Protein AF-0000000076756656 (afdb_homodimer)

Structure (mmCIF, N/CA/C/O backbone):
data_AF-0000000076756656-model_v1
#
loop_
_entity.id
_entity.type
_entity.pdbx_description
1 polymer 'Glycosyltransferase 2-like domain-containing protein'
#
loop_
_atom_site.group_PDB
_atom_site.id
_atom_site.type_symbol
_atom_site.label_atom_id
_atom_site.label_alt_id
_atom_site.label_comp_id
_atom_site.label_asym_id
_atom_site.label_entity_id
_atom_site.label_seq_id
_atom_site.pdbx_PDB_ins_code
_atom_site.Cartn_x
_atom_site.Cartn_y
_atom_site.Cartn_z
_atom_site.occupancy
_atom_site.B_iso_or_equiv
_atom_site.auth_seq_id
_atom_site.auth_comp_id
_atom_site.auth_asym_id
_atom_site.auth_atom_id
_atom_site.pdbx_PDB_model_num
ATOM 1 N N . MET A 1 1 ? 43.531 -17.375 5.594 1 68.62 1 MET A N 1
ATOM 2 C CA . MET A 1 1 ? 43.719 -16.078 4.949 1 68.62 1 MET A CA 1
ATOM 3 C C . MET A 1 1 ? 43.5 -14.945 5.938 1 68.62 1 MET A C 1
ATOM 5 O O . MET A 1 1 ? 42.688 -15.07 6.859 1 68.62 1 MET A O 1
ATOM 9 N N . THR A 1 2 ? 44.312 -13.969 5.98 1 87.19 2 THR A N 1
ATOM 10 C CA . THR A 1 2 ? 44.188 -12.812 6.871 1 87.19 2 THR A CA 1
ATOM 11 C C . THR A 1 2 ? 42.875 -12.086 6.66 1 87.19 2 THR A C 1
ATOM 13 O O . THR A 1 2 ? 42.5 -11.781 5.527 1 87.19 2 THR A O 1
ATOM 16 N N . PRO A 1 3 ? 42.156 -11.922 7.707 1 93.94 3 PRO A N 1
ATOM 17 C CA . PRO A 1 3 ? 40.875 -11.219 7.582 1 93.94 3 PRO A CA 1
ATOM 18 C C . PRO A 1 3 ? 41.031 -9.781 7.082 1 93.94 3 PRO A C 1
ATOM 20 O O . PRO A 1 3 ? 42.062 -9.141 7.352 1 93.94 3 PRO A O 1
ATOM 23 N N . ILE A 1 4 ? 40.156 -9.32 6.262 1 96.75 4 ILE A N 1
ATOM 24 C CA . ILE A 1 4 ? 40.156 -7.945 5.781 1 96.75 4 ILE A CA 1
ATOM 25 C C . ILE A 1 4 ? 39.844 -7 6.938 1 96.75 4 ILE A C 1
ATOM 27 O O . ILE A 1 4 ? 38.844 -7.156 7.629 1 96.75 4 ILE A O 1
ATOM 31 N N . PRO A 1 5 ? 40.688 -6.051 7.148 1 96.12 5 PRO A N 1
ATOM 32 C CA . PRO A 1 5 ? 40.5 -5.172 8.312 1 96.12 5 PRO A CA 1
ATOM 33 C C . PRO A 1 5 ? 39.406 -4.145 8.117 1 96.12 5 PRO A C 1
ATOM 35 O O . PRO A 1 5 ? 39.625 -2.939 8.188 1 96.12 5 PRO A O 1
ATOM 38 N N . VAL A 1 6 ? 38.219 -4.586 7.895 1 97.62 6 VAL A N 1
ATOM 39 C CA . VAL A 1 6 ? 37 -3.797 7.703 1 97.62 6 VAL A CA 1
ATOM 40 C C . VAL A 1 6 ? 35.875 -4.379 8.547 1 97.62 6 VAL A C 1
ATOM 42 O O . VAL A 1 6 ? 35.719 -5.598 8.648 1 97.62 6 VAL A O 1
ATOM 45 N N . SER A 1 7 ? 35.219 -3.494 9.25 1 98.31 7 SER A N 1
ATOM 46 C CA . SER A 1 7 ? 34 -3.912 9.953 1 98.31 7 SER A CA 1
ATOM 47 C C . SER A 1 7 ? 32.781 -3.766 9.07 1 98.31 7 SER A C 1
ATOM 49 O O . SER A 1 7 ? 32.5 -2.689 8.531 1 98.31 7 SER A O 1
ATOM 51 N N . ILE A 1 8 ? 32 -4.852 8.969 1 98.62 8 ILE A N 1
ATOM 52 C CA . ILE A 1 8 ? 30.75 -4.805 8.242 1 98.62 8 ILE A CA 1
ATOM 53 C C . ILE A 1 8 ? 29.625 -4.379 9.188 1 98.62 8 ILE A C 1
ATOM 55 O O . ILE A 1 8 ? 29.516 -4.887 10.305 1 98.62 8 ILE A O 1
ATOM 59 N N . THR A 1 9 ? 28.891 -3.422 8.766 1 98.25 9 THR A N 1
ATOM 60 C CA . THR A 1 9 ? 27.703 -3.035 9.523 1 98.25 9 THR A CA 1
ATOM 61 C C . THR A 1 9 ? 26.438 -3.398 8.758 1 98.25 9 THR A C 1
ATOM 63 O O . THR A 1 9 ? 26.375 -3.219 7.539 1 98.25 9 THR A O 1
ATOM 66 N N . MET A 1 10 ? 25.438 -3.945 9.492 1 97.56 10 MET A N 1
ATOM 67 C CA . MET A 1 10 ? 24.219 -4.449 8.852 1 97.56 10 MET A CA 1
ATOM 68 C C . MET A 1 10 ? 23.016 -4.258 9.758 1 97.56 10 MET A C 1
ATOM 70 O O . MET A 1 10 ? 23.031 -4.652 10.93 1 97.56 10 MET A O 1
ATOM 74 N N . LEU A 1 11 ? 22.047 -3.631 9.227 1 96 11 LEU A N 1
ATOM 75 C CA . LEU A 1 11 ? 20.75 -3.568 9.898 1 96 11 LEU A CA 1
ATOM 76 C C . LEU A 1 11 ? 19.875 -4.742 9.492 1 96 11 LEU A C 1
ATOM 78 O O . LEU A 1 11 ? 19.75 -5.051 8.305 1 96 11 LEU A O 1
ATOM 82 N N . VAL A 1 12 ? 19.25 -5.43 10.539 1 95.75 12 VAL A N 1
ATOM 83 C CA . VAL A 1 12 ? 18.453 -6.594 10.172 1 95.75 12 VAL A CA 1
ATOM 84 C C . VAL A 1 12 ? 17.094 -6.535 10.875 1 95.75 12 VAL A C 1
ATOM 86 O O . VAL A 1 12 ? 17 -6.02 11.992 1 95.75 12 VAL A O 1
ATOM 89 N N . LYS A 1 13 ? 16.109 -6.914 10.172 1 93.12 13 LYS A N 1
ATOM 90 C CA . LYS A 1 13 ? 14.773 -7.188 10.688 1 93.12 13 LYS A CA 1
ATOM 91 C C . LYS A 1 13 ? 14.078 -8.266 9.867 1 93.12 13 LYS A C 1
ATOM 93 O O . LYS A 1 13 ? 13.734 -8.047 8.703 1 93.12 13 LYS A O 1
ATOM 98 N N . ASN A 1 14 ? 13.828 -9.461 10.414 1 92.19 14 ASN A N 1
ATOM 99 C CA . ASN A 1 14 ? 13.203 -10.594 9.75 1 92.19 14 ASN A CA 1
ATOM 100 C C . ASN A 1 14 ? 13.828 -10.867 8.383 1 92.19 14 ASN A C 1
ATOM 102 O O . ASN A 1 14 ? 13.125 -10.922 7.371 1 92.19 14 ASN A O 1
ATOM 106 N N . ALA A 1 15 ? 15.164 -11.031 8.414 1 93.38 15 ALA A N 1
ATOM 107 C CA . ALA A 1 15 ? 15.945 -11.164 7.188 1 93.38 15 ALA A CA 1
ATOM 108 C C . ALA A 1 15 ? 16.297 -12.625 6.91 1 93.38 15 ALA A C 1
ATOM 110 O O . ALA A 1 15 ? 17.281 -12.914 6.238 1 93.38 15 ALA A O 1
ATOM 111 N N . GLU A 1 16 ? 15.523 -13.562 7.355 1 93.81 16 GLU A N 1
ATOM 112 C CA . GLU A 1 16 ? 15.828 -14.992 7.305 1 93.81 16 GLU A CA 1
ATOM 113 C C . GLU A 1 16 ? 16.094 -15.445 5.875 1 93.81 16 GLU A C 1
ATOM 115 O O . GLU A 1 16 ? 16.953 -16.297 5.637 1 93.81 16 GLU A O 1
ATOM 120 N N . ARG A 1 17 ? 15.578 -14.906 4.941 1 91.06 17 ARG A N 1
ATOM 121 C CA . ARG A 1 17 ? 15.555 -15.398 3.568 1 91.06 17 ARG A CA 1
ATOM 122 C C . ARG A 1 17 ? 16.938 -15.305 2.936 1 91.06 17 ARG A C 1
ATOM 124 O O . ARG A 1 17 ? 17.391 -16.234 2.258 1 91.06 17 ARG A O 1
ATOM 131 N N . HIS A 1 18 ? 17.609 -14.156 3.125 1 94.12 18 HIS A N 1
ATOM 132 C CA . HIS A 1 18 ? 18.844 -13.93 2.395 1 94.12 18 HIS A CA 1
ATOM 133 C C . HIS A 1 18 ? 20.031 -13.836 3.344 1 94.12 18 HIS A C 1
ATOM 135 O O . HIS A 1 18 ? 21.188 -13.82 2.902 1 94.12 18 HIS A O 1
ATOM 141 N N . LEU A 1 19 ? 19.812 -13.828 4.594 1 96.25 19 LEU A N 1
ATOM 142 C CA . LEU A 1 19 ? 20.844 -13.5 5.566 1 96.25 19 LEU A CA 1
ATOM 143 C C . LEU A 1 19 ? 21.984 -14.516 5.512 1 96.25 19 LEU A C 1
ATOM 145 O O . LEU A 1 19 ? 23.156 -14.141 5.566 1 96.25 19 LEU A O 1
ATOM 149 N N . GLU A 1 20 ? 21.625 -15.789 5.402 1 96.44 20 GLU A N 1
ATOM 150 C CA . GLU A 1 20 ? 22.656 -16.828 5.379 1 96.44 20 GLU A CA 1
ATOM 151 C C . GLU A 1 20 ? 23.609 -16.625 4.203 1 96.44 20 GLU A C 1
ATOM 153 O O . GLU A 1 20 ? 24.828 -16.672 4.371 1 96.44 20 GLU A O 1
ATOM 158 N N . ALA A 1 21 ? 23.031 -16.422 3.041 1 96.31 21 ALA A N 1
ATOM 159 C CA . ALA A 1 21 ? 23.844 -16.188 1.85 1 96.31 21 ALA A CA 1
ATOM 160 C C . ALA A 1 21 ? 24.656 -14.906 1.973 1 96.31 21 ALA A C 1
ATOM 162 O O . ALA A 1 21 ? 25.812 -14.844 1.541 1 96.31 21 ALA A O 1
ATOM 163 N N . CYS A 1 22 ? 24.062 -13.883 2.535 1 97.44 22 CYS A N 1
ATOM 164 C CA . CYS A 1 22 ? 24.719 -12.594 2.738 1 97.44 22 CYS A CA 1
ATOM 165 C C . CYS A 1 22 ? 25.938 -12.742 3.648 1 97.44 22 CYS A C 1
ATOM 167 O O . CYS A 1 22 ? 27.047 -12.328 3.289 1 97.44 22 CYS A O 1
ATOM 169 N N . LEU A 1 23 ? 25.766 -13.398 4.789 1 97.69 23 LEU A N 1
ATOM 170 C CA . LEU A 1 23 ? 26.828 -13.547 5.773 1 97.69 23 LEU A CA 1
ATOM 171 C C . LEU A 1 23 ? 27.938 -14.469 5.25 1 97.69 23 LEU A C 1
ATOM 173 O O . LEU A 1 23 ? 29.125 -14.227 5.496 1 97.69 23 LEU A O 1
ATOM 177 N N . ALA A 1 24 ? 27.531 -15.5 4.527 1 97.25 24 ALA A N 1
ATOM 178 C CA . ALA A 1 24 ? 28.516 -16.406 3.947 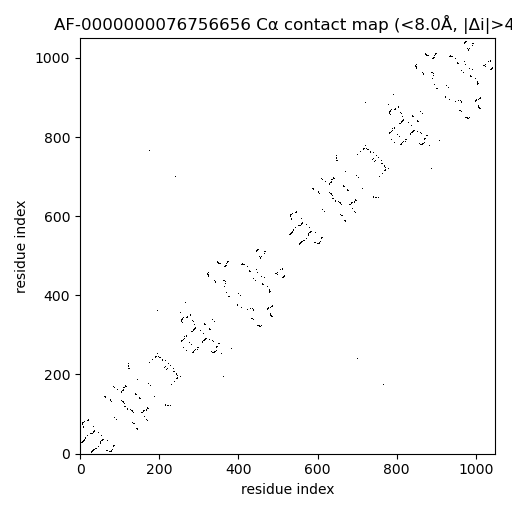1 97.25 24 ALA A CA 1
ATOM 179 C C . ALA A 1 24 ? 29.453 -15.672 2.994 1 97.25 24 ALA A C 1
ATOM 181 O O . ALA A 1 24 ? 30.641 -15.953 2.945 1 97.25 24 ALA A O 1
ATOM 182 N N . ALA A 1 25 ? 28.922 -14.742 2.301 1 97.38 25 ALA A N 1
ATOM 183 C CA . ALA A 1 25 ? 29.703 -13.977 1.326 1 97.38 25 ALA A CA 1
ATOM 184 C C . ALA A 1 25 ? 30.656 -13.008 2.021 1 97.38 25 ALA A C 1
ATOM 186 O O . ALA A 1 25 ? 31.562 -12.469 1.39 1 97.38 25 ALA A O 1
ATOM 187 N N . LEU A 1 26 ? 30.484 -12.766 3.312 1 97.62 26 LEU A N 1
ATOM 188 C CA . LEU A 1 26 ? 31.25 -11.773 4.059 1 97.62 26 LEU A CA 1
ATOM 189 C C . LEU A 1 26 ? 32.219 -12.453 5.023 1 97.62 26 LEU A C 1
ATOM 191 O O . LEU A 1 26 ? 32.75 -11.805 5.926 1 97.62 26 LEU A O 1
ATOM 195 N N . ALA A 1 27 ? 32.531 -13.688 4.832 1 95.62 27 ALA A N 1
ATOM 196 C CA . ALA A 1 27 ? 33.344 -14.5 5.734 1 95.62 27 ALA A CA 1
ATOM 197 C C . ALA A 1 27 ? 34.781 -13.984 5.793 1 95.62 27 ALA A C 1
ATOM 199 O O . ALA A 1 27 ? 35.469 -14.156 6.805 1 95.62 27 ALA A O 1
ATOM 200 N N . ALA A 1 28 ? 35.219 -13.305 4.801 1 96.56 28 ALA A N 1
ATOM 201 C CA . ALA A 1 28 ? 36.594 -12.867 4.695 1 96.56 28 ALA A CA 1
ATOM 202 C C . ALA A 1 28 ? 36.844 -11.641 5.559 1 96.56 28 ALA A C 1
ATOM 204 O O . ALA A 1 28 ? 38 -11.281 5.812 1 96.56 28 ALA A O 1
ATOM 205 N N . PHE A 1 29 ? 35.844 -11.008 6.027 1 97.94 29 PHE A N 1
ATOM 206 C CA . PHE A 1 29 ? 36 -9.758 6.77 1 97.94 29 PHE A CA 1
ATOM 207 C C . PHE A 1 29 ? 36.219 -10.039 8.258 1 97.94 29 PHE A C 1
ATOM 209 O O . PHE A 1 29 ? 35.75 -11.055 8.773 1 97.94 29 PHE A O 1
ATOM 216 N N . ASP A 1 30 ? 36.844 -9.078 8.914 1 96.62 30 ASP A N 1
ATOM 217 C CA . ASP A 1 30 ? 37.281 -9.242 10.297 1 96.62 30 ASP A CA 1
ATOM 218 C C . ASP A 1 30 ? 36.062 -9.391 11.234 1 96.62 30 ASP A C 1
ATOM 220 O O . ASP A 1 30 ? 36.094 -10.25 12.125 1 96.62 30 ASP A O 1
ATOM 224 N N . GLU A 1 31 ? 35.094 -8.547 10.984 1 97 31 GLU A N 1
ATOM 225 C CA . GLU A 1 31 ? 33.938 -8.594 11.859 1 97 31 GLU A CA 1
ATOM 226 C C . GLU A 1 31 ? 32.688 -8.086 11.148 1 97 31 GLU A C 1
ATOM 228 O O . GLU A 1 31 ? 32.781 -7.289 10.211 1 97 31 GLU A O 1
ATOM 233 N N . ILE A 1 32 ? 31.547 -8.617 11.609 1 98.31 32 ILE A N 1
ATOM 234 C CA . ILE A 1 32 ? 30.234 -8.188 11.133 1 98.31 32 ILE A CA 1
ATOM 235 C C . ILE A 1 32 ? 29.375 -7.762 12.32 1 98.31 32 ILE A C 1
ATOM 237 O O . ILE A 1 32 ? 29.109 -8.562 13.219 1 98.31 32 ILE A O 1
ATOM 241 N N . ILE A 1 33 ? 29.031 -6.5 12.305 1 98.38 33 ILE A N 1
ATOM 242 C CA . ILE A 1 33 ? 28.125 -5.98 13.328 1 98.38 33 ILE A CA 1
ATOM 243 C C . ILE A 1 33 ? 26.688 -6.039 12.82 1 98.38 33 ILE A C 1
ATOM 245 O O . ILE A 1 33 ? 26.312 -5.309 11.898 1 98.38 33 ILE A O 1
ATOM 249 N N . VAL A 1 34 ? 25.875 -6.852 13.438 1 98 34 VAL A N 1
ATOM 250 C CA . VAL A 1 34 ? 24.469 -6.977 13.109 1 98 34 VAL A CA 1
ATOM 251 C C . VAL A 1 34 ? 23.625 -6.219 14.133 1 98 34 VAL A C 1
ATOM 253 O O . VAL A 1 34 ? 23.625 -6.562 15.32 1 98 34 VAL A O 1
ATOM 256 N N . LEU A 1 35 ? 23.031 -5.199 13.695 1 97.62 35 LEU A N 1
ATOM 257 C CA . LEU A 1 35 ? 22.109 -4.438 14.539 1 97.62 35 LEU A CA 1
ATOM 258 C C . LEU A 1 35 ? 20.656 -4.816 14.242 1 97.62 35 LEU A C 1
ATOM 260 O O . LEU A 1 35 ? 20.109 -4.441 13.203 1 97.62 35 LEU A O 1
ATOM 264 N N . ASP A 1 36 ? 20.062 -5.512 15.188 1 97 36 ASP A N 1
ATOM 265 C CA . ASP A 1 36 ? 18.719 -6.055 15.008 1 97 36 ASP A CA 1
ATOM 266 C C . ASP A 1 36 ? 17.656 -5.105 15.562 1 97 36 ASP A C 1
ATOM 268 O O . ASP A 1 36 ? 17.844 -4.527 16.641 1 97 36 ASP A O 1
ATOM 272 N N . ASN A 1 37 ? 16.656 -4.949 14.742 1 93.38 37 ASN A N 1
ATOM 273 C CA . ASN A 1 37 ? 15.555 -4.078 15.125 1 93.38 37 ASN A CA 1
ATOM 274 C C . ASN A 1 37 ? 14.305 -4.887 15.484 1 93.38 37 ASN A C 1
ATOM 276 O O . ASN A 1 37 ? 13.203 -4.551 15.055 1 93.38 37 ASN A O 1
ATOM 280 N N . GLY A 1 38 ? 14.453 -6.023 16.125 1 91.44 38 GLY A N 1
ATOM 281 C CA . GLY A 1 38 ? 13.336 -6.801 16.641 1 91.44 38 GLY A CA 1
ATOM 282 C C . GLY A 1 38 ? 12.883 -7.891 15.688 1 91.44 38 GLY A C 1
ATOM 283 O O . GLY A 1 38 ? 11.695 -7.98 15.359 1 91.44 38 GLY A O 1
ATOM 284 N N . SER A 1 39 ? 13.75 -8.719 15.25 1 92.75 39 SER A N 1
ATOM 285 C CA . SER A 1 39 ? 13.406 -9.852 14.398 1 92.75 39 SER A CA 1
ATOM 286 C C . SER A 1 39 ? 12.641 -10.914 15.172 1 92.75 39 SER A C 1
ATOM 288 O O . SER A 1 39 ? 12.953 -11.18 16.344 1 92.75 39 SER A O 1
ATOM 290 N N . THR A 1 40 ? 11.578 -11.469 14.523 1 89.5 40 THR A N 1
ATOM 291 C CA . THR A 1 40 ? 10.766 -12.5 15.156 1 89.5 40 THR A CA 1
ATOM 292 C C . THR A 1 40 ? 10.938 -13.844 14.438 1 89.5 40 THR A C 1
ATOM 294 O O . THR A 1 40 ? 10.422 -14.867 14.891 1 89.5 40 THR A O 1
ATOM 297 N N . ASP A 1 41 ? 11.664 -13.852 13.438 1 92.38 41 ASP A N 1
ATOM 298 C CA . ASP A 1 41 ? 11.891 -15.07 12.672 1 92.38 41 ASP A CA 1
ATOM 299 C C . ASP A 1 41 ? 13.258 -15.68 12.992 1 92.38 41 ASP A C 1
ATOM 301 O O . ASP A 1 41 ? 13.773 -15.492 14.094 1 92.38 41 ASP A O 1
ATOM 305 N N . ARG A 1 42 ? 13.898 -16.484 12.102 1 94.56 42 ARG A N 1
ATOM 306 C CA . ARG A 1 42 ? 15.125 -17.203 12.375 1 94.56 42 ARG A CA 1
ATOM 307 C C . ARG A 1 42 ? 16.344 -16.344 12.109 1 94.56 42 ARG A C 1
ATOM 309 O O . ARG A 1 42 ? 17.484 -16.828 12.07 1 94.56 42 ARG A O 1
ATOM 316 N N . THR A 1 43 ? 16.141 -15.047 11.961 1 96.38 43 THR A N 1
ATOM 317 C CA . THR A 1 43 ? 17.203 -14.125 11.602 1 96.38 43 THR A CA 1
ATOM 318 C C . THR A 1 43 ? 18.344 -14.195 12.609 1 96.38 43 THR A C 1
ATOM 320 O O . THR A 1 43 ? 19.5 -14.391 12.227 1 96.38 43 THR A O 1
ATOM 323 N N . LEU A 1 44 ? 18.078 -14.211 13.867 1 96.56 44 LEU A N 1
ATOM 324 C CA . LEU A 1 44 ? 19.109 -14.188 14.898 1 96.56 44 LEU A CA 1
ATOM 325 C C . LEU A 1 44 ? 19.797 -15.539 15.008 1 96.56 44 LEU A C 1
ATOM 327 O O . LEU A 1 44 ? 21.016 -15.602 15.258 1 96.56 44 LEU A O 1
ATOM 331 N N . ASP A 1 45 ? 19.047 -16.594 14.781 1 96.94 45 ASP A N 1
ATOM 332 C CA . ASP A 1 45 ? 19.625 -17.922 14.773 1 96.94 45 ASP A CA 1
ATOM 333 C C . ASP A 1 45 ? 20.656 -18.062 13.656 1 96.94 45 ASP A C 1
ATOM 335 O O . ASP A 1 45 ? 21.734 -18.641 13.867 1 96.94 45 ASP A O 1
ATOM 339 N N . ILE A 1 46 ? 20.297 -17.562 12.57 1 97.19 46 ILE A N 1
ATOM 340 C CA . ILE A 1 46 ? 21.203 -17.625 11.422 1 97.19 46 ILE A CA 1
ATOM 341 C C . ILE A 1 46 ? 22.453 -16.781 11.703 1 97.19 46 ILE A C 1
ATOM 343 O O . ILE A 1 46 ? 23.578 -17.25 11.492 1 97.19 46 ILE A O 1
ATOM 347 N N . ALA A 1 47 ? 22.297 -15.602 12.211 1 97.25 47 ALA A N 1
ATOM 348 C CA . ALA A 1 47 ? 23.406 -14.68 12.461 1 97.25 47 ALA A CA 1
ATOM 349 C C . ALA A 1 47 ? 24.406 -15.281 13.445 1 97.25 47 ALA A C 1
ATOM 351 O O . ALA A 1 47 ? 25.609 -15.164 13.258 1 97.25 47 ALA A O 1
ATOM 352 N N . ARG A 1 48 ? 24.016 -15.945 14.453 1 95.75 48 ARG A N 1
ATOM 353 C CA . ARG A 1 48 ? 24.844 -16.453 15.539 1 95.75 48 ARG A CA 1
ATOM 354 C C . ARG A 1 48 ? 25.672 -17.641 15.086 1 95.75 48 ARG A C 1
ATOM 356 O O . ARG A 1 48 ? 26.641 -18.031 15.75 1 95.75 48 ARG A O 1
ATOM 363 N N . ARG A 1 49 ? 25.312 -18.203 13.992 1 96.19 49 ARG A N 1
ATOM 364 C CA . ARG A 1 49 ? 26.047 -19.359 13.484 1 96.19 49 ARG A CA 1
ATOM 365 C C . ARG A 1 49 ? 27.375 -18.938 12.883 1 96.19 49 ARG A C 1
ATOM 367 O O . ARG A 1 49 ? 28.25 -19.781 12.641 1 96.19 49 ARG A O 1
ATOM 374 N N . PHE A 1 50 ? 27.547 -17.719 12.633 1 96.94 50 PHE A N 1
ATOM 375 C CA . PHE A 1 50 ? 28.781 -17.219 12.023 1 96.94 50 PHE A CA 1
ATOM 376 C C . PHE A 1 50 ? 29.734 -16.672 13.078 1 96.94 50 PHE A C 1
ATOM 378 O O . PHE A 1 50 ? 29.359 -15.797 13.859 1 96.94 50 PHE A O 1
ATOM 385 N N . PRO A 1 51 ? 30.938 -17.047 13.086 1 94.81 51 PRO A N 1
ATOM 386 C CA . PRO A 1 51 ? 31.859 -16.719 14.164 1 94.81 51 PRO A CA 1
ATOM 387 C C . PRO A 1 51 ? 32.281 -15.25 14.148 1 94.81 51 PRO A C 1
ATOM 389 O O . PRO A 1 51 ? 32.688 -14.711 15.18 1 94.81 51 PRO A O 1
ATOM 392 N N . ASN A 1 52 ? 32.25 -14.586 13.102 1 96.12 52 ASN A N 1
ATOM 393 C CA . ASN A 1 52 ? 32.719 -13.203 13.039 1 96.12 52 ASN A CA 1
ATOM 394 C C . ASN A 1 52 ? 31.562 -12.219 13.18 1 96.12 52 ASN A C 1
ATOM 396 O O . ASN A 1 52 ? 31.688 -11.047 12.828 1 96.12 52 ASN A O 1
ATOM 400 N N . VAL A 1 53 ? 30.422 -12.711 13.633 1 97.69 53 VAL A N 1
ATOM 401 C CA . VAL A 1 53 ? 29.234 -11.867 13.75 1 97.69 53 VAL A CA 1
ATOM 402 C C . VAL A 1 53 ? 29.016 -11.492 15.219 1 97.69 53 VAL A C 1
ATOM 404 O O . VAL A 1 53 ? 29.109 -12.352 16.094 1 97.69 53 VAL A O 1
ATOM 407 N N . A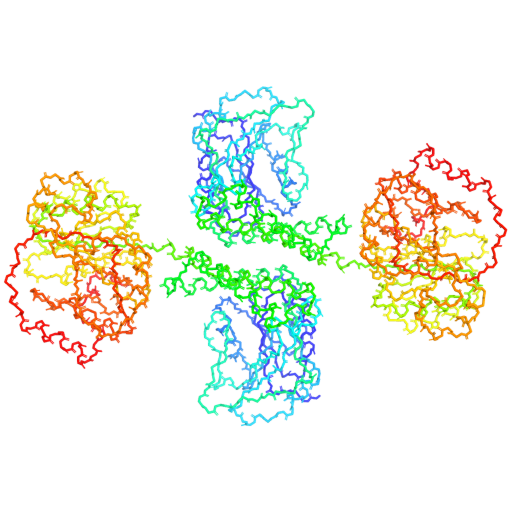LA A 1 54 ? 28.828 -10.25 15.461 1 97.5 54 ALA A N 1
ATOM 408 C CA . ALA A 1 54 ? 28.375 -9.734 16.75 1 97.5 54 ALA A CA 1
ATOM 409 C C . ALA A 1 54 ? 26.969 -9.164 16.641 1 97.5 54 ALA A C 1
ATOM 411 O O . ALA A 1 54 ? 26.719 -8.234 15.859 1 97.5 54 ALA A O 1
ATOM 412 N N . VAL A 1 55 ? 26.047 -9.68 17.484 1 97.44 55 VAL A N 1
ATOM 413 C CA . VAL A 1 55 ? 24.641 -9.281 17.391 1 97.44 55 VAL A CA 1
ATOM 414 C C . VAL A 1 55 ? 24.328 -8.266 18.484 1 97.44 55 VAL A C 1
ATOM 416 O O . VAL A 1 55 ? 24.656 -8.484 19.656 1 97.44 55 VAL A O 1
ATOM 419 N N . HIS A 1 56 ? 23.781 -7.152 18.047 1 97.38 56 HIS A N 1
ATOM 420 C CA . HIS A 1 56 ? 23.297 -6.117 18.953 1 97.38 56 HIS A CA 1
ATOM 421 C C . HIS A 1 56 ? 21.828 -5.805 18.672 1 97.38 56 HIS A C 1
ATOM 423 O O . HIS A 1 56 ? 21.297 -6.141 17.609 1 97.38 56 HIS A O 1
ATOM 429 N N . HIS A 1 57 ? 21.141 -5.215 19.719 1 96.31 57 HIS A N 1
ATOM 430 C CA . HIS A 1 57 ? 19.734 -4.867 19.562 1 96.31 57 HIS A CA 1
ATOM 431 C C . HIS A 1 57 ? 19.5 -3.389 19.844 1 96.31 57 HIS A C 1
ATOM 433 O O . HIS A 1 57 ? 20.141 -2.812 20.734 1 96.31 57 HIS A O 1
ATOM 439 N N . HIS A 1 58 ? 18.656 -2.771 19 1 95 58 HIS A N 1
ATOM 440 C CA . HIS A 1 58 ? 18.203 -1.406 19.234 1 95 58 HIS A CA 1
ATOM 441 C C . HIS A 1 58 ? 16.844 -1.156 18.594 1 95 58 HIS A C 1
ATOM 443 O O . HIS A 1 58 ? 16.562 -1.664 17.5 1 95 58 HIS A O 1
ATOM 449 N N . ASP A 1 59 ? 16.016 -0.348 19.172 1 91.94 59 ASP A N 1
ATOM 450 C CA . ASP A 1 59 ? 14.75 0.052 18.562 1 91.94 59 ASP A CA 1
ATOM 451 C C . ASP A 1 59 ? 14.984 0.982 17.375 1 91.94 59 ASP A C 1
ATOM 453 O O . ASP A 1 59 ? 16.031 1.616 17.281 1 91.94 59 ASP A O 1
ATOM 457 N N . PHE A 1 60 ? 14.008 1.072 16.609 1 88.31 60 PHE A N 1
ATOM 458 C CA . PHE A 1 60 ? 14.172 1.839 15.375 1 88.31 60 PHE A CA 1
ATOM 459 C C . PHE A 1 60 ? 14.141 3.336 15.664 1 88.31 60 PHE A C 1
ATOM 461 O O . PHE A 1 60 ? 13.172 3.844 16.234 1 88.31 60 PHE A O 1
ATOM 468 N N . ILE A 1 61 ? 15.125 4.027 15.305 1 87.12 61 ILE A N 1
ATOM 469 C CA . ILE A 1 61 ? 15.188 5.469 15.516 1 87.12 61 ILE A CA 1
ATOM 470 C C . ILE A 1 61 ? 15.484 6.172 14.195 1 87.12 61 ILE A C 1
ATOM 472 O O . ILE A 1 61 ? 15.891 7.336 14.18 1 87.12 61 ILE A O 1
ATOM 476 N N . GLY A 1 62 ? 15.391 5.406 13.117 1 85.06 62 GLY A N 1
ATOM 477 C CA . GLY A 1 62 ? 15.703 5.922 11.797 1 85.06 62 GLY A CA 1
ATOM 478 C C . GLY A 1 62 ? 16.891 5.23 11.148 1 85.06 62 GLY A C 1
ATOM 479 O O . GLY A 1 62 ? 17.781 4.758 11.844 1 85.06 62 GLY A O 1
ATOM 480 N N . PHE A 1 63 ? 16.984 5.234 9.859 1 88.25 63 PHE A N 1
ATOM 481 C CA . PHE A 1 63 ? 18.047 4.512 9.164 1 88.25 63 PHE A CA 1
ATOM 482 C C . PHE A 1 63 ? 19.391 5.199 9.359 1 88.25 63 PHE A C 1
ATOM 484 O O . PHE A 1 63 ? 20.391 4.539 9.641 1 88.25 63 PHE A O 1
ATOM 491 N N . GLY A 1 64 ? 19.375 6.441 9.242 1 90.56 64 GLY A N 1
ATOM 492 C CA . GLY A 1 64 ? 20.609 7.176 9.438 1 90.56 64 GLY A CA 1
ATOM 493 C C . GLY A 1 64 ? 21.219 6.98 10.812 1 90.56 64 GLY A C 1
ATOM 494 O O . GLY A 1 64 ? 22.312 6.426 10.945 1 90.56 64 GLY A O 1
ATOM 495 N N . PRO A 1 65 ? 20.469 7.301 11.82 1 92.25 65 PRO A N 1
ATOM 496 C CA . PRO A 1 65 ? 20.969 7.137 13.188 1 92.25 65 PRO A CA 1
ATOM 497 C C . PRO A 1 65 ? 21.344 5.691 13.508 1 92.25 65 PRO A C 1
ATOM 499 O O . PRO A 1 65 ? 22.328 5.445 14.203 1 92.25 65 PRO A O 1
ATOM 502 N N . MET A 1 66 ? 20.656 4.789 13.008 1 94.19 66 MET A N 1
ATOM 503 C CA . MET A 1 66 ? 20.938 3.383 13.281 1 94.19 66 MET A CA 1
ATOM 504 C C . MET A 1 66 ? 22.234 2.949 12.625 1 94.19 66 MET A C 1
ATOM 506 O O . MET A 1 66 ? 23.016 2.184 13.203 1 94.19 66 MET A O 1
ATOM 510 N N . LYS A 1 67 ? 22.453 3.41 11.406 1 95.88 67 LYS A N 1
ATOM 511 C CA . LYS A 1 67 ? 23.703 3.074 10.719 1 95.88 67 LYS A CA 1
ATOM 512 C C . LYS A 1 67 ? 24.906 3.678 11.438 1 95.88 67 LYS A C 1
ATOM 514 O O . LYS A 1 67 ? 25.969 3.053 11.516 1 95.88 67 LYS A O 1
ATOM 519 N N . ASN A 1 68 ? 24.703 4.844 12 1 95.94 68 ASN A N 1
ATOM 520 C CA . ASN A 1 68 ? 25.766 5.465 12.781 1 95.94 68 ASN A CA 1
ATOM 521 C C . ASN A 1 68 ? 26.016 4.715 14.094 1 95.94 68 ASN A C 1
ATOM 523 O O . ASN A 1 68 ? 27.156 4.582 14.531 1 95.94 68 ASN A O 1
ATOM 527 N N . LEU A 1 69 ? 24.922 4.281 14.633 1 96.31 69 LEU A N 1
ATOM 528 C CA . LEU A 1 69 ? 25.062 3.479 15.844 1 96.31 69 LEU A CA 1
ATOM 529 C C . LEU A 1 69 ? 25.859 2.207 15.578 1 96.31 69 LEU A C 1
ATOM 531 O O . LEU A 1 69 ? 26.75 1.851 16.344 1 96.31 69 LEU A O 1
ATOM 535 N N . ALA A 1 70 ? 25.547 1.561 14.523 1 97.12 70 ALA A N 1
ATOM 536 C CA . ALA A 1 70 ? 26.266 0.348 14.148 1 97.12 70 ALA A CA 1
ATOM 537 C C . ALA A 1 70 ? 27.75 0.645 13.898 1 97.12 70 ALA A C 1
ATOM 539 O O . ALA A 1 70 ? 28.625 -0.116 14.328 1 97.12 70 ALA A O 1
ATOM 540 N N . ALA A 1 71 ? 28.031 1.701 13.234 1 97.06 71 ALA A N 1
ATOM 541 C CA . ALA A 1 71 ? 29.406 2.107 12.961 1 97.06 71 ALA A CA 1
ATOM 542 C C . ALA A 1 71 ? 30.172 2.393 14.258 1 97.06 71 ALA A C 1
ATOM 544 O O . ALA A 1 71 ? 31.375 2.145 14.352 1 97.06 71 ALA A O 1
ATOM 545 N N . GLY A 1 72 ? 29.469 2.898 15.203 1 96.62 72 GLY A N 1
ATOM 546 C CA . GLY A 1 72 ? 30.062 3.195 16.5 1 96.62 72 GLY A CA 1
ATOM 547 C C . GLY A 1 72 ? 30.5 1.953 17.25 1 96.62 72 GLY A C 1
ATOM 548 O O . GLY A 1 72 ? 31.375 2.018 18.109 1 96.62 72 GLY A O 1
ATOM 549 N N . LEU A 1 73 ? 29.906 0.844 16.953 1 97.25 73 LEU A N 1
ATOM 550 C CA . LEU A 1 73 ? 30.203 -0.414 17.625 1 97.25 73 LEU A CA 1
ATOM 551 C C . LEU A 1 73 ? 31.375 -1.13 16.953 1 97.25 73 LEU A C 1
ATOM 553 O O . LEU A 1 73 ? 31.844 -2.148 17.453 1 97.25 73 LEU A O 1
ATOM 557 N N . ALA A 1 74 ? 31.906 -0.593 15.867 1 97.5 74 ALA A N 1
ATOM 558 C CA . ALA A 1 74 ? 32.938 -1.247 15.062 1 97.5 74 ALA A CA 1
ATOM 559 C C . ALA A 1 74 ? 34.281 -1.172 15.75 1 97.5 74 ALA A C 1
ATOM 561 O O . ALA A 1 74 ? 34.594 -0.194 16.438 1 97.5 74 ALA A O 1
ATOM 562 N N . ARG A 1 75 ? 35.031 -2.219 15.516 1 96.44 75 ARG A N 1
ATOM 563 C CA . ARG A 1 75 ? 36.406 -2.252 16.047 1 96.44 75 ARG A CA 1
ATOM 564 C C . ARG A 1 75 ? 37.375 -1.658 15.047 1 96.44 75 ARG A C 1
ATOM 566 O O . ARG A 1 75 ? 38.406 -1.1 15.445 1 96.44 75 ARG A O 1
ATOM 573 N N . ASN A 1 76 ? 37.094 -1.777 13.789 1 97.06 76 ASN A N 1
ATOM 574 C CA . ASN A 1 76 ? 37.969 -1.253 12.742 1 97.06 76 ASN A CA 1
ATOM 575 C C . ASN A 1 76 ? 37.594 0.173 12.359 1 97.06 76 ASN A C 1
ATOM 577 O O . ASN A 1 76 ? 36.438 0.586 12.555 1 97.06 76 ASN A O 1
ATOM 581 N N . ASP A 1 77 ? 38.5 0.857 11.828 1 96.81 77 ASP A N 1
ATOM 582 C CA . ASP A 1 77 ? 38.281 2.23 11.398 1 96.81 77 ASP A CA 1
ATOM 583 C C . ASP A 1 77 ? 37.5 2.26 10.078 1 96.81 77 ASP A C 1
ATOM 585 O O . ASP A 1 77 ? 36.75 3.188 9.82 1 96.81 77 ASP A O 1
ATOM 589 N N . TRP A 1 78 ? 37.781 1.283 9.242 1 97.62 78 TRP A N 1
ATOM 590 C CA . TRP A 1 78 ? 37.062 1.178 7.984 1 97.62 78 TRP A CA 1
ATOM 591 C C . TRP A 1 78 ? 35.781 0.365 8.164 1 97.62 78 TRP A C 1
ATOM 593 O O . TRP A 1 78 ? 35.781 -0.701 8.781 1 97.62 78 TRP A O 1
ATOM 603 N N . VAL A 1 79 ? 34.719 0.992 7.617 1 98.12 79 VAL A N 1
ATOM 604 C CA . VAL A 1 79 ? 33.406 0.369 7.75 1 98.12 79 VAL A CA 1
ATOM 605 C C . VAL A 1 79 ? 32.781 0.185 6.371 1 98.12 79 VAL A C 1
ATOM 607 O O . VAL A 1 79 ? 32.875 1.061 5.508 1 98.12 79 VAL A O 1
ATOM 610 N N . LEU A 1 80 ? 32.25 -0.965 6.137 1 98.19 80 LEU A N 1
ATOM 611 C CA . LEU A 1 80 ? 31.422 -1.242 4.961 1 98.19 80 LEU A CA 1
ATOM 612 C C . LEU A 1 80 ? 29.984 -1.565 5.355 1 98.19 80 LEU A C 1
ATOM 614 O O . LEU A 1 80 ? 29.734 -2.551 6.055 1 98.19 80 LEU A O 1
ATOM 618 N N . ASN A 1 81 ? 29.078 -0.72 4.906 1 97.88 81 ASN A N 1
ATOM 619 C CA . ASN A 1 81 ? 27.656 -0.952 5.199 1 97.88 81 ASN A CA 1
ATOM 620 C C . ASN A 1 81 ? 27.016 -1.853 4.152 1 97.88 81 ASN A C 1
ATOM 622 O O . ASN A 1 81 ? 27.047 -1.553 2.959 1 97.88 81 ASN A O 1
ATOM 626 N N . ILE A 1 82 ? 26.469 -2.996 4.602 1 97.19 82 ILE A N 1
ATOM 627 C CA . ILE A 1 82 ? 25.812 -3.951 3.725 1 97.19 82 ILE A CA 1
ATOM 628 C C . ILE A 1 82 ? 24.406 -4.246 4.25 1 97.19 82 ILE A C 1
ATOM 630 O O . ILE A 1 82 ? 24.219 -4.465 5.449 1 97.19 82 ILE A O 1
ATOM 634 N N . ASP A 1 83 ? 23.422 -4.238 3.363 1 95.31 83 ASP A N 1
ATOM 635 C CA . ASP A 1 83 ? 22.078 -4.625 3.756 1 95.31 83 ASP A CA 1
ATOM 636 C C . ASP A 1 83 ? 21.922 -6.145 3.793 1 95.31 83 ASP A C 1
ATOM 638 O O . ASP A 1 83 ? 22.672 -6.863 3.119 1 95.31 83 ASP A O 1
ATOM 642 N N . SER A 1 84 ? 20.984 -6.605 4.562 1 95.56 84 SER A N 1
ATOM 643 C CA . SER A 1 84 ? 20.828 -8.031 4.812 1 95.56 84 SER A CA 1
ATOM 644 C C . SER A 1 84 ? 20.344 -8.758 3.562 1 95.56 84 SER A C 1
ATOM 646 O O . SER A 1 84 ? 20.359 -9.992 3.51 1 95.56 84 SER A O 1
ATOM 648 N N . ASP A 1 85 ? 19.922 -7.965 2.545 1 95.5 85 ASP A N 1
ATOM 649 C CA . ASP A 1 85 ? 19.453 -8.57 1.299 1 95.5 85 ASP A CA 1
ATOM 650 C C . ASP A 1 85 ? 20.438 -8.305 0.161 1 95.5 85 ASP A C 1
ATOM 652 O O . ASP A 1 85 ? 20.047 -8.273 -1.009 1 95.5 85 ASP A O 1
ATOM 656 N N . GLU A 1 86 ? 21.672 -8.086 0.532 1 97.12 86 GLU A N 1
ATOM 657 C CA . GLU A 1 86 ? 22.75 -7.863 -0.436 1 97.12 86 GLU A CA 1
ATOM 658 C C . GLU A 1 86 ? 23.812 -8.945 -0.338 1 97.12 86 GLU A C 1
ATOM 660 O O . GLU A 1 86 ? 24.172 -9.375 0.762 1 97.12 86 GLU A O 1
ATOM 665 N N . ILE A 1 87 ? 24.281 -9.43 -1.434 1 97.5 87 ILE A N 1
ATOM 666 C CA . ILE A 1 87 ? 25.312 -10.453 -1.476 1 97.5 87 ILE A CA 1
ATOM 667 C C . ILE A 1 87 ? 26.531 -9.938 -2.23 1 97.5 87 ILE A C 1
ATOM 669 O O . ILE A 1 87 ? 26.438 -9.57 -3.404 1 97.5 87 ILE A O 1
ATOM 673 N N . LEU A 1 88 ? 27.625 -9.938 -1.575 1 97.5 88 LEU A N 1
ATOM 674 C CA . LEU A 1 88 ? 28.891 -9.477 -2.152 1 97.5 88 LEU A CA 1
ATOM 675 C C . LEU A 1 88 ? 29.578 -10.609 -2.902 1 97.5 88 LEU A C 1
ATOM 677 O O . LEU A 1 88 ? 29.969 -11.617 -2.303 1 97.5 88 LEU A O 1
ATOM 681 N N . PRO A 1 89 ? 29.766 -10.453 -4.238 1 96.81 89 PRO A N 1
ATOM 682 C CA . PRO A 1 89 ? 30.422 -11.523 -4.977 1 96.81 89 PRO A CA 1
ATOM 683 C C . PRO A 1 89 ? 31.891 -11.672 -4.594 1 96.81 89 PRO A C 1
ATOM 685 O O . PRO A 1 89 ? 32.531 -10.703 -4.188 1 96.81 89 PRO A O 1
ATOM 688 N N . PRO A 1 90 ? 32.406 -12.883 -4.773 1 96.25 90 PRO A N 1
ATOM 689 C CA . PRO A 1 90 ? 33.812 -13.148 -4.387 1 96.25 90 PRO A CA 1
ATOM 690 C C . PRO A 1 90 ? 34.812 -12.242 -5.105 1 96.25 90 PRO A C 1
ATOM 692 O O . PRO A 1 90 ? 35.812 -11.828 -4.516 1 96.25 90 PRO A O 1
ATOM 695 N N . GLU A 1 91 ? 34.5 -11.914 -6.316 1 96.12 91 GLU A N 1
ATOM 696 C CA . GLU A 1 91 ? 35.406 -11.055 -7.086 1 96.12 91 GLU A CA 1
ATOM 697 C C . GLU A 1 91 ? 35.5 -9.656 -6.477 1 96.12 91 GLU A C 1
ATOM 699 O O . GLU A 1 91 ? 36.562 -9.047 -6.465 1 96.12 91 GLU A O 1
ATOM 704 N N . GLN A 1 92 ? 34.406 -9.203 -5.973 1 96.56 92 GLN A N 1
ATOM 705 C CA . GLN A 1 92 ? 34.406 -7.879 -5.359 1 96.56 92 GLN A CA 1
ATOM 706 C C . GLN A 1 92 ? 35.062 -7.898 -3.99 1 96.56 92 GLN A C 1
ATOM 708 O O . GLN A 1 92 ? 35.656 -6.902 -3.576 1 96.56 92 GLN A O 1
ATOM 713 N N . VAL A 1 93 ? 34.969 -8.977 -3.232 1 96.75 93 VAL A N 1
ATOM 714 C CA . VAL A 1 93 ? 35.656 -9.148 -1.959 1 96.75 93 VAL A CA 1
ATOM 715 C C . VAL A 1 93 ? 37.156 -9.016 -2.17 1 96.75 93 VAL A C 1
ATOM 717 O O . VAL A 1 93 ? 37.844 -8.328 -1.401 1 96.75 93 VAL A O 1
ATOM 720 N N . GLU A 1 94 ? 37.625 -9.602 -3.229 1 95.81 94 GLU A N 1
ATOM 721 C CA . GLU A 1 94 ? 39.062 -9.539 -3.531 1 95.81 94 GLU A CA 1
ATOM 722 C C . GLU A 1 94 ? 39.469 -8.125 -3.916 1 95.81 94 GLU A C 1
ATOM 724 O O . GLU A 1 94 ? 40.562 -7.688 -3.58 1 95.81 94 GLU A O 1
ATOM 729 N N . ALA A 1 95 ? 38.594 -7.469 -4.641 1 96.25 95 ALA A N 1
ATOM 730 C CA . ALA A 1 95 ? 38.875 -6.082 -4.996 1 96.25 95 ALA A CA 1
ATOM 731 C C . ALA A 1 95 ? 39.031 -5.211 -3.75 1 96.25 95 ALA A C 1
ATOM 733 O O . ALA A 1 95 ? 39.906 -4.34 -3.686 1 96.25 95 ALA A O 1
ATOM 734 N N . ILE A 1 96 ? 38.219 -5.449 -2.766 1 96.56 96 ILE A N 1
ATOM 735 C CA . ILE A 1 96 ? 38.219 -4.691 -1.52 1 96.56 96 ILE A CA 1
ATOM 736 C C . ILE A 1 96 ? 39.5 -5.039 -0.724 1 96.56 96 ILE A C 1
ATOM 738 O O . ILE A 1 96 ? 40.125 -4.156 -0.149 1 96.56 96 ILE A O 1
ATOM 742 N N . ARG A 1 97 ? 39.844 -6.285 -0.731 1 95.44 97 ARG A N 1
ATOM 743 C CA . ARG A 1 97 ? 41.031 -6.754 -0.026 1 95.44 97 ARG A CA 1
ATOM 744 C C . ARG A 1 97 ? 42.281 -6.023 -0.509 1 95.44 97 ARG A C 1
ATOM 746 O O . ARG A 1 97 ? 43.188 -5.762 0.274 1 95.44 97 ARG A O 1
ATOM 753 N N . ALA A 1 98 ? 42.25 -5.617 -1.754 1 94.75 98 ALA A N 1
ATOM 754 C CA . ALA A 1 98 ? 43.438 -5.051 -2.398 1 94.75 98 ALA A CA 1
ATOM 755 C C . ALA A 1 98 ? 43.5 -3.539 -2.186 1 94.75 98 ALA A C 1
ATOM 757 O O . ALA A 1 98 ? 44.469 -2.891 -2.605 1 94.75 98 ALA A O 1
ATOM 758 N N . LEU A 1 99 ? 42.625 -2.98 -1.513 1 94.88 99 LEU A N 1
ATOM 759 C CA . LEU A 1 99 ? 42.562 -1.531 -1.346 1 94.88 99 LEU A CA 1
ATOM 760 C C . LEU A 1 99 ? 43.656 -1.053 -0.402 1 94.88 99 LEU A C 1
ATOM 762 O O . LEU A 1 99 ? 44.188 -1.841 0.374 1 94.88 99 LEU A O 1
ATOM 766 N N . ASP A 1 100 ? 43.938 0.253 -0.53 1 90.69 100 ASP A N 1
ATOM 767 C CA . ASP A 1 100 ? 44.875 0.916 0.37 1 90.69 100 ASP A CA 1
ATOM 768 C C . ASP A 1 100 ? 44.156 1.489 1.589 1 90.69 100 ASP A C 1
ATOM 770 O O . ASP A 1 100 ? 43.375 2.436 1.468 1 90.69 100 ASP A O 1
ATOM 774 N N . TRP A 1 101 ? 44.5 1.067 2.76 1 92 101 TRP A N 1
ATOM 775 C CA . TRP A 1 101 ? 43.812 1.433 3.98 1 92 101 TRP A CA 1
ATOM 776 C C . TRP A 1 101 ? 44.469 2.627 4.656 1 92 101 TRP A C 1
ATOM 778 O O . TRP A 1 101 ? 44 3.105 5.691 1 92 101 TRP A O 1
ATOM 788 N N . GLY A 1 102 ? 45.438 3.16 4.059 1 90.31 102 GLY A N 1
ATOM 789 C CA . GLY A 1 102 ? 46.156 4.285 4.641 1 90.31 102 GLY A CA 1
ATOM 790 C C . GLY A 1 102 ? 45.531 5.625 4.312 1 90.31 102 GLY A C 1
ATOM 791 O O . GLY A 1 102 ? 45.812 6.621 4.988 1 90.31 102 GLY A O 1
ATOM 792 N N . ASP A 1 103 ? 44.656 5.719 3.391 1 90.25 103 ASP A N 1
ATOM 793 C CA . ASP A 1 103 ? 44.062 6.977 2.967 1 90.25 103 ASP A CA 1
ATOM 794 C C . ASP A 1 103 ? 42.656 7.121 3.531 1 90.25 103 ASP A C 1
ATOM 796 O O . ASP A 1 103 ? 41.656 6.738 2.881 1 90.25 103 ASP A O 1
ATOM 800 N N . SER A 1 104 ? 42.531 7.844 4.574 1 89.75 104 SER A N 1
ATOM 801 C CA . SER A 1 104 ? 41.281 7.973 5.285 1 89.75 104 SER A CA 1
ATOM 802 C C . SER A 1 104 ? 40.344 8.953 4.578 1 89.75 104 SER A C 1
ATOM 804 O O . SER A 1 104 ? 39.156 9.07 4.938 1 89.75 104 SER A O 1
ATOM 806 N N . GLY A 1 105 ? 40.781 9.586 3.576 1 90.19 105 GLY A N 1
ATOM 807 C CA . GLY A 1 105 ? 39.969 10.562 2.865 1 90.19 105 GLY A CA 1
ATOM 808 C C . GLY A 1 105 ? 39.156 9.961 1.72 1 90.19 105 GLY A C 1
ATOM 809 O O . GLY A 1 105 ? 38.375 10.648 1.082 1 90.19 105 GLY A O 1
ATOM 810 N N . LYS A 1 106 ? 39.344 8.758 1.495 1 94.62 106 LYS A N 1
ATOM 811 C CA . LYS A 1 106 ? 38.656 8.102 0.38 1 94.62 106 LYS A CA 1
ATOM 812 C C . LYS A 1 106 ? 37.312 7.488 0.826 1 94.62 106 LYS A C 1
ATOM 814 O O . LYS A 1 106 ? 37.219 6.988 1.947 1 94.62 106 LYS A O 1
ATOM 819 N N . ILE A 1 107 ? 36.344 7.633 0.015 1 96.56 107 ILE A N 1
ATOM 820 C CA . ILE A 1 107 ? 35.062 6.949 0.131 1 96.56 107 ILE A CA 1
ATOM 821 C C . ILE A 1 107 ? 34.844 6.047 -1.083 1 96.56 107 ILE A C 1
ATOM 823 O O . ILE A 1 107 ? 34.969 6.492 -2.225 1 96.56 107 ILE A O 1
ATOM 827 N N . TYR A 1 108 ? 34.562 4.812 -0.875 1 97.12 108 TYR A N 1
ATOM 828 C CA . TYR A 1 108 ? 34.438 3.877 -1.987 1 97.12 108 TYR A CA 1
ATOM 829 C C . TYR A 1 108 ? 33 3.592 -2.307 1 97.12 108 TYR A C 1
ATOM 831 O O . TYR A 1 108 ? 32.188 3.357 -1.402 1 97.12 108 TYR A O 1
ATOM 839 N N . ALA A 1 109 ? 32.688 3.646 -3.596 1 97.38 109 ALA A N 1
ATOM 840 C CA . ALA A 1 109 ? 31.344 3.355 -4.098 1 97.38 109 ALA A CA 1
ATOM 841 C C . ALA A 1 109 ? 31.312 1.994 -4.785 1 97.38 109 ALA A C 1
ATOM 843 O O . ALA A 1 109 ? 32.188 1.658 -5.57 1 97.38 109 ALA A O 1
ATOM 844 N N . LEU A 1 110 ? 30.297 1.215 -4.426 1 97.19 110 LEU A N 1
ATOM 845 C CA . LEU A 1 110 ? 30.109 -0.102 -5.023 1 97.19 110 LEU A CA 1
ATOM 846 C C . LEU A 1 110 ? 28.984 -0.069 -6.062 1 97.19 110 LEU A C 1
ATOM 848 O O . LEU A 1 110 ? 27.953 0.573 -5.852 1 97.19 110 LEU A O 1
ATOM 852 N N . PRO A 1 111 ? 29.234 -0.777 -7.188 1 96.81 111 PRO A N 1
ATOM 853 C CA . PRO A 1 111 ? 28.094 -0.979 -8.094 1 96.81 111 PRO A CA 1
ATOM 854 C C . PRO A 1 111 ? 27.078 -1.975 -7.559 1 96.81 111 PRO A C 1
ATOM 856 O O . PRO A 1 111 ? 27.453 -2.99 -6.965 1 96.81 111 PRO A O 1
ATOM 859 N N . ARG A 1 112 ? 25.844 -1.681 -7.668 1 96.81 112 ARG A N 1
ATOM 860 C CA . ARG A 1 112 ? 24.781 -2.531 -7.145 1 96.81 112 ARG A CA 1
ATOM 861 C C . ARG A 1 112 ? 23.812 -2.93 -8.25 1 96.81 112 ARG A C 1
ATOM 863 O O . ARG A 1 112 ? 23.453 -2.111 -9.102 1 96.81 112 ARG A O 1
ATOM 870 N N . LEU A 1 113 ? 23.5 -4.191 -8.328 1 96.25 113 LEU A N 1
ATOM 871 C CA . LEU A 1 113 ? 22.5 -4.723 -9.242 1 96.25 113 LEU A CA 1
ATOM 872 C C . LEU A 1 113 ? 21.234 -5.121 -8.492 1 96.25 113 LEU A C 1
ATOM 874 O O . LEU A 1 113 ? 21.25 -6.078 -7.715 1 96.25 113 LEU A O 1
ATOM 878 N N . ASN A 1 114 ? 20.203 -4.398 -8.789 1 96.06 114 ASN A N 1
ATOM 879 C CA . ASN A 1 114 ? 18.938 -4.625 -8.094 1 96.06 114 ASN A CA 1
ATOM 880 C C . ASN A 1 114 ? 18.094 -5.699 -8.789 1 96.06 114 ASN A C 1
ATOM 882 O O . ASN A 1 114 ? 18.062 -5.766 -10.016 1 96.06 114 ASN A O 1
ATOM 886 N N . HIS A 1 115 ? 17.5 -6.555 -7.953 1 95.75 115 HIS A N 1
ATOM 887 C CA . HIS A 1 115 ? 16.703 -7.656 -8.469 1 95.75 115 HIS A CA 1
ATOM 888 C C . HIS A 1 115 ? 15.242 -7.52 -8.039 1 95.75 115 HIS A C 1
ATOM 890 O O . HIS A 1 115 ? 14.961 -7.09 -6.914 1 95.75 115 HIS A O 1
ATOM 896 N N . TYR A 1 116 ? 14.328 -7.824 -8.922 1 95.38 116 TYR A N 1
ATOM 897 C CA . TYR A 1 116 ? 12.898 -7.977 -8.648 1 95.38 116 TYR A CA 1
ATOM 898 C C . TYR A 1 116 ? 12.445 -9.414 -8.883 1 95.38 116 TYR A C 1
ATOM 900 O O . TYR A 1 116 ? 12.516 -9.914 -10.008 1 95.38 116 TYR A O 1
ATOM 908 N N . ARG A 1 117 ? 12.008 -10.062 -7.824 1 93.06 117 ARG A N 1
ATOM 909 C CA . ARG A 1 117 ? 11.625 -11.469 -7.879 1 93.06 117 ARG A CA 1
ATOM 910 C C . ARG A 1 117 ? 12.742 -12.32 -8.461 1 93.06 117 ARG A C 1
ATOM 912 O O . ARG A 1 117 ? 12.508 -13.156 -9.336 1 93.06 117 ARG A O 1
ATOM 919 N N . GLY A 1 118 ? 13.961 -11.93 -8.078 1 90.56 118 GLY A N 1
ATOM 920 C CA . GLY A 1 118 ? 15.117 -12.719 -8.461 1 90.56 118 GLY A CA 1
ATOM 921 C C . GLY A 1 118 ? 15.68 -12.336 -9.82 1 90.56 118 GLY A C 1
ATOM 922 O O . GLY A 1 118 ? 16.75 -12.812 -10.203 1 90.56 118 GLY A O 1
ATOM 923 N N . ARG A 1 119 ? 15.055 -11.492 -10.562 1 91.94 119 ARG A N 1
ATOM 924 C CA . ARG A 1 119 ? 15.516 -11.094 -11.883 1 91.94 119 ARG A CA 1
ATOM 925 C C . ARG A 1 119 ? 16.172 -9.711 -11.844 1 91.94 119 ARG A C 1
ATOM 927 O O . ARG A 1 119 ? 15.664 -8.797 -11.188 1 91.94 119 ARG A O 1
ATOM 934 N N . PRO A 1 120 ? 17.312 -9.586 -12.492 1 93.75 120 PRO A N 1
ATOM 935 C CA . PRO A 1 120 ? 17.969 -8.281 -12.516 1 93.75 120 PRO A CA 1
ATOM 936 C C . PRO A 1 120 ? 17.156 -7.23 -13.281 1 93.75 120 PRO A C 1
ATOM 938 O O . PRO A 1 120 ? 16.594 -7.531 -14.336 1 93.75 120 PRO A O 1
ATOM 941 N N . ILE A 1 121 ? 17.062 -6.117 -12.797 1 94.81 121 ILE A N 1
ATOM 942 C CA . ILE A 1 121 ? 16.344 -5.012 -13.422 1 94.81 121 ILE A CA 1
ATOM 943 C C . ILE A 1 121 ? 17.328 -3.912 -13.812 1 94.81 121 ILE A C 1
ATOM 945 O O . ILE A 1 121 ? 18.016 -3.354 -12.953 1 94.81 121 ILE A O 1
ATOM 949 N N . LYS A 1 122 ? 17.406 -3.566 -15.008 1 92.62 122 LYS A N 1
ATOM 950 C CA . LYS A 1 122 ? 18.344 -2.559 -15.484 1 92.62 122 LYS A CA 1
ATOM 951 C C . LYS A 1 122 ? 17.609 -1.326 -16.016 1 92.62 122 LYS A C 1
ATOM 953 O O . LYS A 1 122 ? 18.109 -0.641 -16.906 1 92.62 122 LYS A O 1
ATOM 958 N N . SER A 1 123 ? 16.375 -1.137 -15.547 1 93.31 123 SER A N 1
ATOM 959 C CA . SER A 1 123 ? 15.547 -0.001 -15.922 1 93.31 123 SER A CA 1
ATOM 960 C C . SER A 1 123 ? 14.852 0.599 -14.695 1 93.31 123 SER A C 1
ATOM 962 O O . SER A 1 123 ? 15.258 0.354 -13.562 1 93.31 123 SER A O 1
ATOM 964 N N . CYS A 1 124 ? 13.977 1.596 -14.922 1 92.75 124 CYS A N 1
ATOM 965 C CA . CYS A 1 124 ? 13.164 2.213 -13.883 1 92.75 124 CYS A CA 1
ATOM 966 C C . CYS A 1 124 ? 14.047 2.918 -12.852 1 92.75 124 CYS A C 1
ATOM 968 O O . CYS A 1 124 ? 13.688 2.994 -11.68 1 92.75 124 CYS A O 1
ATOM 970 N N . GLY A 1 125 ? 15.305 3.24 -13.195 1 90.25 125 GLY A N 1
ATOM 971 C CA . GLY A 1 125 ? 16.188 3.951 -12.289 1 90.25 125 GLY A CA 1
ATOM 972 C C . GLY A 1 125 ? 16.969 3.031 -11.359 1 90.25 125 GLY A C 1
ATOM 973 O O . GLY A 1 125 ? 17.672 3.494 -10.461 1 90.25 125 GLY A O 1
ATOM 974 N N . TRP A 1 126 ? 16.812 1.724 -11.625 1 92.56 126 TRP A N 1
ATOM 975 C CA . TRP A 1 126 ? 17.453 0.762 -10.742 1 92.56 126 TRP A CA 1
ATOM 976 C C . TRP A 1 126 ? 18.891 0.488 -11.195 1 92.56 126 TRP A C 1
ATOM 978 O O . TRP A 1 126 ? 19.656 -0.157 -10.484 1 92.56 126 TRP A O 1
ATOM 988 N N . TYR A 1 127 ? 19.266 0.934 -12.453 1 90 127 TYR A N 1
ATOM 989 C CA . TYR A 1 127 ? 20.594 0.709 -13.016 1 90 127 TYR A CA 1
ATOM 990 C C . TYR A 1 127 ? 21.016 1.881 -13.891 1 90 127 TYR A C 1
ATOM 992 O O . TYR A 1 127 ? 20.203 2.459 -14.609 1 90 127 TYR A O 1
ATOM 1000 N N . PRO A 1 128 ? 22.203 2.406 -13.82 1 91.62 128 PRO A N 1
ATOM 1001 C CA . PRO A 1 128 ? 23.234 1.961 -12.875 1 91.62 128 PRO A CA 1
ATOM 1002 C C . PRO A 1 128 ? 23.016 2.51 -11.469 1 91.62 128 PRO A C 1
ATOM 1004 O O . PRO A 1 128 ? 22.359 3.541 -11.297 1 91.62 128 PRO A O 1
ATOM 1007 N N . ASP A 1 129 ? 23.391 1.758 -10.57 1 93.88 129 ASP A N 1
ATOM 1008 C CA . ASP A 1 129 ? 23.234 2.143 -9.164 1 93.88 129 ASP A CA 1
ATOM 1009 C C . ASP A 1 129 ? 24.562 2.031 -8.422 1 93.88 129 ASP A C 1
ATOM 1011 O O . ASP A 1 129 ? 25.109 0.937 -8.281 1 93.88 129 ASP A O 1
ATOM 1015 N N . TRP A 1 130 ? 25.078 3.184 -8.047 1 95.69 130 TRP A N 1
ATOM 1016 C CA . TRP A 1 130 ? 26.297 3.238 -7.238 1 95.69 130 TRP A CA 1
ATOM 1017 C C . TRP A 1 130 ? 25.984 3.672 -5.812 1 95.69 130 TRP A C 1
ATOM 1019 O O . TRP A 1 130 ? 25.328 4.691 -5.594 1 95.69 130 TRP A O 1
ATOM 1029 N N . VAL A 1 131 ? 26.484 2.904 -4.867 1 95.62 131 VAL A N 1
ATOM 1030 C CA . VAL A 1 131 ? 26.203 3.234 -3.475 1 95.62 131 VAL A CA 1
ATOM 1031 C C . VAL A 1 131 ? 27.5 3.461 -2.715 1 95.62 131 VAL A C 1
ATOM 1033 O O . VAL A 1 131 ? 28.406 2.617 -2.748 1 95.62 131 VAL A O 1
ATOM 1036 N N . LYS A 1 132 ? 27.625 4.562 -2.076 1 96.25 132 LYS A N 1
ATOM 1037 C CA . LYS A 1 132 ? 28.781 4.852 -1.221 1 96.25 132 LYS A CA 1
ATOM 1038 C C . LYS A 1 132 ? 28.641 4.172 0.138 1 96.25 132 LYS A C 1
ATOM 1040 O O . LYS A 1 132 ? 27.906 4.652 1.005 1 96.25 132 LYS A O 1
ATOM 1045 N N . ARG A 1 133 ? 29.406 3.066 0.324 1 96.12 133 ARG A N 1
ATOM 1046 C CA . ARG A 1 133 ? 29.141 2.24 1.494 1 96.12 133 ARG A CA 1
ATOM 1047 C C . ARG A 1 133 ? 30.422 1.94 2.27 1 96.12 133 ARG A C 1
ATOM 1049 O O . ARG A 1 133 ? 30.359 1.481 3.412 1 96.12 133 ARG A O 1
ATOM 1056 N N . LEU A 1 134 ? 31.562 2.16 1.682 1 97.62 134 LEU A N 1
ATOM 1057 C CA . LEU A 1 134 ? 32.844 1.919 2.352 1 97.62 134 LEU A CA 1
ATOM 1058 C C . LEU A 1 134 ? 33.531 3.234 2.693 1 97.62 134 LEU A C 1
ATOM 1060 O O . LEU A 1 134 ? 33.875 4.016 1.799 1 97.62 134 LEU A O 1
ATOM 1064 N N . TYR A 1 135 ? 33.75 3.453 3.992 1 97 135 TYR A N 1
ATOM 1065 C CA . TYR A 1 135 ? 34.25 4.75 4.438 1 97 135 TYR A CA 1
ATOM 1066 C C . TYR A 1 135 ? 35 4.629 5.762 1 97 135 TYR A C 1
ATOM 1068 O O . TYR A 1 135 ? 34.938 3.582 6.414 1 97 135 TYR A O 1
ATOM 1076 N N . HIS A 1 136 ? 35.719 5.688 6.07 1 96.44 136 HIS A N 1
ATOM 1077 C CA . HIS A 1 136 ? 36.406 5.793 7.355 1 96.44 136 HIS A CA 1
ATOM 1078 C C . HIS A 1 136 ? 35.5 6.418 8.414 1 96.44 136 HIS A C 1
ATOM 1080 O O . HIS A 1 136 ? 35.094 7.578 8.289 1 96.44 136 HIS A O 1
ATOM 1086 N N . ARG A 1 137 ? 35.156 5.703 9.492 1 95.31 137 ARG A N 1
ATOM 1087 C CA . ARG A 1 137 ? 34.094 6.059 10.414 1 95.31 137 ARG A CA 1
ATOM 1088 C C . ARG A 1 137 ? 34.469 7.266 11.258 1 95.31 137 ARG A C 1
ATOM 1090 O O . ARG A 1 137 ? 33.625 7.852 11.938 1 95.31 137 ARG A O 1
ATOM 1097 N N . GLN A 1 138 ? 35.688 7.676 11.297 1 92.75 138 GLN A N 1
ATOM 1098 C CA . GLN A 1 138 ? 36.094 8.82 12.094 1 92.75 138 GLN A CA 1
ATOM 1099 C C . GLN A 1 138 ? 35.875 10.133 11.336 1 92.75 138 GLN A C 1
ATOM 1101 O O . GLN A 1 138 ? 35.781 11.195 11.945 1 92.75 138 GLN A O 1
ATOM 1106 N N . THR A 1 139 ? 35.75 10.062 10.039 1 92.38 139 THR A N 1
ATOM 1107 C CA . THR A 1 139 ? 35.656 11.289 9.25 1 92.38 139 THR A CA 1
ATOM 1108 C C . THR A 1 139 ? 34.312 11.359 8.523 1 92.38 139 THR A C 1
ATOM 1110 O O . THR A 1 139 ? 33.875 12.438 8.133 1 92.38 139 THR A O 1
ATOM 1113 N N . VAL A 1 140 ? 33.75 10.25 8.281 1 95.06 140 VAL A N 1
ATOM 1114 C CA . VAL A 1 140 ? 32.531 10.195 7.48 1 95.06 140 VAL A CA 1
ATOM 1115 C C . VAL A 1 140 ? 31.422 9.547 8.289 1 95.06 140 VAL A C 1
ATOM 1117 O O . VAL A 1 140 ? 31.672 8.609 9.062 1 95.06 140 VAL A O 1
ATOM 1120 N N . ARG A 1 141 ? 30.219 10.109 8.203 1 94 141 ARG A N 1
ATOM 1121 C CA . ARG A 1 141 ? 29.047 9.523 8.836 1 94 141 ARG A CA 1
ATOM 1122 C C . ARG A 1 141 ? 27.812 9.695 7.969 1 94 141 ARG A C 1
ATOM 1124 O O . ARG A 1 141 ? 27.812 10.469 7.012 1 94 141 ARG A O 1
ATOM 1131 N N . PHE A 1 142 ? 26.734 8.984 8.328 1 94.62 142 PHE A N 1
ATOM 1132 C CA . PHE A 1 142 ? 25.453 9.156 7.656 1 94.62 142 PHE A CA 1
ATOM 1133 C C . PHE A 1 142 ? 24.719 10.375 8.211 1 94.62 142 PHE A C 1
ATOM 1135 O O . PHE A 1 142 ? 24.906 10.75 9.367 1 94.62 142 PHE A O 1
ATOM 1142 N N . ASN A 1 143 ? 23.875 10.93 7.395 1 91.94 143 ASN A N 1
ATOM 1143 C CA . ASN A 1 143 ? 22.969 11.961 7.906 1 91.94 143 ASN A CA 1
ATOM 1144 C C . ASN A 1 143 ? 21.828 11.359 8.727 1 91.94 143 ASN A C 1
ATOM 1146 O O . ASN A 1 143 ? 21.688 10.141 8.781 1 91.94 143 ASN A O 1
ATOM 1150 N N . ASP A 1 144 ? 21.094 12.219 9.328 1 86.38 144 ASP A N 1
ATOM 1151 C CA . ASP A 1 144 ? 20.078 11.75 10.281 1 86.38 144 ASP A CA 1
ATOM 1152 C C . ASP A 1 144 ? 18.719 11.609 9.609 1 86.38 144 ASP A C 1
ATOM 1154 O O . ASP A 1 144 ? 17.688 11.547 10.281 1 86.38 144 ASP A O 1
ATOM 1158 N N . ASN A 1 145 ? 18.75 11.57 8.359 1 81.38 145 ASN A N 1
ATOM 1159 C CA . ASN A 1 145 ? 17.484 11.406 7.66 1 81.38 145 ASN A CA 1
ATOM 1160 C C . ASN A 1 145 ? 16.828 10.062 7.996 1 81.38 145 ASN A C 1
ATOM 1162 O O . ASN A 1 145 ? 17.516 9.055 8.133 1 81.38 145 ASN A O 1
ATOM 1166 N N . GLN A 1 146 ? 15.539 10.172 8.141 1 78.25 146 GLN A N 1
ATOM 1167 C CA . GLN A 1 146 ? 14.812 8.953 8.461 1 78.25 146 GLN A CA 1
ATOM 1168 C C . GLN A 1 146 ? 14.797 7.992 7.273 1 78.25 146 GLN A C 1
ATOM 1170 O O . GLN A 1 146 ? 14.789 6.773 7.449 1 78.25 146 GLN A O 1
ATOM 1175 N N . VAL A 1 147 ? 14.664 8.633 6.074 1 75.81 147 VAL A N 1
ATOM 1176 C CA . VAL A 1 147 ? 14.711 7.844 4.848 1 75.81 147 VAL A CA 1
ATOM 1177 C C . VAL A 1 147 ? 15.656 8.5 3.846 1 75.81 147 VAL A C 1
ATOM 1179 O O . VAL A 1 147 ? 15.938 9.695 3.936 1 75.81 147 VAL A O 1
ATOM 1182 N N . HIS A 1 148 ? 16.156 7.723 2.953 1 79.25 148 HIS A N 1
ATOM 1183 C CA . HIS A 1 148 ? 17.094 8.188 1.934 1 79.25 148 HIS A CA 1
ATOM 1184 C C . HIS A 1 148 ? 18.359 8.766 2.562 1 79.25 148 HIS A C 1
ATOM 1186 O O . HIS A 1 148 ? 18.766 9.883 2.232 1 79.25 148 HIS A O 1
ATOM 1192 N N . GLU A 1 149 ? 18.812 8.016 3.523 1 84.44 149 GLU A N 1
ATOM 1193 C CA . GLU A 1 149 ? 20.047 8.422 4.191 1 84.44 149 GLU A CA 1
ATOM 1194 C C . GLU A 1 149 ? 21.234 8.328 3.244 1 84.44 149 GLU A C 1
ATOM 1196 O O . GLU A 1 149 ? 21.25 7.488 2.338 1 84.44 149 GLU A O 1
ATOM 1201 N N . SER A 1 150 ? 22.172 9.266 3.404 1 91.44 150 SER A N 1
ATOM 1202 C CA . SER A 1 150 ? 23.391 9.297 2.615 1 91.44 150 SER A CA 1
ATOM 1203 C C . SER A 1 150 ? 24.594 9.727 3.463 1 91.44 150 SER A C 1
ATOM 1205 O O . SER A 1 150 ? 24.422 10.273 4.555 1 91.44 150 SER A O 1
ATOM 1207 N N . LEU A 1 151 ? 25.734 9.445 3.002 1 94.06 151 LEU A N 1
ATOM 1208 C CA . LEU A 1 151 ? 26.969 9.836 3.691 1 94.06 151 LEU A CA 1
ATOM 1209 C C . LEU A 1 151 ? 27.203 11.336 3.562 1 94.06 151 LEU A C 1
ATOM 1211 O O . LEU A 1 151 ? 26.984 11.914 2.498 1 94.06 151 LEU A O 1
ATOM 1215 N N . ILE A 1 152 ? 27.562 11.891 4.633 1 93.94 152 ILE A N 1
ATOM 1216 C CA . ILE A 1 152 ? 28.031 13.273 4.609 1 93.94 152 ILE A CA 1
ATOM 1217 C C . ILE A 1 152 ? 29.5 13.32 4.203 1 93.94 152 ILE A C 1
ATOM 1219 O O . ILE A 1 152 ? 30.375 12.898 4.965 1 93.94 152 ILE A O 1
ATOM 1223 N N . GLU A 1 153 ? 29.75 13.812 3.105 1 91.88 153 GLU A N 1
ATOM 1224 C CA . GLU A 1 153 ? 31.109 13.859 2.564 1 91.88 153 GLU A CA 1
ATOM 1225 C C . GLU A 1 153 ? 31.859 15.102 3.049 1 91.88 153 GLU A C 1
ATOM 1227 O O . GLU A 1 153 ? 31.484 16.234 2.711 1 91.88 153 GLU A O 1
ATOM 1232 N N . PRO A 1 154 ? 32.844 14.867 3.863 1 90.44 154 PRO A N 1
ATOM 1233 C CA . PRO A 1 154 ? 33.594 16.016 4.316 1 90.44 154 PRO A CA 1
ATOM 1234 C C . PRO A 1 154 ? 34.312 16.75 3.168 1 90.44 154 PRO A C 1
ATOM 1236 O O . PRO A 1 154 ? 34.531 16.156 2.102 1 90.44 154 PRO A O 1
ATOM 1239 N N . THR A 1 155 ? 34.688 17.969 3.514 1 88.12 155 THR A N 1
ATOM 1240 C CA . THR A 1 155 ? 35.438 18.75 2.529 1 88.12 155 THR A CA 1
ATOM 1241 C C . THR A 1 155 ? 36.781 18.109 2.244 1 88.12 155 THR A C 1
ATOM 1243 O O . THR A 1 155 ? 37.5 17.734 3.17 1 88.12 155 THR A O 1
ATOM 1246 N N . GLY A 1 156 ? 37.156 17.781 1.047 1 87.69 156 GLY A N 1
ATOM 1247 C CA . GLY A 1 156 ? 38.438 17.219 0.659 1 87.69 156 GLY A CA 1
ATOM 1248 C C . GLY A 1 156 ? 38.375 15.719 0.404 1 87.69 156 GLY A C 1
ATOM 1249 O O . GLY A 1 156 ? 39.375 15.117 -0.031 1 87.69 156 GLY A O 1
ATOM 1250 N N . SER A 1 157 ? 37.25 15.133 0.722 1 90.19 157 SER A N 1
ATOM 1251 C CA . SER A 1 157 ? 37.125 13.703 0.478 1 90.19 157 SER A CA 1
ATOM 1252 C C . SER A 1 157 ? 37 13.406 -1.012 1 90.19 157 SER A C 1
ATOM 1254 O O . SER A 1 157 ? 36.625 14.289 -1.795 1 90.19 157 SER A O 1
ATOM 1256 N N . SER A 1 158 ? 37.5 12.164 -1.45 1 93.75 158 SER A N 1
ATOM 1257 C CA . SER A 1 158 ? 37.344 11.711 -2.83 1 93.75 158 SER A CA 1
ATOM 1258 C C . SER A 1 158 ? 36.562 10.406 -2.906 1 93.75 158 SER A C 1
ATOM 1260 O O . SER A 1 158 ? 36.781 9.5 -2.102 1 93.75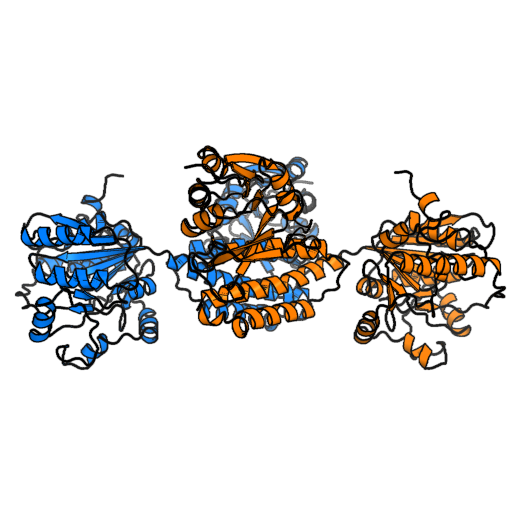 158 SER A O 1
ATOM 1262 N N . VAL A 1 159 ? 35.719 10.336 -3.873 1 95.38 159 VAL A N 1
ATOM 1263 C CA . VAL A 1 159 ? 34.906 9.117 -4.07 1 95.38 159 VAL A CA 1
ATOM 1264 C C . VAL A 1 159 ? 35.562 8.25 -5.141 1 95.38 159 VAL A C 1
ATOM 1266 O O . VAL A 1 159 ? 35.844 8.719 -6.246 1 95.38 159 VAL A O 1
ATOM 1269 N N . VAL A 1 160 ? 35.812 6.973 -4.805 1 95.88 160 VAL A N 1
ATOM 1270 C CA . VAL A 1 160 ? 36.438 6.02 -5.73 1 95.88 160 VAL A CA 1
ATOM 1271 C C . VAL A 1 160 ? 35.438 4.906 -6.051 1 95.88 160 VAL A C 1
ATOM 1273 O O . VAL A 1 160 ? 34.844 4.328 -5.148 1 95.88 160 VAL A O 1
ATOM 1276 N N . ARG A 1 161 ? 35.312 4.605 -7.312 1 96.38 161 ARG A N 1
ATOM 1277 C CA . ARG A 1 161 ? 34.406 3.547 -7.75 1 96.38 161 ARG A CA 1
ATOM 1278 C C . ARG A 1 161 ? 35.125 2.209 -7.852 1 96.38 161 ARG A C 1
ATOM 1280 O O . ARG A 1 161 ? 36.219 2.129 -8.43 1 96.38 161 ARG A O 1
ATOM 1287 N N . LEU A 1 162 ? 34.5 1.226 -7.258 1 96 162 LEU A N 1
ATOM 1288 C CA . LEU A 1 162 ? 35.031 -0.129 -7.383 1 96 162 LEU A CA 1
ATOM 1289 C C . LEU A 1 162 ? 34.656 -0.734 -8.734 1 96 162 LEU A C 1
ATOM 1291 O O . LEU A 1 162 ? 33.844 -0.175 -9.469 1 96 162 LEU A O 1
ATOM 1295 N N . PRO A 1 163 ? 35.219 -1.877 -9.086 1 93.25 163 PRO A N 1
ATOM 1296 C CA . PRO A 1 163 ? 35 -2.457 -10.414 1 93.25 163 PRO A CA 1
ATOM 1297 C C . PRO A 1 163 ? 33.531 -2.768 -10.68 1 93.25 163 PRO A C 1
ATOM 1299 O O . PRO A 1 163 ? 32.844 -3.396 -9.852 1 93.25 163 PRO A O 1
ATOM 1302 N N . GLU A 1 164 ? 33.062 -2.426 -11.875 1 92.81 164 GLU A N 1
ATOM 1303 C CA . GLU A 1 164 ? 31.672 -2.51 -12.242 1 92.81 164 GLU A CA 1
ATOM 1304 C C . GLU A 1 164 ? 31.281 -3.93 -12.656 1 92.81 164 GLU A C 1
ATOM 1306 O O . GLU A 1 164 ? 30.109 -4.305 -12.594 1 92.81 164 GLU A O 1
ATOM 1311 N N . LYS A 1 165 ? 32.156 -4.773 -13 1 92.56 165 LYS A N 1
ATOM 1312 C CA . LYS A 1 165 ? 31.922 -6.078 -13.617 1 92.56 165 LYS A CA 1
ATOM 1313 C C . LYS A 1 165 ? 31.234 -7.027 -12.648 1 92.56 165 LYS A C 1
ATOM 1315 O O . LYS A 1 165 ? 30.484 -7.918 -13.07 1 92.56 165 LYS A O 1
ATOM 1320 N N . HIS A 1 166 ? 31.5 -6.852 -11.336 1 93.38 166 HIS A N 1
ATOM 1321 C CA . HIS A 1 166 ? 30.922 -7.746 -10.336 1 93.38 166 HIS A CA 1
ATOM 1322 C C . HIS A 1 166 ? 30.156 -6.965 -9.266 1 93.38 166 HIS A C 1
ATOM 1324 O O . HIS A 1 166 ? 30.625 -6.832 -8.133 1 93.38 166 HIS A O 1
ATOM 1330 N N . PRO A 1 167 ? 29 -6.637 -9.648 1 95.81 167 PRO A N 1
ATOM 1331 C CA . PRO A 1 167 ? 28.234 -5.758 -8.758 1 95.81 167 PRO A CA 1
ATOM 1332 C C . PRO A 1 167 ? 27.672 -6.488 -7.535 1 95.81 167 PRO A C 1
ATOM 1334 O O . PRO A 1 167 ? 27.562 -7.715 -7.543 1 95.81 167 PRO A O 1
ATOM 1337 N N . LEU A 1 168 ? 27.469 -5.652 -6.473 1 96.12 168 LEU A N 1
ATOM 1338 C CA . LEU A 1 168 ? 26.703 -6.082 -5.305 1 96.12 168 LEU A CA 1
ATOM 1339 C C . LEU A 1 168 ? 25.297 -6.516 -5.699 1 96.12 168 LEU A C 1
ATOM 1341 O O . LEU A 1 168 ? 24.547 -5.738 -6.305 1 96.12 168 LEU A O 1
ATOM 1345 N N . MET A 1 169 ? 24.922 -7.828 -5.426 1 96.38 169 MET A N 1
ATOM 1346 C CA . MET A 1 169 ? 23.609 -8.328 -5.777 1 96.38 169 MET A CA 1
ATOM 1347 C C . MET A 1 169 ? 22.578 -7.945 -4.719 1 96.38 169 MET A C 1
ATOM 1349 O O . MET A 1 169 ? 22.641 -8.414 -3.58 1 96.38 169 MET A O 1
ATOM 1353 N N . HIS A 1 170 ? 21.688 -7.086 -5.102 1 96.75 170 HIS A N 1
ATOM 1354 C CA . HIS A 1 170 ? 20.688 -6.598 -4.164 1 96.75 170 HIS A CA 1
ATOM 1355 C C . HIS A 1 170 ? 19.312 -7.18 -4.48 1 96.75 170 HIS A C 1
ATOM 1357 O O . HIS A 1 170 ? 18.719 -6.863 -5.52 1 96.75 170 HIS A O 1
ATOM 1363 N N . TYR A 1 171 ? 18.844 -8.023 -3.623 1 94.69 171 TYR A N 1
ATOM 1364 C CA . TYR A 1 171 ? 17.516 -8.609 -3.785 1 94.69 171 TYR A CA 1
ATOM 1365 C C . TYR A 1 171 ? 16.453 -7.75 -3.113 1 94.69 171 TYR A C 1
ATOM 1367 O O . TYR A 1 171 ? 15.93 -8.109 -2.055 1 94.69 171 TYR A O 1
ATOM 1375 N N . SER A 1 172 ? 16.047 -6.797 -3.863 1 89.69 172 SER A N 1
ATOM 1376 C CA . SER A 1 172 ? 15.312 -5.641 -3.367 1 89.69 172 SER A CA 1
ATOM 1377 C C . SER A 1 172 ? 13.883 -6.012 -3.004 1 89.69 172 SER A C 1
ATOM 1379 O O . SER A 1 172 ? 13.391 -5.652 -1.933 1 89.69 172 SER A O 1
ATOM 1381 N N . PHE A 1 173 ? 13.211 -6.715 -3.996 1 93.69 173 PHE A N 1
ATOM 1382 C CA . PHE A 1 173 ? 11.797 -7 -3.768 1 93.69 173 PHE A CA 1
ATOM 1383 C C . PHE A 1 173 ? 11.438 -8.398 -4.25 1 93.69 173 PHE A C 1
ATOM 1385 O O . PHE A 1 173 ? 11.805 -8.789 -5.363 1 93.69 173 PHE A O 1
ATOM 1392 N N . ASP A 1 174 ? 10.727 -9.07 -3.441 1 92.44 174 ASP A N 1
ATOM 1393 C CA . ASP A 1 174 ? 10.305 -10.422 -3.779 1 92.44 174 ASP A CA 1
ATOM 1394 C C . ASP A 1 174 ? 8.969 -10.422 -4.516 1 92.44 174 ASP A C 1
ATOM 1396 O O . ASP A 1 174 ? 8.469 -11.477 -4.918 1 92.44 174 ASP A O 1
ATOM 1400 N N . GLY A 1 175 ? 8.43 -9.258 -4.699 1 95.25 175 GLY A N 1
ATOM 1401 C CA . GLY A 1 175 ? 7.16 -9.133 -5.398 1 95.25 175 GLY A CA 1
ATOM 1402 C C . GLY A 1 175 ? 6.449 -7.824 -5.113 1 95.25 175 GLY A C 1
ATOM 1403 O O . GLY A 1 175 ? 7.004 -6.938 -4.465 1 95.25 175 GLY A O 1
ATOM 1404 N N . ALA A 1 176 ? 5.254 -7.762 -5.586 1 97.19 176 ALA A N 1
ATOM 1405 C CA . ALA A 1 176 ? 4.449 -6.547 -5.477 1 97.19 176 ALA A CA 1
ATOM 1406 C C . ALA A 1 176 ? 4.133 -6.23 -4.016 1 97.19 176 ALA A C 1
ATOM 1408 O O . ALA A 1 176 ? 4.086 -5.062 -3.625 1 97.19 176 ALA A O 1
ATOM 1409 N N . ALA A 1 177 ? 3.893 -7.285 -3.217 1 96.31 177 ALA A N 1
ATOM 1410 C CA . ALA A 1 177 ? 3.598 -7.09 -1.801 1 96.31 177 ALA A CA 1
ATOM 1411 C C . ALA A 1 177 ? 4.719 -6.316 -1.11 1 96.31 177 ALA A C 1
ATOM 1413 O O . ALA A 1 177 ? 4.457 -5.43 -0.293 1 96.31 177 ALA A O 1
ATOM 1414 N N . ALA A 1 178 ? 5.938 -6.688 -1.454 1 94.25 178 ALA A N 1
ATOM 1415 C CA . ALA A 1 178 ? 7.09 -6.016 -0.865 1 94.25 178 ALA A CA 1
ATOM 1416 C C . ALA A 1 178 ? 7.18 -4.566 -1.335 1 94.25 178 ALA A C 1
ATOM 1418 O O . ALA A 1 178 ? 7.562 -3.68 -0.567 1 94.25 178 ALA A O 1
ATOM 1419 N N . LEU A 1 179 ? 6.871 -4.32 -2.588 1 95.75 179 LEU A N 1
ATOM 1420 C CA . LEU A 1 179 ? 6.848 -2.961 -3.121 1 95.75 179 LEU A CA 1
ATOM 1421 C C . LEU A 1 179 ? 5.848 -2.096 -2.365 1 95.75 179 LEU A C 1
ATOM 1423 O O . LEU A 1 179 ? 6.156 -0.961 -1.995 1 95.75 179 LEU A O 1
ATOM 1427 N N . ILE A 1 180 ? 4.703 -2.6 -2.115 1 96.81 180 ILE A N 1
ATOM 1428 C CA . ILE A 1 180 ? 3.633 -1.881 -1.432 1 96.81 180 ILE A CA 1
ATOM 1429 C C . ILE A 1 180 ? 4.051 -1.582 0.006 1 96.81 180 ILE A C 1
ATOM 1431 O O . ILE A 1 180 ? 3.824 -0.479 0.509 1 96.81 180 ILE A O 1
ATOM 1435 N N . SER A 1 181 ? 4.633 -2.574 0.645 1 94 181 SER A N 1
ATOM 1436 C CA . SER A 1 181 ? 5.078 -2.393 2.023 1 94 181 SER A CA 1
ATOM 1437 C C . SER A 1 181 ? 6.098 -1.266 2.133 1 94 181 SER A C 1
ATOM 1439 O O . SER A 1 181 ? 6.023 -0.437 3.041 1 94 181 SER A O 1
ATOM 1441 N N . LYS A 1 182 ? 7.055 -1.307 1.269 1 91 182 LYS A N 1
ATOM 1442 C CA . LYS A 1 182 ? 8.055 -0.244 1.258 1 91 182 LYS A CA 1
ATOM 1443 C C . LYS A 1 182 ? 7.414 1.113 0.986 1 91 182 LYS A C 1
ATOM 1445 O O . LYS A 1 182 ? 7.738 2.104 1.646 1 91 182 LYS A O 1
ATOM 1450 N N . MET A 1 183 ? 6.582 1.138 0.034 1 94.69 183 MET A N 1
ATOM 1451 C CA . MET A 1 183 ? 5.863 2.363 -0.307 1 94.69 183 MET A CA 1
ATOM 1452 C C . MET A 1 183 ? 5.121 2.912 0.906 1 94.69 183 MET A C 1
ATOM 1454 O O . MET A 1 183 ? 5.191 4.109 1.194 1 94.69 183 MET A O 1
ATOM 1458 N N . GLN A 1 184 ? 4.387 2.031 1.596 1 95.19 184 GLN A N 1
ATOM 1459 C CA . GLN A 1 184 ? 3.625 2.422 2.777 1 95.19 184 GLN A CA 1
ATOM 1460 C C . GLN A 1 184 ? 4.527 3.062 3.826 1 95.19 184 GLN A C 1
ATOM 1462 O O . GLN A 1 184 ? 4.23 4.145 4.332 1 95.19 184 GLN A O 1
ATOM 1467 N N . HIS A 1 185 ? 5.621 2.416 4.043 1 89.5 185 HIS A N 1
ATOM 1468 C CA . HIS A 1 185 ? 6.539 2.871 5.082 1 89.5 185 HIS A CA 1
ATOM 1469 C C . HIS A 1 185 ? 7.172 4.207 4.707 1 89.5 185 HIS A C 1
ATOM 1471 O O . HIS A 1 185 ? 7.176 5.145 5.512 1 89.5 185 HIS A O 1
ATOM 1477 N N . TYR A 1 186 ? 7.641 4.289 3.518 1 87.62 186 TYR A N 1
ATOM 1478 C CA . TYR A 1 186 ? 8.367 5.473 3.08 1 87.62 186 TYR A CA 1
ATOM 1479 C C . TYR A 1 186 ? 7.438 6.672 2.951 1 87.62 186 TYR A C 1
ATOM 1481 O O . TYR A 1 186 ? 7.828 7.805 3.244 1 87.62 186 TYR A O 1
ATOM 1489 N N . THR A 1 187 ? 6.27 6.457 2.488 1 95.5 187 THR A N 1
ATOM 1490 C CA . THR A 1 187 ? 5.34 7.57 2.326 1 95.5 187 THR A CA 1
ATOM 1491 C C . THR A 1 187 ? 4.875 8.086 3.684 1 95.5 187 THR A C 1
ATOM 1493 O O . THR A 1 187 ? 4.648 9.289 3.852 1 95.5 187 THR A O 1
ATOM 1496 N N . ASP A 1 188 ? 4.785 7.164 4.688 1 94.25 188 ASP A N 1
ATOM 1497 C CA . ASP A 1 188 ? 4.461 7.602 6.043 1 94.25 188 ASP A CA 1
ATOM 1498 C C . ASP A 1 188 ? 5.566 8.484 6.613 1 94.25 188 ASP A C 1
ATOM 1500 O O . ASP A 1 188 ? 5.293 9.531 7.199 1 94.25 188 ASP A O 1
ATOM 1504 N N . LEU A 1 189 ? 6.793 8.047 6.418 1 87.75 189 LEU A N 1
ATOM 1505 C CA . LEU A 1 189 ? 7.938 8.789 6.93 1 87.75 189 LEU A CA 1
ATOM 1506 C C . LEU A 1 189 ? 8.047 10.156 6.258 1 87.75 189 LEU A C 1
ATOM 1508 O O . LEU A 1 189 ? 8.336 11.156 6.918 1 87.75 189 LEU A O 1
ATOM 1512 N N . PHE A 1 190 ? 7.758 10.211 4.996 1 91.38 190 PHE A N 1
ATOM 1513 C CA . PHE A 1 190 ? 7.805 11.469 4.258 1 91.38 190 PHE A CA 1
ATOM 1514 C C . PHE A 1 190 ? 6.762 12.445 4.785 1 91.38 190 PHE A C 1
ATOM 1516 O O . PHE A 1 190 ? 7.066 13.617 5.02 1 91.38 190 PHE A O 1
ATOM 1523 N N . ALA A 1 191 ? 5.59 11.961 4.945 1 94.56 191 ALA A N 1
ATOM 1524 C CA . ALA A 1 191 ? 4.504 12.812 5.422 1 94.56 191 ALA A CA 1
ATOM 1525 C C . ALA A 1 191 ? 4.805 13.359 6.816 1 94.56 191 ALA A C 1
ATOM 1527 O O . ALA A 1 191 ? 4.574 14.539 7.094 1 94.56 191 ALA A O 1
ATOM 1528 N N . ALA A 1 192 ? 5.344 12.461 7.629 1 91.69 192 ALA A N 1
ATOM 1529 C CA . ALA A 1 192 ? 5.676 12.883 8.992 1 91.69 192 ALA A CA 1
ATOM 1530 C C . ALA A 1 192 ? 6.777 13.938 8.984 1 91.69 192 ALA A C 1
ATOM 1532 O O . ALA A 1 192 ? 6.703 14.922 9.727 1 91.69 192 ALA A O 1
ATOM 1533 N N . GLN A 1 193 ? 7.707 13.766 8.188 1 88.19 193 GLN A N 1
ATOM 1534 C CA . GLN A 1 193 ? 8.852 14.664 8.125 1 88.19 193 GLN A CA 1
ATOM 1535 C C . GLN A 1 193 ? 8.461 16 7.52 1 88.19 193 GLN A C 1
ATOM 1537 O O . GLN A 1 193 ? 8.969 17.047 7.938 1 88.19 193 GLN A O 1
ATOM 1542 N N . GLN A 1 194 ? 7.555 16 6.578 1 94.06 194 GLN A N 1
ATOM 1543 C CA . GLN A 1 194 ? 7.262 17.203 5.809 1 94.06 194 GLN A CA 1
ATOM 1544 C C . GLN A 1 194 ? 5.996 17.891 6.324 1 94.06 194 GLN A C 1
ATOM 1546 O O . GLN A 1 194 ? 5.594 18.938 5.805 1 94.06 194 GLN A O 1
ATOM 1551 N N . GLN A 1 195 ? 5.375 17.344 7.332 1 96.19 195 GLN A N 1
ATOM 1552 C CA . GLN A 1 195 ? 4.133 17.891 7.859 1 96.19 195 GLN A CA 1
ATOM 1553 C C . GLN A 1 195 ? 4.309 19.359 8.242 1 96.19 195 GLN A C 1
ATOM 1555 O O . GLN A 1 195 ? 5.246 19.719 8.961 1 96.19 195 GLN A O 1
ATOM 1560 N N . PHE A 1 196 ? 3.48 20.266 7.715 1 96.81 196 PHE A N 1
ATOM 1561 C CA . PHE A 1 196 ? 3.406 21.703 7.941 1 96.81 196 PHE A CA 1
ATOM 1562 C C . PHE A 1 196 ? 4.625 22.406 7.355 1 96.81 196 PHE A C 1
ATOM 1564 O O . PHE A 1 196 ? 4.793 23.609 7.535 1 96.81 196 PHE A O 1
ATOM 1571 N N . LYS A 1 197 ? 5.574 21.719 6.707 1 94.81 197 LYS A N 1
ATOM 1572 C CA . LYS A 1 197 ? 6.75 22.312 6.074 1 94.81 197 LYS A CA 1
ATOM 1573 C C . LYS A 1 197 ? 6.543 22.469 4.574 1 94.81 197 LYS A C 1
ATOM 1575 O O . LYS A 1 197 ? 7.141 23.359 3.949 1 94.81 197 LYS A O 1
ATOM 1580 N N . ARG A 1 198 ? 5.734 21.609 4.07 1 93.38 198 ARG A N 1
ATOM 1581 C CA . ARG A 1 198 ? 5.406 21.641 2.65 1 93.38 198 ARG A CA 1
ATOM 1582 C C . ARG A 1 198 ? 3.9 21.531 2.436 1 93.38 198 ARG A C 1
ATOM 1584 O O . ARG A 1 198 ? 3.227 20.766 3.129 1 93.38 198 ARG A O 1
ATOM 1591 N N . ARG A 1 199 ? 3.459 22.312 1.505 1 91.44 199 ARG A N 1
ATOM 1592 C CA . ARG A 1 199 ? 2.043 22.234 1.161 1 91.44 199 ARG A CA 1
ATOM 1593 C C . ARG A 1 199 ? 1.786 21.109 0.151 1 91.44 199 ARG A C 1
ATOM 1595 O O . ARG A 1 199 ? 2.678 20.75 -0.617 1 91.44 199 ARG A O 1
ATOM 1602 N N . ALA A 1 200 ? 0.612 20.516 0.249 1 93.94 200 ALA A N 1
ATOM 1603 C CA . ALA A 1 200 ? 0.23 19.438 -0.658 1 93.94 200 ALA A CA 1
ATOM 1604 C C . ALA A 1 200 ? -1.267 19.469 -0.953 1 93.94 200 ALA A C 1
ATOM 1606 O O . ALA A 1 200 ? -2.059 19.922 -0.127 1 93.94 200 ALA A O 1
ATOM 1607 N N . SER A 1 201 ? -1.655 19.109 -2.146 1 93.06 201 SER A N 1
ATOM 1608 C CA . SER A 1 201 ? -3.039 18.938 -2.584 1 93.06 201 SER A CA 1
ATOM 1609 C C . SER A 1 201 ? -3.229 17.641 -3.352 1 93.06 201 SER A C 1
ATOM 1611 O O . SER A 1 201 ? -2.252 17 -3.75 1 93.06 201 SER A O 1
ATOM 1613 N N . VAL A 1 202 ? -4.434 17.219 -3.506 1 95 202 VAL A N 1
ATOM 1614 C CA . VAL A 1 202 ? -4.727 15.984 -4.234 1 95 202 VAL A CA 1
ATOM 1615 C C . VAL A 1 202 ? -4.281 16.125 -5.691 1 95 202 VAL A C 1
ATOM 1617 O O . VAL A 1 202 ? -3.699 15.203 -6.262 1 95 202 VAL A O 1
ATOM 1620 N N . LEU A 1 203 ? -4.469 17.312 -6.234 1 93.94 203 LEU A N 1
ATOM 1621 C CA . LEU A 1 203 ? -4.09 17.547 -7.621 1 93.94 203 LEU A CA 1
ATOM 1622 C C . LEU A 1 203 ? -2.576 17.453 -7.797 1 93.94 203 LEU A C 1
ATOM 1624 O O . LEU A 1 203 ? -2.096 16.859 -8.766 1 93.94 203 LEU A O 1
ATOM 1628 N N . SER A 1 204 ? -1.901 18.078 -6.883 1 94.69 204 SER A N 1
ATOM 1629 C CA . SER A 1 204 ? -0.447 17.984 -6.953 1 94.69 204 SER A CA 1
ATOM 1630 C C . SER A 1 204 ? 0.023 16.547 -6.785 1 94.69 204 SER A C 1
ATOM 1632 O O . SER A 1 204 ? 1.001 16.141 -7.41 1 94.69 204 SER A O 1
ATOM 1634 N N . ALA A 1 205 ? -0.629 15.781 -5.887 1 97.5 205 ALA A N 1
ATOM 1635 C CA . ALA A 1 205 ? -0.296 14.367 -5.695 1 97.5 205 ALA A CA 1
ATOM 1636 C C . ALA A 1 205 ? -0.45 13.586 -6.996 1 97.5 205 ALA A C 1
ATOM 1638 O O . ALA A 1 205 ? 0.425 12.797 -7.359 1 97.5 205 ALA A O 1
ATOM 1639 N N . VAL A 1 206 ? -1.53 13.852 -7.719 1 97.12 206 VAL A N 1
ATOM 1640 C CA . VAL A 1 206 ? -1.793 13.195 -8.992 1 97.12 206 VAL A CA 1
ATOM 1641 C C . VAL A 1 206 ? -0.694 13.555 -9.992 1 97.12 206 VAL A C 1
ATOM 1643 O O . VAL A 1 206 ? -0.193 12.68 -10.711 1 97.12 206 VAL A O 1
ATOM 1646 N N . GLY A 1 207 ? -0.354 14.805 -10.008 1 97.56 207 GLY A N 1
ATOM 1647 C CA . GLY A 1 207 ? 0.714 15.242 -10.891 1 97.56 207 GLY A CA 1
ATOM 1648 C C . GLY A 1 207 ? 2.041 14.57 -10.609 1 97.56 207 GLY A C 1
ATOM 1649 O O . GLY A 1 207 ? 2.734 14.125 -11.531 1 97.56 207 GLY A O 1
ATOM 1650 N N . HIS A 1 208 ? 2.381 14.461 -9.336 1 97.69 208 HIS A N 1
ATOM 1651 C CA . HIS A 1 208 ? 3.627 13.805 -8.945 1 97.69 208 HIS A CA 1
ATOM 1652 C C . HIS A 1 208 ? 3.617 12.328 -9.336 1 97.69 208 HIS A C 1
ATOM 1654 O O . HIS A 1 208 ? 4.633 11.797 -9.789 1 97.69 208 HIS A O 1
ATOM 1660 N N . GLY A 1 209 ? 2.502 11.68 -9.117 1 97.69 209 GLY A N 1
ATOM 1661 C CA . GLY A 1 209 ? 2.379 10.281 -9.523 1 97.69 209 GLY A CA 1
ATOM 1662 C C . GLY A 1 209 ? 2.545 10.086 -11.023 1 97.69 209 GLY A C 1
ATOM 1663 O O . GLY A 1 209 ? 3.303 9.211 -11.453 1 97.69 209 GLY A O 1
ATOM 1664 N N . 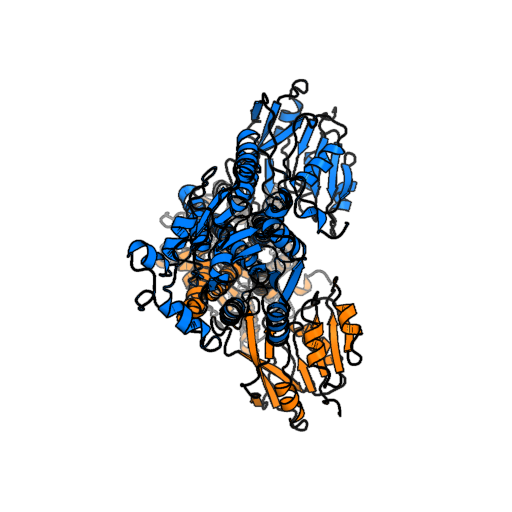ALA A 1 210 ? 1.884 10.898 -11.828 1 97.62 210 ALA A N 1
ATOM 1665 C CA . ALA A 1 210 ? 1.957 10.805 -13.281 1 97.62 210 ALA A CA 1
ATOM 1666 C C . ALA A 1 210 ? 3.375 11.07 -13.781 1 97.62 210 ALA A C 1
ATOM 1668 O O . ALA A 1 210 ? 3.873 10.367 -14.664 1 97.62 210 ALA A O 1
ATOM 1669 N N . ALA A 1 211 ? 3.977 12.031 -13.234 1 97.94 211 ALA A N 1
ATOM 1670 C CA . ALA A 1 211 ? 5.344 12.367 -13.609 1 97.94 211 ALA A CA 1
ATOM 1671 C C . ALA A 1 211 ? 6.305 11.234 -13.266 1 97.94 211 ALA A C 1
ATOM 1673 O O . ALA A 1 211 ? 7.207 10.914 -14.047 1 97.94 211 ALA A O 1
ATOM 1674 N N . ALA A 1 212 ? 6.098 10.68 -12.133 1 97.62 212 ALA A N 1
ATOM 1675 C CA . ALA A 1 212 ? 6.949 9.57 -11.711 1 97.62 212 ALA A CA 1
ATOM 1676 C C . ALA A 1 212 ? 6.789 8.375 -12.641 1 97.62 212 ALA A C 1
ATOM 1678 O O . ALA A 1 212 ? 7.766 7.703 -12.977 1 97.62 212 ALA A O 1
ATOM 1679 N N . PHE A 1 213 ? 5.562 8.078 -13.062 1 97.5 213 PHE A N 1
ATOM 1680 C CA . PHE A 1 213 ? 5.344 6.973 -13.984 1 97.5 213 PHE A CA 1
ATOM 1681 C C . PHE A 1 213 ? 6.047 7.23 -15.312 1 97.5 213 PHE A C 1
ATOM 1683 O O . PHE A 1 213 ? 6.738 6.352 -15.836 1 97.5 213 PHE A O 1
ATOM 1690 N N . PHE A 1 214 ? 5.789 8.391 -15.789 1 97.44 214 PHE A N 1
ATOM 1691 C CA . PHE A 1 214 ? 6.395 8.75 -17.062 1 97.44 214 PHE A CA 1
ATOM 1692 C C . PHE A 1 214 ? 7.914 8.664 -16.984 1 97.44 214 PHE A C 1
ATOM 1694 O O . PHE A 1 214 ? 8.555 8.109 -17.891 1 97.44 214 PHE A O 1
ATOM 1701 N N . LYS A 1 215 ? 8.484 9.148 -15.961 1 97.38 215 LYS A N 1
ATOM 1702 C CA . LYS A 1 215 ? 9.93 9.133 -15.758 1 97.38 215 LYS A CA 1
ATOM 1703 C C . LYS A 1 215 ? 10.469 7.707 -15.711 1 97.38 215 LYS A C 1
ATOM 1705 O O . LYS A 1 215 ? 11.406 7.363 -16.438 1 97.38 215 LYS A O 1
ATOM 1710 N N . ASN A 1 216 ? 9.859 6.816 -14.961 1 96 216 ASN A N 1
ATOM 1711 C CA . ASN A 1 216 ? 10.375 5.469 -14.734 1 96 216 ASN A CA 1
ATOM 1712 C C . ASN A 1 216 ? 10.062 4.543 -15.898 1 96 216 ASN A C 1
ATOM 1714 O O . ASN A 1 216 ? 10.898 3.727 -16.297 1 96 216 ASN A O 1
ATOM 1718 N N . TYR A 1 217 ? 8.891 4.656 -16.453 1 96.25 217 TYR A N 1
ATOM 1719 C CA . TYR A 1 217 ? 8.461 3.705 -17.484 1 96.25 217 TYR A CA 1
ATOM 1720 C C . TYR A 1 217 ? 8.984 4.102 -18.859 1 96.25 217 TYR A C 1
ATOM 1722 O O . TYR A 1 217 ? 9.352 3.244 -19.656 1 96.25 217 TYR A O 1
ATOM 1730 N N . ILE A 1 218 ? 9.031 5.402 -19.125 1 96 218 ILE A N 1
ATOM 1731 C CA . ILE A 1 218 ? 9.398 5.852 -20.469 1 96 218 ILE A CA 1
ATOM 1732 C C . ILE A 1 218 ? 10.844 6.348 -20.469 1 96 218 ILE A C 1
ATOM 1734 O O . ILE A 1 218 ? 11.695 5.785 -21.156 1 96 218 ILE A O 1
ATOM 1738 N N . LEU A 1 219 ? 11.195 7.305 -19.625 1 95.62 219 LEU A N 1
ATOM 1739 C CA . LEU A 1 219 ? 12.508 7.934 -19.672 1 95.62 219 LEU A CA 1
ATOM 1740 C C . LEU A 1 219 ? 13.586 6.973 -19.172 1 95.62 219 LEU A C 1
ATOM 1742 O O . LEU A 1 219 ? 14.664 6.887 -19.75 1 95.62 219 LEU A O 1
ATOM 1746 N N . LYS A 1 220 ? 13.211 6.234 -18.141 1 95.81 220 LYS A N 1
ATOM 1747 C CA . LYS A 1 220 ? 14.18 5.297 -17.578 1 95.81 220 LYS A CA 1
ATOM 1748 C C . LYS A 1 220 ? 13.969 3.891 -18.125 1 95.81 220 LYS A C 1
ATOM 1750 O O . LYS A 1 220 ? 14.414 2.908 -17.531 1 95.81 220 LYS A O 1
ATOM 1755 N N . ARG A 1 221 ? 13.18 3.748 -19.125 1 95.06 221 ARG A N 1
ATOM 1756 C CA . ARG A 1 221 ? 13.07 2.594 -20 1 95.06 221 ARG A CA 1
ATOM 1757 C C . ARG A 1 221 ? 12.516 1.385 -19.266 1 95.06 221 ARG A C 1
ATOM 1759 O O . ARG A 1 221 ? 12.977 0.26 -19.453 1 95.06 221 ARG A O 1
ATOM 1766 N N . GLY A 1 222 ? 11.586 1.64 -18.375 1 94.12 222 GLY A N 1
ATOM 1767 C CA . GLY A 1 222 ? 10.93 0.537 -17.703 1 94.12 222 GLY A CA 1
ATOM 1768 C C . GLY A 1 222 ? 10.164 -0.376 -18.625 1 94.12 222 GLY A C 1
ATOM 1769 O O . GLY A 1 222 ? 9.969 -1.556 -18.328 1 94.12 222 GLY A O 1
ATOM 1770 N N . MET A 1 223 ? 9.805 0.131 -19.797 1 93.5 223 MET A N 1
ATOM 1771 C CA . MET A 1 223 ? 9.008 -0.618 -20.766 1 93.5 223 MET A CA 1
ATOM 1772 C C . MET A 1 223 ? 9.789 -1.809 -21.312 1 93.5 223 MET A C 1
ATOM 1774 O O . MET A 1 223 ? 9.195 -2.764 -21.828 1 93.5 223 MET A O 1
ATOM 1778 N N . PHE A 1 224 ? 11.086 -1.895 -21.125 1 92.25 224 PHE A N 1
ATOM 1779 C CA . PHE A 1 224 ? 11.906 -2.953 -21.703 1 92.25 224 PHE A CA 1
ATOM 1780 C C . PHE A 1 224 ? 12.07 -4.109 -20.719 1 92.25 224 PHE A C 1
ATOM 1782 O O . PHE A 1 224 ? 12.633 -5.145 -21.062 1 92.25 224 PHE A O 1
ATOM 1789 N N . ASP A 1 225 ? 11.562 -3.906 -19.547 1 92.38 225 ASP A N 1
ATOM 1790 C CA . ASP A 1 225 ? 11.602 -5.004 -18.578 1 92.38 225 ASP A CA 1
ATOM 1791 C C . ASP A 1 225 ? 10.242 -5.695 -18.484 1 92.38 225 ASP A C 1
ATOM 1793 O O . ASP A 1 225 ? 9.875 -6.199 -17.422 1 92.38 225 ASP A O 1
ATOM 1797 N N . GLY A 1 226 ? 9.445 -5.609 -19.516 1 90.69 226 GLY A N 1
ATOM 1798 C CA . GLY A 1 226 ? 8.188 -6.34 -19.609 1 90.69 226 GLY A CA 1
ATOM 1799 C C . GLY A 1 226 ? 7.207 -5.984 -18.516 1 90.69 226 GLY A C 1
ATOM 1800 O O . GLY A 1 226 ? 7.043 -4.812 -18.172 1 90.69 226 GLY A O 1
ATOM 1801 N N . GLY A 1 227 ? 6.566 -7.004 -17.984 1 93 227 GLY A N 1
ATOM 1802 C CA . GLY A 1 227 ? 5.566 -6.816 -16.938 1 93 227 GLY A CA 1
ATOM 1803 C C . GLY A 1 227 ? 6.156 -6.312 -15.633 1 93 227 GLY A C 1
ATOM 1804 O O . GLY A 1 227 ? 5.52 -5.535 -14.914 1 93 227 GLY A O 1
ATOM 1805 N N . ASP A 1 228 ? 7.371 -6.742 -15.414 1 94.62 228 ASP A N 1
ATOM 1806 C CA . ASP A 1 228 ? 8.023 -6.297 -14.18 1 94.62 228 ASP A CA 1
ATOM 1807 C C . ASP A 1 228 ? 8.305 -4.797 -14.219 1 94.62 228 ASP A C 1
ATOM 1809 O O . ASP A 1 228 ? 8.156 -4.105 -13.211 1 94.62 228 ASP A O 1
ATOM 1813 N N . GLY A 1 229 ? 8.734 -4.352 -15.438 1 95.5 229 GLY A N 1
ATOM 1814 C CA . GLY A 1 229 ? 8.977 -2.924 -15.586 1 95.5 229 GLY A CA 1
ATOM 1815 C C . GLY A 1 229 ? 7.742 -2.082 -15.32 1 95.5 229 GLY A C 1
ATOM 1816 O O . GLY A 1 229 ? 7.828 -1.025 -14.695 1 95.5 229 GLY A O 1
ATOM 1817 N N . TRP A 1 230 ? 6.617 -2.564 -15.789 1 96.81 230 TRP A N 1
ATOM 1818 C CA . TRP A 1 230 ? 5.363 -1.858 -15.547 1 96.81 230 TRP A CA 1
ATOM 1819 C C . TRP A 1 230 ? 5.027 -1.844 -14.055 1 96.81 230 TRP A C 1
ATOM 1821 O O . TRP A 1 230 ? 4.656 -0.804 -13.508 1 96.81 230 TRP A O 1
ATOM 1831 N N . THR A 1 231 ? 5.141 -3.006 -13.438 1 97.12 231 THR A N 1
ATOM 1832 C CA . THR A 1 231 ? 4.797 -3.148 -12.031 1 97.12 231 THR A CA 1
ATOM 1833 C C . THR A 1 231 ? 5.648 -2.221 -11.164 1 97.12 231 THR A C 1
ATOM 1835 O O . THR A 1 231 ? 5.129 -1.541 -10.281 1 97.12 231 THR A O 1
ATOM 1838 N N . ILE A 1 232 ? 6.91 -2.17 -11.492 1 96.75 232 ILE A N 1
ATOM 1839 C CA . ILE A 1 232 ? 7.836 -1.333 -10.734 1 96.75 232 ILE A CA 1
ATOM 1840 C C . ILE A 1 232 ? 7.508 0.14 -10.977 1 96.75 232 ILE A C 1
ATOM 1842 O O . ILE A 1 232 ? 7.441 0.927 -10.023 1 96.75 232 ILE A O 1
ATOM 1846 N N . ALA A 1 233 ? 7.289 0.506 -12.258 1 97.19 233 ALA A N 1
ATOM 1847 C CA . ALA A 1 233 ? 6.965 1.891 -12.594 1 97.19 233 ALA A CA 1
ATOM 1848 C C . ALA A 1 233 ? 5.672 2.332 -11.914 1 97.19 233 ALA A C 1
ATOM 1850 O O . ALA A 1 233 ? 5.578 3.459 -11.422 1 97.19 233 ALA A O 1
ATOM 1851 N N . PHE A 1 234 ? 4.715 1.488 -11.898 1 97.62 234 PHE A N 1
ATOM 1852 C CA . PHE A 1 234 ? 3.447 1.803 -11.242 1 97.62 234 PHE A CA 1
ATOM 1853 C C . PHE A 1 234 ? 3.639 1.966 -9.742 1 97.62 234 PHE A C 1
ATOM 1855 O O . PHE A 1 234 ? 3.025 2.84 -9.125 1 97.62 234 PHE A O 1
ATOM 1862 N N . ALA A 1 235 ? 4.41 1.111 -9.172 1 97.19 235 ALA A N 1
ATOM 1863 C CA . ALA A 1 235 ? 4.691 1.213 -7.738 1 97.19 235 ALA A CA 1
ATOM 1864 C C . ALA A 1 235 ? 5.363 2.543 -7.406 1 97.19 235 ALA A C 1
ATOM 1866 O O . ALA A 1 235 ? 5.023 3.184 -6.41 1 97.19 235 ALA A O 1
ATOM 1867 N N . ASN A 1 236 ? 6.305 2.928 -8.234 1 96.75 236 ASN A N 1
ATOM 1868 C CA . ASN A 1 236 ? 6.957 4.219 -8.047 1 96.75 236 ASN A CA 1
ATOM 1869 C C . ASN A 1 236 ? 5.969 5.371 -8.164 1 96.75 236 ASN A C 1
ATOM 1871 O O . ASN A 1 236 ? 6.027 6.332 -7.395 1 96.75 236 ASN A O 1
ATOM 1875 N N . ALA A 1 237 ? 5.152 5.305 -9.133 1 97.81 237 ALA A N 1
ATOM 1876 C CA . ALA A 1 237 ? 4.129 6.324 -9.344 1 97.81 237 ALA A CA 1
ATOM 1877 C C . ALA A 1 237 ? 3.186 6.41 -8.141 1 97.81 237 ALA A C 1
ATOM 1879 O O . ALA A 1 237 ? 2.869 7.508 -7.676 1 97.81 237 ALA A O 1
ATOM 1880 N N . SER A 1 238 ? 2.742 5.25 -7.664 1 97.75 238 SER A N 1
ATOM 1881 C CA . SER A 1 238 ? 1.867 5.203 -6.496 1 97.75 238 SER A CA 1
ATOM 1882 C C . SER A 1 238 ? 2.555 5.781 -5.266 1 97.75 238 SER A C 1
ATOM 1884 O O . SER A 1 238 ? 1.922 6.473 -4.461 1 97.75 238 SER A O 1
ATOM 1886 N N . GLY A 1 239 ? 3.834 5.457 -5.148 1 97.38 239 GLY A N 1
ATOM 1887 C CA . GLY A 1 239 ? 4.594 6.023 -4.043 1 97.38 239 GLY A CA 1
ATOM 1888 C C . GLY A 1 239 ? 4.652 7.539 -4.07 1 97.38 239 GLY A C 1
ATOM 1889 O O . GLY A 1 239 ? 4.441 8.188 -3.045 1 97.38 239 GLY A O 1
ATOM 1890 N N . ALA A 1 240 ? 4.93 8.055 -5.223 1 97.56 240 ALA A N 1
ATOM 1891 C CA . ALA A 1 240 ? 4.961 9.508 -5.375 1 97.56 240 ALA A CA 1
ATOM 1892 C C . ALA A 1 240 ? 3.588 10.117 -5.102 1 97.56 240 ALA A C 1
ATOM 1894 O O . ALA A 1 240 ? 3.484 11.164 -4.461 1 97.56 240 ALA A O 1
ATOM 1895 N N . TYR A 1 241 ? 2.605 9.5 -5.566 1 98.06 241 TYR A N 1
ATOM 1896 C CA . TYR A 1 241 ? 1.229 9.938 -5.363 1 98.06 241 TYR A CA 1
ATOM 1897 C C . TYR A 1 241 ? 0.87 9.93 -3.881 1 98.06 241 TYR A C 1
ATOM 1899 O O . TYR A 1 241 ? 0.426 10.945 -3.338 1 98.06 241 TYR A O 1
ATOM 1907 N N . TYR A 1 242 ? 1.084 8.828 -3.148 1 98.12 242 TYR A N 1
ATOM 1908 C CA . TYR A 1 242 ? 0.646 8.672 -1.766 1 98.12 242 TYR A CA 1
ATOM 1909 C C . TYR A 1 242 ? 1.5 9.516 -0.825 1 98.12 242 TYR A C 1
ATOM 1911 O O . TYR A 1 242 ? 1.046 9.906 0.253 1 98.12 242 TYR A O 1
ATOM 1919 N N . LYS A 1 243 ? 2.756 9.797 -1.224 1 96.56 243 LYS A N 1
ATOM 1920 C CA . LYS A 1 243 ? 3.568 10.734 -0.454 1 96.56 243 LYS A CA 1
ATOM 1921 C C . LYS A 1 243 ? 2.82 12.039 -0.212 1 96.56 243 LYS A C 1
ATOM 1923 O O . LYS A 1 243 ? 2.707 12.5 0.927 1 96.56 243 LYS A O 1
ATOM 1928 N N . TYR A 1 244 ? 2.264 12.508 -1.238 1 97.44 244 TYR A N 1
ATOM 1929 C CA . TYR A 1 244 ? 1.656 13.828 -1.166 1 97.44 244 TYR A CA 1
ATOM 1930 C C . TYR A 1 244 ? 0.208 13.742 -0.7 1 97.44 244 TYR A C 1
ATOM 1932 O O . TYR A 1 244 ? -0.315 14.68 -0.096 1 97.44 244 TYR A O 1
ATOM 1940 N N . ILE A 1 245 ? -0.458 12.617 -0.919 1 98.19 245 ILE A N 1
ATOM 1941 C CA . ILE A 1 245 ? -1.789 12.422 -0.355 1 98.19 245 ILE A CA 1
ATOM 1942 C C . ILE A 1 245 ? -1.702 12.375 1.169 1 98.19 245 ILE A C 1
ATOM 1944 O O . ILE A 1 245 ? -2.461 13.062 1.86 1 98.19 245 ILE A O 1
ATOM 1948 N N . LYS A 1 246 ? -0.785 11.57 1.636 1 97.81 246 LYS A N 1
ATOM 1949 C CA . LYS A 1 246 ? -0.617 11.445 3.08 1 97.81 246 LYS A CA 1
ATOM 1950 C C . LYS A 1 246 ? -0.176 12.773 3.695 1 97.81 246 LYS A C 1
ATOM 1952 O O . LYS A 1 246 ? -0.59 13.117 4.805 1 97.81 246 LYS A O 1
ATOM 1957 N N . LEU A 1 247 ? 0.685 13.461 2.967 1 97.12 247 LEU A N 1
ATOM 1958 C CA . LEU A 1 247 ? 1.082 14.781 3.441 1 97.12 247 LEU A CA 1
ATOM 1959 C C . LEU A 1 247 ? -0.118 15.719 3.498 1 97.12 247 LEU A C 1
ATOM 1961 O O . LEU A 1 247 ? -0.288 16.453 4.473 1 97.12 247 LEU A O 1
ATOM 1965 N N . HIS A 1 248 ? -0.911 15.742 2.447 1 96.75 248 HIS A N 1
ATOM 1966 C CA . HIS A 1 248 ? -2.129 16.547 2.408 1 96.75 248 HIS A CA 1
ATOM 1967 C C . HIS A 1 248 ? -3.025 16.25 3.604 1 96.75 248 HIS A C 1
ATOM 1969 O O . HIS A 1 248 ? -3.537 17.156 4.25 1 96.75 248 HIS A O 1
ATOM 1975 N N . GLU A 1 249 ? -3.174 15.016 3.91 1 96.12 249 GLU A N 1
ATOM 1976 C CA . GLU A 1 249 ? -3.99 14.602 5.047 1 96.12 249 GLU A CA 1
ATOM 1977 C C . GLU A 1 249 ? -3.354 15.031 6.367 1 96.12 249 GLU A C 1
ATOM 1979 O O . GLU A 1 249 ? -4.043 15.5 7.273 1 96.12 249 GLU A O 1
ATOM 1984 N N . ALA A 1 250 ? -2.086 14.828 6.48 1 96.25 250 ALA A N 1
ATOM 1985 C CA . ALA A 1 250 ? -1.366 15.195 7.695 1 96.25 250 ALA A CA 1
ATOM 1986 C C . ALA A 1 250 ? -1.48 16.703 7.961 1 96.25 250 ALA A C 1
ATOM 1988 O O . ALA A 1 250 ? -1.66 17.125 9.109 1 96.25 250 ALA A O 1
ATOM 1989 N N . ASN A 1 251 ? -1.419 17.438 6.938 1 96.31 251 ASN A N 1
ATOM 1990 C CA . ASN A 1 251 ? -1.469 18.891 7.066 1 96.31 251 ASN A CA 1
ATOM 1991 C C . ASN A 1 251 ? -2.844 19.375 7.523 1 96.31 251 ASN A C 1
ATOM 1993 O O . ASN A 1 251 ? -2.975 20.469 8.086 1 96.31 251 ASN A O 1
ATOM 1997 N N . GLN A 1 252 ? -3.818 18.672 7.297 1 93.88 252 GLN A N 1
ATOM 1998 C CA . GLN A 1 252 ? -5.18 19.047 7.66 1 93.88 252 GLN A CA 1
ATOM 1999 C C . GLN A 1 252 ? -5.414 18.891 9.156 1 93.88 252 GLN A C 1
ATOM 2001 O O . GLN A 1 252 ? -6.426 19.359 9.688 1 93.88 252 GLN A O 1
ATOM 2006 N N . ARG A 1 253 ? -4.48 18.375 9.883 1 93.56 253 ARG A N 1
ATOM 2007 C CA . ARG A 1 253 ? -4.602 18.203 11.328 1 93.56 253 ARG A CA 1
ATOM 2008 C C . ARG A 1 253 ? -4.09 19.422 12.07 1 93.56 253 ARG A C 1
ATOM 2010 O O . ARG A 1 253 ? -4.012 19.422 13.305 1 93.56 253 ARG A O 1
ATOM 2017 N N . LEU A 1 254 ? -3.779 20.406 11.375 1 96.81 254 LEU A N 1
ATOM 2018 C CA . LEU A 1 254 ? -3.25 21.641 11.945 1 96.81 254 LEU A CA 1
ATOM 2019 C C . LEU A 1 254 ? -4.262 22.281 12.891 1 96.81 254 LEU A C 1
ATOM 2021 O O . LEU A 1 254 ? -5.434 22.438 12.539 1 96.81 254 LEU A O 1
ATOM 2025 N N . THR A 1 255 ? -3.824 22.562 14.078 1 97.5 255 THR A N 1
ATOM 2026 C CA . THR A 1 255 ? -4.664 23.25 15.047 1 97.5 255 THR A CA 1
ATOM 2027 C C . THR A 1 255 ? -4.316 24.734 15.102 1 97.5 255 THR A C 1
ATOM 2029 O O . THR A 1 255 ? -3.16 25.125 14.906 1 97.5 255 THR A O 1
ATOM 2032 N N . VAL A 1 256 ? -5.348 25.562 15.359 1 98.25 256 VAL A N 1
ATOM 2033 C CA . VAL A 1 256 ? -5.152 27.016 15.312 1 98.25 256 VAL A CA 1
ATOM 2034 C C . VAL A 1 256 ? -5.633 27.641 16.625 1 98.25 256 VAL A C 1
ATOM 2036 O O . VAL A 1 256 ? -6.695 27.297 17.141 1 98.25 256 VAL A O 1
ATOM 2039 N N . SER A 1 257 ? -4.848 28.5 17.219 1 98.69 257 SER A N 1
ATOM 2040 C CA . SER A 1 257 ? -5.258 29.438 18.266 1 98.69 257 SER A CA 1
ATOM 2041 C C . SER A 1 257 ? -5.477 30.828 17.703 1 98.69 257 SER A C 1
ATOM 2043 O O . SER A 1 257 ? -4.578 31.406 17.062 1 98.69 257 SER A O 1
ATOM 2045 N N . LEU A 1 258 ? -6.652 31.344 17.906 1 98.69 258 LEU A N 1
ATOM 2046 C CA . LEU A 1 258 ? -6.945 32.719 17.5 1 98.69 258 LEU A CA 1
ATOM 2047 C C . LEU A 1 258 ? -6.785 33.656 18.688 1 98.69 258 LEU A C 1
ATOM 2049 O O . LEU A 1 258 ? -7.445 33.5 19.703 1 98.69 258 LEU A O 1
ATOM 2053 N N . ILE A 1 259 ? -5.895 34.656 18.562 1 98.69 259 ILE A N 1
ATOM 2054 C CA . ILE A 1 259 ? -5.672 35.656 19.594 1 98.69 259 ILE A CA 1
ATOM 2055 C C . ILE A 1 259 ? -6.289 36.969 19.156 1 98.69 259 ILE A C 1
ATOM 2057 O O . ILE A 1 259 ? -5.984 37.5 18.062 1 98.69 259 ILE A O 1
ATOM 2061 N N . ILE A 1 260 ? -7.137 37.531 19.969 1 98.56 260 ILE A N 1
ATOM 2062 C CA . ILE A 1 260 ? -7.809 38.781 19.703 1 98.56 260 ILE A CA 1
ATOM 2063 C C . ILE A 1 260 ? -7.352 39.844 20.719 1 98.56 260 ILE A C 1
ATOM 2065 O O . ILE A 1 260 ? -7.629 39.719 21.906 1 98.56 260 ILE A O 1
ATOM 2069 N N . THR A 1 261 ? -6.707 40.875 20.234 1 97.25 261 THR A N 1
ATOM 2070 C CA . THR A 1 261 ? -6.273 41.906 21.141 1 97.25 261 THR A CA 1
ATOM 2071 C C . THR A 1 261 ? -7.406 42.906 21.406 1 97.25 261 THR A C 1
ATOM 2073 O O . THR A 1 261 ? -8.234 43.156 20.531 1 97.25 261 THR A O 1
ATOM 2076 N N . THR A 1 262 ? -7.461 43.406 22.625 1 96.69 262 THR A N 1
ATOM 2077 C CA . THR A 1 262 ? -8.523 44.344 22.906 1 96.69 262 THR A CA 1
ATOM 2078 C C . THR A 1 262 ? -8.109 45.281 24.031 1 96.69 262 THR A C 1
ATOM 2080 O O . THR A 1 262 ? -7.191 45 24.797 1 96.69 262 THR A O 1
ATOM 2083 N N . TYR A 1 263 ? -8.641 46.5 24.031 1 95.69 263 TYR A N 1
ATOM 2084 C CA . TYR A 1 263 ? -8.492 47.5 25.094 1 95.69 263 TYR A CA 1
ATOM 2085 C C . TYR A 1 263 ? -9.703 48.406 25.141 1 95.69 263 TYR A C 1
ATOM 2087 O O . TYR A 1 263 ? -9.797 49.375 24.344 1 95.69 263 TYR A O 1
ATOM 2095 N N . ASN A 1 264 ? -10.609 48.219 25.984 1 94.94 264 ASN A N 1
ATOM 2096 C CA . ASN A 1 264 ? -11.766 49.031 26.344 1 94.94 264 ASN A CA 1
ATOM 2097 C C . ASN A 1 264 ? -12.656 49.312 25.141 1 94.94 264 ASN A C 1
ATOM 2099 O O . ASN A 1 264 ? -13.07 50.469 24.922 1 94.94 264 ASN A O 1
ATOM 2103 N N . ARG A 1 265 ? -12.961 48.344 24.422 1 93.81 265 ARG A N 1
ATOM 2104 C CA . ARG A 1 265 ? -13.906 48.375 23.312 1 93.81 265 ARG A CA 1
ATOM 2105 C C . ARG A 1 265 ? -14.781 47.125 23.297 1 93.81 265 ARG A C 1
ATOM 2107 O O . ARG A 1 265 ? -14.695 46.312 22.375 1 93.81 265 ARG A O 1
ATOM 2114 N N . PRO A 1 266 ? -15.617 47.031 24.312 1 95.31 266 PRO A N 1
ATOM 2115 C CA . PRO A 1 266 ? -16.484 45.844 24.391 1 95.31 266 PRO A CA 1
ATOM 2116 C C . PRO A 1 266 ? -17.422 45.75 23.188 1 95.31 266 PRO A C 1
ATOM 2118 O O . PRO A 1 266 ? -17.766 44.625 22.781 1 95.31 266 PRO A O 1
ATOM 2121 N N . ASP A 1 267 ? -17.812 46.844 22.562 1 93.62 267 ASP A N 1
ATOM 2122 C CA . ASP A 1 267 ? -18.703 46.844 21.406 1 93.62 267 ASP A CA 1
ATOM 2123 C C . ASP A 1 267 ? -18.031 46.188 20.203 1 93.62 267 ASP A C 1
ATOM 2125 O O . ASP A 1 267 ? -18.625 45.312 19.562 1 93.62 267 ASP A O 1
ATOM 2129 N N . ALA A 1 268 ? -16.828 46.594 19.984 1 94.38 268 ALA A N 1
ATOM 2130 C CA . ALA A 1 268 ? -16.078 46 18.875 1 94.38 268 ALA A CA 1
ATOM 2131 C C . ALA A 1 268 ? -15.781 44.531 19.109 1 94.38 268 ALA A C 1
ATOM 2133 O O . ALA A 1 268 ? -15.906 43.719 18.203 1 94.38 268 ALA A O 1
ATOM 2134 N N . LEU A 1 269 ? -15.406 44.25 20.312 1 96.06 269 LEU A N 1
ATOM 2135 C CA . LEU A 1 269 ? -15.086 42.875 20.672 1 96.06 269 LEU A CA 1
ATOM 2136 C C . LEU A 1 269 ? -16.281 41.938 20.422 1 96.06 269 LEU A C 1
ATOM 2138 O O . LEU A 1 269 ? -16.125 40.844 19.922 1 96.06 269 LEU A O 1
ATOM 2142 N N . GLU A 1 270 ? -17.406 42.406 20.828 1 94.88 270 GLU A N 1
ATOM 2143 C CA . GLU A 1 270 ? -18.625 41.625 20.625 1 94.88 270 GLU A CA 1
ATOM 2144 C C . GLU A 1 270 ? -18.844 41.312 19.141 1 94.88 270 GLU A C 1
ATOM 2146 O O . GLU A 1 270 ? -19.172 40.188 18.781 1 94.88 270 GLU A O 1
ATOM 2151 N N . ALA A 1 271 ? -18.719 42.312 18.328 1 94 271 ALA A N 1
ATOM 2152 C CA . ALA A 1 271 ? -18.875 42.125 16.891 1 94 271 ALA A CA 1
ATOM 2153 C C . ALA A 1 271 ? -17.859 41.094 16.344 1 94 271 ALA A C 1
ATOM 2155 O O . ALA A 1 271 ? -18.203 40.281 15.508 1 94 271 ALA A O 1
ATOM 2156 N N . VAL A 1 272 ? -16.703 41.188 16.828 1 96 272 VAL A N 1
ATOM 2157 C CA . VAL A 1 272 ? -15.633 40.281 16.375 1 96 272 VAL A CA 1
ATOM 2158 C C . VAL A 1 272 ? -15.938 38.844 16.828 1 96 272 VAL A C 1
ATOM 2160 O O . VAL A 1 272 ? -15.797 37.906 16.047 1 96 272 VAL A O 1
ATOM 2163 N N . LEU A 1 273 ? -16.344 38.688 18.047 1 96.06 273 LEU A N 1
ATOM 2164 C CA . LEU A 1 273 ? -16.656 37.344 18.562 1 96.06 273 LEU A CA 1
ATOM 2165 C C . LEU A 1 273 ? -17.797 36.719 17.766 1 96.06 273 LEU A C 1
ATOM 2167 O O . LEU A 1 273 ? -17.781 35.5 17.516 1 96.06 273 LEU A O 1
ATOM 2171 N N . HIS A 1 274 ? -18.734 37.469 17.328 1 94 274 HIS A N 1
ATOM 2172 C CA . HIS A 1 274 ? -19.812 36.969 16.469 1 94 274 HIS A CA 1
ATOM 2173 C C . HIS A 1 274 ? -19.266 36.469 15.141 1 94 274 HIS A C 1
ATOM 2175 O O . HIS A 1 274 ? -19.719 35.438 14.617 1 94 274 HIS A O 1
ATOM 2181 N N . SER A 1 275 ? -18.391 37.281 14.648 1 94.62 275 SER A N 1
ATOM 2182 C CA . SER A 1 275 ? -17.797 36.875 13.375 1 94.62 275 SER A CA 1
ATOM 2183 C C . SER A 1 275 ? -16.984 35.594 13.523 1 94.62 275 SER A C 1
ATOM 2185 O O . SER A 1 275 ? -16.891 34.812 12.57 1 94.62 275 SER A O 1
ATOM 2187 N N . VAL A 1 276 ? -16.391 35.312 14.688 1 96.38 276 VAL A N 1
ATOM 2188 C CA . VAL A 1 276 ? -15.68 34.062 14.953 1 96.38 276 VAL A CA 1
ATOM 2189 C C . VAL A 1 276 ? -16.656 32.906 14.977 1 96.38 276 VAL A C 1
ATOM 2191 O O . VAL A 1 276 ? -16.375 31.844 14.406 1 96.38 276 VAL A O 1
ATOM 2194 N N . LEU A 1 277 ? -17.766 33.062 15.562 1 94.12 277 LEU A N 1
ATOM 2195 C CA . LEU A 1 277 ? -18.797 32 15.656 1 94.12 277 LEU A CA 1
ATOM 2196 C C . LEU A 1 277 ? -19.312 31.625 14.273 1 94.12 277 LEU A C 1
ATOM 2198 O O . LEU A 1 277 ? -19.781 30.5 14.078 1 94.12 277 LEU A O 1
ATOM 2202 N N . ALA A 1 278 ? -19.141 32.5 13.344 1 93.5 278 ALA A N 1
ATOM 2203 C CA . ALA A 1 278 ? -19.656 32.281 11.992 1 93.5 278 ALA A CA 1
ATOM 2204 C C . ALA A 1 278 ? -18.609 31.625 11.102 1 93.5 278 ALA A C 1
ATOM 2206 O O . ALA A 1 278 ? -18.875 31.359 9.922 1 93.5 278 ALA A O 1
ATOM 2207 N N . GLN A 1 279 ? -17.516 31.344 11.648 1 95.69 279 GLN A N 1
ATOM 2208 C CA . GLN A 1 279 ? -16.453 30.734 10.844 1 95.69 279 GLN A CA 1
ATOM 2209 C C . GLN A 1 279 ? -16.844 29.344 10.375 1 95.69 279 GLN A C 1
ATOM 2211 O O . GLN A 1 279 ? -17.438 28.562 11.133 1 95.69 279 GLN A O 1
ATOM 2216 N N . ARG A 1 280 ? -16.578 29.047 9.172 1 94.19 280 ARG A N 1
ATOM 2217 C CA . ARG A 1 280 ? -16.812 27.703 8.641 1 94.19 280 ARG A CA 1
ATOM 2218 C C . ARG A 1 280 ? -15.961 26.672 9.352 1 94.19 280 ARG A C 1
ATOM 2220 O O . ARG A 1 280 ? -16.422 25.547 9.625 1 94.19 280 ARG A O 1
ATOM 2227 N N . VAL A 1 281 ? -14.75 27.016 9.531 1 94.56 281 VAL A N 1
ATOM 2228 C CA . VAL A 1 281 ? -13.828 26.234 10.336 1 94.56 281 VAL A CA 1
ATOM 2229 C C . VAL A 1 281 ? -13.477 27 11.609 1 94.56 281 VAL A C 1
ATOM 2231 O O . VAL A 1 281 ? -12.945 28.109 11.547 1 94.56 281 VAL A O 1
ATOM 2234 N N . LEU A 1 282 ? -13.773 26.359 12.672 1 96.38 282 LEU A N 1
ATOM 2235 C CA . LEU A 1 282 ? -13.5 27.016 13.938 1 96.38 282 LEU A CA 1
ATOM 2236 C C . LEU A 1 282 ? -12.062 26.797 14.375 1 96.38 282 LEU A C 1
ATOM 2238 O O . LEU A 1 282 ? -11.477 25.75 14.086 1 96.38 282 LEU A O 1
ATOM 2242 N N . PRO A 1 283 ? -11.461 27.797 14.984 1 97.5 283 PRO A N 1
ATOM 2243 C CA . PRO A 1 283 ? -10.188 27.516 15.656 1 97.5 283 PRO A CA 1
ATOM 2244 C C . PRO A 1 283 ? -10.344 26.578 16.844 1 97.5 283 PRO A C 1
ATOM 2246 O O . PRO A 1 283 ? -11.461 26.312 17.281 1 97.5 283 PRO A O 1
ATOM 2249 N N . GLN A 1 284 ? -9.266 26.062 17.281 1 96.94 284 GLN A N 1
ATOM 2250 C CA . GLN A 1 284 ? -9.32 25.141 18.422 1 96.94 284 GLN A CA 1
ATOM 2251 C C . GLN A 1 284 ? -9.539 25.891 19.734 1 96.94 284 GLN A C 1
ATOM 2253 O O . GLN A 1 284 ? -10.078 25.328 20.688 1 96.94 284 GLN A O 1
ATOM 2258 N N . GLU A 1 285 ? -9.102 27.125 19.719 1 97.94 285 GLU A N 1
ATOM 2259 C CA . GLU A 1 285 ? -9.297 28 20.875 1 97.94 285 GLU A CA 1
ATOM 2260 C C . GLU A 1 285 ? -9.195 29.469 20.484 1 97.94 285 GLU A C 1
ATOM 2262 O O . GLU A 1 285 ? -8.57 29.797 19.469 1 97.94 285 GLU A O 1
ATOM 2267 N N . VAL A 1 286 ? -9.859 30.281 21.312 1 98.44 286 VAL A N 1
ATOM 2268 C CA . VAL A 1 286 ? -9.812 31.734 21.156 1 98.44 286 VAL A CA 1
ATOM 2269 C C . VAL A 1 286 ? -9.312 32.375 22.438 1 98.44 286 VAL A C 1
ATOM 2271 O O . VAL A 1 286 ? -9.789 32.031 23.531 1 98.44 286 VAL A O 1
ATOM 2274 N N . ILE A 1 287 ? -8.352 33.219 22.297 1 98.56 287 ILE A N 1
ATOM 2275 C CA . ILE A 1 287 ? -7.781 33.906 23.469 1 98.56 287 ILE A CA 1
ATOM 2276 C C . ILE A 1 287 ? -7.91 35.406 23.281 1 98.56 287 ILE A C 1
ATOM 2278 O O . ILE A 1 287 ? -7.344 35.969 22.344 1 98.56 287 ILE A O 1
ATOM 2282 N N . VAL A 1 288 ? -8.578 36.031 24.188 1 98.5 288 VAL A N 1
ATOM 2283 C CA . VAL A 1 288 ? -8.695 37.5 24.172 1 98.5 288 VAL A CA 1
ATOM 2284 C C . VAL A 1 288 ? -7.535 38.094 24.969 1 98.5 288 VAL A C 1
ATOM 2286 O O . VAL A 1 288 ? -7.496 38 26.203 1 98.5 288 VAL A O 1
ATOM 2289 N N . ALA A 1 289 ? -6.629 38.656 24.266 1 98.25 289 ALA A N 1
ATOM 2290 C CA . ALA A 1 289 ? -5.523 39.375 24.891 1 98.25 289 ALA A CA 1
ATOM 2291 C C . ALA A 1 289 ? -5.938 40.781 25.281 1 98.25 289 ALA A C 1
ATOM 2293 O O . ALA A 1 289 ? -5.961 41.688 24.438 1 98.25 289 ALA A O 1
ATOM 2294 N N . ASP A 1 290 ? -6.098 41.031 26.516 1 97.88 290 ASP A N 1
ATOM 2295 C CA . ASP A 1 290 ? -6.68 42.25 27.031 1 97.88 290 ASP A CA 1
ATOM 2296 C C . ASP A 1 290 ? -5.629 43.094 27.75 1 97.88 290 ASP A C 1
ATOM 2298 O O . ASP A 1 290 ? -5.086 42.688 28.781 1 97.88 290 ASP A O 1
ATOM 2302 N N . ASP A 1 291 ? -5.391 44.281 27.219 1 95.69 291 ASP A N 1
ATOM 2303 C CA . ASP A 1 291 ? -4.348 45.188 27.719 1 95.69 291 ASP A CA 1
ATOM 2304 C C . ASP A 1 291 ? -4.879 46.062 28.844 1 95.69 291 ASP A C 1
ATOM 2306 O O . ASP A 1 291 ? -4.621 47.281 28.875 1 95.69 291 ASP A O 1
ATOM 2310 N N . GLY A 1 292 ? -5.707 45.531 29.672 1 96.25 292 GLY A N 1
ATOM 2311 C CA . GLY A 1 292 ? -6.129 46.219 30.875 1 96.25 292 GLY A CA 1
ATOM 2312 C C . GLY A 1 292 ? -7.469 46.906 30.734 1 96.25 292 GLY A C 1
ATOM 2313 O O . GLY A 1 292 ? -7.652 48.031 31.219 1 96.25 292 GLY A O 1
ATOM 2314 N N . SER A 1 293 ? -8.398 46.344 30.047 1 95.81 293 SER A N 1
ATOM 2315 C CA . SER A 1 293 ? -9.734 46.906 29.891 1 95.81 293 SER A CA 1
ATOM 2316 C C . SER A 1 293 ? -10.508 46.875 31.203 1 95.81 293 SER A C 1
ATOM 2318 O O . SER A 1 293 ? -10.148 46.156 32.125 1 95.81 293 SER A O 1
ATOM 2320 N N . ARG A 1 294 ? -11.547 47.656 31.188 1 95.75 294 ARG A N 1
ATOM 2321 C CA . ARG A 1 294 ? -12.43 47.75 32.344 1 95.75 294 ARG A CA 1
ATOM 2322 C C . ARG A 1 294 ? -13.359 46.531 32.406 1 95.75 294 ARG A C 1
ATOM 2324 O O . ARG A 1 294 ? -13.281 45.656 31.547 1 95.75 294 ARG A O 1
ATOM 2331 N N . ASP A 1 295 ? -14.242 46.5 33.406 1 96.06 295 ASP A N 1
ATOM 2332 C CA . ASP A 1 295 ? -15.078 45.375 33.688 1 96.06 295 ASP A CA 1
ATOM 2333 C C . ASP A 1 295 ? -16.109 45.125 32.594 1 96.06 295 ASP A C 1
ATOM 2335 O O . ASP A 1 295 ? -16.594 44 32.406 1 96.06 295 ASP A O 1
ATOM 2339 N N . ASP A 1 296 ? -16.438 46.062 31.891 1 95.75 296 ASP A N 1
ATOM 2340 C CA . ASP A 1 296 ? -17.422 45.906 30.844 1 95.75 296 ASP A CA 1
ATOM 2341 C C . ASP A 1 296 ? -16.906 44.969 29.75 1 95.75 296 ASP A C 1
ATOM 2343 O O . ASP A 1 296 ? -17.656 44.156 29.203 1 95.75 296 ASP A O 1
ATOM 2347 N N . THR A 1 297 ? -15.68 45.062 29.484 1 95.88 297 THR A N 1
ATOM 2348 C CA . THR A 1 297 ? -15.078 44.156 28.516 1 95.88 297 THR A CA 1
ATOM 2349 C C . THR A 1 297 ? -15.039 42.75 29.047 1 95.88 297 THR A C 1
ATOM 2351 O O . THR A 1 297 ? -15.328 41.781 28.312 1 95.88 297 THR A O 1
ATOM 2354 N N . ARG A 1 298 ? -14.68 42.594 30.266 1 95.75 298 ARG A N 1
ATOM 2355 C CA . ARG A 1 298 ? -14.68 41.281 30.906 1 95.75 298 ARG A CA 1
ATOM 2356 C C . ARG A 1 298 ? -16.062 40.625 30.859 1 95.75 298 ARG A C 1
ATOM 2358 O O . ARG A 1 298 ? -16.188 39.438 30.641 1 95.75 298 ARG A O 1
ATOM 2365 N N . ALA A 1 299 ? -17.031 41.438 31.062 1 95.94 299 ALA A N 1
ATOM 2366 C CA . ALA A 1 299 ? -18.406 40.938 31.047 1 95.94 299 ALA A CA 1
ATOM 2367 C C . ALA A 1 299 ? -18.781 40.375 29.688 1 95.94 299 ALA A C 1
ATOM 2369 O O . ALA A 1 299 ? -19.5 39.375 29.594 1 95.94 299 ALA A O 1
ATOM 2370 N N . VAL A 1 300 ? -18.359 41.031 28.672 1 94.69 300 VAL A N 1
ATOM 2371 C CA . VAL A 1 300 ? -18.609 40.531 27.328 1 94.69 300 VAL A CA 1
ATOM 2372 C C . VAL A 1 300 ? -17.969 39.156 27.141 1 94.69 300 VAL A C 1
ATOM 2374 O O . VAL A 1 300 ? -18.594 38.25 26.625 1 94.69 300 VAL A O 1
ATOM 2377 N N . VAL A 1 301 ? -16.734 38.938 27.531 1 96.31 301 VAL A N 1
ATOM 2378 C CA . VAL A 1 301 ? -16 37.688 27.391 1 96.31 301 VAL A CA 1
ATOM 2379 C C . VAL A 1 301 ? -16.719 36.594 28.141 1 96.31 301 VAL A C 1
ATOM 2381 O O . VAL A 1 301 ? -16.891 35.469 27.625 1 96.31 301 VAL A O 1
ATOM 2384 N N . GLU A 1 302 ? -17.141 36.875 29.328 1 95.44 302 GLU A N 1
ATOM 2385 C CA . GLU A 1 302 ? -17.812 35.875 30.156 1 95.44 302 GLU A CA 1
ATOM 2386 C C . GLU A 1 302 ? -19.141 35.469 29.547 1 95.44 302 GLU A C 1
ATOM 2388 O O . GLU A 1 302 ? -19.5 34.281 29.578 1 95.44 302 GLU A O 1
ATOM 2393 N N . ARG A 1 303 ? -19.859 36.375 29.047 1 94.06 303 ARG A N 1
ATOM 2394 C CA . ARG A 1 303 ? -21.141 36.094 28.422 1 94.06 303 ARG A CA 1
ATOM 2395 C C . ARG A 1 303 ? -20.953 35.156 27.219 1 94.06 303 ARG A C 1
ATOM 2397 O O . ARG A 1 303 ? -21.719 34.219 27.047 1 94.06 303 ARG A O 1
ATOM 2404 N N . TYR A 1 304 ? -19.984 35.406 26.516 1 94.06 304 TYR A N 1
ATOM 2405 C CA . TYR A 1 304 ? -19.797 34.625 25.297 1 94.06 304 TYR A CA 1
ATOM 2406 C C . TYR A 1 304 ? -19.078 33.312 25.578 1 94.06 304 TYR A C 1
ATOM 2408 O O . TYR A 1 304 ? -19.156 32.375 24.781 1 94.06 304 TYR A O 1
ATOM 2416 N N . ARG A 1 305 ? -18.375 33.188 26.594 1 93.69 305 ARG A N 1
ATOM 2417 C CA . ARG A 1 305 ? -17.703 31.938 26.984 1 93.69 305 ARG A CA 1
ATOM 2418 C C . ARG A 1 305 ? -18.703 30.797 27.047 1 93.69 305 ARG A C 1
ATOM 2420 O O . ARG A 1 305 ? -18.391 29.672 26.656 1 93.69 305 ARG A O 1
ATOM 2427 N N . ALA A 1 306 ? -19.875 31.016 27.438 1 89 306 ALA A N 1
ATOM 2428 C CA . ALA A 1 306 ? -20.922 30.016 27.594 1 89 306 ALA A CA 1
ATOM 2429 C C . ALA A 1 306 ? -21.484 29.594 26.234 1 89 306 ALA A C 1
ATOM 2431 O O . ALA A 1 306 ? -21.953 28.469 26.078 1 89 306 ALA A O 1
ATOM 2432 N N . GLN A 1 307 ? -21.344 30.438 25.312 1 87.88 307 GLN A N 1
ATOM 2433 C CA . GLN A 1 307 ? -21.984 30.203 24.016 1 87.88 307 GLN A CA 1
ATOM 2434 C C . GLN A 1 307 ? -20.984 29.625 23.016 1 87.88 307 GLN A C 1
ATOM 2436 O O . GLN A 1 307 ? -21.375 29.031 22.016 1 87.88 307 GLN A O 1
ATOM 2441 N N . PHE A 1 308 ? -19.797 29.766 23.281 1 91.69 308 PHE A N 1
ATOM 2442 C CA . PHE A 1 308 ? -18.766 29.375 22.344 1 91.69 308 PHE A CA 1
ATOM 2443 C C . PHE A 1 308 ? -18.594 27.859 22.312 1 91.69 308 PHE A C 1
ATOM 2445 O O . PHE A 1 308 ? -18.531 27.219 23.359 1 91.69 308 PHE A O 1
ATOM 2452 N N . PRO A 1 309 ? -18.578 27.266 21.172 1 93.75 309 PRO A N 1
ATOM 2453 C CA . PRO A 1 309 ? -18.359 25.828 21.047 1 93.75 309 PRO A CA 1
ATOM 2454 C C . PRO A 1 309 ? -16.922 25.406 21.312 1 93.75 309 PRO A C 1
ATOM 2456 O O . PRO A 1 309 ? -16.625 24.219 21.422 1 93.75 309 PRO A O 1
ATOM 2459 N N . VAL A 1 310 ? -15.984 26.344 21.359 1 95.5 310 VAL A N 1
ATOM 2460 C CA . VAL A 1 310 ? -14.578 26.125 21.672 1 95.5 310 VAL A CA 1
ATOM 2461 C C . VAL A 1 310 ? -14.18 26.969 22.875 1 95.5 310 VAL A C 1
ATOM 2463 O O . VAL A 1 310 ? -14.875 27.938 23.219 1 95.5 310 VAL A O 1
ATOM 2466 N N . PRO A 1 311 ? -13.078 26.594 23.484 1 96.62 311 PRO A N 1
ATOM 2467 C CA . PRO A 1 311 ? -12.664 27.375 24.656 1 96.62 311 PRO A CA 1
ATOM 2468 C C . PRO A 1 311 ? -12.406 28.844 24.312 1 96.62 311 PRO A C 1
ATOM 2470 O O . PRO A 1 311 ? -11.734 29.141 23.328 1 96.62 311 PRO A O 1
ATOM 2473 N N . LEU A 1 312 ? -13.008 29.719 25.078 1 97.62 312 LEU A N 1
ATOM 2474 C CA . LEU A 1 312 ? -12.758 31.156 25.047 1 97.62 312 LEU A CA 1
ATOM 2475 C C . LEU A 1 312 ? -12.031 31.625 26.297 1 97.62 312 LEU A C 1
ATOM 2477 O O . LEU A 1 312 ? -12.617 31.656 27.391 1 97.62 312 LEU A O 1
ATOM 2481 N N . LEU A 1 313 ? -10.797 32 26.109 1 97.31 313 LEU A N 1
ATOM 2482 C CA . LEU A 1 313 ? -9.953 32.375 27.234 1 97.31 313 LEU A CA 1
ATOM 2483 C C . LEU A 1 313 ? -9.773 33.906 27.281 1 97.31 313 LEU A C 1
ATOM 2485 O O . LEU A 1 313 ? -9.891 34.562 26.266 1 97.31 313 LEU A O 1
ATOM 2489 N N . HIS A 1 314 ? -9.578 34.406 28.516 1 97.69 314 HIS A N 1
ATOM 2490 C CA . HIS A 1 314 ? -9.352 35.812 28.75 1 97.69 314 HIS A CA 1
ATOM 2491 C C . HIS A 1 314 ? -7.984 36.062 29.391 1 97.69 314 HIS A C 1
ATOM 2493 O O . HIS A 1 314 ? -7.797 35.781 30.578 1 97.69 314 HIS A O 1
ATOM 2499 N N . ALA A 1 315 ? -7.039 36.531 28.625 1 97.38 315 ALA A N 1
ATOM 2500 C CA . ALA A 1 315 ? -5.715 36.906 29.125 1 97.38 315 ALA A CA 1
ATOM 2501 C C . ALA A 1 315 ? -5.645 38.375 29.453 1 97.38 315 ALA A C 1
ATOM 2503 O O . ALA A 1 315 ? -5.242 39.188 28.625 1 97.38 315 ALA A O 1
ATOM 2504 N N . TRP A 1 316 ? -5.891 38.688 30.641 1 97 316 TRP A N 1
ATOM 2505 C CA . TRP A 1 316 ? -5.988 40.062 31.094 1 97 316 TRP A CA 1
ATOM 2506 C C . TRP A 1 316 ? -4.711 40.5 31.812 1 97 316 TRP A C 1
ATOM 2508 O O . TRP A 1 316 ? -4.023 39.656 32.406 1 97 316 TRP A O 1
ATOM 2518 N N . GLN A 1 317 ? -4.332 41.75 31.672 1 95.62 317 GLN A N 1
ATOM 2519 C CA . GLN A 1 317 ? -3.268 42.344 32.469 1 95.62 317 GLN A CA 1
ATOM 2520 C C . GLN A 1 317 ? -3.689 43.719 33 1 95.62 317 GLN A C 1
ATOM 2522 O O . GLN A 1 317 ? -4.613 44.344 32.5 1 95.62 317 GLN A O 1
ATOM 2527 N N . PRO A 1 318 ? -2.965 44.219 34.062 1 94.88 318 PRO A N 1
ATOM 2528 C CA . PRO A 1 318 ? -3.328 45.5 34.625 1 94.88 318 PRO A CA 1
ATOM 2529 C C . PRO A 1 318 ? -3.068 46.656 33.656 1 94.88 318 PRO A C 1
ATOM 2531 O O . PRO A 1 318 ? -2.121 46.594 32.875 1 94.88 318 PRO A O 1
ATOM 2534 N N . ASP A 1 319 ? -3.875 47.688 33.75 1 94.38 319 ASP A N 1
ATOM 2535 C CA . ASP A 1 319 ? -3.756 48.844 32.875 1 94.38 319 ASP A CA 1
ATOM 2536 C C . ASP A 1 319 ? -2.594 49.75 33.312 1 94.38 319 ASP A C 1
ATOM 2538 O O . ASP A 1 319 ? -2.789 50.719 34.062 1 94.38 319 ASP A O 1
ATOM 2542 N N . ASP A 1 320 ? -1.46 49.406 32.906 1 91.12 320 ASP A N 1
ATOM 2543 C CA . ASP A 1 320 ? -0.268 50.219 33.219 1 91.12 320 ASP A CA 1
ATOM 2544 C C . ASP A 1 320 ? 0.298 50.844 31.953 1 91.12 320 ASP A C 1
ATOM 2546 O O . ASP A 1 320 ? 1.502 50.781 31.703 1 91.12 320 ASP A O 1
ATOM 2550 N N . GLY A 1 321 ? -0.675 51.312 31.094 1 86.5 321 GLY A N 1
ATOM 2551 C CA . GLY A 1 321 ? -0.253 51.906 29.844 1 86.5 321 GLY A CA 1
ATOM 2552 C C . GLY A 1 321 ? -0.4 51 28.641 1 86.5 321 GLY A C 1
ATOM 2553 O O . GLY A 1 321 ? -0.889 49.875 28.781 1 86.5 321 GLY A O 1
ATOM 2554 N N . PHE A 1 322 ? -0.008 51.562 27.547 1 88.31 322 PHE A N 1
ATOM 2555 C CA . PHE A 1 322 ? -0.112 50.812 26.312 1 88.31 322 PHE A CA 1
ATOM 2556 C C . PHE A 1 322 ? 0.989 49.781 26.219 1 88.31 322 PHE A C 1
ATOM 2558 O O . PHE A 1 322 ? 2.115 50.062 25.828 1 88.31 322 PHE A O 1
ATOM 2565 N N . ARG A 1 323 ? 0.662 48.5 26.531 1 92.56 323 ARG A N 1
ATOM 2566 C CA . ARG A 1 323 ? 1.615 47.406 26.562 1 92.56 323 ARG A CA 1
ATOM 2567 C C . ARG A 1 323 ? 1.123 46.25 25.719 1 92.56 323 ARG A C 1
ATOM 2569 O O . ARG A 1 323 ? 1 45.125 26.203 1 92.56 323 ARG A O 1
ATOM 2576 N N . LEU A 1 324 ? 0.98 46.5 24.484 1 92.75 324 LEU A N 1
ATOM 2577 C CA . LEU A 1 324 ? 0.411 45.531 23.547 1 92.75 324 LEU A CA 1
ATOM 2578 C C . LEU A 1 324 ? 1.292 44.281 23.438 1 92.75 324 LEU A C 1
ATOM 2580 O O . LEU A 1 324 ? 0.789 43.156 23.406 1 92.75 324 LEU A O 1
ATOM 2584 N N . ALA A 1 325 ? 2.6 44.469 23.359 1 95 325 ALA A N 1
ATOM 2585 C CA . ALA A 1 325 ? 3.537 43.375 23.219 1 95 325 ALA A CA 1
ATOM 2586 C C . ALA A 1 325 ? 3.414 42.375 24.391 1 95 325 ALA A C 1
ATOM 2588 O O . ALA A 1 325 ? 3.355 41.156 24.188 1 95 325 ALA A O 1
ATOM 2589 N N . GLU A 1 326 ? 3.363 42.938 25.547 1 95.62 326 GLU A N 1
ATOM 2590 C CA . GLU A 1 326 ? 3.234 42.094 26.734 1 95.62 326 GLU A CA 1
ATOM 2591 C C . GLU A 1 326 ? 1.893 41.375 26.75 1 95.62 326 GLU A C 1
ATOM 2593 O O . GLU A 1 326 ? 1.82 40.188 27.141 1 95.62 326 GLU A O 1
ATOM 2598 N N . SER A 1 327 ? 0.895 42.094 26.391 1 96.44 327 SER A N 1
ATOM 2599 C CA . SER A 1 327 ? -0.432 41.469 26.328 1 96.44 327 SER A CA 1
ATOM 2600 C C . SER A 1 327 ? -0.452 40.312 25.359 1 96.44 327 SER A C 1
ATOM 2602 O O . SER A 1 327 ? -1.007 39.25 25.656 1 96.44 327 SER A O 1
ATOM 2604 N N . ARG A 1 328 ? 0.132 40.438 24.203 1 97.56 328 ARG A N 1
ATOM 2605 C CA . ARG A 1 328 ? 0.216 39.375 23.203 1 97.56 328 ARG A CA 1
ATOM 2606 C C . ARG A 1 328 ? 1.017 38.188 23.75 1 97.56 328 ARG A C 1
ATOM 2608 O O . ARG A 1 328 ? 0.664 37.062 23.5 1 97.56 328 ARG A O 1
ATOM 2615 N N . ASN A 1 329 ? 2.074 38.5 24.469 1 97.94 329 ASN A N 1
ATOM 2616 C CA . ASN A 1 329 ? 2.902 37.438 25.047 1 97.94 329 ASN A CA 1
ATOM 2617 C C . ASN A 1 329 ? 2.125 36.625 26.062 1 97.94 329 ASN A C 1
ATOM 2619 O O . ASN A 1 329 ? 2.287 35.406 26.125 1 97.94 329 ASN A O 1
ATOM 2623 N N . ARG A 1 330 ? 1.325 37.25 26.844 1 97.19 330 ARG A N 1
ATOM 2624 C CA . ARG A 1 330 ? 0.507 36.531 27.812 1 97.19 330 ARG A CA 1
ATOM 2625 C C . ARG A 1 330 ? -0.452 35.594 27.109 1 97.19 330 ARG A C 1
ATOM 2627 O O . ARG A 1 330 ? -0.666 34.469 27.578 1 97.19 330 ARG A O 1
ATOM 2634 N N . ALA A 1 331 ? -1.043 36.062 26.094 1 97.88 331 ALA A N 1
ATOM 2635 C CA . ALA A 1 331 ? -1.944 35.25 25.312 1 97.88 331 ALA A CA 1
ATOM 2636 C C . ALA A 1 331 ? -1.183 34.094 24.625 1 97.88 331 ALA A C 1
ATOM 2638 O O . ALA A 1 331 ? -1.642 32.969 24.594 1 97.88 331 ALA A O 1
ATOM 2639 N N . LEU A 1 332 ? -0.055 34.438 24.016 1 97.69 332 LEU A N 1
ATOM 2640 C CA . LEU A 1 332 ? 0.791 33.469 23.344 1 97.69 332 LEU A CA 1
ATOM 2641 C C . LEU A 1 332 ? 1.19 32.344 24.297 1 97.69 332 LEU A C 1
ATOM 2643 O O . LEU A 1 332 ? 1.257 31.188 23.891 1 97.69 332 LEU A O 1
ATOM 2647 N N . ALA A 1 333 ? 1.472 32.656 25.484 1 97.5 333 ALA A N 1
ATOM 2648 C CA . ALA A 1 333 ? 1.892 31.688 26.5 1 97.5 333 ALA A CA 1
ATOM 2649 C C . ALA A 1 333 ? 0.761 30.719 26.828 1 97.5 333 ALA A C 1
ATOM 2651 O O . ALA A 1 333 ? 1.01 29.578 27.234 1 97.5 333 ALA A O 1
ATOM 2652 N N . GLN A 1 334 ? -0.441 31.156 26.656 1 97.12 334 GLN A N 1
ATOM 2653 C CA . GLN A 1 334 ? -1.601 30.344 26.984 1 97.12 334 GLN A CA 1
ATOM 2654 C C . GLN A 1 334 ? -2.029 29.5 25.781 1 97.12 334 GLN A C 1
ATOM 2656 O O . GLN A 1 334 ? -2.799 28.547 25.922 1 97.12 334 GLN A O 1
ATOM 2661 N N . ALA A 1 335 ? -1.543 29.844 24.625 1 97.56 335 ALA A N 1
ATOM 2662 C CA . ALA A 1 335 ? -1.974 29.188 23.406 1 97.56 335 ALA A CA 1
ATOM 2663 C C . ALA A 1 335 ? -1.479 27.734 23.359 1 97.56 335 ALA A C 1
ATOM 2665 O O . ALA A 1 335 ? -0.315 27.469 23.656 1 97.56 335 ALA A O 1
ATOM 2666 N N . GLY A 1 336 ? -2.338 26.828 22.984 1 96.56 336 GLY A N 1
ATOM 2667 C CA . GLY A 1 336 ? -1.986 25.422 22.969 1 96.56 336 GLY A CA 1
ATOM 2668 C C . GLY A 1 336 ? -1.949 24.828 21.562 1 96.56 336 GLY A C 1
ATOM 2669 O O . GLY A 1 336 ? -1.626 23.656 21.391 1 96.56 336 GLY A O 1
ATOM 2670 N N . SER A 1 337 ? -2.229 25.609 20.562 1 97.81 337 SER A N 1
ATOM 2671 C CA . SER A 1 337 ? -2.346 25.078 19.203 1 97.81 337 SER A CA 1
ATOM 2672 C C . SER A 1 337 ? -1.037 25.25 18.438 1 97.81 337 SER A C 1
ATOM 2674 O O . SER A 1 337 ? -0.13 25.953 18.891 1 97.81 337 SER A O 1
ATOM 2676 N N . ASP A 1 338 ? -0.94 24.578 17.312 1 98 338 ASP A N 1
ATOM 2677 C CA . ASP A 1 338 ? 0.258 24.594 16.484 1 98 338 ASP A CA 1
ATOM 2678 C C . ASP A 1 338 ? 0.483 25.969 15.852 1 98 338 ASP A C 1
ATOM 2680 O O . ASP A 1 338 ? 1.622 26.422 15.758 1 98 338 ASP A O 1
ATOM 2684 N N . TYR A 1 339 ? -0.559 26.516 15.375 1 98.56 339 TYR A N 1
ATOM 2685 C CA . TYR A 1 339 ? -0.542 27.734 14.555 1 98.56 339 TYR A CA 1
ATOM 2686 C C . TYR A 1 339 ? -1.281 28.859 15.25 1 98.56 339 TYR A C 1
ATOM 2688 O O . TYR A 1 339 ? -2.334 28.656 15.852 1 98.56 339 TYR A O 1
ATOM 2696 N N . ILE A 1 340 ? -0.685 30.078 15.195 1 98.75 340 ILE A N 1
ATOM 2697 C CA . ILE A 1 340 ? -1.219 31.25 15.898 1 98.75 340 ILE A CA 1
ATOM 2698 C C . ILE A 1 340 ? -1.673 32.312 14.891 1 98.75 340 ILE A C 1
ATOM 2700 O O . ILE A 1 340 ? -0.918 32.656 13.984 1 98.75 340 ILE A O 1
ATOM 2704 N N . VAL A 1 341 ? -2.863 32.688 15.047 1 98.69 341 VAL A N 1
ATOM 2705 C CA . VAL A 1 341 ? -3.387 33.812 14.289 1 98.69 341 VAL A CA 1
ATOM 2706 C C . VAL A 1 341 ? -3.732 34.938 15.242 1 98.69 341 VAL A C 1
ATOM 2708 O O . VAL A 1 341 ? -4.473 34.75 16.203 1 98.69 341 VAL A O 1
ATOM 2711 N N . ILE A 1 342 ? -3.189 36.125 15 1 98.44 342 ILE A N 1
ATOM 2712 C CA . ILE A 1 342 ? -3.434 37.281 15.852 1 98.44 342 ILE A CA 1
ATOM 2713 C C . ILE A 1 342 ? -4.207 38.344 15.062 1 98.44 342 ILE A C 1
ATOM 2715 O O . ILE A 1 342 ? -3.84 38.688 13.938 1 98.44 342 ILE A O 1
ATOM 2719 N N . ILE A 1 343 ? -5.242 38.812 15.672 1 98.19 343 ILE A N 1
ATOM 2720 C CA . ILE A 1 343 ? -6.004 39.906 15.07 1 98.19 343 ILE A CA 1
ATOM 2721 C C . ILE A 1 343 ? -6.27 40.969 16.109 1 98.19 343 ILE A C 1
ATOM 2723 O O . ILE A 1 343 ? -6.191 40.719 17.312 1 98.19 343 ILE A O 1
ATOM 2727 N N . ASP A 1 344 ? -6.574 42.125 15.578 1 95.62 344 ASP A N 1
ATOM 2728 C CA . ASP A 1 344 ? -7.016 43.219 16.469 1 95.62 344 ASP A CA 1
ATOM 2729 C C . ASP A 1 344 ? -8.477 43.031 16.875 1 95.62 344 ASP A C 1
ATOM 2731 O O . ASP A 1 344 ? -9.242 42.375 16.172 1 95.62 344 ASP A O 1
ATOM 2735 N N . GLY A 1 345 ? -8.812 43.594 17.953 1 95.06 345 GLY A N 1
ATOM 2736 C CA . GLY A 1 345 ? -10.141 43.438 18.516 1 95.06 345 GLY A CA 1
ATOM 2737 C C . GLY A 1 345 ? -11.203 44.219 17.75 1 95.06 345 GLY A C 1
ATOM 2738 O O . GLY A 1 345 ? -12.375 44.219 18.141 1 95.06 345 GLY A O 1
ATOM 2739 N N . ASP A 1 346 ? -10.844 44.844 16.703 1 94.69 346 ASP A N 1
ATOM 2740 C CA . ASP A 1 346 ? -11.805 45.531 15.875 1 94.69 346 ASP A CA 1
ATOM 2741 C C . ASP A 1 346 ? -11.781 45.031 14.438 1 94.69 346 ASP A C 1
ATOM 2743 O O . ASP A 1 346 ? -12.102 45.75 13.5 1 94.69 346 ASP A O 1
ATOM 2747 N N . MET A 1 347 ? -11.375 43.812 14.305 1 95.38 347 MET A N 1
ATOM 2748 C CA . MET A 1 347 ? -11.328 43.156 13.008 1 95.38 347 MET A CA 1
ATOM 2749 C C . MET A 1 347 ? -12.469 42.156 12.867 1 95.38 347 MET A C 1
ATOM 2751 O O . MET A 1 347 ? -12.414 41.062 13.422 1 95.38 347 MET A O 1
ATOM 2755 N N . VAL A 1 348 ? -13.422 42.438 12.039 1 94.75 348 VAL A N 1
ATOM 2756 C CA . VAL A 1 348 ? -14.508 41.5 11.773 1 94.75 348 VAL A CA 1
ATOM 2757 C C . VAL A 1 348 ? -14.102 40.531 10.672 1 94.75 348 VAL A C 1
ATOM 2759 O O . VAL A 1 348 ? -13.703 40.938 9.586 1 94.75 348 VAL A O 1
ATOM 2762 N N . LEU A 1 349 ? -14.336 39.312 10.906 1 96 349 LEU A N 1
ATOM 2763 C CA . LEU A 1 349 ? -13.711 38.281 10.078 1 96 349 LEU A CA 1
ATOM 2764 C C . LEU A 1 349 ? -14.688 37.75 9.031 1 96 349 LEU A C 1
ATOM 2766 O O . LEU A 1 349 ? -15.867 37.531 9.328 1 96 349 LEU A O 1
ATOM 2770 N N . HIS A 1 350 ? -14.203 37.531 7.844 1 94.56 350 HIS A N 1
ATOM 2771 C CA . HIS A 1 350 ? -14.93 36.75 6.848 1 94.56 350 HIS A CA 1
ATOM 2772 C C . HIS A 1 350 ? -15.094 35.281 7.301 1 94.56 350 HIS A C 1
ATOM 2774 O O . HIS A 1 350 ? -14.219 34.75 7.973 1 94.56 350 HIS A O 1
ATOM 2780 N N . PRO A 1 351 ? -16.141 34.562 6.895 1 95.44 351 PRO A N 1
ATOM 2781 C CA . PRO A 1 351 ? -16.406 33.219 7.367 1 95.44 351 PRO A CA 1
ATOM 2782 C C . PRO A 1 351 ? -15.305 32.219 6.992 1 95.44 351 PRO A C 1
ATOM 2784 O O . PRO A 1 351 ? -15.18 31.172 7.613 1 95.44 351 PRO A O 1
ATOM 2787 N N . GLU A 1 352 ? -14.484 32.5 6.027 1 95.81 352 GLU A N 1
ATOM 2788 C CA . GLU A 1 352 ? -13.438 31.594 5.574 1 95.81 352 GLU A CA 1
ATOM 2789 C C . GLU A 1 352 ? -12.078 32 6.137 1 95.81 352 GLU A C 1
ATOM 2791 O O . GLU A 1 352 ? -11.047 31.469 5.727 1 95.81 352 GLU A O 1
ATOM 2796 N N . PHE A 1 353 ? -12.086 32.938 7.066 1 96.62 353 PHE A N 1
ATOM 2797 C CA . PHE A 1 353 ? -10.867 33.531 7.555 1 96.62 353 PHE A CA 1
ATOM 2798 C C . PHE A 1 353 ? -9.922 32.5 8.148 1 96.62 353 PHE A C 1
ATOM 2800 O O . PHE A 1 353 ? -8.773 32.375 7.719 1 96.62 353 PHE A O 1
ATOM 2807 N N . ILE A 1 354 ? -10.398 31.703 9.039 1 97.62 354 ILE A N 1
ATOM 2808 C CA . ILE A 1 354 ? -9.57 30.703 9.711 1 97.62 354 ILE A CA 1
ATOM 2809 C C . ILE A 1 354 ? -9.141 29.625 8.719 1 97.62 354 ILE A C 1
ATOM 2811 O O . ILE A 1 354 ? -7.984 29.219 8.703 1 97.62 354 ILE A O 1
ATOM 2815 N N . ALA A 1 355 ? -10.047 29.156 7.871 1 95.75 355 ALA A N 1
ATOM 2816 C CA . ALA A 1 355 ? -9.734 28.156 6.852 1 95.75 355 ALA A CA 1
ATOM 2817 C C . ALA A 1 355 ? -8.609 28.625 5.938 1 95.75 355 ALA A C 1
ATOM 2819 O O . ALA A 1 355 ? -7.719 27.859 5.59 1 95.75 355 ALA A O 1
ATOM 2820 N N . ASP A 1 356 ? -8.688 29.875 5.566 1 96.12 356 ASP A N 1
ATOM 2821 C CA . ASP A 1 356 ? -7.68 30.453 4.676 1 96.12 356 ASP A CA 1
ATOM 2822 C C . ASP A 1 356 ? -6.312 30.484 5.348 1 96.12 356 ASP A C 1
ATOM 2824 O O . ASP A 1 356 ? -5.297 30.188 4.719 1 96.12 356 ASP A O 1
ATOM 2828 N N . HIS A 1 357 ? -6.285 30.891 6.594 1 97.06 357 HIS A N 1
ATOM 2829 C CA . HIS A 1 357 ? -5.02 30.906 7.316 1 97.06 357 HIS A CA 1
ATOM 2830 C C . HIS A 1 357 ? -4.449 29.484 7.457 1 97.06 357 HIS A C 1
ATOM 2832 O O . HIS A 1 357 ? -3.238 29.297 7.352 1 97.06 357 HIS A O 1
ATOM 2838 N N . LYS A 1 358 ? -5.289 28.547 7.707 1 95.94 358 LYS A N 1
ATOM 2839 C CA . LYS A 1 358 ? -4.836 27.172 7.805 1 95.94 358 LYS A CA 1
ATOM 2840 C C . LYS A 1 358 ? -4.176 26.719 6.508 1 95.94 358 LYS A C 1
ATOM 2842 O O . LYS A 1 358 ? -3.158 26.016 6.535 1 95.94 358 LYS A O 1
ATOM 2847 N N . ARG A 1 359 ? -4.762 27.109 5.43 1 93.44 359 ARG A N 1
ATOM 2848 C CA . ARG A 1 359 ? -4.23 26.734 4.125 1 93.44 359 ARG A CA 1
ATOM 2849 C C . ARG A 1 359 ? -2.885 27.391 3.869 1 93.44 359 ARG A C 1
ATOM 2851 O O . ARG A 1 359 ? -2.033 26.844 3.174 1 93.44 359 ARG A O 1
ATOM 2858 N N . ALA A 1 360 ? -2.711 28.531 4.434 1 95.31 360 ALA A N 1
ATOM 2859 C CA . ALA A 1 360 ? -1.51 29.328 4.176 1 95.31 360 ALA A CA 1
ATOM 2860 C C . ALA A 1 360 ? -0.38 28.938 5.121 1 95.31 360 ALA A C 1
ATOM 2862 O O . ALA A 1 360 ? 0.781 29.281 4.891 1 95.31 360 ALA A O 1
ATOM 2863 N N . ALA A 1 361 ? -0.646 28.203 6.09 1 96.94 361 ALA A N 1
ATOM 2864 C CA . ALA A 1 361 ? 0.278 27.922 7.184 1 96.94 361 ALA A CA 1
ATOM 2865 C C . ALA A 1 361 ? 1.484 27.125 6.695 1 96.94 361 ALA A C 1
ATOM 2867 O O . ALA A 1 361 ? 1.341 26.203 5.891 1 96.94 361 ALA A O 1
ATOM 2868 N N . LYS A 1 362 ? 2.607 27.484 7.121 1 97 362 LYS A N 1
ATOM 2869 C CA . LYS A 1 362 ? 3.877 26.828 6.836 1 97 362 LYS A CA 1
ATOM 2870 C C . LYS A 1 362 ? 4.914 27.125 7.91 1 97 362 LYS A C 1
ATOM 2872 O O . LYS A 1 362 ? 5.074 28.281 8.32 1 97 362 LYS A O 1
ATOM 2877 N N . LYS A 1 363 ? 5.555 26.125 8.414 1 97.44 363 LYS A N 1
ATOM 2878 C CA . LYS A 1 363 ? 6.602 26.344 9.406 1 97.44 363 LYS A CA 1
ATOM 2879 C C . LYS A 1 363 ? 7.699 27.25 8.859 1 97.44 363 LYS A C 1
ATOM 2881 O O . LYS A 1 363 ? 8.086 27.125 7.691 1 97.44 363 LYS A O 1
ATOM 2886 N N . GLY A 1 364 ? 8.141 28.156 9.734 1 97.12 364 GLY A N 1
ATOM 2887 C CA . GLY A 1 364 ? 9.195 29.078 9.344 1 97.12 364 GLY A CA 1
ATOM 2888 C C . GLY A 1 364 ? 8.703 30.234 8.5 1 97.12 364 GLY A C 1
ATOM 2889 O O . GLY A 1 364 ? 9.5 30.984 7.934 1 97.12 364 GLY A O 1
ATOM 2890 N N . LEU A 1 365 ? 7.457 30.344 8.391 1 97.31 365 LEU A N 1
ATOM 2891 C CA . LEU A 1 365 ? 6.879 31.391 7.559 1 97.31 365 LEU A CA 1
ATOM 2892 C C . LEU A 1 365 ? 5.992 32.312 8.391 1 97.31 365 LEU A C 1
ATOM 2894 O O . LEU A 1 365 ? 5.09 31.844 9.086 1 97.31 365 LEU A O 1
ATOM 2898 N N . PHE A 1 366 ? 6.238 33.594 8.375 1 97.56 366 PHE A N 1
ATOM 2899 C CA . PHE A 1 366 ? 5.359 34.625 8.898 1 97.56 366 PHE A CA 1
ATOM 2900 C C . PHE A 1 366 ? 4.355 35.062 7.844 1 97.56 366 PHE A C 1
ATOM 2902 O O . PHE A 1 366 ? 4.742 35.531 6.77 1 97.56 366 PHE A O 1
ATOM 2909 N N . VAL A 1 367 ? 3.104 34.969 8.156 1 97.5 367 VAL A N 1
ATOM 2910 C CA . VAL A 1 367 ? 2.072 35.312 7.18 1 97.5 367 VAL A CA 1
ATOM 2911 C C . VAL A 1 367 ? 1.398 36.625 7.562 1 97.5 367 VAL A C 1
ATOM 2913 O O . VAL A 1 367 ? 0.854 36.75 8.664 1 97.5 367 VAL A O 1
ATOM 2916 N N . GLN A 1 368 ? 1.46 37.562 6.703 1 96.38 368 GLN A N 1
ATOM 2917 C CA . GLN A 1 368 ? 0.822 38.844 6.902 1 96.38 368 GLN A CA 1
ATOM 2918 C C . GLN A 1 368 ? -0.5 38.938 6.141 1 96.38 368 GLN A C 1
ATOM 2920 O O . GLN A 1 368 ? -0.518 38.906 4.91 1 96.38 368 GLN A O 1
ATOM 2925 N N . GLY A 1 369 ? -1.524 39 6.855 1 94.06 369 GLY A N 1
ATOM 2926 C CA . GLY A 1 369 ? -2.826 39.188 6.23 1 94.06 369 GLY A CA 1
ATOM 2927 C C . GLY A 1 369 ? -3.137 40.625 5.879 1 94.06 369 GLY A C 1
ATOM 2928 O O . GLY A 1 369 ? -2.34 41.531 6.16 1 94.06 369 GLY A O 1
ATOM 2929 N N . SER A 1 370 ? -4.309 40.781 5.246 1 89 370 SER A N 1
ATOM 2930 C CA . SER A 1 370 ? -4.746 42.125 4.84 1 89 370 SER A CA 1
ATOM 2931 C C . SER A 1 370 ? -5.918 42.594 5.688 1 89 370 SER A C 1
ATOM 2933 O O . SER A 1 370 ? -6.422 41.844 6.535 1 89 370 SER A O 1
ATOM 2935 N N . ARG A 1 371 ? -6.195 43.875 5.527 1 89.31 371 ARG A N 1
ATOM 2936 C CA . ARG A 1 371 ? -7.348 44.469 6.195 1 89.31 371 ARG A CA 1
ATOM 2937 C C . ARG A 1 371 ? -8.148 45.344 5.234 1 89.31 371 ARG A C 1
ATOM 2939 O O . ARG A 1 371 ? -7.57 46 4.371 1 89.31 371 ARG A O 1
ATOM 2946 N N . VAL A 1 372 ? -9.383 45.25 5.406 1 88.94 372 VAL A N 1
ATOM 2947 C CA . VAL A 1 372 ? -10.297 46.125 4.688 1 88.94 372 VAL A CA 1
ATOM 2948 C C . VAL A 1 372 ? -10.883 47.156 5.652 1 88.94 372 VAL A C 1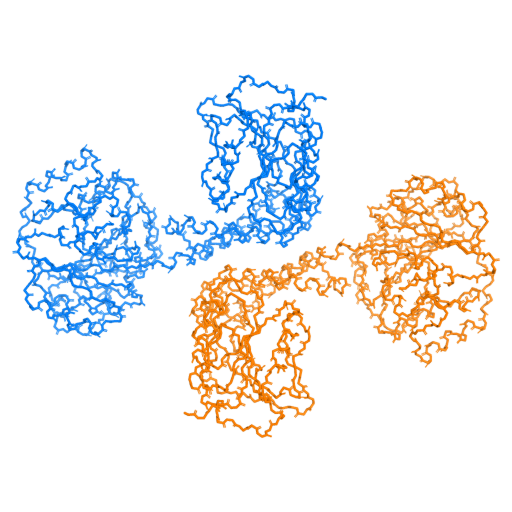
ATOM 2950 O O . VAL A 1 372 ? -11.594 46.781 6.594 1 88.94 372 VAL A O 1
ATOM 2953 N N . ILE A 1 373 ? -10.672 48.406 5.355 1 88.69 373 ILE A N 1
ATOM 2954 C CA . ILE A 1 373 ? -11.117 49.438 6.266 1 88.69 373 ILE A CA 1
ATOM 2955 C C . ILE A 1 373 ? -12.57 49.781 5.973 1 88.69 373 ILE A C 1
ATOM 2957 O O . ILE A 1 373 ? -12.953 50 4.816 1 88.69 373 ILE A O 1
ATOM 2961 N N . LEU A 1 374 ? -13.266 49.938 7.023 1 89.31 374 LEU A N 1
ATOM 2962 C CA . LEU A 1 374 ? -14.68 50.281 6.895 1 89.31 374 LEU A CA 1
ATOM 2963 C C . LEU A 1 374 ? -14.898 51.781 7.16 1 89.31 374 LEU A C 1
ATOM 2965 O O . LEU A 1 374 ? -14.125 52.406 7.883 1 89.31 374 LEU A O 1
ATOM 2969 N N . THR A 1 375 ? -15.938 52.281 6.613 1 87.12 375 THR A N 1
ATOM 2970 C CA . THR A 1 375 ? -16.328 53.656 6.871 1 87.12 375 THR A CA 1
ATOM 2971 C C . THR A 1 375 ? -17 53.781 8.234 1 87.12 375 THR A C 1
ATOM 2973 O O . THR A 1 375 ? -17.438 52.781 8.812 1 87.12 375 THR A O 1
ATOM 2976 N N . PRO A 1 376 ? -17.016 54.969 8.695 1 89.44 376 PRO A N 1
ATOM 2977 C CA . PRO A 1 376 ? -17.688 55.188 9.969 1 89.44 376 PRO A CA 1
ATOM 2978 C C . PRO A 1 376 ? -19.156 54.75 9.93 1 89.44 376 PRO A C 1
ATOM 2980 O O . PRO A 1 376 ? -19.672 54.188 10.898 1 89.44 376 PRO A O 1
ATOM 2983 N N . GLU A 1 377 ? -19.812 55 8.875 1 87.06 377 GLU A N 1
ATOM 2984 C CA . GLU A 1 377 ? -21.219 54.656 8.742 1 87.06 377 GLU A CA 1
ATOM 2985 C C . GLU A 1 377 ? -21.422 53.156 8.797 1 87.06 377 GLU A C 1
ATOM 2987 O O . GLU A 1 377 ? -22.312 52.688 9.492 1 87.06 377 GLU A O 1
ATOM 2992 N N . LYS A 1 378 ? -20.672 52.531 8.07 1 88.12 378 LYS A N 1
ATOM 2993 C CA . LYS A 1 378 ? -20.797 51.062 8.039 1 88.12 378 LYS A CA 1
ATOM 2994 C C . LYS A 1 378 ? -20.422 50.469 9.391 1 88.12 378 LYS A C 1
ATOM 2996 O O . LYS A 1 378 ? -21.016 49.469 9.812 1 88.12 378 LYS A O 1
ATOM 3001 N N . THR A 1 379 ? -19.406 50.969 9.992 1 90.38 379 THR A N 1
ATOM 3002 C CA . THR A 1 379 ? -19 50.531 11.32 1 90.38 379 THR A CA 1
ATOM 3003 C C . THR A 1 379 ? -20.172 50.625 12.305 1 90.38 379 THR A C 1
ATOM 3005 O O . THR A 1 379 ? -20.453 49.688 13.055 1 90.38 379 THR A O 1
ATOM 3008 N N . ASN A 1 380 ? -20.797 51.75 12.258 1 89.5 380 ASN A N 1
ATOM 3009 C CA . ASN A 1 380 ? -21.922 52 13.148 1 89.5 380 ASN A CA 1
ATOM 3010 C C . ASN A 1 380 ? -23.062 51 12.875 1 89.5 380 ASN A C 1
ATOM 3012 O O . ASN A 1 380 ? -23.734 50.562 13.797 1 89.5 380 ASN A O 1
ATOM 3016 N N . GLU A 1 381 ? -23.219 50.812 11.711 1 87.25 381 GLU A N 1
ATOM 3017 C CA . GLU A 1 381 ? -24.25 49.844 11.32 1 87.25 381 GLU A CA 1
ATOM 3018 C C . GLU A 1 381 ? -23.953 48.438 11.898 1 87.25 381 GLU A C 1
ATOM 3020 O O . GLU A 1 381 ? -24.859 47.781 12.406 1 87.25 381 GLU A O 1
ATOM 3025 N N . LEU A 1 382 ? -22.766 48 11.82 1 87.19 382 LEU A N 1
ATOM 3026 C CA . LEU A 1 382 ? -22.359 46.688 12.297 1 87.19 382 LEU A CA 1
ATOM 3027 C C . LEU A 1 382 ? -22.422 46.625 13.82 1 87.19 382 LEU A C 1
ATOM 3029 O O . LEU A 1 382 ? -22.766 45.562 14.383 1 87.19 382 LEU A O 1
ATOM 3033 N N . LEU A 1 383 ? -22.094 47.688 14.484 1 89.88 383 LEU A N 1
ATOM 3034 C CA . LEU A 1 383 ? -22.031 47.719 15.945 1 89.88 383 LEU A CA 1
ATOM 3035 C C . LEU A 1 383 ? -23.422 47.812 16.547 1 89.88 383 LEU A C 1
ATOM 3037 O O . LEU A 1 383 ? -23.641 47.438 17.703 1 89.88 383 LEU A O 1
ATOM 3041 N N . ALA A 1 384 ? -24.328 48.375 15.766 1 87.19 384 ALA A N 1
ATOM 3042 C CA . ALA A 1 384 ? -25.703 48.531 16.25 1 87.19 384 ALA A CA 1
ATOM 3043 C C . ALA A 1 384 ? -26.391 47.156 16.391 1 87.19 384 ALA A C 1
ATOM 3045 O O . ALA A 1 384 ? -27.234 47 17.266 1 87.19 384 ALA A O 1
ATOM 3046 N N . ASN A 1 385 ? -26.047 46.281 15.539 1 83.31 385 ASN A N 1
ATOM 3047 C CA . ASN A 1 385 ? -26.609 44.906 15.594 1 83.31 385 ASN A CA 1
ATOM 3048 C C . ASN A 1 385 ? -25.531 43.844 15.469 1 83.31 385 ASN A C 1
ATOM 3050 O O . ASN A 1 385 ? -25.469 43.156 14.461 1 83.31 385 ASN A O 1
ATOM 3054 N N . PRO A 1 386 ? -24.969 43.594 16.5 1 74.44 386 PRO A N 1
ATOM 3055 C CA . PRO A 1 386 ? -23.828 42.688 16.406 1 74.44 386 PRO A CA 1
ATOM 3056 C C . PRO A 1 386 ? -24.25 41.25 16.141 1 74.44 386 PRO A C 1
ATOM 3058 O O . PRO A 1 386 ? -23.5 40.469 15.539 1 74.44 386 PRO A O 1
ATOM 3061 N N . SER A 1 387 ? -25.438 40.906 16.547 1 75.62 387 SER A N 1
ATOM 3062 C CA . SER A 1 387 ? -25.906 39.531 16.391 1 75.62 387 SER A CA 1
ATOM 3063 C C . SER A 1 387 ? -26.266 39.219 14.945 1 75.62 387 SER A C 1
ATOM 3065 O O . SER A 1 387 ? -26.359 38.062 14.562 1 75.62 387 SER A O 1
ATOM 3067 N N . SER A 1 388 ? -26.453 40.281 14.25 1 75.19 388 SER A N 1
ATOM 3068 C CA . SER A 1 388 ? -26.812 40.094 12.852 1 75.19 388 SER A CA 1
ATOM 3069 C C . SER A 1 388 ? -25.578 40.062 11.961 1 75.19 388 SER A C 1
ATOM 3071 O O . SER A 1 388 ? -25.391 40.938 11.133 1 75.19 388 SER A O 1
ATOM 3073 N N . TYR A 1 389 ? -24.766 39.156 12.273 1 77.75 389 TYR A N 1
ATOM 3074 C CA . TYR A 1 389 ? -23.562 39 11.469 1 77.75 389 TYR A CA 1
ATOM 3075 C C . TYR A 1 389 ? -23.906 38.594 10.039 1 77.75 389 TYR A C 1
ATOM 3077 O O . TYR A 1 389 ? -24.734 37.719 9.812 1 77.75 389 TYR A O 1
ATOM 3085 N N . ARG A 1 390 ? -23.438 39.375 9.078 1 77.06 390 ARG A N 1
ATOM 3086 C CA . ARG A 1 390 ? -23.594 39 7.676 1 77.06 390 ARG A CA 1
ATOM 3087 C C . ARG A 1 390 ? -22.281 39.25 6.918 1 77.06 390 ARG A C 1
ATOM 3089 O O . ARG A 1 390 ? -21.469 40.094 7.293 1 77.06 390 ARG A O 1
ATOM 3096 N N . VAL A 1 391 ? -22.094 38.406 5.91 1 76.38 391 VAL A N 1
ATOM 3097 C CA . VAL A 1 391 ? -20.906 38.531 5.07 1 76.38 391 VAL A CA 1
ATOM 3098 C C . VAL A 1 391 ? -21.016 39.781 4.191 1 76.38 391 VAL A C 1
ATOM 3100 O O . VAL A 1 391 ? -22.047 40.031 3.578 1 76.38 391 VAL A O 1
ATOM 3103 N N . LEU A 1 392 ? -19.922 40.5 4.273 1 76.94 392 LEU A N 1
ATOM 3104 C CA . LEU A 1 392 ? -19.922 41.719 3.457 1 76.94 392 LEU A CA 1
ATOM 3105 C C . LEU A 1 392 ? -19.422 41.406 2.043 1 76.94 392 LEU A C 1
ATOM 3107 O O . LEU A 1 392 ? -18.469 40.656 1.858 1 76.94 392 LEU A O 1
ATOM 3111 N N . LYS A 1 393 ? -20.266 41.906 1.132 1 75.25 393 LYS A N 1
ATOM 3112 C CA . LYS A 1 393 ? -19.859 41.75 -0.264 1 75.25 393 LYS A CA 1
ATOM 3113 C C . LYS A 1 393 ? -18.891 42.875 -0.677 1 75.25 393 LYS A C 1
ATOM 3115 O O . LYS A 1 393 ? -18.969 44 -0.155 1 75.25 393 LYS A O 1
ATOM 3120 N N . TRP A 1 394 ? -18.078 42.625 -1.619 1 74.12 394 TRP A N 1
ATOM 3121 C CA . TRP A 1 394 ? -17.031 43.531 -2.014 1 74.12 394 TRP A CA 1
ATOM 3122 C C . TRP A 1 394 ? -17.609 44.812 -2.643 1 74.12 394 TRP A C 1
ATOM 3124 O O . TRP A 1 394 ? -16.984 45.875 -2.637 1 74.12 394 TRP A O 1
ATOM 3134 N N . TYR A 1 395 ? -18.812 44.719 -3.111 1 71.62 395 TYR A N 1
ATOM 3135 C CA . TYR A 1 395 ? -19.391 45.875 -3.812 1 71.62 395 TYR A CA 1
ATOM 3136 C C . TYR A 1 395 ? -20.312 46.656 -2.896 1 71.62 395 TYR A C 1
ATOM 3138 O O . TYR A 1 395 ? -20.891 47.688 -3.311 1 71.62 395 TYR A O 1
ATOM 3146 N N . GLU A 1 396 ? -20.359 46.219 -1.729 1 74.44 396 GLU A N 1
ATOM 3147 C CA . GLU A 1 396 ? -21.297 46.875 -0.829 1 74.44 396 GLU A CA 1
ATOM 3148 C C . GLU A 1 396 ? -20.812 48.281 -0.468 1 74.44 396 GLU A C 1
ATOM 3150 O O . GLU A 1 396 ? -19.609 48.531 -0.461 1 74.44 396 GLU A O 1
ATOM 3155 N N . LYS A 1 397 ? -21.766 49.156 -0.281 1 72.25 397 LYS A N 1
ATOM 3156 C CA . LYS A 1 397 ? -21.453 50.5 0.157 1 72.25 397 LYS A CA 1
ATOM 3157 C C . LYS A 1 397 ? -20.859 50.5 1.562 1 72.25 397 LYS A C 1
ATOM 3159 O O . LYS A 1 397 ? -21.188 49.656 2.383 1 72.25 397 LYS A O 1
ATOM 3164 N N . GLY A 1 398 ? -19.875 51.312 1.792 1 72 398 GLY A N 1
ATOM 3165 C CA . GLY A 1 398 ? -19.328 51.5 3.131 1 72 398 GLY A CA 1
ATOM 3166 C C . GLY A 1 398 ? -17.938 50.875 3.283 1 72 398 GLY A C 1
ATOM 3167 O O . GLY A 1 398 ? -17.391 50.875 4.387 1 72 398 GLY A O 1
ATOM 3168 N N . LEU A 1 399 ? -17.594 50.25 2.23 1 71.25 399 LEU A N 1
ATOM 3169 C CA . LEU A 1 399 ? -16.203 49.781 2.225 1 71.25 399 LEU A CA 1
ATOM 3170 C C . LEU A 1 399 ? -15.273 50.844 1.675 1 71.25 399 LEU A C 1
ATOM 3172 O O . LEU A 1 399 ? -15.719 51.812 1.045 1 71.25 399 LEU A O 1
ATOM 3176 N N . GLU A 1 400 ? -13.93 50.719 2.035 1 67.38 400 GLU A N 1
ATOM 3177 C CA . GLU A 1 400 ? -12.914 51.656 1.538 1 67.38 400 GLU A CA 1
ATOM 3178 C C . GLU A 1 400 ? -13.117 51.938 0.053 1 67.38 400 GLU A C 1
ATOM 3180 O O . GLU A 1 400 ? -13.438 51.031 -0.724 1 67.38 400 GLU A O 1
ATOM 3185 N N . LYS A 1 401 ? -13.094 53.375 -0.394 1 66.06 401 LYS A N 1
ATOM 3186 C CA . LYS A 1 401 ? -13.469 53.844 -1.723 1 66.06 401 LYS A CA 1
ATOM 3187 C C . LYS A 1 401 ? -12.375 53.562 -2.742 1 66.06 401 LYS A C 1
ATOM 3189 O O . LYS A 1 401 ? -12.641 53.438 -3.939 1 66.06 401 LYS A O 1
ATOM 3194 N N . ARG A 1 402 ? -11.25 53.406 -2.402 1 67.06 402 ARG A N 1
ATOM 3195 C CA . ARG A 1 402 ? -10.203 53.156 -3.387 1 67.06 402 ARG A CA 1
ATOM 3196 C C . ARG A 1 402 ? -10.289 51.75 -3.93 1 67.06 402 ARG A C 1
ATOM 3198 O O . ARG A 1 402 ? -10.266 50.781 -3.164 1 67.06 402 ARG A O 1
ATOM 3205 N N . PHE A 1 403 ? -10.359 51.844 -5.023 1 63.31 403 PHE A N 1
ATOM 3206 C CA . PHE A 1 403 ? -10.617 50.594 -5.766 1 63.31 403 PHE A CA 1
ATOM 3207 C C . PHE A 1 403 ? -9.586 49.531 -5.41 1 63.31 403 PHE A C 1
ATOM 3209 O O . PHE A 1 403 ? -9.938 48.375 -5.234 1 63.31 403 PHE A O 1
ATOM 3216 N N . GLU A 1 404 ? -8.43 49.812 -5.34 1 66.06 404 GLU A N 1
ATOM 3217 C CA . GLU A 1 404 ? -7.359 48.875 -5.062 1 66.06 404 GLU A CA 1
ATOM 3218 C C . GLU A 1 404 ? -7.527 48.219 -3.686 1 66.06 404 GLU A C 1
ATOM 3220 O O . GLU A 1 404 ? -7.285 47.031 -3.516 1 66.06 404 GLU A O 1
ATOM 3225 N N . LYS A 1 405 ? -7.934 49 -2.82 1 71 405 LYS A N 1
ATOM 3226 C CA . LYS A 1 405 ? -8.117 48.5 -1.462 1 71 405 LYS A CA 1
ATOM 3227 C C . LYS A 1 405 ? -9.414 47.719 -1.342 1 71 405 LYS A C 1
ATOM 3229 O O . LYS A 1 405 ? -9.5 46.75 -0.564 1 71 405 LYS A O 1
ATOM 3234 N N . ARG A 1 406 ? -10.336 48.062 -2.188 1 74.38 406 ARG A N 1
ATOM 3235 C CA . ARG A 1 406 ? -11.609 47.375 -2.201 1 74.38 406 ARG A CA 1
ATOM 3236 C C . ARG A 1 406 ? -11.445 45.938 -2.725 1 74.38 406 ARG A C 1
ATOM 3238 O O . ARG A 1 406 ? -12.133 45.031 -2.275 1 74.38 406 ARG A O 1
ATOM 3245 N N . PHE A 1 407 ? -10.539 45.875 -3.598 1 78.62 407 PHE A N 1
ATOM 3246 C CA . PHE A 1 407 ? -10.32 44.562 -4.211 1 78.62 407 PHE A CA 1
ATOM 3247 C C . PHE A 1 407 ? -9.75 43.562 -3.197 1 78.62 407 PHE A C 1
ATOM 3249 O O . PHE A 1 407 ? -9.867 42.375 -3.365 1 78.62 407 PHE A O 1
ATOM 3256 N N . SER A 1 408 ? -9.211 44.062 -2.141 1 78.25 408 SER A N 1
ATOM 3257 C CA . SER A 1 408 ? -8.68 43.219 -1.089 1 78.25 408 SER A CA 1
ATOM 3258 C C . SER A 1 408 ? -9.805 42.5 -0.343 1 78.25 408 SER A C 1
ATOM 3260 O O . SER A 1 408 ? -9.555 41.531 0.372 1 78.25 408 SER A O 1
ATOM 3262 N N . ALA A 1 409 ? -11 42.938 -0.643 1 81.94 409 ALA A N 1
ATOM 3263 C CA . ALA A 1 409 ? -12.156 42.312 0.002 1 81.94 409 ALA A CA 1
ATOM 3264 C C . ALA A 1 409 ? -12.648 41.094 -0.783 1 81.94 409 ALA A C 1
ATOM 3266 O O . ALA A 1 409 ? -13.477 40.344 -0.293 1 81.94 409 ALA A O 1
ATOM 3267 N N . CYS A 1 410 ? -12.031 40.938 -1.93 1 86.25 410 CYS A N 1
ATOM 3268 C CA . CYS A 1 410 ? -12.398 39.781 -2.748 1 86.25 410 CYS A CA 1
ATOM 3269 C C . CYS A 1 410 ? -11.609 38.562 -2.342 1 86.25 410 CYS A C 1
ATOM 3271 O O . CYS A 1 410 ? -10.398 38.625 -2.104 1 86.25 410 CYS A O 1
ATOM 3273 N N . ARG A 1 411 ? -12.344 37.469 -2.223 1 89 411 ARG A N 1
ATOM 3274 C CA . ARG A 1 411 ? -11.688 36.188 -1.939 1 89 411 ARG A CA 1
ATOM 3275 C C . ARG A 1 411 ? -11.422 35.406 -3.225 1 89 411 ARG A C 1
ATOM 3277 O O . ARG A 1 411 ? -12.359 34.906 -3.846 1 89 411 ARG A O 1
ATOM 3284 N N . LEU A 1 412 ? -10.219 35.344 -3.59 1 91.38 412 LEU A N 1
ATOM 3285 C CA . LEU A 1 412 ? -9.766 34.594 -4.758 1 91.38 412 LEU A CA 1
ATOM 3286 C C . LEU A 1 412 ? -8.68 33.594 -4.379 1 91.38 412 LEU A C 1
ATOM 3288 O O . LEU A 1 412 ? -7.488 33.875 -4.539 1 91.38 412 LEU A O 1
ATOM 3292 N N . PRO A 1 413 ? -9.141 32.406 -4.055 1 86.31 413 PRO A N 1
ATOM 3293 C CA . PRO A 1 413 ? -8.211 31.422 -3.486 1 86.31 413 PRO A CA 1
ATOM 3294 C C . PRO A 1 413 ? -7.059 31.078 -4.43 1 86.31 413 PRO A C 1
ATOM 3296 O O . PRO A 1 413 ? -5.918 30.922 -3.99 1 86.31 413 PRO A O 1
ATOM 3299 N N . TRP A 1 414 ? -7.312 30.969 -5.684 1 87.56 414 TRP A N 1
ATOM 3300 C CA . TRP A 1 414 ? -6.258 30.594 -6.621 1 87.56 414 TRP A CA 1
ATOM 3301 C C . TRP A 1 414 ? -5.203 31.688 -6.719 1 87.56 414 TRP A C 1
ATOM 3303 O O . TRP A 1 414 ? -4.004 31.391 -6.785 1 87.56 414 TRP A O 1
ATOM 3313 N N . LEU A 1 415 ? -5.594 32.875 -6.77 1 89.56 415 LEU A N 1
ATOM 3314 C CA . LEU A 1 415 ? -4.668 34 -6.828 1 89.56 415 LEU A CA 1
ATOM 3315 C C . LEU A 1 415 ? -3.908 34.156 -5.516 1 89.56 415 LEU A C 1
ATOM 3317 O O . LEU A 1 415 ? -2.715 34.469 -5.516 1 89.56 415 LEU A O 1
ATOM 3321 N N . SER A 1 416 ? -4.621 33.969 -4.449 1 91.69 416 SER A N 1
ATOM 3322 C CA . SER A 1 416 ? -4.004 34.062 -3.129 1 91.69 416 SER A CA 1
ATOM 3323 C C . SER A 1 416 ? -2.859 33.062 -2.992 1 91.69 416 SER A C 1
ATOM 3325 O O . SER A 1 416 ? -1.802 33.375 -2.447 1 91.69 416 SER A O 1
ATOM 3327 N N . GLN A 1 417 ? -3.064 31.891 -3.545 1 89.44 417 GLN A N 1
ATOM 3328 C CA . GLN A 1 417 ? -2.051 30.844 -3.457 1 89.44 417 GLN A CA 1
ATOM 3329 C C . GLN A 1 417 ? -0.802 31.219 -4.25 1 89.44 417 GLN A C 1
ATOM 3331 O O . GLN A 1 417 ? 0.319 30.922 -3.828 1 89.44 417 GLN A O 1
ATOM 3336 N N . ARG A 1 418 ? -0.976 31.766 -5.336 1 90.88 418 ARG A N 1
ATOM 3337 C CA . ARG A 1 418 ? 0.152 32.219 -6.148 1 90.88 418 ARG A CA 1
ATOM 3338 C C . ARG A 1 418 ? 0.963 33.281 -5.426 1 90.88 418 ARG A C 1
ATOM 3340 O O . ARG A 1 418 ? 2.195 33.25 -5.453 1 90.88 418 ARG A O 1
ATOM 3347 N N . ILE A 1 419 ? 0.29 34.156 -4.805 1 91.12 419 ILE A N 1
ATOM 3348 C CA . ILE A 1 419 ? 0.948 35.25 -4.086 1 91.12 419 ILE A CA 1
ATOM 3349 C C . ILE A 1 419 ? 1.681 34.688 -2.867 1 91.12 419 ILE A C 1
ATOM 3351 O O . ILE A 1 419 ? 2.785 35.125 -2.543 1 91.12 419 ILE A O 1
ATOM 3355 N N . LEU A 1 420 ? 1.064 33.75 -2.311 1 91.12 420 LEU A N 1
ATOM 3356 C CA . LEU A 1 420 ? 1.607 33.125 -1.106 1 91.12 420 LEU A CA 1
ATOM 3357 C C . LEU A 1 420 ? 2.932 32.438 -1.401 1 91.12 420 LEU A C 1
ATOM 3359 O O . LEU A 1 420 ? 3.758 32.25 -0.503 1 91.12 420 LEU A O 1
ATOM 3363 N N . ARG A 1 421 ? 3.186 32.094 -2.613 1 90.56 421 ARG A N 1
ATOM 3364 C CA . ARG A 1 421 ? 4.398 31.375 -3.002 1 90.56 421 ARG A CA 1
ATOM 3365 C C . ARG A 1 421 ? 5.613 32.281 -2.969 1 90.56 421 ARG A C 1
ATOM 3367 O O . ARG A 1 421 ? 6.75 31.828 -2.867 1 90.56 421 ARG A O 1
ATOM 3374 N N . ARG A 1 422 ? 5.305 33.469 -3.02 1 93.69 422 ARG A N 1
ATOM 3375 C CA . ARG A 1 422 ? 6.398 34.438 -2.951 1 93.69 422 ARG A CA 1
ATOM 3376 C C . ARG A 1 422 ? 6.828 34.688 -1.507 1 93.69 422 ARG A C 1
ATOM 3378 O O . ARG A 1 422 ? 6.289 35.562 -0.833 1 93.69 422 ARG A O 1
ATOM 3385 N N . GLU A 1 423 ? 7.793 34 -1.098 1 94.88 423 GLU A N 1
ATOM 3386 C CA . GLU A 1 423 ? 8.359 34.125 0.24 1 94.88 423 GLU A CA 1
ATOM 3387 C C . GLU A 1 423 ? 9.602 35.031 0.226 1 94.88 423 GLU A C 1
ATOM 3389 O O . GLU A 1 423 ? 10.484 34.844 -0.618 1 94.88 423 GLU A O 1
ATOM 3394 N N . THR A 1 424 ? 9.594 36.031 1.049 1 94.44 424 THR A N 1
ATOM 3395 C CA . THR A 1 424 ? 10.688 37 1.062 1 94.44 424 THR A CA 1
ATOM 3396 C C . THR A 1 424 ? 11.344 37.062 2.439 1 94.44 424 THR A C 1
ATOM 3398 O O . THR A 1 424 ? 10.773 36.562 3.422 1 94.44 424 THR A O 1
ATOM 3401 N N . ARG A 1 425 ? 12.539 37.625 2.363 1 92.56 425 ARG A N 1
ATOM 3402 C CA . ARG A 1 425 ? 13.289 37.906 3.584 1 92.56 425 ARG A CA 1
ATOM 3403 C C . ARG A 1 425 ? 13.641 39.406 3.682 1 92.56 425 ARG A C 1
ATOM 3405 O O . ARG A 1 425 ? 13.852 40.062 2.662 1 92.56 425 ARG A O 1
ATOM 3412 N N . ASP A 1 426 ? 13.578 39.938 4.852 1 88.94 426 ASP A N 1
ATOM 3413 C CA . ASP A 1 426 ? 14 41.312 5.156 1 88.94 426 ASP A CA 1
ATOM 3414 C C . ASP A 1 426 ? 13.078 42.312 4.488 1 88.94 426 ASP A C 1
ATOM 3416 O O . ASP A 1 426 ? 13.547 43.344 3.996 1 88.94 426 ASP A O 1
ATOM 3420 N N . ASP A 1 427 ? 11.945 41.938 4.293 1 90.25 427 ASP A N 1
ATOM 3421 C CA . ASP A 1 427 ? 10.914 42.844 3.803 1 90.25 427 ASP A CA 1
ATOM 3422 C C . ASP A 1 427 ? 10.016 43.312 4.941 1 90.25 427 ASP A C 1
ATOM 3424 O O . ASP A 1 427 ? 9.141 42.562 5.391 1 90.25 427 ASP A O 1
ATOM 3428 N N . PHE A 1 428 ? 10.141 44.5 5.297 1 89 428 PHE A N 1
ATOM 3429 C CA . PHE A 1 428 ? 9.438 45 6.465 1 89 428 PHE A CA 1
ATOM 3430 C C . PHE A 1 428 ? 8.242 45.875 6.047 1 89 428 PHE A C 1
ATOM 3432 O O . PHE A 1 428 ? 7.52 46.406 6.895 1 89 428 PHE A O 1
ATOM 3439 N N . HIS A 1 429 ? 8.039 45.969 4.816 1 87.25 429 HIS A N 1
ATOM 3440 C CA . HIS A 1 429 ? 6.957 46.812 4.32 1 87.25 429 HIS A CA 1
ATOM 3441 C C . HIS A 1 429 ? 5.594 46.219 4.645 1 87.25 429 HIS A C 1
ATOM 3443 O O . HIS A 1 429 ? 5.344 45.031 4.359 1 87.25 429 HIS A O 1
ATOM 3449 N N . GLY A 1 430 ? 4.828 47 5.238 1 86.62 430 GLY A N 1
ATOM 3450 C CA . GLY A 1 430 ? 3.432 46.625 5.402 1 86.62 430 GLY A CA 1
ATOM 3451 C C . GLY A 1 430 ? 3.203 45.656 6.547 1 86.62 430 GLY A C 1
ATOM 3452 O O . GLY A 1 430 ? 2.201 44.938 6.566 1 86.62 430 GLY A O 1
ATOM 3453 N N . ILE A 1 431 ? 4.047 45.5 7.438 1 90.56 431 ILE A N 1
ATOM 3454 C CA . ILE A 1 431 ? 3.865 44.656 8.594 1 90.56 431 ILE A CA 1
ATOM 3455 C C . ILE A 1 431 ? 2.877 45.281 9.57 1 90.56 431 ILE A C 1
ATOM 3457 O O . ILE A 1 431 ? 3.068 46.438 10 1 90.56 431 ILE A O 1
ATOM 3461 N N . ARG A 1 432 ? 1.791 44.562 9.781 1 88.44 432 ARG A N 1
ATOM 3462 C CA . ARG A 1 432 ? 0.747 45 10.688 1 88.44 432 ARG A CA 1
ATOM 3463 C C . ARG A 1 432 ? 0.305 43.875 11.625 1 88.44 432 ARG A C 1
ATOM 3465 O O . ARG A 1 432 ? 0.202 42.719 11.203 1 88.44 432 ARG A O 1
ATOM 3472 N N . GLY A 1 433 ? 0.012 44.281 12.773 1 89.88 433 GLY A N 1
ATOM 3473 C CA . GLY A 1 433 ? -0.363 43.281 13.758 1 89.88 433 GLY A CA 1
ATOM 3474 C C . GLY A 1 433 ? -1.843 42.969 13.742 1 89.88 433 GLY A C 1
ATOM 3475 O O . GLY A 1 433 ? -2.291 42.062 14.453 1 89.88 433 GLY A O 1
ATOM 3476 N N . CYS A 1 434 ? -2.613 43.594 12.891 1 91.69 434 CYS A N 1
ATOM 3477 C CA . CYS A 1 434 ? -4.062 43.406 12.906 1 91.69 434 CYS A CA 1
ATOM 3478 C C . CYS A 1 434 ? -4.449 42.062 12.297 1 91.69 434 CYS A C 1
ATOM 3480 O O . CYS A 1 434 ? -5.57 41.594 12.5 1 91.69 434 CYS A O 1
ATOM 3482 N N . ASN A 1 435 ? -3.615 41.531 11.492 1 96 435 ASN A N 1
ATOM 3483 C CA . ASN A 1 435 ? -3.814 40.25 10.836 1 96 435 ASN A CA 1
ATOM 3484 C C . ASN A 1 435 ? -2.484 39.562 10.523 1 96 435 ASN A C 1
ATOM 3486 O O . ASN A 1 435 ? -1.922 39.75 9.445 1 96 435 ASN A O 1
ATOM 3490 N N . MET A 1 436 ? -2.025 38.812 11.422 1 96.94 436 MET A N 1
ATOM 3491 C CA . MET A 1 436 ? -0.759 38.125 11.219 1 96.94 436 MET A CA 1
ATOM 3492 C C . MET A 1 436 ? -0.834 36.688 11.75 1 96.94 436 MET A C 1
ATOM 3494 O O . MET A 1 436 ? -1.696 36.375 12.57 1 96.94 436 MET A O 1
ATOM 3498 N N . ALA A 1 437 ? 0.035 35.875 11.25 1 98.38 437 ALA A N 1
ATOM 3499 C CA . ALA A 1 437 ? -0.005 34.469 11.672 1 98.38 437 ALA A CA 1
ATOM 3500 C C . ALA A 1 437 ? 1.368 33.812 11.539 1 98.38 437 ALA A C 1
ATOM 3502 O O . ALA A 1 437 ? 2.174 34.219 10.695 1 98.38 437 ALA A O 1
ATOM 3503 N N . PHE A 1 438 ? 1.652 32.906 12.406 1 98.31 438 PHE A N 1
ATOM 3504 C CA . PHE A 1 438 ? 2.898 32.125 12.445 1 98.31 438 PHE A CA 1
ATOM 3505 C C . PHE A 1 438 ? 2.738 30.891 13.297 1 98.31 438 PHE A C 1
ATOM 3507 O O . PHE A 1 438 ? 1.743 30.734 14.008 1 98.31 438 PHE A O 1
ATOM 3514 N N . PHE A 1 439 ? 3.637 30 13.141 1 98.56 439 PHE A N 1
ATOM 3515 C CA . PHE A 1 439 ? 3.617 28.828 13.992 1 98.56 439 PHE A CA 1
ATOM 3516 C C . PHE A 1 439 ? 4.039 29.172 15.414 1 98.56 439 PHE A C 1
ATOM 3518 O O . PHE A 1 439 ? 4.957 29.969 15.617 1 98.56 439 PHE A O 1
ATOM 3525 N N . HIS A 1 440 ? 3.379 28.562 16.359 1 98.38 440 HIS A N 1
ATOM 3526 C CA . HIS A 1 440 ? 3.654 28.781 17.766 1 98.38 440 HIS A CA 1
ATOM 3527 C C . HIS A 1 440 ? 5.121 28.516 18.094 1 98.38 440 HIS A C 1
ATOM 3529 O O . HIS A 1 440 ? 5.766 29.328 18.766 1 98.38 440 HIS A O 1
ATOM 3535 N N . GLU A 1 441 ? 5.68 27.469 17.609 1 97.12 441 GLU A N 1
ATOM 3536 C CA . GLU A 1 441 ? 7.07 27.078 17.844 1 97.12 441 GLU A CA 1
ATOM 3537 C C . GLU A 1 441 ? 8.031 28.141 17.312 1 97.12 441 GLU A C 1
ATOM 3539 O O . GLU A 1 441 ? 9.086 28.375 17.906 1 97.12 441 GLU A O 1
ATOM 3544 N N . ASP A 1 442 ? 7.719 28.688 16.203 1 97.69 442 ASP A N 1
ATOM 3545 C CA . ASP A 1 442 ? 8.57 29.719 15.609 1 97.69 442 ASP A CA 1
ATOM 3546 C C . ASP A 1 442 ? 8.609 30.969 16.484 1 97.69 442 ASP A C 1
ATOM 3548 O O . ASP A 1 442 ? 9.648 31.609 16.609 1 97.69 442 ASP A O 1
ATOM 3552 N N . ALA A 1 443 ? 7.48 31.344 17.016 1 97.81 443 ALA A N 1
ATOM 3553 C CA . ALA A 1 443 ? 7.414 32.469 17.938 1 97.81 443 ALA A CA 1
ATOM 3554 C C . ALA A 1 443 ? 8.211 32.219 19.203 1 97.81 443 ALA A C 1
ATOM 3556 O O . ALA A 1 443 ? 8.898 33.094 19.719 1 97.81 443 ALA A O 1
ATOM 3557 N N . LEU A 1 444 ? 8.086 31.031 19.656 1 97.12 444 LEU A N 1
ATOM 3558 C CA . LEU A 1 444 ? 8.805 30.672 20.875 1 97.12 444 LEU A CA 1
ATOM 3559 C C . LEU A 1 444 ? 10.312 30.688 20.656 1 97.12 444 LEU A C 1
ATOM 3561 O O . LEU A 1 444 ? 11.07 31.031 21.562 1 97.12 444 LEU A O 1
ATOM 3565 N N . LYS A 1 445 ? 10.766 30.328 19.516 1 96.5 445 LYS A N 1
ATOM 3566 C CA . LYS A 1 445 ? 12.18 30.297 19.172 1 96.5 445 LYS A CA 1
ATOM 3567 C C . LYS A 1 445 ? 12.805 31.688 19.312 1 96.5 445 LYS A C 1
ATOM 3569 O O . LYS A 1 445 ? 14 31.812 19.609 1 96.5 445 LYS A O 1
ATOM 3574 N N . ILE A 1 446 ? 12.031 32.719 19.109 1 97.38 446 ILE A N 1
ATOM 3575 C CA . ILE A 1 446 ? 12.555 34.094 19.219 1 97.38 446 ILE A CA 1
ATOM 3576 C C . ILE A 1 446 ? 12.047 34.75 20.5 1 97.38 446 ILE A C 1
ATOM 3578 O O . ILE A 1 446 ? 12.172 35.938 20.672 1 97.38 446 ILE A O 1
ATOM 3582 N N . ASN A 1 447 ? 11.359 34.031 21.297 1 97.94 447 ASN A N 1
ATOM 3583 C CA . ASN A 1 447 ? 10.859 34.406 22.609 1 97.94 447 ASN A CA 1
ATOM 3584 C C . ASN A 1 447 ? 9.719 35.406 22.516 1 97.94 447 ASN A C 1
ATOM 3586 O O . ASN A 1 447 ? 9.641 36.344 23.312 1 97.94 447 ASN A O 1
ATOM 3590 N N . GLY A 1 448 ? 8.922 35.25 21.562 1 97.88 448 GLY A N 1
ATOM 3591 C CA . GLY A 1 448 ? 7.707 36.031 21.422 1 97.88 448 GLY A CA 1
ATOM 3592 C C . GLY A 1 448 ? 7.969 37.5 21.078 1 97.88 448 GLY A C 1
ATOM 3593 O O . GLY A 1 448 ? 8.867 37.812 20.297 1 97.88 448 GLY A O 1
ATOM 3594 N N . PHE A 1 449 ? 7.035 38.375 21.531 1 97.44 449 PHE A N 1
ATOM 3595 C CA . PHE A 1 449 ? 7.156 39.812 21.312 1 97.44 449 PHE A CA 1
ATOM 3596 C C . PHE A 1 449 ? 8.039 40.438 22.391 1 97.44 449 PHE A C 1
ATOM 3598 O O . PHE A 1 449 ? 8.133 39.938 23.5 1 97.44 449 PHE A O 1
ATOM 3605 N N . ASN A 1 450 ? 8.703 41.5 22.016 1 96.81 450 ASN A N 1
ATOM 3606 C CA . ASN A 1 450 ? 9.547 42.25 22.969 1 96.81 450 ASN A CA 1
ATOM 3607 C C . ASN A 1 450 ? 8.719 43.156 23.859 1 96.81 450 ASN A C 1
ATOM 3609 O O . ASN A 1 450 ? 8.258 44.219 23.422 1 96.81 450 ASN A O 1
ATOM 3613 N N . SER A 1 451 ? 8.633 42.844 25.078 1 94.94 451 SER A N 1
ATOM 3614 C CA . SER A 1 451 ? 7.77 43.531 26.031 1 94.94 451 SER A CA 1
ATOM 3615 C C . SER A 1 451 ? 8.367 44.875 26.422 1 94.94 451 SER A C 1
ATOM 3617 O O . SER A 1 451 ? 7.727 45.656 27.141 1 94.94 451 SER A O 1
ATOM 3619 N N . ASP A 1 452 ? 9.547 45.156 25.984 1 93.19 452 ASP A N 1
ATOM 3620 C CA . ASP A 1 452 ? 10.141 46.469 26.25 1 93.19 452 ASP A CA 1
ATOM 3621 C C . ASP A 1 452 ? 9.461 47.531 25.406 1 93.19 452 ASP A C 1
ATOM 3623 O O . ASP A 1 452 ? 9.617 48.75 25.672 1 93.19 452 ASP A O 1
ATOM 3627 N N . PHE A 1 453 ? 8.828 47.094 24.422 1 91.31 453 PHE A N 1
ATOM 3628 C CA . PHE A 1 453 ? 8.062 48.031 23.625 1 91.31 453 PHE A CA 1
ATOM 3629 C C . PHE A 1 453 ? 6.844 48.531 24.391 1 91.31 453 PHE A C 1
ATOM 3631 O O . PHE A 1 453 ? 5.949 47.75 24.719 1 91.31 453 PHE A O 1
ATOM 3638 N N . VAL A 1 454 ? 6.824 49.75 24.672 1 88.06 454 VAL A N 1
ATOM 3639 C CA . VAL A 1 454 ? 5.707 50.406 25.328 1 88.06 454 VAL A CA 1
ATOM 3640 C C . VAL A 1 454 ? 5.246 51.594 24.484 1 88.06 454 VAL A C 1
ATOM 3642 O O . VAL A 1 454 ? 6.07 52.312 23.922 1 88.06 454 VAL A O 1
ATOM 3645 N N . GLY A 1 455 ? 3.941 51.719 24.359 1 82.62 455 GLY A N 1
ATOM 3646 C CA . GLY A 1 455 ? 3.404 52.719 23.469 1 82.62 455 GLY A CA 1
ATOM 3647 C C . GLY A 1 455 ? 3.104 52.188 22.078 1 82.62 455 GLY A C 1
ATOM 3648 O O . GLY A 1 455 ? 3.271 51 21.812 1 82.62 455 GLY A O 1
ATOM 3649 N N . TRP A 1 456 ? 2.721 53.125 21.266 1 77.31 456 TRP A N 1
ATOM 3650 C CA . TRP A 1 456 ? 2.213 52.688 19.969 1 77.31 456 TRP A CA 1
ATOM 3651 C C . TRP A 1 456 ? 3.348 52.531 18.969 1 77.31 456 TRP A C 1
ATOM 3653 O O . TRP A 1 456 ? 4.219 53.406 18.859 1 77.31 456 TRP A O 1
ATOM 3663 N N . GLY A 1 457 ? 3.453 51.312 18.422 1 79 457 GLY A N 1
ATOM 3664 C CA . GLY A 1 457 ? 4.137 51.25 17.141 1 79 457 GLY A CA 1
ATOM 3665 C C . GLY A 1 457 ? 5.41 50.406 17.203 1 79 457 GLY A C 1
ATOM 3666 O O . GLY A 1 457 ? 6.035 50.312 18.266 1 79 457 GLY A O 1
ATOM 3667 N N . ARG A 1 458 ? 5.758 49.656 16.172 1 86.12 458 ARG A N 1
ATOM 3668 C CA . ARG A 1 458 ? 7.031 49.062 15.773 1 86.12 458 ARG A CA 1
ATOM 3669 C C . ARG A 1 458 ? 7.219 47.688 16.422 1 86.12 458 ARG A C 1
ATOM 3671 O O . ARG A 1 458 ? 8.172 46.969 16.094 1 86.12 458 ARG A O 1
ATOM 3678 N N . GLU A 1 459 ? 6.449 47.281 17.375 1 90.56 459 GLU A N 1
ATOM 3679 C CA . GLU A 1 459 ? 6.625 46 18.031 1 90.56 459 GLU A CA 1
ATOM 3680 C C . GLU A 1 459 ? 6.473 44.844 17.031 1 90.56 459 GLU A C 1
ATOM 3682 O O . GLU A 1 459 ? 7.195 43.844 17.094 1 90.56 459 GLU A O 1
ATOM 3687 N N . ASP A 1 460 ? 5.566 45.031 16.094 1 93.56 460 ASP A N 1
ATOM 3688 C CA . ASP A 1 460 ? 5.344 44 15.078 1 93.56 460 ASP A CA 1
ATOM 3689 C C . ASP A 1 460 ? 6.555 43.875 14.156 1 93.56 460 ASP A C 1
ATOM 3691 O O . ASP A 1 460 ? 7 42.75 13.875 1 93.56 460 ASP A O 1
ATOM 3695 N N . SER A 1 461 ? 7.016 45.031 13.719 1 94.06 461 SER A N 1
ATOM 3696 C CA . SER A 1 461 ? 8.172 45.031 12.828 1 94.06 461 SER A CA 1
ATOM 3697 C C . SER A 1 461 ? 9.391 44.438 13.508 1 94.06 461 SER A C 1
ATOM 3699 O O . SER A 1 461 ? 10.18 43.719 12.875 1 94.06 461 SER A O 1
ATOM 3701 N N . GLU A 1 462 ? 9.555 44.781 14.758 1 95.5 462 GLU A N 1
ATOM 3702 C CA . GLU A 1 462 ? 10.68 44.219 15.5 1 95.5 462 GLU A CA 1
ATOM 3703 C C . GLU A 1 462 ? 10.555 42.719 15.648 1 95.5 462 GLU A C 1
ATOM 3705 O O . GLU A 1 462 ? 11.539 41.969 15.531 1 95.5 462 GLU A O 1
ATOM 3710 N N . PHE A 1 463 ? 9.438 42.219 15.93 1 96.81 463 PHE A N 1
ATOM 3711 C CA . PHE A 1 463 ? 9.172 40.781 15.977 1 96.81 463 PHE A CA 1
ATOM 3712 C C . PHE A 1 463 ? 9.578 40.094 14.68 1 96.81 463 PHE A C 1
ATOM 3714 O O . PHE A 1 463 ? 10.258 39.094 14.695 1 96.81 463 PHE A O 1
ATOM 3721 N N . VAL A 1 464 ? 9.172 40.656 13.586 1 96.88 464 VAL A N 1
ATOM 3722 C CA . VAL A 1 464 ? 9.438 40.062 12.273 1 96.88 464 VAL A CA 1
ATOM 3723 C C . VAL A 1 464 ? 10.938 40.156 11.961 1 96.88 464 VAL A C 1
ATOM 3725 O O . VAL A 1 464 ? 11.492 39.25 11.328 1 96.88 464 VAL A O 1
ATOM 3728 N N . ALA A 1 465 ? 11.555 41.219 12.406 1 96.38 465 ALA A N 1
ATOM 3729 C CA . ALA A 1 465 ? 13 41.344 12.242 1 96.38 465 ALA A CA 1
ATOM 3730 C C . ALA A 1 465 ? 13.719 40.156 12.906 1 96.38 465 ALA A C 1
ATOM 3732 O O . ALA A 1 465 ? 14.602 39.531 12.312 1 96.38 465 ALA A O 1
ATOM 3733 N N . ARG A 1 466 ? 13.328 39.906 14.094 1 97.38 466 ARG A N 1
ATOM 3734 C CA . ARG A 1 466 ? 13.938 38.781 14.789 1 97.38 466 ARG A CA 1
ATOM 3735 C C . ARG A 1 466 ? 13.57 37.438 14.125 1 97.38 466 ARG A C 1
ATOM 3737 O O . ARG A 1 466 ? 14.375 36.531 14.086 1 97.38 466 ARG A O 1
ATOM 3744 N N . PHE A 1 467 ? 12.43 37.375 13.617 1 97.19 467 PHE A N 1
ATOM 3745 C CA . PHE A 1 467 ? 11.977 36.219 12.875 1 97.19 467 PHE A CA 1
ATOM 3746 C C . PHE A 1 467 ? 12.875 35.938 11.672 1 97.19 467 PHE A C 1
ATOM 3748 O O . PHE A 1 467 ? 13.281 34.812 11.422 1 97.19 467 PHE A O 1
ATOM 3755 N N . PHE A 1 468 ? 13.172 36.969 10.922 1 96.75 468 PHE A N 1
ATOM 3756 C CA . PHE A 1 468 ? 14.086 36.875 9.797 1 96.75 468 PHE A CA 1
ATOM 3757 C C . PHE A 1 468 ? 15.469 36.406 10.25 1 96.75 468 PHE A C 1
ATOM 3759 O O . PHE A 1 468 ? 16.078 35.531 9.633 1 96.75 468 PHE A O 1
ATOM 3766 N N . ASN A 1 469 ? 15.922 37.062 11.305 1 96.69 469 ASN A N 1
ATOM 3767 C CA . ASN A 1 469 ? 17.25 36.75 11.828 1 96.69 469 ASN A CA 1
ATOM 3768 C C . ASN A 1 469 ? 17.359 35.281 12.25 1 96.69 469 ASN A C 1
ATOM 3770 O O . ASN A 1 469 ? 18.438 34.688 12.203 1 96.69 469 ASN A O 1
ATOM 3774 N N . GLY A 1 470 ? 16.266 34.75 12.594 1 95.44 470 GLY A N 1
ATOM 3775 C CA . GLY A 1 470 ? 16.219 33.344 12.977 1 95.44 470 GLY A CA 1
ATOM 3776 C C . GLY A 1 470 ? 16.062 32.406 11.797 1 95.44 470 GLY A C 1
ATOM 3777 O O . GLY A 1 470 ? 15.898 31.188 11.977 1 95.44 470 GLY A O 1
ATOM 3778 N N . GLY A 1 471 ? 16 32.875 10.633 1 94.62 471 GLY A N 1
ATOM 3779 C CA . GLY A 1 471 ? 15.961 32.062 9.438 1 94.62 471 GLY A CA 1
ATOM 3780 C C . GLY A 1 471 ? 14.578 31.969 8.82 1 94.62 471 GLY A C 1
ATOM 3781 O O . GLY A 1 471 ? 14.375 31.25 7.844 1 94.62 471 GLY A O 1
ATOM 3782 N N . GLY A 1 472 ? 13.68 32.656 9.391 1 96.69 472 GLY A N 1
ATOM 3783 C CA . GLY A 1 472 ? 12.32 32.625 8.875 1 96.69 472 GLY A CA 1
ATOM 3784 C C . GLY A 1 472 ? 12.117 33.531 7.676 1 96.69 472 GLY A C 1
ATOM 3785 O O . GLY A 1 472 ? 12.992 34.344 7.336 1 96.69 472 GLY A O 1
ATOM 3786 N N . LYS A 1 473 ? 10.961 33.312 6.992 1 97.62 473 LYS A N 1
ATOM 3787 C CA . LYS A 1 473 ? 10.555 34.125 5.855 1 97.62 473 LYS A CA 1
ATOM 3788 C C . LYS A 1 473 ? 9.148 34.688 6.055 1 97.62 473 LYS A C 1
ATOM 3790 O O . LYS A 1 473 ? 8.492 34.406 7.055 1 97.62 473 LYS A O 1
ATOM 3795 N N . ARG A 1 474 ? 8.789 35.594 5.238 1 96.94 474 ARG A N 1
ATOM 3796 C CA . ARG A 1 474 ? 7.441 36.156 5.305 1 96.94 474 ARG A CA 1
ATOM 3797 C C . ARG A 1 474 ? 6.719 36 3.969 1 96.94 474 ARG A C 1
ATOM 3799 O O . ARG A 1 474 ? 7.359 35.938 2.916 1 96.94 474 ARG A O 1
ATOM 3806 N N . ALA A 1 475 ? 5.453 35.844 4.008 1 96.44 475 ALA A N 1
ATOM 3807 C CA . ALA A 1 475 ? 4.582 35.844 2.836 1 96.44 475 ALA A CA 1
ATOM 3808 C C . ALA A 1 475 ? 3.324 36.688 3.107 1 96.44 475 ALA A C 1
ATOM 3810 O O . ALA A 1 475 ? 2.906 36.812 4.258 1 96.44 475 ALA A O 1
ATOM 3811 N N . ASN A 1 476 ? 2.795 37.25 2.072 1 95.25 476 ASN A N 1
ATOM 3812 C CA . ASN A 1 476 ? 1.561 38 2.178 1 95.25 476 ASN A CA 1
ATOM 3813 C C . ASN A 1 476 ? 0.341 37.188 1.809 1 95.25 476 ASN A C 1
ATOM 3815 O O . ASN A 1 476 ? 0.38 36.406 0.846 1 95.25 476 ASN A O 1
ATOM 3819 N N . LEU A 1 477 ? -0.601 37.219 2.592 1 95 477 LEU A N 1
ATOM 3820 C CA . LEU A 1 477 ? -1.874 36.562 2.322 1 95 477 LEU A CA 1
ATOM 3821 C C . LEU A 1 477 ? -2.914 37.562 1.836 1 95 477 LEU A C 1
ATOM 3823 O O . LEU A 1 477 ? -3.592 38.219 2.643 1 95 477 LEU A O 1
ATOM 3827 N N . LYS A 1 478 ? -3.02 37.656 0.575 1 92.56 478 LYS A N 1
ATOM 3828 C CA . LYS A 1 478 ? -3.971 38.562 -0.06 1 92.56 478 LYS A CA 1
ATOM 3829 C C . LYS A 1 478 ? -5.117 37.781 -0.708 1 92.56 478 LYS A C 1
ATOM 3831 O O . LYS A 1 478 ? -4.941 36.625 -1.132 1 92.56 478 LYS A O 1
ATOM 3836 N N . PHE A 1 479 ? -6.285 38.406 -0.759 1 92.94 479 PHE A N 1
ATOM 3837 C CA . PHE A 1 479 ? -7.48 37.844 -1.371 1 92.94 479 PHE A CA 1
ATOM 3838 C C . PHE A 1 479 ? -7.926 36.562 -0.627 1 92.94 479 PHE A C 1
ATOM 3840 O O . PHE A 1 479 ? -8.516 35.656 -1.222 1 92.94 479 PHE A O 1
ATOM 3847 N N . ALA A 1 480 ? -7.484 36.469 0.469 1 94.31 480 ALA A N 1
ATOM 3848 C CA . ALA A 1 480 ? -7.84 35.406 1.428 1 94.31 480 ALA A CA 1
ATOM 3849 C C . ALA A 1 480 ? -7.695 35.906 2.861 1 94.31 480 ALA A C 1
ATOM 3851 O O . ALA A 1 480 ? -7.039 36.938 3.109 1 94.31 480 ALA A O 1
ATOM 3852 N N . ALA A 1 481 ? -8.375 35.188 3.75 1 95.12 481 ALA A N 1
ATOM 3853 C CA . ALA A 1 481 ? -8.375 35.625 5.148 1 95.12 481 ALA A CA 1
ATOM 3854 C C . ALA A 1 481 ? -8.781 37.062 5.285 1 95.12 481 ALA A C 1
ATOM 3856 O O . ALA A 1 481 ? -8.078 37.875 5.93 1 95.12 481 ALA A O 1
ATOM 3857 N N . VAL A 1 482 ? -9.859 37.344 4.648 1 92.81 482 VAL A N 1
ATOM 3858 C CA . VAL A 1 482 ? -10.359 38.719 4.602 1 92.81 482 VAL A CA 1
ATOM 3859 C C . VAL A 1 482 ? -10.93 39.094 5.965 1 92.81 482 VAL A C 1
ATOM 3861 O O . VAL A 1 482 ? -11.641 38.312 6.598 1 92.81 482 VAL A O 1
ATOM 3864 N N . ALA A 1 483 ? -10.617 40.219 6.348 1 93.88 483 ALA A N 1
ATOM 3865 C CA . ALA A 1 483 ? -11.125 40.781 7.594 1 93.88 483 ALA A CA 1
ATOM 3866 C C . ALA A 1 483 ? -11.383 42.281 7.457 1 93.88 483 ALA A C 1
ATOM 3868 O O . ALA A 1 483 ? -10.695 42.969 6.695 1 93.88 483 ALA A O 1
ATOM 3869 N N . TYR A 1 484 ? -12.328 42.75 8.172 1 92.25 484 TYR A N 1
ATOM 3870 C CA . TYR A 1 484 ? -12.781 44.125 8.078 1 92.25 484 TYR A CA 1
ATOM 3871 C C . TYR A 1 484 ? -12.445 44.906 9.344 1 92.25 484 TYR A C 1
ATOM 3873 O O . TYR A 1 484 ? -12.836 44.5 10.445 1 92.25 484 TYR A O 1
ATOM 3881 N N . HIS A 1 485 ? -11.773 45.938 9.148 1 92.69 485 HIS A N 1
ATOM 3882 C CA . HIS A 1 485 ? -11.359 46.781 10.266 1 92.69 485 HIS A CA 1
ATOM 3883 C C . HIS A 1 485 ? -12.398 47.844 10.57 1 92.69 485 HIS A C 1
ATOM 3885 O O . HIS A 1 485 ? -12.656 48.719 9.742 1 92.69 485 HIS A O 1
ATOM 3891 N N . LEU A 1 486 ? -12.93 47.812 11.688 1 91.88 486 LEU A N 1
ATOM 3892 C CA . LEU A 1 486 ? -13.883 48.812 12.125 1 91.88 486 LEU A CA 1
ATOM 3893 C C . LEU A 1 486 ? -13.227 50.188 12.211 1 91.88 486 LEU A C 1
ATOM 3895 O O . LEU A 1 486 ? -12.07 50.281 12.625 1 91.88 486 LEU A O 1
ATOM 3899 N N . TYR A 1 487 ? -13.977 51.156 11.883 1 88.25 487 TYR A N 1
ATOM 3900 C CA . TYR A 1 487 ? -13.43 52.5 11.859 1 88.25 487 TYR A CA 1
ATOM 3901 C C . TYR A 1 487 ? -13.219 53.031 13.273 1 88.25 487 TYR A C 1
ATOM 3903 O O . TYR A 1 487 ? -14.047 52.781 14.156 1 88.25 487 TYR A O 1
ATOM 3911 N N . HIS A 1 488 ? -12.07 53.562 13.5 1 83.94 488 HIS A N 1
ATOM 3912 C CA . HIS A 1 488 ? -11.812 54.344 14.711 1 83.94 488 HIS A CA 1
ATOM 3913 C C . HIS A 1 488 ? -10.82 55.5 14.43 1 83.94 488 HIS A C 1
ATOM 3915 O O . HIS A 1 488 ? -10.023 55.406 13.492 1 83.94 488 HIS A O 1
ATOM 3921 N N . PRO A 1 489 ? -10.977 56.531 15.195 1 76.69 489 PRO A N 1
ATOM 3922 C CA . PRO A 1 489 ? -10.047 57.656 15.008 1 76.69 489 PRO A CA 1
ATOM 3923 C C . PRO A 1 489 ? -8.602 57.281 15.344 1 76.69 489 PRO A C 1
ATOM 3925 O O . PRO A 1 489 ? -8.359 56.469 16.266 1 76.69 489 PRO A O 1
ATOM 3928 N N . GLU A 1 490 ? -7.746 57.594 14.438 1 65.5 490 GLU A N 1
ATOM 3929 C CA . GLU A 1 490 ? -6.34 57.25 14.625 1 65.5 490 GLU A CA 1
ATOM 3930 C C . GLU A 1 490 ? -5.715 58.062 15.75 1 65.5 490 GLU A C 1
ATOM 3932 O O . GLU A 1 490 ? -5.945 59.281 15.844 1 65.5 490 GLU A O 1
ATOM 3937 N N . ALA A 1 491 ? -5.324 57.406 16.844 1 57.62 491 ALA A N 1
ATOM 3938 C CA . ALA A 1 491 ? -4.633 58.094 17.922 1 57.62 491 ALA A CA 1
ATOM 3939 C C . ALA A 1 491 ? -3.311 58.688 17.453 1 57.62 491 ALA A C 1
ATOM 3941 O O . ALA A 1 491 ? -2.709 58.188 16.5 1 57.62 491 ALA A O 1
ATOM 3942 N N . GLU A 1 492 ? -2.943 59.781 17.922 1 54.81 492 GLU A N 1
ATOM 3943 C CA . GLU A 1 492 ? -1.71 60.5 17.625 1 54.81 492 GLU A CA 1
ATOM 3944 C C . GLU A 1 492 ? -0.493 59.594 17.75 1 54.81 492 GLU A C 1
ATOM 3946 O O . GLU A 1 492 ? -0.382 58.812 18.719 1 54.81 492 GLU A O 1
ATOM 3951 N N . ARG A 1 493 ? 0.102 59.062 16.609 1 55.38 493 ARG A N 1
ATOM 3952 C CA . ARG A 1 493 ? 1.305 58.25 16.422 1 55.38 493 ARG A CA 1
ATOM 3953 C C . ARG A 1 493 ? 2.52 58.938 17.047 1 55.38 493 ARG A C 1
ATOM 3955 O O . ARG A 1 493 ? 3.162 59.781 16.422 1 55.38 493 ARG A O 1
ATOM 3962 N N . ALA A 1 494 ? 2.422 59.25 18.188 1 50.97 494 ALA A N 1
ATOM 3963 C CA . ALA A 1 494 ? 3.73 59.781 18.562 1 50.97 494 ALA A CA 1
ATOM 3964 C C . ALA A 1 494 ? 4.785 58.688 18.578 1 50.97 494 ALA A C 1
ATOM 3966 O O . ALA A 1 494 ? 4.652 57.719 19.312 1 50.97 494 ALA A O 1
ATOM 3967 N N . ALA A 1 495 ? 5.262 58.406 17.453 1 55.47 495 ALA A N 1
ATOM 3968 C CA . ALA A 1 495 ? 6.398 57.5 17.312 1 55.47 495 ALA A CA 1
ATOM 3969 C C . ALA A 1 495 ? 7.395 57.688 18.453 1 55.47 495 ALA A C 1
ATOM 3971 O O . ALA A 1 495 ? 7.875 58.812 18.703 1 55.47 495 ALA A O 1
ATOM 3972 N N . LEU A 1 496 ? 7.262 56.719 19.375 1 70.81 496 LEU A N 1
ATOM 3973 C CA . LEU A 1 496 ? 8.188 56.875 20.5 1 70.81 496 LEU A CA 1
ATOM 3974 C C . LEU A 1 496 ? 9.617 56.562 20.062 1 70.81 496 LEU A C 1
ATOM 3976 O O . LEU A 1 496 ? 9.883 55.5 19.516 1 70.81 496 LEU A O 1
ATOM 3980 N N . PRO A 1 497 ? 10.516 57.625 19.812 1 78.88 497 PRO A N 1
ATOM 3981 C CA . PRO A 1 497 ? 11.938 57.469 19.484 1 78.88 497 PRO A CA 1
ATOM 3982 C C . PRO A 1 497 ? 12.555 56.188 20.094 1 78.88 497 PRO A C 1
ATOM 3984 O O . PRO A 1 497 ? 13.406 55.562 19.484 1 78.88 497 PRO A O 1
ATOM 3987 N N . GLU A 1 498 ? 12.07 55.812 21.109 1 86.12 498 GLU A N 1
ATOM 3988 C CA . GLU A 1 498 ? 12.641 54.656 21.781 1 86.12 498 GLU A CA 1
ATOM 3989 C C . GLU A 1 498 ? 12.297 53.375 21.047 1 86.12 498 GLU A C 1
ATOM 3991 O O . GLU A 1 498 ? 13.133 52.469 20.938 1 86.12 498 GLU A O 1
ATOM 3996 N N . ASN A 1 499 ? 11.188 53.219 20.547 1 89.56 499 ASN A N 1
ATOM 3997 C CA . ASN A 1 499 ? 10.766 52.031 19.812 1 89.56 499 ASN A CA 1
ATOM 3998 C C . ASN A 1 499 ? 11.523 51.875 18.5 1 89.56 499 ASN A C 1
ATOM 4000 O O . ASN A 1 499 ? 11.852 50.75 18.094 1 89.56 499 ASN A O 1
ATOM 4004 N N . ASP A 1 500 ? 11.789 52.938 17.906 1 90.19 500 ASP A N 1
ATOM 4005 C CA . ASP A 1 500 ? 12.594 52.938 16.688 1 90.19 500 ASP A CA 1
ATOM 4006 C C . ASP A 1 500 ? 14 52.406 16.969 1 90.19 500 ASP A C 1
ATOM 4008 O O . ASP A 1 500 ? 14.586 51.688 16.141 1 90.19 500 ASP A O 1
ATOM 4012 N N . ARG A 1 501 ? 14.445 52.844 18.078 1 91.12 501 ARG A N 1
ATOM 4013 C CA . ARG A 1 501 ? 15.773 52.406 18.469 1 91.12 501 ARG A CA 1
ATOM 4014 C C . ARG A 1 501 ? 15.797 50.875 18.703 1 91.12 501 ARG A C 1
ATOM 4016 O O . ARG A 1 501 ? 16.75 50.219 18.312 1 91.12 501 ARG A O 1
ATOM 4023 N N . LEU A 1 502 ? 14.844 50.406 19.312 1 91.69 502 LEU A N 1
ATOM 4024 C CA . LEU A 1 502 ? 14.758 48.969 19.578 1 91.69 502 LEU A CA 1
ATOM 4025 C C . LEU A 1 502 ? 14.68 48.188 18.281 1 91.69 502 LEU A C 1
ATOM 4027 O O . LEU A 1 502 ? 15.328 47.125 18.156 1 91.69 502 LEU A O 1
ATOM 4031 N N . LEU A 1 503 ? 13.961 48.656 17.375 1 92.75 503 LEU A N 1
ATOM 4032 C CA . LEU A 1 503 ? 13.867 48 16.062 1 92.75 503 LEU A CA 1
ATOM 4033 C C . LEU A 1 503 ? 15.203 48.062 15.344 1 92.75 503 LEU A C 1
ATOM 4035 O O . LEU A 1 503 ? 15.641 47.062 14.781 1 92.75 503 LEU A O 1
ATOM 4039 N N . ALA A 1 504 ? 15.805 49.188 15.336 1 93.44 504 ALA A N 1
ATOM 4040 C CA . ALA A 1 504 ? 17.094 49.344 14.68 1 93.44 504 ALA A CA 1
ATOM 4041 C C . ALA A 1 504 ? 18.141 48.406 15.281 1 93.44 504 ALA A C 1
ATOM 4043 O O . ALA A 1 504 ? 18.969 47.844 14.562 1 93.44 504 ALA A O 1
ATOM 4044 N N . ALA A 1 505 ? 18.094 48.281 16.5 1 93.94 505 ALA A N 1
ATOM 4045 C CA . ALA A 1 505 ? 19.031 47.406 17.188 1 93.94 505 ALA A CA 1
ATOM 4046 C C . ALA A 1 505 ? 18.828 45.938 16.75 1 93.94 505 ALA A C 1
ATOM 4048 O O . ALA A 1 505 ? 19.812 45.219 16.516 1 93.94 505 ALA A O 1
ATOM 4049 N N . ALA A 1 506 ? 17.609 45.562 16.672 1 93.81 506 ALA A N 1
ATOM 4050 C CA . ALA A 1 506 ? 17.328 44.219 16.25 1 93.81 506 ALA A CA 1
ATOM 4051 C C . ALA A 1 506 ? 17.812 43.969 14.828 1 93.81 506 ALA A C 1
ATOM 4053 O O . ALA A 1 506 ? 18.297 42.875 14.516 1 93.81 506 ALA A O 1
ATOM 4054 N N . GLN A 1 507 ? 17.672 44.906 13.961 1 93.56 507 GLN A N 1
ATOM 4055 C CA . GLN A 1 507 ? 18.062 44.781 12.562 1 93.56 507 GLN A CA 1
ATOM 4056 C C . GLN A 1 507 ? 19.578 44.812 12.398 1 93.56 507 GLN A C 1
ATOM 4058 O O . GLN A 1 507 ? 20.156 44 11.664 1 93.56 507 GLN A O 1
ATOM 4063 N N . GLU A 1 508 ? 20.188 45.719 13.117 1 94.19 508 GLU A N 1
ATOM 4064 C CA . GLU A 1 508 ? 21.625 45.969 12.961 1 94.19 508 GLU A CA 1
ATOM 4065 C C . GLU A 1 508 ? 22.438 44.844 13.641 1 94.19 508 GLU A C 1
ATOM 4067 O O . GLU A 1 508 ? 23.453 44.406 13.109 1 94.19 508 GLU A O 1
ATOM 4072 N N . GLN A 1 509 ? 21.969 44.5 14.766 1 95.81 509 GLN A N 1
ATOM 4073 C CA . GLN A 1 509 ? 22.719 43.5 15.523 1 95.81 509 GLN A CA 1
ATOM 4074 C C . GLN A 1 509 ? 22.25 42.094 15.188 1 95.81 509 GLN A C 1
ATOM 4076 O O . GLN A 1 509 ? 22.766 41.094 15.734 1 95.81 509 GLN A O 1
ATOM 4081 N N . LYS A 1 510 ? 21.25 41.969 14.375 1 95.44 510 LYS A N 1
ATOM 4082 C CA . LYS A 1 510 ? 20.719 40.688 13.93 1 95.44 510 LYS A CA 1
ATOM 4083 C C . LYS A 1 510 ? 20.281 39.844 15.117 1 95.44 510 LYS A C 1
ATOM 4085 O O . LYS A 1 510 ? 20.656 38.656 15.211 1 95.44 510 LYS A O 1
ATOM 4090 N N . LEU A 1 511 ? 19.562 40.469 15.992 1 95.94 511 LEU A N 1
ATOM 4091 C CA . LEU A 1 511 ? 19.094 39.781 17.188 1 95.94 511 LEU A CA 1
ATOM 4092 C C . LEU A 1 511 ? 18.031 38.75 16.828 1 95.94 511 LEU A C 1
ATOM 4094 O O . LEU A 1 511 ? 17.172 39 15.977 1 95.94 511 LEU A O 1
ATOM 4098 N N . VAL A 1 512 ? 18.094 37.625 17.438 1 96.94 512 VAL A N 1
ATOM 4099 C CA . VAL A 1 512 ? 17.109 36.594 17.219 1 96.94 512 VAL A CA 1
ATOM 4100 C C . VAL A 1 512 ? 16.219 36.469 18.453 1 96.94 512 VAL A C 1
ATOM 4102 O O . VAL A 1 512 ? 15 36.344 18.344 1 96.94 512 VAL A O 1
ATOM 4105 N N . TRP A 1 513 ? 16.766 36.594 19.609 1 97.19 513 TRP A N 1
ATOM 4106 C CA . TRP A 1 513 ? 16.109 36.375 20.891 1 97.19 513 TRP A CA 1
ATOM 4107 C C . TRP A 1 513 ? 15.922 37.719 21.625 1 97.19 513 TRP A C 1
ATOM 4109 O O . TRP A 1 513 ? 16.812 38.562 21.625 1 97.19 513 TRP A O 1
ATOM 4119 N N . CYS A 1 514 ? 14.797 37.969 22.203 1 95.5 514 CYS A N 1
ATOM 4120 C CA . CYS A 1 514 ? 14.602 39.094 23.094 1 95.5 514 CYS A CA 1
ATOM 4121 C C . CYS A 1 514 ? 14.523 38.656 24.547 1 95.5 514 CYS A C 1
ATOM 4123 O O . CYS A 1 514 ? 13.867 37.656 24.859 1 95.5 514 CYS A O 1
ATOM 4125 N N . GLU A 1 515 ? 15.102 39.312 25.375 1 94.56 515 GLU A N 1
ATOM 4126 C CA . GLU A 1 515 ? 15.234 38.938 26.781 1 94.56 515 GLU A CA 1
ATOM 4127 C C . GLU A 1 515 ? 13.891 39.031 27.5 1 94.56 515 GLU A C 1
ATOM 4129 O O . GLU A 1 515 ? 13.562 38.188 28.328 1 94.56 515 GLU A O 1
ATOM 4134 N N . ASN A 1 516 ? 13.156 40.156 27.172 1 96.31 516 ASN A N 1
ATOM 4135 C CA . ASN A 1 516 ? 11.859 40.375 27.797 1 96.31 516 ASN A CA 1
ATOM 4136 C C . ASN A 1 516 ? 10.719 39.906 26.906 1 96.31 516 ASN A C 1
ATOM 4138 O O . ASN A 1 516 ? 9.922 40.719 26.422 1 96.31 516 ASN A O 1
ATOM 4142 N N . GLY A 1 517 ? 10.648 38.594 26.844 1 96.75 517 GLY A N 1
ATOM 4143 C CA . GLY A 1 517 ? 9.695 38.062 25.906 1 96.75 517 GLY A CA 1
ATOM 4144 C C . GLY A 1 517 ? 8.664 37.156 26.562 1 96.75 517 GLY A C 1
ATOM 4145 O O . GLY A 1 517 ? 8.203 37.438 27.672 1 96.75 517 GLY A O 1
ATOM 4146 N N . VAL A 1 518 ? 8.172 36.156 25.828 1 97.25 518 VAL A N 1
ATOM 4147 C CA . VAL A 1 518 ? 7.047 35.312 26.219 1 97.25 518 VAL A CA 1
ATOM 4148 C C . VAL A 1 518 ? 7.488 34.312 27.297 1 97.25 518 VAL A C 1
ATOM 4150 O O . VAL A 1 518 ? 6.668 33.812 28.078 1 97.25 518 VAL A O 1
ATOM 4153 N N . ASP A 1 519 ? 8.781 33.969 27.453 1 96 519 ASP A N 1
ATOM 4154 C CA . ASP A 1 519 ? 9.312 33 28.391 1 96 519 ASP A CA 1
ATOM 4155 C C . ASP A 1 519 ? 8.891 33.312 29.828 1 96 519 ASP A C 1
ATOM 4157 O O . ASP A 1 519 ? 8.734 32.406 30.641 1 96 519 ASP A O 1
ATOM 4161 N N . ARG A 1 520 ? 8.688 34.562 30.156 1 93.94 520 ARG A N 1
ATOM 4162 C CA . ARG A 1 520 ? 8.32 35.031 31.484 1 93.94 520 ARG A CA 1
ATOM 4163 C C . ARG A 1 520 ? 6.914 34.562 31.859 1 93.94 520 ARG A C 1
ATOM 4165 O O . ARG A 1 520 ? 6.566 34.469 33.031 1 93.94 520 ARG A O 1
ATOM 4172 N N . PHE A 1 521 ? 6.176 34.25 30.875 1 95.38 521 PHE A N 1
ATOM 4173 C CA . PHE A 1 521 ? 4.781 33.906 31.125 1 95.38 521 PHE A CA 1
ATOM 4174 C C . PHE A 1 521 ? 4.551 32.406 30.922 1 95.38 521 PHE A C 1
ATOM 4176 O O . PHE A 1 521 ? 3.445 31.922 31.141 1 95.38 521 PHE A O 1
ATOM 4183 N N . LEU A 1 522 ? 5.496 31.672 30.406 1 93.12 522 LEU A N 1
ATOM 4184 C CA . LEU A 1 522 ? 5.379 30.219 30.203 1 93.12 522 LEU A CA 1
ATOM 4185 C C . LEU A 1 522 ? 5.477 29.484 31.531 1 93.12 522 LEU A C 1
ATOM 4187 O O . LEU A 1 522 ? 6.188 29.906 32.438 1 93.12 522 LEU A O 1
ATOM 4191 N N . PRO A 1 523 ? 4.641 28.453 31.594 1 82.69 523 PRO A N 1
ATOM 4192 C CA . PRO A 1 523 ? 4.781 27.656 32.812 1 82.69 523 PRO A CA 1
ATOM 4193 C C . PRO A 1 523 ? 6.176 27.047 32.969 1 82.69 523 PRO A C 1
ATOM 4195 O O . PRO A 1 523 ? 6.832 26.75 31.969 1 82.69 523 PRO A O 1
ATOM 4198 N N . ALA A 1 524 ? 6.797 27.234 34.156 1 66.88 524 ALA A N 1
ATOM 4199 C CA . ALA A 1 524 ? 8.102 26.641 34.438 1 66.88 524 ALA A CA 1
ATOM 4200 C C . ALA A 1 524 ? 8.141 25.172 34.062 1 66.88 524 ALA A C 1
ATOM 4202 O O . ALA A 1 524 ? 7.156 24.453 34.219 1 66.88 524 ALA A O 1
ATOM 4203 N N . GLU A 1 525 ? 9.031 24.688 33 1 54.91 525 GLU A N 1
ATOM 4204 C CA . GLU A 1 525 ? 9.203 23.281 32.688 1 54.91 525 GLU A CA 1
ATOM 4205 C C . GLU A 1 525 ? 9.555 22.469 33.938 1 54.91 525 GLU A C 1
ATOM 4207 O O . GLU A 1 525 ? 10.258 22.969 34.812 1 54.91 525 GLU A O 1
ATOM 4212 N N . MET B 1 1 ? -33.188 -0.98 33 1 68.81 1 MET B N 1
ATOM 4213 C CA . MET B 1 1 ? -33.875 -1.422 31.781 1 68.81 1 MET B CA 1
ATOM 4214 C C . MET B 1 1 ? -33.5 -2.859 31.438 1 68.81 1 MET B C 1
ATOM 4216 O O . MET B 1 1 ? -32.375 -3.295 31.719 1 68.81 1 MET B O 1
ATOM 4220 N N . THR B 1 2 ? -34.375 -3.695 31.078 1 87.5 2 THR B N 1
ATOM 4221 C CA . THR B 1 2 ? -34.125 -5.09 30.719 1 87.5 2 THR B CA 1
ATOM 4222 C C . THR B 1 2 ? -33.188 -5.191 29.531 1 87.5 2 THR B C 1
ATOM 4224 O O . THR B 1 2 ? -33.375 -4.512 28.516 1 87.5 2 THR B O 1
ATOM 4227 N N . PRO B 1 3 ? -32.156 -5.934 29.719 1 93.94 3 PRO B N 1
ATOM 4228 C CA . PRO B 1 3 ? -31.203 -6.082 28.625 1 93.94 3 PRO B CA 1
ATOM 4229 C C . PRO B 1 3 ? -31.812 -6.711 27.375 1 93.94 3 PRO B C 1
ATOM 4231 O O . PRO B 1 3 ? -32.75 -7.52 27.484 1 93.94 3 PRO B O 1
ATOM 4234 N N . ILE B 1 4 ? -31.453 -6.277 26.219 1 96.75 4 ILE B N 1
ATOM 4235 C CA . ILE B 1 4 ? -31.891 -6.852 24.953 1 96.75 4 ILE B CA 1
ATOM 4236 C C . ILE B 1 4 ? -31.328 -8.266 24.812 1 96.75 4 ILE B C 1
ATOM 4238 O O . ILE B 1 4 ? -30.125 -8.477 24.906 1 96.75 4 ILE B O 1
ATOM 4242 N N . PRO B 1 5 ? -32.188 -9.203 24.594 1 96.12 5 PRO B N 1
ATOM 4243 C CA . PRO B 1 5 ? -31.734 -10.594 24.547 1 96.12 5 PRO B CA 1
ATOM 4244 C C . PRO B 1 5 ? -31 -10.945 23.25 1 96.12 5 PRO B C 1
ATOM 4246 O O . PRO B 1 5 ? -31.438 -11.852 22.531 1 96.12 5 PRO B O 1
ATOM 4249 N N . VAL B 1 6 ? -29.969 -10.281 22.969 1 97.56 6 VAL B N 1
ATOM 4250 C CA . VAL B 1 6 ? -29.109 -10.453 21.797 1 97.56 6 VAL B CA 1
ATOM 4251 C C . VAL B 1 6 ? -27.641 -10.469 22.234 1 97.56 6 VAL B C 1
ATOM 4253 O O . VAL B 1 6 ? -27.234 -9.695 23.109 1 97.56 6 VAL B O 1
ATOM 4256 N N . SER B 1 7 ? -26.938 -11.445 21.719 1 98.31 7 SER B N 1
ATOM 4257 C CA . SER B 1 7 ? -25.484 -11.461 21.938 1 98.31 7 SER B CA 1
ATOM 4258 C C . SER B 1 7 ? -24.766 -10.695 20.828 1 98.31 7 SER B C 1
ATOM 4260 O O . SER B 1 7 ? -24.953 -10.992 19.641 1 98.31 7 SER B O 1
ATOM 4262 N N . ILE B 1 8 ? -23.922 -9.758 21.234 1 98.62 8 ILE B N 1
ATOM 4263 C CA . ILE B 1 8 ? -23.094 -9.039 20.281 1 98.62 8 ILE B CA 1
ATOM 4264 C C . ILE B 1 8 ? -21.797 -9.805 20.047 1 98.62 8 ILE B C 1
ATOM 4266 O O . ILE B 1 8 ? -21.156 -10.258 21 1 98.62 8 ILE B O 1
ATOM 4270 N N . THR B 1 9 ? -21.484 -10.016 18.828 1 98.25 9 THR B N 1
ATOM 4271 C CA . THR B 1 9 ? -20.203 -10.609 18.5 1 98.25 9 THR B CA 1
ATOM 4272 C C . THR B 1 9 ? -19.297 -9.586 17.812 1 98.25 9 THR B C 1
ATOM 4274 O O . THR B 1 9 ? -19.75 -8.82 16.953 1 98.25 9 THR B O 1
ATOM 4277 N N . MET B 1 10 ? -18 -9.57 18.203 1 97.5 10 MET B N 1
ATOM 4278 C CA . MET B 1 10 ? -17.078 -8.562 17.719 1 97.5 10 MET B CA 1
ATOM 4279 C C . MET B 1 10 ? -15.664 -9.125 17.594 1 97.5 10 MET B C 1
ATOM 4281 O O . MET B 1 10 ? -15.148 -9.711 18.547 1 97.5 10 MET B O 1
ATOM 4285 N N . LEU B 1 11 ? -15.125 -8.977 16.453 1 95.94 11 LEU B N 1
ATOM 4286 C CA . LEU B 1 11 ? -13.711 -9.281 16.266 1 95.94 11 LEU B CA 1
ATOM 4287 C C . LEU B 1 11 ? -12.859 -8.039 16.516 1 95.94 11 LEU B C 1
ATOM 4289 O O . LEU B 1 11 ? -13.164 -6.957 16.016 1 95.94 11 LEU B O 1
ATOM 4293 N N . VAL B 1 12 ? -11.758 -8.227 17.359 1 95.69 12 VAL B N 1
ATOM 4294 C CA . VAL B 1 12 ? -10.961 -7.035 17.656 1 95.69 12 VAL B CA 1
ATOM 4295 C C . VAL B 1 12 ? -9.477 -7.344 17.469 1 95.69 12 VAL B C 1
ATOM 4297 O O . VAL B 1 12 ? -9.039 -8.477 17.688 1 95.69 12 VAL B O 1
ATOM 4300 N N . LYS B 1 13 ? -8.805 -6.414 16.922 1 93 13 LYS B N 1
ATOM 4301 C CA . LYS B 1 13 ? -7.352 -6.367 16.875 1 93 13 LYS B CA 1
ATOM 4302 C C . LYS B 1 13 ? -6.848 -4.926 16.891 1 93 13 LYS B C 1
ATOM 4304 O O . LYS B 1 13 ? -7.051 -4.176 15.93 1 93 13 LYS B O 1
ATOM 4309 N N . ASN B 1 14 ? -6.188 -4.457 17.953 1 91.94 14 ASN B N 1
ATOM 4310 C CA . ASN B 1 14 ? -5.672 -3.104 18.125 1 91.94 14 ASN B CA 1
ATOM 4311 C C . ASN B 1 14 ? -6.73 -2.055 17.812 1 91.94 14 ASN B C 1
ATOM 4313 O O . ASN B 1 14 ? -6.5 -1.162 16.984 1 91.94 14 ASN B O 1
ATOM 4317 N N . ALA B 1 15 ? -7.879 -2.205 18.484 1 93.06 15 ALA B N 1
ATOM 4318 C CA . ALA B 1 15 ? -9.047 -1.376 18.203 1 93.06 15 ALA B CA 1
ATOM 4319 C C . ALA B 1 15 ? -9.195 -0.264 19.234 1 93.06 15 ALA B C 1
ATOM 4321 O O . ALA B 1 15 ? -10.297 0.23 19.469 1 93.06 15 ALA B O 1
ATOM 4322 N N . GLU B 1 16 ? -8.125 0.177 19.844 1 93.69 16 GLU B N 1
ATOM 4323 C CA . GLU B 1 16 ? -8.148 1.116 20.969 1 93.69 16 GLU B CA 1
ATOM 4324 C C . GLU B 1 16 ? -8.875 2.404 20.594 1 93.69 16 GLU B C 1
ATOM 4326 O O . GLU B 1 16 ? -9.57 2.996 21.422 1 93.69 16 GLU B O 1
ATOM 4331 N N . ARG B 1 17 ? -8.898 2.803 19.453 1 90.69 17 ARG B N 1
ATOM 4332 C CA . ARG B 1 17 ? -9.336 4.125 19.031 1 90.69 17 ARG B CA 1
ATOM 4333 C C . ARG B 1 17 ? -10.852 4.277 19.172 1 90.69 17 ARG B C 1
ATOM 4335 O O . ARG B 1 17 ? -11.336 5.312 19.625 1 90.69 17 ARG B O 1
ATOM 4342 N N . HIS B 1 18 ? -11.586 3.254 18.719 1 93.94 18 HIS B N 1
ATOM 4343 C CA . HIS B 1 18 ? -13.031 3.406 18.656 1 93.94 18 HIS B CA 1
ATOM 4344 C C . HIS B 1 18 ? -13.734 2.445 19.609 1 93.94 18 HIS B C 1
ATOM 4346 O O . HIS B 1 18 ? -14.953 2.541 19.812 1 93.94 18 HIS B O 1
ATOM 4352 N N . LEU B 1 19 ? -13.031 1.585 20.219 1 96.12 19 LEU B N 1
ATOM 4353 C CA . LEU B 1 19 ? -13.625 0.479 20.969 1 96.12 19 LEU B CA 1
ATOM 4354 C C . LEU B 1 19 ? -14.477 0.994 22.125 1 96.12 19 LEU B C 1
ATOM 4356 O O . LEU B 1 19 ? -15.578 0.492 22.359 1 96.12 19 LEU B O 1
ATOM 4360 N N . GLU B 1 20 ? -13.953 2 22.828 1 96.38 20 GLU B N 1
ATOM 4361 C CA . GLU B 1 20 ? -14.688 2.525 23.969 1 96.38 20 GLU B CA 1
ATOM 4362 C C . GLU B 1 20 ? -16.047 3.068 23.547 1 96.38 20 GLU B C 1
ATOM 4364 O O . GLU B 1 20 ? -17.062 2.76 24.188 1 96.38 20 GLU B O 1
ATOM 4369 N N . ALA B 1 21 ? -16.047 3.865 22.516 1 96.19 21 ALA B N 1
ATOM 4370 C CA . ALA B 1 21 ? -17.297 4.426 22 1 96.19 21 ALA B CA 1
ATOM 4371 C C . ALA B 1 21 ? -18.219 3.324 21.484 1 96.19 21 ALA B C 1
ATOM 4373 O O . ALA B 1 21 ? -19.438 3.385 21.656 1 96.19 21 ALA B O 1
ATOM 4374 N N . CYS B 1 22 ? -17.672 2.342 20.828 1 97.31 22 CYS B N 1
ATOM 4375 C CA . CYS B 1 22 ? -18.422 1.214 20.281 1 97.31 22 CYS B CA 1
ATOM 4376 C C . CYS B 1 22 ? -19.109 0.436 21.391 1 97.31 22 CYS B C 1
ATOM 4378 O O . CYS B 1 22 ? -20.328 0.224 21.344 1 97.31 22 CYS B O 1
ATOM 4380 N N . LEU B 1 23 ? -18.375 0.083 22.453 1 97.62 23 LEU B N 1
ATOM 4381 C CA . LEU B 1 23 ? -18.906 -0.716 23.547 1 97.62 23 LEU B CA 1
ATOM 4382 C C . LEU B 1 23 ? -19.922 0.077 24.359 1 97.62 23 LEU B C 1
ATOM 4384 O O . LEU B 1 23 ? -20.922 -0.475 24.797 1 97.62 23 LEU B O 1
ATOM 4388 N N . ALA B 1 24 ? -19.656 1.363 24.516 1 97.19 24 ALA B N 1
ATOM 4389 C CA . ALA B 1 24 ? -20.594 2.215 25.25 1 97.19 24 ALA B CA 1
ATOM 4390 C C . ALA B 1 24 ? -21.953 2.238 24.547 1 97.19 24 ALA B C 1
ATOM 4392 O O . ALA B 1 24 ? -22.984 2.246 25.219 1 97.19 24 ALA B O 1
ATOM 4393 N N . ALA B 1 25 ? -21.938 2.211 23.281 1 97.31 25 ALA B N 1
ATOM 4394 C CA . ALA B 1 25 ? -23.172 2.26 22.484 1 97.31 25 ALA B CA 1
ATOM 4395 C C . ALA B 1 25 ? -23.938 0.942 22.578 1 97.31 25 ALA B C 1
ATOM 4397 O O . ALA B 1 25 ? -25.109 0.869 22.203 1 97.31 25 ALA B O 1
ATOM 4398 N N . LEU B 1 26 ? -23.312 -0.119 23.078 1 97.56 26 LEU B N 1
ATOM 4399 C CA . LEU B 1 26 ? -23.891 -1.457 23.094 1 97.56 26 LEU B CA 1
ATOM 4400 C C . LEU B 1 26 ? -24.234 -1.87 24.531 1 97.56 26 LEU B C 1
ATOM 4402 O O . LEU B 1 26 ? -24.469 -3.049 24.797 1 97.56 26 LEU B O 1
ATOM 4406 N N . ALA B 1 27 ? -24.328 -0.952 25.422 1 95.56 27 ALA B N 1
ATOM 4407 C CA . ALA B 1 27 ? -24.547 -1.2 26.844 1 95.56 27 ALA B CA 1
ATOM 4408 C C . ALA B 1 27 ? -25.906 -1.848 27.094 1 95.56 27 ALA B C 1
ATOM 4410 O O . ALA B 1 27 ? -26.078 -2.584 28.062 1 95.56 27 ALA B O 1
ATOM 4411 N N . ALA B 1 28 ? -26.828 -1.675 26.234 1 96.5 28 ALA B N 1
ATOM 4412 C CA . ALA B 1 28 ? -28.203 -2.139 26.422 1 96.5 28 ALA B CA 1
ATOM 4413 C C . ALA B 1 28 ? -28.328 -3.635 26.141 1 96.5 28 ALA B C 1
ATOM 4415 O O . ALA B 1 28 ? -29.328 -4.266 26.5 1 96.5 28 ALA B O 1
ATOM 4416 N N . PHE B 1 29 ? -27.359 -4.211 25.531 1 97.88 29 PHE B N 1
ATOM 4417 C CA . PHE B 1 29 ? -27.438 -5.609 25.125 1 97.88 29 PHE B CA 1
ATOM 4418 C C . PHE B 1 29 ? -26.969 -6.527 26.25 1 97.88 29 PHE B C 1
ATOM 4420 O O . PHE B 1 29 ? -26.156 -6.133 27.094 1 97.88 29 PHE B O 1
ATOM 4427 N N . ASP B 1 30 ? -27.453 -7.75 26.203 1 96.62 30 ASP B N 1
ATOM 4428 C CA . ASP B 1 30 ? -27.266 -8.711 27.281 1 96.62 30 ASP B CA 1
ATOM 4429 C C . ASP B 1 30 ? -25.781 -9.078 27.438 1 96.62 30 ASP B C 1
ATOM 4431 O O . ASP B 1 30 ? -25.266 -9.141 28.547 1 96.62 30 ASP B O 1
ATOM 4435 N N . GLU B 1 31 ? -25.188 -9.289 26.281 1 97 31 GLU B N 1
ATOM 4436 C CA . GLU B 1 31 ? -23.781 -9.672 26.344 1 97 31 GLU B CA 1
ATOM 4437 C C . GLU B 1 31 ? -23.047 -9.281 25.062 1 97 31 GLU B C 1
ATOM 4439 O O . GLU B 1 31 ? -23.656 -9.156 24 1 97 31 GLU B O 1
ATOM 4444 N N . ILE B 1 32 ? -21.734 -9.047 25.234 1 98.25 32 ILE B N 1
ATOM 4445 C CA . ILE B 1 32 ? -20.828 -8.766 24.125 1 98.25 32 ILE B CA 1
ATOM 4446 C C . ILE B 1 32 ? -19.656 -9.75 24.141 1 98.25 32 ILE B C 1
ATOM 4448 O O . ILE B 1 32 ? -18.906 -9.812 25.109 1 98.25 32 ILE B O 1
ATOM 4452 N N . ILE B 1 33 ? -19.609 -10.516 23.094 1 98.31 33 ILE B N 1
ATOM 4453 C CA . ILE B 1 33 ? -18.484 -11.445 22.938 1 98.31 33 ILE B CA 1
ATOM 4454 C C . ILE B 1 33 ? -17.391 -10.781 22.109 1 98.31 33 ILE B C 1
ATOM 4456 O O . ILE B 1 33 ? -17.562 -10.531 20.922 1 98.31 33 ILE B O 1
ATOM 4460 N N . VAL B 1 34 ? -16.266 -10.547 22.703 1 98 34 VAL B N 1
ATOM 4461 C CA . VAL B 1 34 ? -15.102 -9.969 22.031 1 98 34 VAL B CA 1
ATOM 4462 C C . VAL B 1 34 ? -14.078 -11.062 21.734 1 98 34 VAL B C 1
ATOM 4464 O O . VAL B 1 34 ? -13.539 -11.688 22.656 1 98 34 VAL B O 1
ATOM 4467 N N . LEU B 1 35 ? -13.906 -11.328 20.516 1 97.62 35 LEU B N 1
ATOM 4468 C CA . LEU B 1 35 ? -12.891 -12.281 20.078 1 97.62 35 LEU B CA 1
ATOM 4469 C C . LEU B 1 35 ? -11.641 -11.555 19.594 1 97.62 35 LEU B C 1
ATOM 4471 O O . LEU B 1 35 ? -11.641 -10.961 18.516 1 97.62 35 LEU B O 1
ATOM 4475 N N . ASP B 1 36 ? -10.594 -11.672 20.391 1 96.88 36 ASP B N 1
ATOM 4476 C CA . ASP B 1 36 ? -9.359 -10.938 20.125 1 96.88 36 ASP B CA 1
ATOM 4477 C C . ASP B 1 36 ? -8.375 -11.781 19.328 1 96.88 36 ASP B C 1
ATOM 4479 O O . ASP B 1 36 ? -8.219 -12.977 19.594 1 96.88 36 ASP B O 1
ATOM 4483 N N . ASN B 1 37 ? -7.848 -11.117 18.344 1 93.19 37 ASN B N 1
ATOM 4484 C CA . ASN B 1 37 ? -6.871 -11.773 17.484 1 93.19 37 ASN B CA 1
ATOM 4485 C C . ASN B 1 37 ? -5.457 -11.266 17.75 1 93.19 37 ASN B C 1
ATOM 4487 O O . ASN B 1 37 ? -4.695 -11.008 16.812 1 93.19 37 ASN B O 1
ATOM 4491 N N . GLY B 1 38 ? -5.105 -10.984 19 1 91.25 38 GLY B N 1
ATOM 4492 C CA . GLY B 1 38 ? -3.75 -10.633 19.375 1 91.25 38 GLY B CA 1
ATOM 4493 C C . GLY B 1 38 ? -3.514 -9.141 19.438 1 91.25 38 GLY B C 1
ATOM 4494 O O . GLY B 1 38 ? -2.566 -8.633 18.828 1 91.25 38 GLY B O 1
ATOM 4495 N N . SER B 1 39 ? -4.312 -8.422 20.141 1 92.62 39 SER B N 1
ATOM 4496 C CA . SER B 1 39 ? -4.133 -6.984 20.328 1 92.62 39 SER B CA 1
ATOM 4497 C C . SER B 1 39 ? -2.932 -6.691 21.219 1 92.62 39 SER B C 1
ATOM 4499 O O . SER B 1 39 ? -2.688 -7.406 22.203 1 92.62 39 SER B O 1
ATOM 4501 N N . THR B 1 40 ? -2.133 -5.664 20.812 1 89.25 40 THR B N 1
ATOM 4502 C CA . THR B 1 40 ? -0.95 -5.285 21.578 1 89.25 40 THR B CA 1
ATOM 4503 C C . THR B 1 40 ? -1.134 -3.904 22.203 1 89.25 40 THR B C 1
ATOM 4505 O O . THR B 1 40 ? -0.286 -3.449 22.969 1 89.25 40 THR B O 1
ATOM 4508 N N . ASP B 1 41 ? -2.191 -3.307 21.938 1 92.19 41 ASP B N 1
ATOM 4509 C CA . ASP B 1 41 ? -2.471 -1.978 22.469 1 92.19 41 ASP B CA 1
ATOM 4510 C C . ASP B 1 41 ? -3.447 -2.049 23.641 1 92.19 41 ASP B C 1
ATOM 4512 O O . ASP B 1 41 ? -3.514 -3.062 24.328 1 92.19 41 ASP B O 1
ATOM 4516 N N . ARG B 1 42 ? -4.219 -0.984 23.969 1 94.44 42 ARG B N 1
ATOM 4517 C CA . ARG B 1 42 ? -5.078 -0.91 25.141 1 94.44 42 ARG B CA 1
ATOM 4518 C C . ARG B 1 42 ? -6.445 -1.521 24.859 1 94.44 42 ARG B C 1
ATOM 4520 O O . ARG B 1 42 ? -7.379 -1.354 25.656 1 94.44 42 ARG B O 1
ATOM 4527 N N . THR B 1 43 ? -6.551 -2.25 23.766 1 96.31 43 THR B N 1
ATOM 4528 C CA . THR B 1 43 ? -7.828 -2.803 23.328 1 96.31 43 THR B CA 1
ATOM 4529 C C . THR B 1 43 ? -8.438 -3.68 24.422 1 96.31 43 THR B C 1
ATOM 4531 O O . THR B 1 43 ? -9.586 -3.482 24.812 1 96.31 43 THR B O 1
ATOM 4534 N N . LEU B 1 44 ? -7.688 -4.531 25.047 1 96.5 44 LEU B N 1
ATOM 4535 C CA . LEU B 1 44 ? -8.203 -5.477 26.031 1 96.5 44 LEU B CA 1
ATOM 4536 C C . LEU B 1 44 ? -8.523 -4.773 27.344 1 96.5 44 LEU B C 1
ATOM 4538 O O . LEU B 1 44 ? -9.492 -5.125 28.016 1 96.5 44 LEU B O 1
ATOM 4542 N N . ASP B 1 45 ? -7.73 -3.764 27.672 1 96.88 45 ASP B N 1
ATOM 4543 C CA . ASP B 1 45 ? -8.008 -2.969 28.859 1 96.88 45 ASP B CA 1
ATOM 4544 C C . ASP B 1 45 ? -9.352 -2.258 28.75 1 96.88 45 ASP B C 1
ATOM 4546 O O . ASP B 1 45 ? -10.125 -2.223 29.703 1 96.88 45 ASP B O 1
ATOM 4550 N N . ILE B 1 46 ? -9.562 -1.751 27.609 1 97.19 46 ILE B N 1
ATOM 4551 C CA . ILE B 1 46 ? -10.812 -1.042 27.375 1 97.19 46 ILE B CA 1
ATOM 4552 C C . ILE B 1 46 ? -11.984 -2.021 27.438 1 97.19 46 ILE B C 1
ATOM 4554 O O . ILE B 1 46 ? -12.984 -1.755 28.109 1 97.19 46 ILE B O 1
ATOM 4558 N N . ALA B 1 47 ? -11.867 -3.16 26.812 1 97.12 47 ALA B N 1
ATOM 4559 C CA . ALA B 1 47 ? -12.93 -4.156 26.75 1 97.12 47 ALA B CA 1
ATOM 4560 C C . ALA B 1 47 ? -13.32 -4.637 28.141 1 97.12 47 ALA B C 1
ATOM 4562 O O . ALA B 1 47 ? -14.508 -4.793 28.453 1 97.12 47 ALA B O 1
ATOM 4563 N N . ARG B 1 48 ? -12.438 -4.848 29.031 1 95.69 48 ARG B N 1
ATOM 4564 C CA . ARG B 1 48 ? -12.656 -5.441 30.344 1 95.69 48 ARG B CA 1
ATOM 4565 C C . ARG B 1 48 ? -13.352 -4.457 31.281 1 95.69 48 ARG B C 1
ATOM 4567 O O . ARG B 1 48 ? -13.867 -4.848 32.344 1 95.69 48 ARG B O 1
ATOM 4574 N N . ARG B 1 49 ? -13.352 -3.238 30.922 1 96.12 49 ARG B N 1
ATOM 4575 C CA . ARG B 1 49 ? -13.992 -2.223 31.75 1 96.12 49 ARG B CA 1
ATOM 4576 C C . ARG B 1 49 ? -15.508 -2.311 31.656 1 96.12 49 ARG B C 1
ATOM 4578 O O . ARG B 1 49 ? -16.219 -1.733 32.469 1 96.12 49 ARG B O 1
ATOM 4585 N N . PHE B 1 50 ? -15.992 -2.984 30.703 1 96.88 50 PHE B N 1
ATOM 4586 C CA . PHE B 1 50 ? -17.422 -3.092 30.5 1 96.88 50 PHE B CA 1
ATOM 4587 C C . PHE B 1 50 ? -17.969 -4.391 31.094 1 96.88 50 PHE B C 1
ATOM 4589 O O . PHE B 1 50 ? -17.484 -5.477 30.766 1 96.88 50 PHE B O 1
ATOM 4596 N N . PRO B 1 51 ? -18.969 -4.355 31.875 1 94.75 51 PRO B N 1
ATOM 4597 C CA . PRO B 1 51 ? -19.438 -5.52 32.625 1 94.75 51 PRO B CA 1
ATOM 4598 C C . PRO B 1 51 ? -20.109 -6.57 31.734 1 94.75 51 PRO B C 1
ATOM 4600 O O . PRO B 1 51 ? -20.141 -7.75 32.094 1 94.75 51 PRO B O 1
ATOM 4603 N N . ASN B 1 52 ? -20.625 -6.258 30.641 1 96.06 52 ASN B N 1
ATOM 4604 C CA . ASN B 1 52 ? -21.328 -7.219 29.812 1 96.06 52 ASN B CA 1
ATOM 4605 C C . ASN B 1 52 ? -20.422 -7.773 28.703 1 96.06 52 ASN B C 1
ATOM 4607 O O . ASN B 1 52 ? -20.906 -8.32 27.719 1 96.06 52 ASN B O 1
ATOM 4611 N N . VAL B 1 53 ? -19.141 -7.562 28.844 1 97.69 53 VAL B N 1
ATOM 4612 C CA . VAL B 1 53 ? -18.188 -8 27.828 1 97.69 53 VAL B CA 1
ATOM 4613 C C . VAL B 1 53 ? -17.469 -9.266 28.297 1 97.69 53 VAL B C 1
ATOM 4615 O O . VAL B 1 53 ? -17.031 -9.344 29.453 1 97.69 53 VAL B O 1
ATOM 4618 N N . ALA B 1 54 ? -17.453 -10.25 27.484 1 97.44 54 ALA B N 1
ATOM 4619 C CA . ALA B 1 54 ? -16.625 -11.438 27.656 1 97.44 54 ALA B CA 1
ATOM 4620 C C . ALA B 1 54 ? -15.508 -11.492 26.609 1 97.44 54 ALA B C 1
ATOM 4622 O O . ALA B 1 54 ? -15.781 -11.516 25.406 1 97.44 54 ALA B O 1
ATOM 4623 N N . VAL B 1 55 ? -14.258 -11.586 27.094 1 97.44 55 VAL B N 1
ATOM 4624 C CA . VAL B 1 55 ? -13.117 -11.539 26.188 1 97.44 55 VAL B CA 1
ATOM 4625 C C . VAL B 1 55 ? -12.586 -12.953 25.953 1 97.44 55 VAL B C 1
ATOM 4627 O O . VAL B 1 55 ? -12.367 -13.703 26.906 1 97.44 55 VAL B O 1
ATOM 4630 N N . HIS B 1 56 ? -12.484 -13.289 24.688 1 97.31 56 HIS B N 1
ATOM 4631 C CA . HIS B 1 56 ? -11.875 -14.547 24.25 1 97.31 56 HIS B CA 1
ATOM 4632 C C . HIS B 1 56 ? -10.734 -14.297 23.281 1 97.31 56 HIS B C 1
ATOM 4634 O O . HIS B 1 56 ? -10.617 -13.203 22.719 1 97.31 56 HIS B O 1
ATOM 4640 N N . HIS B 1 57 ? -9.828 -15.32 23.172 1 96.25 57 HIS B N 1
ATOM 4641 C CA . HIS B 1 57 ? -8.695 -15.195 22.25 1 96.25 57 HIS B CA 1
ATOM 4642 C C . HIS B 1 57 ? -8.648 -16.344 21.266 1 96.25 57 HIS B C 1
ATOM 4644 O O . HIS B 1 57 ? -8.969 -17.484 21.609 1 96.25 57 HIS B O 1
ATOM 4650 N N . HIS B 1 58 ? -8.336 -16 20 1 94.81 58 HIS B N 1
ATOM 4651 C CA . HIS B 1 58 ? -8.094 -17 18.969 1 94.81 58 HIS B CA 1
ATOM 4652 C C . HIS B 1 58 ? -7.191 -16.453 17.875 1 94.81 58 HIS B C 1
ATOM 4654 O O . HIS B 1 58 ? -7.289 -15.281 17.516 1 94.81 58 HIS B O 1
ATOM 4660 N N . ASP B 1 59 ? -6.363 -17.281 17.297 1 91.81 59 ASP B N 1
ATOM 4661 C CA . ASP B 1 59 ? -5.551 -16.891 16.141 1 91.81 59 ASP B CA 1
ATOM 4662 C C . ASP B 1 59 ? -6.414 -16.703 14.898 1 91.81 59 ASP B C 1
ATOM 4664 O O . ASP B 1 59 ? -7.52 -17.234 14.812 1 91.81 59 ASP B O 1
ATOM 4668 N N . PHE B 1 60 ? -5.863 -16.031 14 1 87.81 60 PHE B N 1
ATOM 4669 C CA . PHE B 1 60 ? -6.645 -15.68 12.82 1 87.81 60 PHE B CA 1
ATOM 4670 C C . PHE B 1 60 ? -6.793 -16.891 11.891 1 87.81 60 PHE B C 1
ATOM 4672 O O . PHE B 1 60 ? -5.797 -17.469 11.461 1 87.81 60 PHE B O 1
ATOM 4679 N N . ILE B 1 61 ? -7.953 -17.266 11.602 1 86.75 61 ILE B N 1
ATOM 4680 C CA . ILE B 1 61 ? -8.203 -18.391 10.719 1 86.75 61 ILE B CA 1
ATOM 4681 C C . ILE B 1 61 ? -9.133 -17.969 9.578 1 86.75 61 ILE B C 1
ATOM 4683 O O . ILE B 1 61 ? -9.727 -18.812 8.906 1 86.75 61 ILE B O 1
ATOM 4687 N N . GLY B 1 62 ? -9.328 -16.672 9.469 1 84.31 62 GLY B N 1
ATOM 4688 C CA . GLY B 1 62 ? -10.234 -16.109 8.484 1 84.31 62 GLY B CA 1
ATOM 4689 C C . GLY B 1 62 ? -11.422 -15.391 9.094 1 84.31 62 GLY B C 1
ATOM 4690 O O . GLY B 1 62 ? -11.867 -15.734 10.195 1 84.31 62 GLY B O 1
ATOM 4691 N N . PHE B 1 63 ? -12.031 -14.477 8.414 1 87.62 63 PHE B N 1
ATOM 4692 C CA . PHE B 1 63 ? -13.117 -13.68 8.969 1 87.62 63 PHE B CA 1
ATOM 4693 C C . PHE B 1 63 ? -14.375 -14.523 9.133 1 87.62 63 PHE B C 1
ATOM 4695 O O . PHE B 1 63 ? -15.039 -14.469 10.172 1 87.62 63 PHE B O 1
ATOM 4702 N N . GLY B 1 64 ? -14.656 -15.266 8.172 1 90.25 64 GLY B N 1
ATOM 4703 C CA . GLY B 1 64 ? -15.828 -16.125 8.258 1 90.25 64 GLY B CA 1
ATOM 4704 C C . GLY B 1 64 ? -15.781 -17.094 9.422 1 90.25 64 GLY B C 1
ATOM 4705 O O . GLY B 1 64 ? -16.609 -17.016 10.336 1 90.25 64 GLY B O 1
ATOM 4706 N N . PRO B 1 65 ? -14.766 -17.891 9.453 1 92.06 65 PRO B N 1
ATOM 4707 C CA . PRO B 1 65 ? -14.641 -18.844 10.547 1 92.06 65 PRO B CA 1
ATOM 4708 C C . PRO B 1 65 ? -14.57 -18.188 11.914 1 92.06 65 PRO B C 1
ATOM 4710 O O . PRO B 1 65 ? -15.117 -18.703 12.891 1 92.06 65 PRO B O 1
ATOM 4713 N N . MET B 1 66 ? -13.977 -17.109 12 1 94 66 MET B N 1
ATOM 4714 C CA . MET B 1 66 ? -13.852 -16.406 13.273 1 94 66 MET B CA 1
ATOM 4715 C C . MET B 1 66 ? -15.203 -15.867 13.742 1 94 66 MET B C 1
ATOM 4717 O O . MET B 1 66 ? -15.516 -15.914 14.938 1 94 66 MET B O 1
ATOM 4721 N N . LYS B 1 67 ? -15.984 -15.352 12.82 1 95.75 67 LYS B N 1
ATOM 4722 C CA . LYS B 1 67 ? -17.312 -14.859 13.18 1 95.75 67 LYS B CA 1
ATOM 4723 C C . LYS B 1 67 ? -18.219 -15.992 13.641 1 95.75 67 LYS B C 1
ATOM 4725 O O . LYS B 1 67 ? -19.016 -15.82 14.57 1 95.75 67 LYS B O 1
ATOM 4730 N N . ASN B 1 68 ? -18.031 -17.141 13.047 1 95.88 68 ASN B N 1
ATOM 4731 C CA . ASN B 1 68 ? -18.781 -18.297 13.477 1 95.88 68 ASN B CA 1
ATOM 4732 C C . ASN B 1 68 ? -18.328 -18.781 14.852 1 95.88 68 ASN B C 1
ATOM 4734 O O . ASN B 1 68 ? -19.156 -19.219 15.664 1 95.88 68 ASN B O 1
ATOM 4738 N N . LEU B 1 69 ? -17.062 -18.703 15.031 1 96.25 69 LEU B N 1
ATOM 4739 C CA . LEU B 1 69 ? -16.531 -19.062 16.344 1 96.25 69 LEU B CA 1
ATOM 4740 C C . LEU B 1 69 ? -17.109 -18.156 17.422 1 96.25 69 LEU B C 1
ATOM 4742 O O . LEU B 1 69 ? -17.531 -18.625 18.484 1 96.25 69 LEU B O 1
ATOM 4746 N N . ALA B 1 70 ? -17.141 -16.906 17.172 1 97.06 70 ALA B N 1
ATOM 4747 C CA . ALA B 1 70 ? -17.703 -15.953 18.125 1 97.06 70 ALA B CA 1
ATOM 4748 C C . ALA B 1 70 ? -19.188 -16.234 18.375 1 97.06 70 ALA B C 1
ATOM 4750 O O . ALA B 1 70 ? -19.656 -16.188 19.516 1 97.06 70 ALA B O 1
ATOM 4751 N N . ALA B 1 71 ? -19.906 -16.516 17.359 1 97 71 ALA B N 1
ATOM 4752 C CA . ALA B 1 71 ? -21.328 -16.844 17.469 1 97 71 ALA B CA 1
ATOM 4753 C C . ALA B 1 71 ? -21.547 -18.094 18.297 1 97 71 ALA B C 1
ATOM 4755 O O . ALA B 1 71 ? -22.531 -18.219 19.031 1 97 71 ALA B O 1
ATOM 4756 N N . GLY B 1 72 ? -20.641 -18.984 18.188 1 96.56 72 GLY B N 1
ATOM 4757 C CA . GLY B 1 72 ? -20.703 -20.219 18.953 1 96.56 72 GLY B CA 1
ATOM 4758 C C . GLY B 1 72 ? -20.547 -20 20.453 1 96.56 72 GLY B C 1
ATOM 4759 O O . GLY B 1 72 ? -21.016 -20.828 21.25 1 96.56 72 GLY B O 1
ATOM 4760 N N . LEU B 1 73 ? -19.922 -18.938 20.828 1 97.19 73 LEU B N 1
ATOM 4761 C CA . LEU B 1 73 ? -19.688 -18.641 22.234 1 97.19 73 LEU B CA 1
ATOM 4762 C C . LEU B 1 73 ? -20.859 -17.875 22.844 1 97.19 73 LEU B C 1
ATOM 4764 O O . LEU B 1 73 ? -20.891 -17.641 24.047 1 97.19 73 LEU B O 1
ATOM 4768 N N . ALA B 1 74 ? -21.859 -17.562 22.047 1 97.44 74 ALA B N 1
ATOM 4769 C CA . ALA B 1 74 ? -22.984 -16.719 22.484 1 97.44 74 ALA B CA 1
ATOM 4770 C C . ALA B 1 74 ? -23.953 -17.516 23.375 1 97.44 74 ALA B C 1
ATOM 4772 O O . ALA B 1 74 ? -24.125 -18.719 23.188 1 97.44 74 ALA B O 1
ATOM 4773 N N . ARG B 1 75 ? -24.516 -16.766 24.297 1 96.44 75 ARG B N 1
ATOM 4774 C CA . ARG B 1 75 ? -25.516 -17.375 25.172 1 96.44 75 ARG B CA 1
ATOM 4775 C C . ARG B 1 75 ? -26.922 -17.234 24.594 1 96.44 75 ARG B C 1
ATOM 4777 O O . ARG B 1 75 ? -27.781 -18.062 24.828 1 96.44 75 ARG B O 1
ATOM 4784 N N . ASN B 1 76 ? -27.125 -16.203 23.844 1 97 76 ASN B N 1
ATOM 4785 C CA . ASN B 1 76 ? -28.422 -15.945 23.219 1 97 76 ASN B CA 1
ATOM 4786 C C . ASN B 1 76 ? -28.516 -16.562 21.828 1 97 76 ASN B C 1
ATOM 4788 O O . ASN B 1 76 ? -27.484 -16.766 21.172 1 97 76 ASN B O 1
ATOM 4792 N N . ASP B 1 77 ? -29.688 -16.797 21.422 1 96.75 77 ASP B N 1
ATOM 4793 C CA . ASP B 1 77 ? -29.906 -17.375 20.094 1 96.75 77 ASP B CA 1
ATOM 4794 C C . ASP B 1 77 ? -29.766 -16.297 19.016 1 96.75 77 ASP B C 1
ATOM 4796 O O . ASP B 1 77 ? -29.344 -16.594 17.891 1 96.75 77 ASP B O 1
ATOM 4800 N N . TRP B 1 78 ? -30.156 -15.102 19.344 1 97.56 78 TRP B N 1
ATOM 4801 C CA . TRP B 1 78 ? -29.984 -13.992 18.406 1 97.56 78 TRP B CA 1
ATOM 4802 C C . TRP B 1 78 ? -28.609 -13.344 18.578 1 97.56 78 TRP B C 1
ATOM 4804 O O . TRP B 1 78 ? -28.172 -13.086 19.688 1 97.56 78 TRP B O 1
ATOM 4814 N N . VAL B 1 79 ? -28 -13.195 17.391 1 98.12 79 VAL B N 1
ATOM 4815 C CA . VAL B 1 79 ? -26.641 -12.641 17.375 1 98.12 79 VAL B CA 1
ATOM 4816 C C . VAL B 1 79 ? -26.594 -11.406 16.469 1 98.12 79 VAL B C 1
ATOM 4818 O O . VAL B 1 79 ? -27.203 -11.398 15.398 1 98.12 79 VAL B O 1
ATOM 4821 N N . LEU B 1 80 ? -26 -10.375 16.938 1 98.19 80 LEU B N 1
ATOM 4822 C CA . LEU B 1 80 ? -25.688 -9.195 16.141 1 98.19 80 LEU B CA 1
ATOM 4823 C C . LEU B 1 80 ? -24.188 -9 16.016 1 98.19 80 LEU B C 1
ATOM 4825 O O . LEU B 1 80 ? -23.5 -8.805 17.016 1 98.19 80 LEU B O 1
ATOM 4829 N N . ASN B 1 81 ? -23.703 -9.086 14.773 1 97.81 81 ASN B N 1
ATOM 4830 C CA . ASN B 1 81 ? -22.281 -8.883 14.531 1 97.81 81 ASN B CA 1
ATOM 4831 C C . ASN B 1 81 ? -21.953 -7.41 14.328 1 97.81 81 ASN B C 1
ATOM 4833 O O . ASN B 1 81 ? -22.531 -6.758 13.453 1 97.81 81 ASN B O 1
ATOM 4837 N N . ILE B 1 82 ? -21.078 -6.863 15.18 1 97.12 82 ILE B N 1
ATOM 4838 C CA . ILE B 1 82 ? -20.641 -5.473 15.102 1 97.12 82 ILE B CA 1
ATOM 4839 C C . ILE B 1 82 ? -19.125 -5.398 15.039 1 97.12 82 ILE B C 1
ATOM 4841 O O . ILE B 1 82 ? -18.438 -6.074 15.805 1 97.12 82 ILE B O 1
ATOM 4845 N N . ASP B 1 83 ? -18.609 -4.605 14.125 1 95.25 83 ASP B N 1
ATOM 4846 C CA . ASP B 1 83 ? -17.156 -4.387 14.07 1 95.25 83 ASP B CA 1
ATOM 4847 C C . ASP B 1 83 ? -16.719 -3.373 15.125 1 95.25 83 ASP B C 1
ATOM 4849 O O . ASP B 1 83 ? -17.516 -2.539 15.562 1 95.25 83 ASP B O 1
ATOM 4853 N N . SER B 1 84 ? -15.484 -3.451 15.508 1 95.44 84 SER B N 1
ATOM 4854 C CA . SER B 1 84 ? -14.961 -2.646 16.609 1 95.44 84 SER B CA 1
ATOM 4855 C C . SER B 1 84 ? -14.891 -1.17 16.234 1 95.44 84 SER B C 1
ATOM 4857 O O . SER B 1 84 ? -14.688 -0.312 17.094 1 95.44 84 SER B O 1
ATOM 4859 N N . ASP B 1 85 ? -15.062 -0.889 14.898 1 95.31 85 ASP B N 1
ATOM 4860 C CA . ASP B 1 85 ? -15.031 0.496 14.438 1 95.31 85 ASP B CA 1
ATOM 4861 C C . ASP B 1 85 ? -16.422 0.961 14 1 95.31 85 ASP B C 1
ATOM 4863 O O . ASP B 1 85 ? -16.547 1.86 13.172 1 95.31 85 ASP B O 1
ATOM 4867 N N . GLU B 1 86 ? -17.422 0.317 14.57 1 97 86 GLU B N 1
ATOM 4868 C CA . GLU B 1 86 ? -18.812 0.672 14.289 1 97 86 GLU B CA 1
ATOM 4869 C C . GLU B 1 86 ? -19.531 1.135 15.562 1 97 86 GLU B C 1
ATOM 4871 O O . GLU B 1 86 ? -19.328 0.569 16.641 1 97 86 GLU B O 1
ATOM 4876 N N . ILE B 1 87 ? -20.297 2.164 15.469 1 97.44 87 ILE B N 1
ATOM 4877 C CA . ILE B 1 87 ? -21.031 2.699 16.609 1 97.44 87 ILE B CA 1
ATOM 4878 C C . ILE B 1 87 ? -22.531 2.676 16.297 1 97.44 87 ILE B C 1
ATOM 4880 O O . ILE B 1 87 ? -22.984 3.297 15.328 1 97.44 87 ILE B O 1
ATOM 4884 N N . LEU B 1 88 ? -23.266 2 17.109 1 97.38 88 LEU B N 1
ATOM 4885 C CA . LEU B 1 88 ? -24.703 1.886 16.969 1 97.38 88 LEU B CA 1
ATOM 4886 C C . LEU B 1 88 ? -25.406 3.061 17.641 1 97.38 88 LEU B C 1
ATOM 4888 O O . LEU B 1 88 ? -25.312 3.238 18.859 1 97.38 88 LEU B O 1
ATOM 4892 N N . PRO B 1 89 ? -26.125 3.883 16.844 1 96.75 89 PRO B N 1
ATOM 4893 C CA . PRO B 1 89 ? -26.828 5.016 17.469 1 96.75 89 PRO B CA 1
ATOM 4894 C C . PRO B 1 89 ? -27.953 4.578 18.391 1 96.75 89 PRO B C 1
ATOM 4896 O O . PRO B 1 89 ? -28.547 3.52 18.188 1 96.75 89 PRO B O 1
ATOM 4899 N N . PRO B 1 90 ? -28.25 5.426 19.359 1 96.19 90 PRO B N 1
ATOM 4900 C CA . PRO B 1 90 ? -29.281 5.074 20.328 1 96.19 90 PRO B CA 1
ATOM 4901 C C . PRO B 1 90 ? -30.641 4.809 19.688 1 96.19 90 PRO B C 1
ATOM 4903 O O . PRO B 1 90 ? -31.375 3.924 20.125 1 96.19 90 PRO B O 1
ATOM 4906 N N . GLU B 1 91 ? -30.922 5.508 18.641 1 96.06 91 GLU B N 1
ATOM 4907 C CA . GLU B 1 91 ? -32.219 5.324 17.953 1 96.06 91 GLU B CA 1
ATOM 4908 C C . GLU B 1 91 ? -32.312 3.934 17.344 1 96.06 91 GLU B C 1
ATOM 4910 O O . GLU B 1 91 ? -33.375 3.322 17.344 1 96.06 91 GLU B O 1
ATOM 4915 N N . GLN B 1 92 ? -31.234 3.453 16.859 1 96.56 92 GLN B N 1
ATOM 4916 C CA . GLN B 1 92 ? -31.219 2.127 16.25 1 96.56 92 GLN B CA 1
ATOM 4917 C C . GLN B 1 92 ? -31.281 1.033 17.312 1 96.56 92 GLN B C 1
ATOM 4919 O O . GLN B 1 92 ? -31.844 -0.038 17.094 1 96.56 92 GLN B O 1
ATOM 4924 N N . VAL B 1 93 ? -30.656 1.234 18.484 1 96.69 93 VAL B N 1
ATOM 4925 C CA . VAL B 1 93 ? -30.734 0.307 19.609 1 96.69 93 VAL B CA 1
ATOM 4926 C C . VAL B 1 93 ? -32.188 0.098 20 1 96.69 93 VAL B C 1
ATOM 4928 O O . VAL B 1 93 ? -32.625 -1.034 20.219 1 96.69 93 VAL B O 1
ATOM 4931 N N . GLU B 1 94 ? -32.906 1.181 20 1 95.75 94 GLU B N 1
ATOM 4932 C CA . GLU B 1 94 ? -34.344 1.103 20.375 1 95.75 94 GLU B CA 1
ATOM 4933 C C . GLU B 1 94 ? -35.125 0.356 19.312 1 95.75 94 GLU B C 1
ATOM 4935 O O . GLU B 1 94 ? -36.062 -0.376 19.641 1 95.75 94 GLU B O 1
ATOM 4940 N N . ALA B 1 95 ? -34.781 0.588 18.094 1 96.25 95 ALA B N 1
ATOM 4941 C CA . ALA B 1 95 ? -35.438 -0.135 17.016 1 96.25 95 ALA B CA 1
ATOM 4942 C C . ALA B 1 95 ? -35.25 -1.64 17.141 1 96.25 95 ALA B C 1
ATOM 4944 O O . ALA B 1 95 ? -36.156 -2.426 16.906 1 96.25 95 ALA B O 1
ATOM 4945 N N . ILE B 1 96 ? -34.062 -2.037 17.531 1 96.5 96 ILE B N 1
ATOM 4946 C CA . ILE B 1 96 ? -33.719 -3.445 17.703 1 96.5 96 ILE B CA 1
ATOM 4947 C C . ILE B 1 96 ? -34.469 -4.012 18.922 1 96.5 96 ILE B C 1
ATOM 4949 O O . ILE B 1 96 ? -34.969 -5.133 18.875 1 96.5 96 ILE B O 1
ATOM 4953 N N . ARG B 1 97 ? -34.531 -3.227 19.953 1 95.44 97 ARG B N 1
ATOM 4954 C CA . ARG B 1 97 ? -35.219 -3.631 21.172 1 95.44 97 ARG B CA 1
ATOM 4955 C C . ARG B 1 97 ? -36.688 -3.998 20.875 1 95.44 97 ARG B C 1
ATOM 4957 O O . ARG B 1 97 ? -37.25 -4.895 21.516 1 95.44 97 ARG B O 1
ATOM 4964 N N . ALA B 1 98 ? -37.25 -3.377 19.875 1 94.69 98 ALA B N 1
ATOM 4965 C CA . ALA B 1 98 ? -38.688 -3.504 19.578 1 94.69 98 ALA B CA 1
ATOM 4966 C C . ALA B 1 98 ? -38.938 -4.684 18.641 1 94.69 98 ALA B C 1
ATOM 4968 O O . ALA B 1 98 ? -40.094 -4.992 18.344 1 94.69 98 ALA B O 1
ATOM 4969 N N . LEU B 1 99 ? -37.969 -5.371 18.266 1 94.81 99 LEU B N 1
ATOM 4970 C CA . LEU B 1 99 ? -38.156 -6.457 17.297 1 94.81 99 LEU B CA 1
ATOM 4971 C C . LEU B 1 99 ? -38.844 -7.652 17.938 1 94.81 99 LEU B C 1
ATOM 4973 O O . LEU B 1 99 ? -38.844 -7.777 19.172 1 94.81 99 LEU B O 1
ATOM 4977 N N . ASP B 1 100 ? -39.375 -8.492 17.047 1 90.62 100 ASP B N 1
ATOM 4978 C CA . ASP B 1 100 ? -40 -9.75 17.469 1 90.62 100 ASP B CA 1
ATOM 4979 C C . ASP B 1 100 ? -38.969 -10.883 17.453 1 90.62 100 ASP B C 1
ATOM 4981 O O . ASP B 1 100 ? -38.5 -11.289 16.391 1 90.62 100 ASP B O 1
ATOM 4985 N N . TRP B 1 101 ? -38.719 -11.492 18.578 1 91.88 101 TRP B N 1
ATOM 4986 C CA . TRP B 1 101 ? -37.656 -12.492 18.719 1 91.88 101 TRP B CA 1
ATOM 4987 C C . TRP B 1 101 ? -38.219 -13.898 18.516 1 91.88 101 TRP B C 1
ATOM 4989 O O . TRP B 1 101 ? -37.469 -14.883 18.578 1 91.88 101 TRP B O 1
ATOM 4999 N N . GLY B 1 102 ? -39.438 -14 18.188 1 90.06 102 GLY B N 1
ATOM 5000 C CA . GLY B 1 102 ? -40.062 -15.297 18 1 90.06 102 GLY B CA 1
ATOM 5001 C C . GLY B 1 102 ? -39.906 -15.852 16.594 1 90.06 102 GLY B C 1
ATOM 5002 O O . GLY B 1 102 ? -40.062 -17.047 16.375 1 90.06 102 GLY B O 1
ATOM 5003 N N . ASP B 1 103 ? -39.531 -15.094 15.656 1 89.94 103 ASP B N 1
ATOM 5004 C CA . ASP B 1 103 ? -39.375 -15.523 14.266 1 89.94 103 ASP B CA 1
ATOM 5005 C C . ASP B 1 103 ? -37.906 -15.766 13.906 1 89.94 103 ASP B C 1
ATOM 5007 O O . ASP B 1 103 ? -37.219 -14.867 13.422 1 89.94 103 ASP B O 1
ATOM 5011 N N . SER B 1 104 ? -37.531 -16.984 13.938 1 89.44 104 SER B N 1
ATOM 5012 C CA . SER B 1 104 ? -36.156 -17.359 13.734 1 89.44 104 SER B CA 1
ATOM 5013 C C . SER B 1 104 ? -35.781 -17.344 12.25 1 89.44 104 SER B C 1
ATOM 5015 O O . SER B 1 104 ? -34.594 -17.469 11.891 1 89.44 104 SER B O 1
ATOM 5017 N N . GLY B 1 105 ? -36.688 -17.109 11.398 1 90 105 GLY B N 1
ATOM 5018 C CA . GLY B 1 105 ? -36.438 -17.109 9.969 1 90 105 GLY B CA 1
ATOM 5019 C C . GLY B 1 105 ? -36.062 -15.734 9.43 1 90 105 GLY B C 1
ATOM 5020 O O . GLY B 1 105 ? -35.75 -15.594 8.25 1 90 105 GLY B O 1
ATOM 5021 N N . LYS B 1 106 ? -36.094 -14.805 10.234 1 94.56 106 LYS B N 1
ATOM 5022 C CA . LYS B 1 106 ? -35.781 -13.438 9.789 1 94.56 106 LYS B CA 1
ATOM 5023 C C . LYS B 1 106 ? -34.312 -13.117 9.945 1 94.56 106 LYS B C 1
ATOM 5025 O O . LYS B 1 106 ? -33.656 -13.562 10.898 1 94.56 106 LYS B O 1
ATOM 5030 N N . ILE B 1 107 ? -33.781 -12.461 8.984 1 96.5 107 ILE B N 1
ATOM 5031 C CA . ILE B 1 107 ? -32.438 -11.859 9.016 1 96.5 107 ILE B CA 1
ATOM 5032 C C . ILE B 1 107 ? -32.562 -10.344 8.883 1 96.5 107 ILE B C 1
ATOM 5034 O O . ILE B 1 107 ? -33.219 -9.844 7.973 1 96.5 107 ILE B O 1
ATOM 5038 N N . TYR B 1 108 ? -32 -9.617 9.781 1 97.06 108 TYR B N 1
ATOM 5039 C CA . TYR B 1 108 ? -32.156 -8.164 9.773 1 97.06 108 TYR B CA 1
ATOM 5040 C C . TYR B 1 108 ? -30.938 -7.484 9.203 1 97.06 108 TYR B C 1
ATOM 5042 O O . TYR B 1 108 ? -29.812 -7.832 9.555 1 97.06 108 TYR B O 1
ATOM 5050 N N . ALA B 1 109 ? -31.188 -6.543 8.305 1 97.31 109 ALA B N 1
ATOM 5051 C CA . ALA B 1 109 ? -30.141 -5.75 7.688 1 97.31 109 ALA B CA 1
ATOM 5052 C C . ALA B 1 109 ? -30.109 -4.332 8.25 1 97.31 109 ALA B C 1
ATOM 5054 O O . ALA B 1 109 ? -31.156 -3.701 8.406 1 97.31 109 ALA B O 1
ATOM 5055 N N . LEU B 1 110 ? -28.922 -3.881 8.609 1 97.12 110 LEU B N 1
ATOM 5056 C CA . LEU B 1 110 ? -28.734 -2.533 9.133 1 97.12 110 LEU B CA 1
ATOM 5057 C C . LEU B 1 110 ? -28.156 -1.608 8.07 1 97.12 110 LEU B C 1
ATOM 5059 O O . LEU B 1 110 ? -27.281 -2.006 7.305 1 97.12 110 LEU B O 1
ATOM 5063 N N . PRO B 1 111 ? -28.688 -0.375 8.031 1 96.81 111 PRO B N 1
ATOM 5064 C CA . PRO B 1 111 ? -28 0.618 7.195 1 96.81 111 PRO B CA 1
ATOM 5065 C C . PRO B 1 111 ? -26.688 1.084 7.797 1 96.81 111 PRO B C 1
ATOM 5067 O O . PRO B 1 111 ? -26.594 1.287 9.016 1 96.81 111 PRO B O 1
ATOM 5070 N N . ARG B 1 112 ? -25.672 1.176 7.031 1 96.75 112 ARG B N 1
ATOM 5071 C CA . ARG B 1 112 ? -24.359 1.562 7.504 1 96.75 112 ARG B CA 1
ATOM 5072 C C . ARG B 1 112 ? -23.844 2.801 6.773 1 96.75 112 ARG B C 1
ATOM 5074 O O . ARG B 1 112 ? -24.031 2.932 5.562 1 96.75 112 ARG B O 1
ATOM 5081 N N . LEU B 1 113 ? -23.35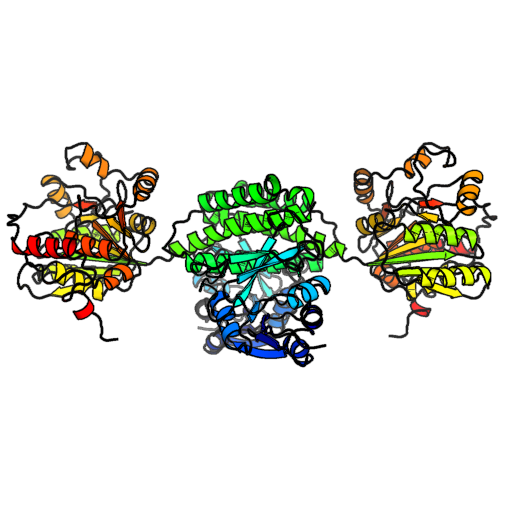9 3.758 7.508 1 96.19 113 LEU B N 1
ATOM 5082 C CA . LEU B 1 113 ? -22.734 4.953 6.965 1 96.19 113 LEU B CA 1
ATOM 5083 C C . LEU B 1 113 ? -21.219 4.91 7.16 1 96.19 113 LEU B C 1
ATOM 5085 O O . LEU B 1 113 ? -20.734 4.977 8.289 1 96.19 113 LEU B O 1
ATOM 5089 N N . ASN B 1 114 ? -20.547 4.82 6.055 1 96 114 ASN B N 1
ATOM 5090 C CA . ASN B 1 114 ? -19.094 4.703 6.094 1 96 114 ASN B CA 1
ATOM 5091 C C . ASN B 1 114 ? -18.422 6.074 6.137 1 96 114 ASN B C 1
ATOM 5093 O O . ASN B 1 114 ? -18.875 7.008 5.469 1 96 114 ASN B O 1
ATOM 5097 N N . HIS B 1 115 ? -17.406 6.152 6.992 1 95.56 115 HIS B N 1
ATOM 5098 C CA . HIS B 1 115 ? -16.672 7.406 7.164 1 95.56 115 HIS B CA 1
ATOM 5099 C C . HIS B 1 115 ? -15.227 7.273 6.715 1 95.56 115 HIS B C 1
ATOM 5101 O O . HIS B 1 115 ? -14.602 6.234 6.926 1 95.56 115 HIS B O 1
ATOM 5107 N N . TYR B 1 116 ? -14.695 8.297 6.062 1 95.31 116 TYR B N 1
ATOM 5108 C CA . TYR B 1 116 ? -13.281 8.461 5.75 1 95.31 116 TYR B CA 1
ATOM 5109 C C . TYR B 1 116 ? -12.703 9.672 6.469 1 95.31 116 TYR B C 1
ATOM 5111 O O . TYR B 1 116 ? -13.125 10.805 6.23 1 95.31 116 TYR B O 1
ATOM 5119 N N . ARG B 1 117 ? -11.766 9.43 7.344 1 92.94 117 ARG B N 1
ATOM 5120 C CA . ARG B 1 117 ? -11.172 10.477 8.172 1 92.94 117 ARG B CA 1
ATOM 5121 C C . ARG B 1 117 ? -12.25 11.258 8.914 1 92.94 117 ARG B C 1
ATOM 5123 O O . ARG B 1 117 ? -12.234 12.492 8.922 1 92.94 117 ARG B O 1
ATOM 5130 N N . GLY B 1 118 ? -13.258 10.492 9.352 1 90.44 118 GLY B N 1
ATOM 5131 C CA . GLY B 1 118 ? -14.305 11.086 10.172 1 90.44 118 GLY B CA 1
ATOM 5132 C C . GLY B 1 118 ? -15.422 11.703 9.367 1 90.44 118 GLY B C 1
ATOM 5133 O O . GLY B 1 118 ? -16.453 12.094 9.914 1 90.44 118 GLY B O 1
ATOM 5134 N N . ARG B 1 119 ? -15.32 11.781 8.07 1 91.88 119 ARG B N 1
ATOM 5135 C CA . ARG B 1 119 ? -16.344 12.383 7.227 1 91.88 119 ARG B CA 1
ATOM 5136 C C . ARG B 1 119 ? -17.172 11.305 6.523 1 91.88 119 ARG B C 1
ATOM 5138 O O . ARG B 1 119 ? -16.625 10.32 6.027 1 91.88 119 ARG B O 1
ATOM 5145 N N . PRO B 1 120 ? -18.484 11.484 6.539 1 93.62 120 PRO B N 1
ATOM 5146 C CA . PRO B 1 120 ? -19.328 10.508 5.848 1 93.62 120 PRO B CA 1
ATOM 5147 C C . PRO B 1 120 ? -19.109 10.516 4.336 1 93.62 120 PRO B C 1
ATOM 5149 O O . PRO B 1 120 ? -18.984 11.578 3.73 1 93.62 120 PRO B O 1
ATOM 5152 N N . ILE B 1 121 ? -19.031 9.438 3.768 1 94.75 121 ILE B N 1
ATOM 5153 C CA . ILE B 1 121 ? -18.844 9.281 2.328 1 94.75 121 ILE B CA 1
ATOM 5154 C C . ILE B 1 121 ? -20.094 8.656 1.713 1 94.75 121 ILE B C 1
ATOM 5156 O O . ILE B 1 121 ? -20.484 7.539 2.066 1 94.75 121 ILE B O 1
ATOM 5160 N N . LYS B 1 122 ? -20.719 9.281 0.816 1 92.56 122 LYS B N 1
ATOM 5161 C CA . LYS B 1 122 ? -21.938 8.789 0.201 1 92.56 122 LYS B CA 1
ATOM 5162 C C . LYS B 1 122 ? -21.734 8.477 -1.278 1 92.56 122 LYS B C 1
ATOM 5164 O O . LYS B 1 122 ? -22.656 8.594 -2.082 1 92.56 122 LYS B O 1
ATOM 5169 N N . SER B 1 123 ? -20.484 8.227 -1.648 1 93.25 123 SER B N 1
ATOM 5170 C CA . SER B 1 123 ? -20.094 7.895 -3.016 1 93.25 123 SER B CA 1
ATOM 5171 C C . SER B 1 123 ? -19.094 6.742 -3.047 1 93.25 123 SER B C 1
ATOM 5173 O O . SER B 1 123 ? -18.969 6.004 -2.068 1 93.25 123 SER B O 1
ATOM 5175 N N . CYS B 1 124 ? -18.578 6.406 -4.238 1 92.69 124 CYS B N 1
ATOM 5176 C CA . CYS B 1 124 ? -17.562 5.387 -4.426 1 92.69 124 CYS B CA 1
ATOM 5177 C C . CYS B 1 124 ? -18.062 4.016 -3.996 1 92.69 124 CYS B C 1
ATOM 5179 O O . CYS B 1 124 ? -17.281 3.186 -3.521 1 92.69 124 CYS B O 1
ATOM 5181 N N . GLY B 1 125 ? -19.391 3.814 -3.914 1 90.12 125 GLY B N 1
ATOM 5182 C CA . GLY B 1 125 ? -19.953 2.521 -3.559 1 90.12 125 GLY B CA 1
ATOM 5183 C C . GLY B 1 125 ? -20.094 2.322 -2.061 1 90.12 125 GLY B C 1
ATOM 5184 O O . GLY B 1 125 ? -20.453 1.234 -1.604 1 90.12 125 GLY B O 1
ATOM 5185 N N . TRP B 1 126 ? -19.797 3.406 -1.329 1 92.44 126 TRP B N 1
ATOM 5186 C CA . TRP B 1 126 ? -19.844 3.287 0.124 1 92.44 126 TRP B CA 1
ATOM 5187 C C . TRP B 1 126 ? -21.266 3.533 0.643 1 92.44 126 TRP B C 1
ATOM 5189 O O . TRP B 1 126 ? -21.547 3.305 1.821 1 92.44 126 TRP B O 1
ATOM 5199 N N . TYR B 1 127 ? -22.188 4.086 -0.224 1 89.88 127 TYR B N 1
ATOM 5200 C CA . TYR B 1 127 ? -23.562 4.395 0.159 1 89.88 127 TYR B CA 1
ATOM 5201 C C . TYR B 1 127 ? -24.516 4.168 -1.006 1 89.88 127 TYR B C 1
ATOM 5203 O O . TYR B 1 127 ? -24.172 4.453 -2.158 1 89.88 127 TYR B O 1
ATOM 5211 N N . PRO B 1 128 ? -25.656 3.541 -0.875 1 91.62 128 PRO B N 1
ATOM 5212 C CA . PRO B 1 128 ? -26.109 2.975 0.397 1 91.62 128 PRO B CA 1
ATOM 5213 C C . PRO B 1 128 ? -25.453 1.633 0.714 1 91.62 128 PRO B C 1
ATOM 5215 O O . PRO B 1 128 ? -25 0.938 -0.193 1 91.62 128 PRO B O 1
ATOM 5218 N N . ASP B 1 129 ? -25.297 1.401 1.913 1 93.75 129 ASP B N 1
ATOM 5219 C CA . ASP B 1 129 ? -24.672 0.163 2.369 1 93.75 129 ASP B CA 1
ATOM 5220 C C . ASP B 1 129 ? -25.531 -0.539 3.41 1 93.75 129 ASP B C 1
ATOM 5222 O O . ASP B 1 129 ? -25.766 -0.006 4.496 1 93.75 129 ASP B O 1
ATOM 5226 N N . TRP B 1 130 ? -26.078 -1.671 3.008 1 95.62 130 TRP B N 1
ATOM 5227 C CA . TRP B 1 130 ? -26.859 -2.504 3.916 1 95.62 130 TRP B CA 1
ATOM 5228 C C . TRP B 1 130 ? -26.078 -3.768 4.289 1 95.62 130 TRP B C 1
ATOM 5230 O O . TRP B 1 130 ? -25.609 -4.492 3.412 1 95.62 130 TRP B O 1
ATOM 5240 N N . VAL B 1 131 ? -26 -4.02 5.586 1 95.5 131 VAL B N 1
ATOM 5241 C CA . VAL B 1 131 ? -25.25 -5.188 6.02 1 95.5 131 VAL B CA 1
ATOM 5242 C C . VAL B 1 131 ? -26.156 -6.121 6.82 1 95.5 131 VAL B C 1
ATOM 5244 O O . VAL B 1 131 ? -26.812 -5.691 7.77 1 95.5 131 VAL B O 1
ATOM 5247 N N . LYS B 1 132 ? -26.219 -7.34 6.453 1 96.12 132 LYS B N 1
ATOM 5248 C CA . LYS B 1 132 ? -26.953 -8.359 7.195 1 96.12 132 LYS B CA 1
ATOM 5249 C C . LYS B 1 132 ? -26.156 -8.852 8.398 1 96.12 132 LYS B C 1
ATOM 5251 O O . LYS B 1 132 ? -25.234 -9.664 8.242 1 96.12 132 LYS B O 1
ATOM 5256 N N . ARG B 1 133 ? -26.562 -8.383 9.609 1 96.06 133 ARG B N 1
ATOM 5257 C CA . ARG B 1 133 ? -25.688 -8.617 10.75 1 96.06 133 ARG B CA 1
ATOM 5258 C C . ARG B 1 133 ? -26.469 -9.211 11.922 1 96.06 133 ARG B C 1
ATOM 5260 O O . ARG B 1 133 ? -25.875 -9.719 12.875 1 96.06 133 ARG B O 1
ATOM 5267 N N . LEU B 1 134 ? -27.781 -9.133 11.906 1 97.56 134 LEU B N 1
ATOM 5268 C CA . LEU B 1 134 ? -28.609 -9.688 12.977 1 97.56 134 LEU B CA 1
ATOM 5269 C C . LEU B 1 134 ? -29.344 -10.938 12.516 1 97.56 134 LEU B C 1
ATOM 5271 O O . LEU B 1 134 ? -30.141 -10.883 11.578 1 97.56 134 LEU B O 1
ATOM 5275 N N . TYR B 1 135 ? -29.062 -12.055 13.18 1 96.94 135 TYR B N 1
ATOM 5276 C CA . TYR B 1 135 ? -29.562 -13.336 12.703 1 96.94 135 TYR B CA 1
ATOM 5277 C C . TYR B 1 135 ? -29.688 -14.336 13.844 1 96.94 135 TYR B C 1
ATOM 5279 O O . TYR B 1 135 ? -29.172 -14.102 14.945 1 96.94 135 TYR B O 1
ATOM 5287 N N . HIS B 1 136 ? -30.422 -15.398 13.562 1 96.38 136 HIS B N 1
ATOM 5288 C CA . HIS B 1 136 ? -30.547 -16.516 14.492 1 96.38 136 HIS B CA 1
ATOM 5289 C C . HIS B 1 136 ? -29.438 -17.531 14.281 1 96.38 136 HIS B C 1
ATOM 5291 O O . HIS B 1 136 ? -29.344 -18.156 13.219 1 96.38 136 HIS B O 1
ATOM 5297 N N . ARG B 1 137 ? -28.562 -17.766 15.266 1 95.31 137 ARG B N 1
ATOM 5298 C CA . ARG B 1 137 ? -27.297 -18.469 15.094 1 95.31 137 ARG B CA 1
ATOM 5299 C C . ARG B 1 137 ? -27.531 -19.969 14.867 1 95.31 137 ARG B C 1
ATOM 5301 O O . ARG B 1 137 ? -26.609 -20.688 14.484 1 95.31 137 ARG B O 1
ATOM 5308 N N . GLN B 1 138 ? -28.672 -20.484 15.078 1 92.62 138 GLN B N 1
ATOM 5309 C CA . GLN B 1 138 ? -28.969 -21.891 14.883 1 92.62 138 GLN B CA 1
ATOM 5310 C C . GLN B 1 138 ? -29.312 -22.188 13.43 1 92.62 138 GLN B C 1
ATOM 5312 O O . GLN B 1 138 ? -29.188 -23.328 12.977 1 92.62 138 GLN B O 1
ATOM 5317 N N . THR B 1 139 ? -29.703 -21.188 12.695 1 92.25 139 THR B N 1
ATOM 5318 C CA . THR B 1 139 ? -30.172 -21.422 11.328 1 92.25 139 THR B CA 1
ATOM 5319 C C . THR B 1 139 ? -29.281 -20.703 10.32 1 92.25 139 THR B C 1
ATOM 5321 O O . THR B 1 139 ? -29.25 -21.078 9.148 1 92.25 139 THR B O 1
ATOM 5324 N N . VAL B 1 140 ? -28.672 -19.688 10.758 1 95.06 140 VAL B N 1
ATOM 5325 C CA . VAL B 1 140 ? -27.891 -18.859 9.844 1 95.06 140 VAL B CA 1
ATOM 5326 C C . VAL B 1 140 ? -26.438 -18.812 10.312 1 95.06 140 VAL B C 1
ATOM 5328 O O . VAL B 1 140 ? -26.172 -18.781 11.516 1 95.06 140 VAL B O 1
ATOM 5331 N N . ARG B 1 141 ? -25.5 -18.922 9.375 1 93.94 141 ARG B N 1
ATOM 5332 C CA . ARG B 1 141 ? -24.078 -18.766 9.68 1 93.94 141 ARG B CA 1
ATOM 5333 C C . ARG B 1 141 ? -23.344 -18.031 8.555 1 93.94 141 ARG B C 1
ATOM 5335 O O . ARG B 1 141 ? -23.891 -17.875 7.461 1 93.94 141 ARG B O 1
ATOM 5342 N N . PHE B 1 142 ? -22.109 -17.625 8.828 1 94.56 142 PHE B N 1
ATOM 5343 C CA . PHE B 1 142 ? -21.266 -17.031 7.801 1 94.56 142 PHE B CA 1
ATOM 5344 C C . PHE B 1 142 ? -20.609 -18.109 6.945 1 94.56 142 PHE B C 1
ATOM 5346 O O . PHE B 1 142 ? -20.391 -19.234 7.406 1 94.56 142 PHE B O 1
ATOM 5353 N N . ASN B 1 143 ? -20.281 -17.75 5.746 1 91.62 143 ASN B N 1
ATOM 5354 C CA . ASN B 1 143 ? -19.469 -18.656 4.93 1 91.62 143 ASN B CA 1
ATOM 5355 C C . ASN B 1 143 ? -18.016 -18.641 5.367 1 91.62 143 ASN B C 1
ATOM 5357 O O . ASN B 1 143 ? -17.625 -17.844 6.219 1 91.62 143 ASN B O 1
ATOM 5361 N N . ASP B 1 144 ? -17.266 -19.516 4.781 1 86 144 ASP B N 1
ATOM 5362 C CA . ASP B 1 144 ? -15.898 -19.719 5.242 1 86 144 ASP B CA 1
ATOM 5363 C C . ASP B 1 144 ? -14.914 -18.891 4.41 1 86 144 ASP B C 1
ATOM 5365 O O . ASP B 1 144 ? -13.711 -19.172 4.414 1 86 144 ASP B O 1
ATOM 5369 N N . ASN B 1 145 ? -15.43 -17.969 3.752 1 80.94 145 ASN B N 1
ATOM 5370 C CA . ASN B 1 145 ? -14.539 -17.125 2.959 1 80.94 145 ASN B CA 1
ATOM 5371 C C . ASN B 1 145 ? -13.562 -16.359 3.842 1 80.94 145 ASN B C 1
ATOM 5373 O O . ASN B 1 145 ? -13.922 -15.898 4.926 1 80.94 145 ASN B O 1
ATOM 5377 N N . GLN B 1 146 ? -12.375 -16.312 3.309 1 77.38 146 GLN B N 1
ATOM 5378 C CA . GLN B 1 146 ? -11.352 -15.586 4.07 1 77.38 146 GLN B CA 1
ATOM 5379 C C . GLN B 1 146 ? -11.625 -14.086 4.078 1 77.38 146 GLN B C 1
ATOM 5381 O O . GLN B 1 146 ? -11.32 -13.398 5.055 1 77.38 146 GLN B O 1
ATOM 5386 N N . VAL B 1 147 ? -12.109 -13.625 2.887 1 74.75 147 VAL B N 1
ATOM 5387 C CA . VAL B 1 147 ? -12.484 -12.219 2.771 1 74.75 147 VAL B CA 1
ATOM 5388 C C . VAL B 1 147 ? -13.859 -12.109 2.119 1 74.75 147 VAL B C 1
ATOM 5390 O O . VAL B 1 147 ? -14.305 -13.023 1.422 1 74.75 147 VAL B O 1
ATOM 5393 N N . HIS B 1 148 ? -14.516 -11.039 2.383 1 78.44 148 HIS B N 1
ATOM 5394 C CA . HIS B 1 148 ? -15.852 -10.773 1.853 1 78.44 148 HIS B CA 1
ATOM 5395 C C . HIS B 1 148 ? -16.844 -11.836 2.307 1 78.44 148 HIS B C 1
ATOM 5397 O O . HIS B 1 148 ? -17.562 -12.422 1.486 1 78.44 148 HIS B O 1
ATOM 5403 N N . GLU B 1 149 ? -16.719 -12.117 3.576 1 83.88 149 GLU B N 1
ATOM 5404 C CA . GLU B 1 149 ? -17.641 -13.086 4.168 1 83.88 149 GLU B CA 1
ATOM 5405 C C . GLU B 1 149 ? -19.078 -12.547 4.18 1 83.88 149 GLU B C 1
ATOM 5407 O O . GLU B 1 149 ? -19.281 -11.336 4.258 1 83.88 149 GLU B O 1
ATOM 5412 N N . SER B 1 150 ? -20.031 -13.469 3.975 1 91.25 150 SER B N 1
ATOM 5413 C CA . SER B 1 150 ? -21.453 -13.133 3.998 1 91.25 150 SER B CA 1
ATOM 5414 C C . SER B 1 150 ? -22.266 -14.242 4.656 1 91.25 150 SER B C 1
ATOM 5416 O O . SER B 1 150 ? -21.781 -15.367 4.812 1 91.25 150 SER B O 1
ATOM 5418 N N . LEU B 1 151 ? -23.422 -13.93 5.078 1 93.94 151 LEU B N 1
ATOM 5419 C CA . LEU B 1 151 ? -24.312 -14.906 5.684 1 93.94 151 LEU B CA 1
ATOM 5420 C C . LEU B 1 151 ? -24.859 -15.859 4.633 1 93.94 151 LEU B C 1
ATOM 5422 O O . LEU B 1 151 ? -25.203 -15.438 3.523 1 93.94 151 LEU B O 1
ATOM 5426 N N . ILE B 1 152 ? -24.875 -17.062 4.992 1 93.75 152 ILE B N 1
ATOM 5427 C CA . ILE B 1 152 ? -25.562 -18.047 4.172 1 93.75 152 ILE B CA 1
ATOM 5428 C C . ILE B 1 152 ? -27.062 -18.047 4.508 1 93.75 152 ILE B C 1
ATOM 5430 O O . ILE B 1 152 ? -27.453 -18.469 5.598 1 93.75 152 ILE B O 1
ATOM 5434 N N . GLU B 1 153 ? -27.812 -17.641 3.635 1 91.69 153 GLU B N 1
ATOM 5435 C CA . GLU B 1 153 ? -29.266 -17.531 3.848 1 91.69 153 GLU B CA 1
ATOM 5436 C C . GLU B 1 153 ? -29.969 -18.844 3.537 1 91.69 153 GLU B C 1
ATOM 5438 O O . GLU B 1 153 ? -29.984 -19.297 2.391 1 91.69 153 GLU B O 1
ATOM 5443 N N . PRO B 1 154 ? -30.484 -19.438 4.578 1 90.19 154 PRO B N 1
ATOM 5444 C CA . PRO B 1 154 ? -31.219 -20.672 4.32 1 90.19 154 PRO B CA 1
ATOM 5445 C C . PRO B 1 154 ? -32.438 -20.453 3.436 1 90.19 154 PRO B C 1
ATOM 5447 O O . PRO B 1 154 ? -32.938 -19.344 3.334 1 90.19 154 PRO B O 1
ATOM 5450 N N . THR B 1 155 ? -32.875 -21.594 2.9 1 87.94 155 THR B N 1
ATOM 5451 C CA . THR B 1 155 ? -34.094 -21.547 2.084 1 87.94 155 THR B CA 1
ATOM 5452 C C . THR B 1 155 ? -35.281 -21.141 2.93 1 87.94 155 THR B C 1
ATOM 5454 O O . THR B 1 155 ? -35.5 -21.688 4.02 1 87.94 155 THR B O 1
ATOM 5457 N N . GLY B 1 156 ? -36.031 -20.125 2.65 1 87.44 156 GLY B N 1
ATOM 5458 C CA . GLY B 1 156 ? -37.25 -19.703 3.355 1 87.44 156 GLY B CA 1
ATOM 5459 C C . GLY B 1 156 ? -37 -18.5 4.258 1 87.44 156 GLY B C 1
ATOM 5460 O O . GLY B 1 156 ? -37.938 -17.969 4.844 1 87.44 156 GLY B O 1
ATOM 5461 N N . SER B 1 157 ? -35.75 -18.156 4.395 1 90 157 SER B N 1
ATOM 5462 C CA . SER B 1 157 ? -35.469 -17 5.23 1 90 157 SER B CA 1
ATOM 5463 C C . SER B 1 157 ? -35.875 -15.695 4.539 1 90 157 SER B C 1
ATOM 5465 O O . SER B 1 157 ? -36.031 -15.664 3.32 1 90 157 SER B O 1
ATOM 5467 N N . SER B 1 158 ? -36.25 -14.633 5.371 1 93.69 158 SER B N 1
ATOM 5468 C CA . SER B 1 158 ? -36.594 -13.312 4.859 1 93.69 158 SER B CA 1
ATOM 5469 C C . SER B 1 158 ? -35.688 -12.242 5.438 1 93.69 158 SER B C 1
ATOM 5471 O O . SER B 1 158 ? -35.375 -12.258 6.633 1 93.69 158 SER B O 1
ATOM 5473 N N . VAL B 1 159 ? -35.281 -11.359 4.586 1 95.31 159 VAL B N 1
ATOM 5474 C CA . VAL B 1 159 ? -34.406 -10.266 5.023 1 95.31 159 VAL B CA 1
ATOM 5475 C C . VAL B 1 159 ? -35.25 -9.023 5.305 1 95.31 159 VAL B C 1
ATOM 5477 O O . VAL B 1 159 ? -36.031 -8.586 4.453 1 95.31 159 VAL B O 1
ATOM 5480 N N . VAL B 1 160 ? -35.125 -8.461 6.512 1 95.88 160 VAL B N 1
ATOM 5481 C CA . VAL B 1 160 ? -35.844 -7.266 6.918 1 95.88 160 VAL B CA 1
ATOM 5482 C C . VAL B 1 160 ? -34.875 -6.109 7.125 1 95.88 160 VAL B C 1
ATOM 5484 O O . VAL B 1 160 ? -33.875 -6.262 7.809 1 95.88 160 VAL B O 1
ATOM 5487 N N . ARG B 1 161 ? -35.219 -4.98 6.57 1 96.31 161 ARG B N 1
ATOM 5488 C CA . ARG B 1 161 ? -34.375 -3.793 6.711 1 96.31 161 ARG B CA 1
ATOM 5489 C C . ARG B 1 161 ? -34.812 -2.953 7.91 1 96.31 161 ARG B C 1
ATOM 5491 O O . ARG B 1 161 ? -36 -2.684 8.086 1 96.31 161 ARG B O 1
ATOM 5498 N N . LEU B 1 162 ? -33.812 -2.617 8.703 1 95.94 162 LEU B N 1
ATOM 5499 C CA . LEU B 1 162 ? -34.094 -1.714 9.812 1 95.94 162 LEU B CA 1
ATOM 5500 C C . LEU B 1 162 ? -34.188 -0.27 9.336 1 95.94 162 LEU B C 1
ATOM 5502 O O . LEU B 1 162 ? -33.844 0.03 8.188 1 95.94 162 LEU B O 1
ATOM 5506 N N . PRO B 1 163 ? -34.594 0.66 10.172 1 93.06 163 PRO B N 1
ATOM 5507 C CA . PRO B 1 163 ? -34.812 2.045 9.75 1 93.06 163 PRO B CA 1
ATOM 5508 C C . PRO B 1 163 ? -33.531 2.709 9.227 1 93.06 163 PRO B C 1
ATOM 5510 O O . PRO B 1 163 ? -32.5 2.648 9.875 1 93.06 163 PRO B O 1
ATOM 5513 N N . GLU B 1 164 ? -33.688 3.408 8.117 1 92.75 164 GLU B N 1
ATOM 5514 C CA . GLU B 1 164 ? -32.562 3.984 7.398 1 92.75 164 GLU B CA 1
ATOM 5515 C C . GLU B 1 164 ? -32.125 5.301 8.031 1 92.75 164 GLU B C 1
ATOM 5517 O O . GLU B 1 164 ? -30.969 5.727 7.852 1 92.75 164 GLU B O 1
ATOM 5522 N N . LYS B 1 165 ? -32.875 5.98 8.797 1 92.44 165 LYS B N 1
ATOM 5523 C CA . LYS B 1 165 ? -32.656 7.34 9.289 1 92.44 165 LYS B CA 1
ATOM 5524 C C . LYS B 1 165 ? -31.469 7.406 10.234 1 92.44 165 LYS B C 1
ATOM 5526 O O . LYS B 1 165 ? -30.797 8.438 10.328 1 92.44 165 LYS B O 1
ATOM 5531 N N . HIS B 1 166 ? -31.219 6.281 10.969 1 93.38 166 HIS B N 1
ATOM 5532 C CA . HIS B 1 166 ? -30.125 6.262 11.945 1 93.38 166 HIS B CA 1
ATOM 5533 C C . HIS B 1 166 ? -29.172 5.109 11.68 1 93.38 166 HIS B C 1
ATOM 5535 O O . HIS B 1 166 ? -29.172 4.117 12.414 1 93.38 166 HIS B O 1
ATOM 5541 N N . PRO B 1 167 ? -28.328 5.363 10.75 1 95.81 167 PRO B N 1
ATOM 5542 C CA . PRO B 1 167 ? -27.469 4.266 10.312 1 95.81 167 PRO B CA 1
ATOM 5543 C C . PRO B 1 167 ? -26.344 3.975 11.297 1 95.81 167 PRO B C 1
ATOM 5545 O O . PRO B 1 167 ? -26.016 4.824 12.133 1 95.81 167 PRO B O 1
ATOM 5548 N N . LEU B 1 168 ? -25.891 2.689 11.211 1 96.06 168 LEU B N 1
ATOM 5549 C CA . LEU B 1 168 ? -24.656 2.271 11.875 1 96.06 168 LEU B CA 1
ATOM 5550 C C . LEU B 1 168 ? -23.469 3.098 11.391 1 96.06 168 LEU B C 1
ATOM 5552 O O . LEU B 1 168 ? -23.188 3.146 10.188 1 96.06 168 LEU B O 1
ATOM 5556 N N . MET B 1 169 ? -22.781 3.844 12.336 1 96.25 169 MET B N 1
ATOM 5557 C CA . MET B 1 169 ? -21.641 4.676 11.961 1 96.25 169 MET B CA 1
ATOM 5558 C C . MET B 1 169 ? -20.375 3.838 11.859 1 96.25 169 MET B C 1
ATOM 5560 O O . MET B 1 169 ? -19.891 3.316 12.867 1 96.25 169 MET B O 1
ATOM 5564 N N . HIS B 1 170 ? -19.906 3.699 10.672 1 96.62 170 HIS B N 1
ATOM 5565 C CA . HIS B 1 170 ? -18.719 2.881 10.445 1 96.62 170 HIS B CA 1
ATOM 5566 C C . HIS B 1 170 ? -17.5 3.75 10.133 1 96.62 170 HIS B C 1
ATOM 5568 O O . HIS B 1 170 ? -17.453 4.395 9.078 1 96.62 170 HIS B O 1
ATOM 5574 N N . TYR B 1 171 ? -16.562 3.773 11.023 1 94.5 171 TYR B N 1
ATOM 5575 C CA . TYR B 1 171 ? -15.328 4.523 10.812 1 94.5 171 TYR B CA 1
ATOM 5576 C C . TYR B 1 171 ? -14.273 3.656 10.141 1 94.5 171 TYR B C 1
ATOM 5578 O O . TYR B 1 171 ? -13.312 3.227 10.789 1 94.5 171 TYR B O 1
ATOM 5586 N N . SER B 1 172 ? -14.406 3.637 8.875 1 89.5 172 SER B N 1
ATOM 5587 C CA . SER B 1 172 ? -13.758 2.643 8.023 1 89.5 172 SER B CA 1
ATOM 5588 C C . SER B 1 172 ? -12.258 2.893 7.918 1 89.5 172 SER B C 1
ATOM 5590 O O . SER B 1 172 ? -11.461 1.97 8.07 1 89.5 172 SER B O 1
ATOM 5592 N N . PHE B 1 173 ? -11.93 4.195 7.578 1 93.5 173 PHE B N 1
ATOM 5593 C CA . PHE B 1 173 ? -10.516 4.48 7.34 1 93.5 173 PHE B CA 1
ATOM 5594 C C . PHE B 1 173 ? -10.125 5.828 7.938 1 93.5 173 PHE B C 1
ATOM 5596 O O . PHE B 1 173 ? -10.828 6.828 7.734 1 93.5 173 PHE B O 1
ATOM 5603 N N . ASP B 1 174 ? -9.039 5.816 8.578 1 92.31 174 ASP B N 1
ATOM 5604 C CA . ASP B 1 174 ? -8.547 7.043 9.203 1 92.31 174 ASP B CA 1
ATOM 5605 C C . ASP B 1 174 ? -7.641 7.816 8.242 1 92.31 174 ASP B C 1
ATOM 5607 O O . ASP B 1 174 ? -7.152 8.898 8.578 1 92.31 174 ASP B O 1
ATOM 5611 N N . GLY B 1 175 ? -7.453 7.273 7.086 1 95.25 175 GLY B N 1
ATOM 5612 C CA . GLY B 1 175 ? -6.613 7.93 6.098 1 95.25 175 GLY B CA 1
ATOM 5613 C C . GLY B 1 175 ? -6.113 6.984 5.02 1 95.25 175 GLY B C 1
ATOM 5614 O O . GLY B 1 175 ? -6.512 5.82 4.973 1 95.25 175 GLY B O 1
ATOM 5615 N N . ALA B 1 176 ? -5.246 7.504 4.219 1 97.12 176 ALA B N 1
ATOM 5616 C CA . ALA B 1 176 ? -4.715 6.762 3.078 1 97.12 176 ALA B CA 1
ATOM 5617 C C . ALA B 1 176 ? -3.902 5.555 3.539 1 97.12 176 ALA B C 1
ATOM 5619 O O . ALA B 1 176 ? -3.922 4.504 2.895 1 97.12 176 ALA B O 1
ATOM 5620 N N . ALA B 1 177 ? -3.164 5.723 4.652 1 96.25 177 ALA B N 1
ATOM 5621 C CA . ALA B 1 177 ? -2.367 4.617 5.18 1 96.25 177 ALA B CA 1
ATOM 5622 C C . ALA B 1 177 ? -3.238 3.396 5.461 1 96.25 177 ALA B C 1
ATOM 5624 O O . ALA B 1 177 ? -2.844 2.266 5.172 1 96.25 177 ALA B O 1
ATOM 5625 N N . ALA B 1 178 ? -4.398 3.666 6.027 1 94.06 178 ALA B N 1
ATOM 5626 C CA . ALA B 1 178 ? -5.32 2.576 6.336 1 94.06 178 ALA B CA 1
ATOM 5627 C C . ALA B 1 178 ? -5.859 1.938 5.059 1 94.06 178 ALA B C 1
ATOM 5629 O O . ALA B 1 178 ? -6.059 0.721 5 1 94.06 178 ALA B O 1
ATOM 5630 N N . LEU B 1 179 ? -6.137 2.738 4.059 1 95.69 179 LEU B N 1
ATOM 5631 C CA . LEU B 1 179 ? -6.586 2.227 2.77 1 95.69 179 LEU B CA 1
ATOM 5632 C C . LEU B 1 179 ? -5.547 1.292 2.162 1 95.69 179 LEU B C 1
ATOM 5634 O O . LEU B 1 179 ? -5.887 0.213 1.672 1 95.69 179 LEU B O 1
ATOM 5638 N N . ILE B 1 180 ? -4.324 1.662 2.199 1 96.75 180 ILE B N 1
ATOM 5639 C CA . ILE B 1 180 ? -3.229 0.888 1.628 1 96.75 180 ILE B CA 1
ATOM 5640 C C . ILE B 1 180 ? -3.082 -0.431 2.383 1 96.75 180 ILE B C 1
ATOM 5642 O O . ILE B 1 180 ? -2.885 -1.484 1.772 1 96.75 180 ILE B O 1
ATOM 5646 N N . SER B 1 181 ? -3.16 -0.344 3.697 1 93.81 181 SER B N 1
ATOM 5647 C CA . SER B 1 181 ? -3.035 -1.546 4.516 1 93.81 181 SER B CA 1
ATOM 5648 C C . SER B 1 181 ? -4.121 -2.562 4.172 1 93.81 181 SER B C 1
ATOM 5650 O O . SER B 1 181 ? -3.842 -3.758 4.047 1 93.81 181 SER B O 1
ATOM 5652 N N . LYS B 1 182 ? -5.32 -2.09 4.102 1 90.69 182 LYS B N 1
ATOM 5653 C CA . LYS B 1 182 ? -6.418 -2.975 3.729 1 90.69 182 LYS B CA 1
ATOM 5654 C C . LYS B 1 182 ? -6.203 -3.561 2.336 1 90.69 182 LYS B C 1
ATOM 5656 O O . LYS B 1 182 ? -6.41 -4.758 2.121 1 90.69 182 LYS B O 1
ATOM 5661 N N . MET B 1 183 ? -5.852 -2.74 1.452 1 94.62 183 MET B N 1
ATOM 5662 C CA . MET B 1 183 ? -5.578 -3.174 0.085 1 94.62 183 MET B CA 1
ATOM 5663 C C . MET B 1 183 ? -4.523 -4.277 0.066 1 94.62 183 MET B C 1
ATOM 5665 O O . MET B 1 183 ? -4.691 -5.293 -0.609 1 94.62 183 MET B O 1
ATOM 5669 N N . GLN B 1 184 ? -3.418 -4.047 0.792 1 95.12 184 GLN B N 1
ATOM 5670 C CA . GLN B 1 184 ? -2.332 -5.016 0.862 1 95.12 184 GLN B CA 1
ATOM 5671 C C . GLN B 1 184 ? -2.834 -6.371 1.35 1 95.12 184 GLN B C 1
ATOM 5673 O O . GLN B 1 184 ? -2.564 -7.398 0.726 1 95.12 184 GLN B O 1
ATOM 5678 N N . HIS B 1 185 ? -3.604 -6.309 2.383 1 88.88 185 HIS B N 1
ATOM 5679 C CA . HIS B 1 185 ? -4.094 -7.535 3.002 1 88.88 185 HIS B CA 1
ATOM 5680 C C . HIS B 1 185 ? -5.055 -8.273 2.08 1 88.88 185 HIS B C 1
ATOM 5682 O O . HIS B 1 185 ? -4.906 -9.477 1.85 1 88.88 185 HIS B O 1
ATOM 5688 N N . TYR B 1 186 ? -5.969 -7.551 1.541 1 87.06 186 TYR B N 1
ATOM 5689 C CA . TYR B 1 186 ? -7.02 -8.156 0.73 1 87.06 186 TYR B CA 1
ATOM 5690 C C . TYR B 1 186 ? -6.457 -8.688 -0.583 1 87.06 186 TYR B C 1
ATOM 5692 O O . TYR B 1 186 ? -6.898 -9.727 -1.08 1 87.06 186 TYR B O 1
ATOM 5700 N N . THR B 1 187 ? -5.559 -7.996 -1.16 1 95.31 187 THR B N 1
ATOM 5701 C CA . THR B 1 187 ? -5 -8.438 -2.432 1 95.31 187 THR B CA 1
ATOM 5702 C C . THR B 1 187 ? -4.129 -9.68 -2.234 1 95.31 187 THR B C 1
ATOM 5704 O O . THR B 1 187 ? -4.082 -10.555 -3.1 1 95.31 187 THR B O 1
ATOM 5707 N N . ASP B 1 188 ? -3.459 -9.773 -1.039 1 94.06 188 ASP B N 1
ATOM 5708 C CA . ASP B 1 188 ? -2.705 -10.984 -0.727 1 94.06 188 ASP B CA 1
ATOM 5709 C C . ASP B 1 188 ? -3.631 -12.195 -0.606 1 94.06 188 ASP B C 1
ATOM 5711 O O . ASP B 1 188 ? -3.342 -13.258 -1.152 1 94.06 188 ASP B O 1
ATOM 5715 N N . LEU B 1 189 ? -4.727 -11.984 0.089 1 87.06 189 LEU B N 1
ATOM 5716 C CA . LEU B 1 189 ? -5.684 -13.07 0.299 1 87.06 189 LEU B CA 1
ATOM 5717 C C . LEU B 1 189 ? -6.305 -13.508 -1.021 1 87.06 189 LEU B C 1
ATOM 5719 O O . LEU B 1 189 ? -6.473 -14.711 -1.265 1 87.06 189 LEU B O 1
ATOM 5723 N N . PHE B 1 190 ? -6.578 -12.578 -1.874 1 91 190 PHE B N 1
ATOM 5724 C CA . PHE B 1 190 ? -7.156 -12.891 -3.178 1 91 190 PHE B CA 1
ATOM 5725 C C . PHE B 1 190 ? -6.191 -13.719 -4.012 1 91 190 PHE B C 1
ATOM 5727 O O . PHE B 1 190 ? -6.586 -14.727 -4.605 1 91 190 PHE B O 1
ATOM 5734 N N . ALA B 1 191 ? -4.984 -13.305 -4.051 1 94.38 191 ALA B N 1
ATOM 5735 C CA . ALA B 1 191 ? -3.979 -14.008 -4.844 1 94.38 191 ALA B CA 1
ATOM 5736 C C . ALA B 1 191 ? -3.783 -15.438 -4.336 1 94.38 191 ALA B C 1
ATOM 5738 O O . ALA B 1 191 ? -3.686 -16.375 -5.125 1 94.38 191 ALA B O 1
ATOM 5739 N N . ALA B 1 192 ? -3.764 -15.531 -3.006 1 91.38 192 ALA B N 1
ATOM 5740 C CA . ALA B 1 192 ? -3.586 -16.859 -2.416 1 91.38 192 ALA B CA 1
ATOM 5741 C C . ALA B 1 192 ? -4.773 -17.766 -2.734 1 91.38 192 ALA B C 1
ATOM 5743 O O . ALA B 1 192 ? -4.59 -18.938 -3.066 1 91.38 192 ALA B O 1
ATOM 5744 N N . GLN B 1 193 ? -5.895 -17.25 -2.688 1 87.56 193 GLN B N 1
ATOM 5745 C CA . GLN B 1 193 ? -7.113 -18.016 -2.912 1 87.56 193 GLN B CA 1
ATOM 5746 C C . GLN B 1 193 ? -7.258 -18.391 -4.383 1 87.56 193 GLN B C 1
ATOM 5748 O O . GLN B 1 193 ? -7.734 -19.484 -4.699 1 87.56 193 GLN B O 1
ATOM 5753 N N . GLN B 1 194 ? -6.832 -17.531 -5.266 1 93.88 194 GLN B N 1
ATOM 5754 C CA . GLN B 1 194 ? -7.105 -17.734 -6.688 1 93.88 194 GLN B CA 1
ATOM 5755 C C . GLN B 1 194 ? -5.895 -18.312 -7.406 1 93.88 194 GLN B C 1
ATOM 5757 O O . GLN B 1 194 ? -5.938 -18.547 -8.617 1 93.88 194 GLN B O 1
ATOM 5762 N N . GLN B 1 195 ? -4.828 -18.562 -6.695 1 96.06 195 GLN B N 1
ATOM 5763 C CA . GLN B 1 195 ? -3.605 -19.078 -7.305 1 96.06 195 GLN B CA 1
ATOM 5764 C C . GLN B 1 195 ? -3.879 -20.359 -8.086 1 96.06 195 GLN B C 1
ATOM 5766 O O . GLN B 1 195 ? -4.492 -21.297 -7.559 1 96.06 195 GLN B O 1
ATOM 5771 N N . PHE B 1 196 ? -3.518 -20.406 -9.367 1 96.81 196 PHE B N 1
ATOM 5772 C CA . PHE B 1 196 ? -3.625 -21.516 -10.312 1 96.81 196 PHE B CA 1
ATOM 5773 C C . PHE B 1 196 ? -5.082 -21.797 -10.664 1 96.81 196 PHE B C 1
ATOM 5775 O O . PHE B 1 196 ? -5.387 -22.75 -11.375 1 96.81 196 PHE B O 1
ATOM 5782 N N . LYS B 1 197 ? -6.074 -21.047 -10.133 1 94.75 197 LYS B N 1
ATOM 5783 C CA . LYS B 1 197 ? -7.492 -21.203 -10.445 1 94.75 197 LYS B CA 1
ATOM 5784 C C . LYS B 1 197 ? -7.941 -20.188 -11.492 1 94.75 197 LYS B C 1
ATOM 5786 O O . LYS B 1 197 ? -8.898 -20.438 -12.234 1 94.75 197 LYS B O 1
ATOM 5791 N N . ARG B 1 198 ? -7.262 -19.094 -11.477 1 93.38 198 ARG B N 1
ATOM 5792 C CA . ARG B 1 198 ? -7.547 -18.031 -12.43 1 93.38 198 ARG B CA 1
ATOM 5793 C C . ARG B 1 198 ? -6.266 -17.516 -13.07 1 93.38 198 ARG B C 1
ATOM 5795 O O . ARG B 1 198 ? -5.238 -17.391 -12.398 1 93.38 198 ARG B O 1
ATOM 5802 N N . ARG B 1 199 ? -6.391 -17.266 -14.328 1 91.56 199 ARG B N 1
ATOM 5803 C CA . ARG B 1 199 ? -5.246 -16.703 -15.031 1 91.56 199 ARG B CA 1
ATOM 5804 C C . ARG B 1 199 ? -5.219 -15.18 -14.891 1 91.56 199 ARG B C 1
ATOM 5806 O O . ARG B 1 199 ? -6.258 -14.547 -14.695 1 91.56 199 ARG B O 1
ATOM 5813 N N . ALA B 1 200 ? -4.012 -14.625 -14.875 1 94 200 ALA B N 1
ATOM 5814 C CA . ALA B 1 200 ? -3.836 -13.18 -14.75 1 94 200 ALA B CA 1
ATOM 5815 C C . ALA B 1 200 ? -2.623 -12.703 -15.547 1 94 200 ALA B C 1
ATOM 5817 O O . ALA B 1 200 ? -1.665 -13.453 -15.734 1 94 200 ALA B O 1
ATOM 5818 N N . SER B 1 201 ? -2.699 -11.531 -16.109 1 93.06 201 SER B N 1
ATOM 5819 C CA . SER B 1 201 ? -1.609 -10.852 -16.797 1 93.06 201 SER B CA 1
ATOM 5820 C C . SER B 1 201 ? -1.509 -9.391 -16.359 1 93.06 201 SER B C 1
ATOM 5822 O O . SER B 1 201 ? -2.424 -8.859 -15.719 1 93.06 201 SER B O 1
ATOM 5824 N N . VAL B 1 202 ? -0.417 -8.766 -16.609 1 95 202 VAL B N 1
ATOM 5825 C CA . VAL B 1 202 ? -0.223 -7.363 -16.25 1 95 202 VAL B CA 1
ATOM 5826 C C . VAL B 1 202 ? -1.235 -6.492 -16.984 1 95 202 VAL B C 1
ATOM 5828 O O . VAL B 1 202 ? -1.815 -5.574 -16.406 1 95 202 VAL B O 1
ATOM 5831 N N . LEU B 1 203 ? -1.505 -6.848 -18.219 1 93.88 203 LEU B N 1
ATOM 5832 C CA . LEU B 1 203 ? -2.451 -6.074 -19.016 1 93.88 203 LEU B CA 1
ATOM 5833 C C . LEU B 1 203 ? -3.857 -6.172 -18.438 1 93.88 203 LEU B C 1
ATOM 5835 O O . LEU B 1 203 ? -4.57 -5.168 -18.359 1 93.88 203 LEU B O 1
ATOM 5839 N N . SER B 1 204 ? -4.207 -7.379 -18.109 1 94.69 204 SER B N 1
ATOM 5840 C CA . SER B 1 204 ? -5.523 -7.539 -17.5 1 94.69 204 SER B CA 1
ATOM 5841 C C . SER B 1 204 ? -5.613 -6.797 -16.172 1 94.69 204 SER B C 1
ATOM 5843 O O . SER B 1 204 ? -6.664 -6.258 -15.828 1 94.69 204 SER B O 1
ATOM 5845 N N . ALA B 1 205 ? -4.52 -6.816 -15.383 1 97.5 205 ALA B N 1
ATOM 5846 C CA . ALA B 1 205 ? -4.477 -6.086 -14.117 1 97.5 205 ALA B CA 1
ATOM 5847 C C . ALA B 1 205 ? -4.719 -4.594 -14.336 1 97.5 205 ALA B C 1
ATOM 5849 O O . ALA B 1 205 ? -5.504 -3.973 -13.617 1 97.5 205 ALA B O 1
ATOM 5850 N N . VAL B 1 206 ? -4.098 -4.039 -15.367 1 97.19 206 VAL B N 1
ATOM 5851 C CA . VAL B 1 206 ? -4.258 -2.631 -15.719 1 97.19 206 VAL B CA 1
ATOM 5852 C C . VAL B 1 206 ? -5.711 -2.35 -16.094 1 97.19 206 VAL B C 1
ATOM 5854 O O . VAL B 1 206 ? -6.285 -1.351 -15.648 1 97.19 206 VAL B O 1
ATOM 5857 N N . GLY B 1 207 ? -6.258 -3.227 -16.859 1 97.56 207 GLY B N 1
ATOM 5858 C CA . GLY B 1 207 ? -7.656 -3.08 -17.25 1 97.56 207 GLY B CA 1
ATOM 5859 C C . GLY B 1 207 ? -8.602 -3.09 -16.062 1 97.56 207 GLY B C 1
ATOM 5860 O O . GLY B 1 207 ? -9.508 -2.26 -15.977 1 97.56 207 GLY B O 1
ATOM 5861 N N . HIS B 1 208 ? -8.367 -4.004 -15.133 1 97.75 208 HIS B N 1
ATOM 5862 C CA . HIS B 1 208 ? -9.203 -4.082 -13.938 1 97.75 208 HIS B CA 1
ATOM 5863 C C . HIS B 1 208 ? -9.078 -2.822 -13.094 1 97.75 208 HIS B C 1
ATOM 5865 O O . HIS B 1 208 ? -10.07 -2.33 -12.547 1 97.75 208 HIS B O 1
ATOM 5871 N N . GLY B 1 209 ? -7.867 -2.334 -12.945 1 97.69 209 GLY B N 1
ATOM 5872 C CA . GLY B 1 209 ? -7.656 -1.094 -12.219 1 97.69 209 GLY B CA 1
ATOM 5873 C C . GLY B 1 209 ? -8.375 0.092 -12.836 1 97.69 209 GLY B C 1
ATOM 5874 O O . GLY B 1 209 ? -9.062 0.842 -12.141 1 97.69 209 GLY B O 1
ATOM 5875 N N . ALA B 1 210 ? -8.273 0.262 -14.148 1 97.69 210 ALA B N 1
ATOM 5876 C CA . ALA B 1 210 ? -8.906 1.364 -14.867 1 97.69 210 ALA B CA 1
ATOM 5877 C C . ALA B 1 210 ? -10.43 1.28 -14.766 1 97.69 210 ALA B C 1
ATOM 5879 O O . ALA B 1 210 ? -11.102 2.293 -14.547 1 97.69 210 ALA B O 1
ATOM 5880 N N . ALA B 1 211 ? -10.914 0.13 -14.898 1 97.94 211 ALA B N 1
ATOM 5881 C CA . ALA B 1 211 ? -12.359 -0.077 -14.797 1 97.94 211 ALA B CA 1
ATOM 5882 C C . ALA B 1 211 ? -12.859 0.247 -13.398 1 97.94 211 ALA B C 1
ATOM 5884 O O . ALA B 1 211 ? -13.93 0.85 -13.234 1 97.94 211 ALA B O 1
ATOM 5885 N N . ALA B 1 212 ? -12.117 -0.177 -12.453 1 97.62 212 ALA B N 1
ATOM 5886 C CA . ALA B 1 212 ? -12.5 0.094 -11.07 1 97.62 212 ALA B CA 1
ATOM 5887 C C . ALA B 1 212 ? -12.508 1.594 -10.781 1 97.62 212 ALA B C 1
ATOM 5889 O O . ALA B 1 212 ? -13.391 2.098 -10.086 1 97.62 212 ALA B O 1
ATOM 5890 N N . PHE B 1 213 ? -11.523 2.33 -11.305 1 97.5 213 PHE B N 1
ATOM 5891 C CA . PHE B 1 213 ? -11.492 3.773 -11.109 1 97.5 213 PHE B CA 1
ATOM 5892 C C . PHE B 1 213 ? -12.711 4.434 -11.758 1 97.5 213 PHE B C 1
ATOM 5894 O O . PHE B 1 213 ? -13.375 5.262 -11.133 1 97.5 213 PHE B O 1
ATOM 5901 N N . PHE B 1 214 ? -12.891 4.043 -12.961 1 97.44 214 PHE B N 1
ATOM 5902 C CA . PHE B 1 214 ? -14.023 4.613 -13.695 1 97.44 214 PHE B CA 1
ATOM 5903 C C . PHE B 1 214 ? -15.336 4.332 -12.969 1 97.44 214 PHE B C 1
ATOM 5905 O O . PHE B 1 214 ? -16.156 5.23 -12.812 1 97.44 214 PHE B O 1
ATOM 5912 N N . LYS B 1 215 ? -15.523 3.166 -12.508 1 97.31 215 LYS B N 1
ATOM 5913 C CA . LYS B 1 215 ? -16.734 2.756 -11.797 1 97.31 215 LYS B CA 1
ATOM 5914 C C . LYS B 1 215 ? -16.922 3.57 -10.523 1 97.31 215 LYS B C 1
ATOM 5916 O O . LYS B 1 215 ? -17.984 4.145 -10.305 1 97.31 215 LYS B O 1
ATOM 5921 N N . ASN B 1 216 ? -15.906 3.742 -9.711 1 95.94 216 ASN B N 1
ATOM 5922 C CA . ASN B 1 216 ? -16.016 4.375 -8.398 1 95.94 216 ASN B CA 1
ATOM 5923 C C . ASN B 1 216 ? -16.031 5.898 -8.516 1 95.94 216 ASN B C 1
ATOM 5925 O O . ASN B 1 216 ? -16.797 6.57 -7.809 1 95.94 216 ASN B O 1
ATOM 5929 N N . TYR B 1 217 ? -15.242 6.438 -9.391 1 96.31 217 TYR B N 1
ATOM 5930 C CA . TYR B 1 217 ? -15.086 7.887 -9.445 1 96.31 217 TYR B CA 1
ATOM 5931 C C . TYR B 1 217 ? -16.188 8.516 -10.289 1 96.31 217 TYR B C 1
ATOM 5933 O O . TYR B 1 217 ? -16.688 9.602 -9.969 1 96.31 217 TYR B O 1
ATOM 5941 N N . ILE B 1 218 ? -16.594 7.84 -11.352 1 96 218 ILE B N 1
ATOM 5942 C CA . ILE B 1 218 ? -17.547 8.438 -12.273 1 96 218 ILE B CA 1
ATOM 5943 C C . ILE B 1 218 ? -18.922 7.836 -12.047 1 96 218 ILE B C 1
ATOM 5945 O O . ILE B 1 218 ? -19.859 8.539 -11.672 1 96 218 ILE B O 1
ATOM 5949 N N . LEU B 1 219 ? -19.078 6.527 -12.133 1 95.56 219 LEU B N 1
ATOM 5950 C CA . LEU B 1 219 ? -20.391 5.887 -12.07 1 95.56 219 LEU B CA 1
ATOM 5951 C C . LEU B 1 219 ? -20.969 5.965 -10.664 1 95.56 219 LEU B C 1
ATOM 5953 O O . LEU B 1 219 ? -22.172 6.242 -10.492 1 95.56 219 LEU B O 1
ATOM 5957 N N . LYS B 1 220 ? -20.078 5.789 -9.711 1 95.81 220 LYS B N 1
ATOM 5958 C CA . LYS B 1 220 ? -20.547 5.824 -8.328 1 95.81 220 LYS B CA 1
ATOM 5959 C C . LYS B 1 220 ? -20.312 7.203 -7.711 1 95.81 220 LYS B C 1
ATOM 5961 O O . LYS B 1 220 ? -20.281 7.34 -6.484 1 95.81 220 LYS B O 1
ATOM 5966 N N . ARG B 1 221 ? -19.984 8.172 -8.477 1 95.06 221 ARG B N 1
ATOM 5967 C CA . ARG B 1 221 ? -20.031 9.602 -8.18 1 95.06 221 ARG B CA 1
ATOM 5968 C C . ARG B 1 221 ? -19 9.969 -7.117 1 95.06 221 ARG B C 1
ATOM 5970 O O . ARG B 1 221 ? -19.281 10.781 -6.23 1 95.06 221 ARG B O 1
ATOM 5977 N N . GLY B 1 222 ? -17.859 9.336 -7.18 1 94.12 222 GLY B N 1
ATOM 5978 C CA . GLY B 1 222 ? -16.781 9.688 -6.262 1 94.12 222 GLY B CA 1
ATOM 5979 C C . GLY B 1 222 ? -16.297 11.117 -6.438 1 94.12 222 GLY B C 1
ATOM 5980 O O . GLY B 1 222 ? -15.789 11.727 -5.496 1 94.12 222 GLY B O 1
ATOM 5981 N N . MET B 1 223 ? -16.547 11.695 -7.613 1 93.56 223 MET B N 1
ATOM 5982 C CA . MET B 1 223 ? -16.078 13.047 -7.934 1 93.56 223 MET B CA 1
ATOM 5983 C C . MET B 1 223 ? -16.766 14.086 -7.062 1 93.56 223 MET B C 1
ATOM 5985 O O . MET B 1 223 ? -16.266 15.195 -6.895 1 93.56 223 MET B O 1
ATOM 5989 N N . PHE B 1 224 ? -17.844 13.766 -6.375 1 92.25 224 PHE B N 1
ATOM 5990 C CA . PHE B 1 224 ? -18.625 14.734 -5.598 1 92.25 224 PHE B CA 1
ATOM 5991 C C . PHE B 1 224 ? -18.141 14.766 -4.148 1 92.25 224 PHE B C 1
ATOM 5993 O O . PHE B 1 224 ? -18.594 15.594 -3.359 1 92.25 224 PHE B O 1
ATOM 6000 N N . ASP B 1 225 ? -17.25 13.875 -3.838 1 92.44 225 ASP B N 1
ATOM 6001 C CA . ASP B 1 225 ? -16.703 13.898 -2.488 1 92.44 225 ASP B CA 1
ATOM 6002 C C . ASP B 1 225 ? -15.312 14.531 -2.477 1 92.44 225 ASP B C 1
ATOM 6004 O O . ASP B 1 225 ? -14.461 14.172 -1.662 1 92.44 225 ASP B O 1
ATOM 6008 N N . GLY B 1 226 ? -15.023 15.375 -3.443 1 90.69 226 GLY B N 1
ATOM 6009 C CA . GLY B 1 226 ? -13.805 16.156 -3.475 1 90.69 226 GLY B CA 1
ATOM 6010 C C . GLY B 1 226 ? -12.547 15.312 -3.514 1 90.69 226 GLY B C 1
ATOM 6011 O O . GLY B 1 226 ? -12.484 14.32 -4.242 1 90.69 226 GLY B O 1
ATOM 6012 N N . GLY B 1 227 ? -11.562 15.734 -2.742 1 92.94 227 GLY B N 1
ATOM 6013 C CA . GLY B 1 227 ? -10.281 15.039 -2.697 1 92.94 227 GLY B CA 1
ATOM 6014 C C . GLY B 1 227 ? -10.375 13.656 -2.094 1 92.94 227 GLY B C 1
ATOM 6015 O O . GLY B 1 227 ? -9.664 12.742 -2.514 1 92.94 227 GLY B O 1
ATOM 6016 N N . ASP B 1 228 ? -11.297 13.547 -1.172 1 94.56 228 ASP B N 1
ATOM 6017 C CA . ASP B 1 228 ? -11.469 12.242 -0.541 1 94.56 228 ASP B CA 1
ATOM 6018 C C . ASP B 1 228 ? -12.023 11.219 -1.531 1 94.56 228 ASP B C 1
ATOM 6020 O O . ASP B 1 228 ? -11.609 10.062 -1.532 1 94.56 228 ASP B O 1
ATOM 6024 N N . GLY B 1 229 ? -12.984 11.727 -2.361 1 95.44 229 GLY B N 1
ATOM 6025 C CA . GLY B 1 229 ? -13.523 10.844 -3.381 1 95.44 229 GLY B CA 1
ATOM 6026 C C . GLY B 1 229 ? -12.469 10.32 -4.336 1 95.44 229 GLY B C 1
ATOM 6027 O O . GLY B 1 229 ? -12.5 9.148 -4.715 1 95.44 229 GLY B O 1
ATOM 6028 N N . TRP B 1 230 ? -11.57 11.188 -4.711 1 96.75 230 TRP B N 1
ATOM 6029 C CA . TRP B 1 230 ? -10.477 10.773 -5.59 1 96.75 230 TRP B CA 1
ATOM 6030 C C . TRP B 1 230 ? -9.586 9.75 -4.902 1 96.75 230 TRP B C 1
ATOM 6032 O O . TRP B 1 230 ? -9.219 8.727 -5.5 1 96.75 230 TRP B O 1
ATOM 6042 N N . THR B 1 231 ? -9.211 10.047 -3.666 1 97.12 231 THR B N 1
ATOM 6043 C CA . THR B 1 231 ? -8.305 9.188 -2.912 1 97.12 231 THR B CA 1
ATOM 6044 C C . THR B 1 231 ? -8.898 7.789 -2.756 1 97.12 231 THR B C 1
ATOM 6046 O O . THR B 1 231 ? -8.203 6.789 -2.959 1 97.12 231 THR B O 1
ATOM 6049 N N . ILE B 1 232 ? -10.164 7.758 -2.465 1 96.75 232 ILE B N 1
ATOM 6050 C CA . ILE B 1 232 ? -10.844 6.48 -2.275 1 96.75 232 ILE B CA 1
ATOM 6051 C C . ILE B 1 232 ? -10.93 5.734 -3.604 1 96.75 232 ILE B C 1
ATOM 6053 O O . ILE B 1 232 ? -10.633 4.539 -3.67 1 96.75 232 ILE B O 1
ATOM 6057 N N . ALA B 1 233 ? -11.32 6.453 -4.676 1 97.19 233 ALA B N 1
ATOM 6058 C CA . ALA B 1 233 ? -11.43 5.836 -5.996 1 97.19 233 ALA B CA 1
ATOM 6059 C C . ALA B 1 233 ? -10.086 5.289 -6.457 1 97.19 233 ALA B C 1
ATOM 6061 O O . ALA B 1 233 ? -10.008 4.203 -7.035 1 97.19 233 ALA B O 1
ATOM 6062 N N . PHE B 1 234 ? -9.055 6.023 -6.234 1 97.62 234 PHE B N 1
ATOM 6063 C CA . PHE B 1 234 ? -7.715 5.574 -6.609 1 97.62 234 PHE B CA 1
ATOM 6064 C C . PHE B 1 234 ? -7.312 4.344 -5.805 1 97.62 234 PHE B C 1
ATOM 6066 O O . PHE B 1 234 ? -6.68 3.43 -6.34 1 97.62 234 PHE B O 1
ATOM 6073 N N . ALA B 1 235 ? -7.609 4.355 -4.547 1 97.19 235 ALA B N 1
ATOM 6074 C CA . ALA B 1 235 ? -7.305 3.199 -3.707 1 97.19 235 ALA B CA 1
ATOM 6075 C C . ALA B 1 235 ? -8.023 1.951 -4.211 1 97.19 235 ALA B C 1
ATOM 6077 O O . ALA B 1 235 ? -7.434 0.867 -4.258 1 97.19 235 ALA B O 1
ATOM 6078 N N . ASN B 1 236 ? -9.273 2.121 -4.574 1 96.75 236 ASN B N 1
ATOM 6079 C CA . ASN B 1 236 ? -10.023 1.006 -5.137 1 96.75 236 ASN B CA 1
ATOM 6080 C C . ASN B 1 236 ? -9.406 0.511 -6.441 1 96.75 236 ASN B C 1
ATOM 6082 O O . ASN B 1 236 ? -9.328 -0.696 -6.676 1 96.75 236 ASN B O 1
ATOM 6086 N N . ALA B 1 237 ? -9.055 1.398 -7.262 1 97.75 237 ALA B N 1
ATOM 6087 C CA . ALA B 1 237 ? -8.414 1.064 -8.531 1 97.75 237 ALA B CA 1
ATOM 6088 C C . ALA B 1 237 ? -7.102 0.314 -8.305 1 97.75 237 ALA B C 1
ATOM 6090 O O . ALA B 1 237 ? -6.836 -0.695 -8.961 1 97.75 237 ALA B O 1
ATOM 6091 N N . SER B 1 238 ? -6.285 0.825 -7.375 1 97.75 238 SER B N 1
ATOM 6092 C CA . SER B 1 238 ? -5.023 0.177 -7.039 1 97.75 238 SER B CA 1
ATOM 6093 C C . SER B 1 238 ? -5.254 -1.229 -6.492 1 97.75 238 SER B C 1
ATOM 6095 O O . SER B 1 238 ? -4.492 -2.15 -6.801 1 97.75 238 SER B O 1
ATOM 6097 N N . GLY B 1 239 ? -6.281 -1.334 -5.676 1 97.38 239 GLY B N 1
ATOM 6098 C CA . GLY B 1 239 ? -6.621 -2.65 -5.16 1 97.38 239 GLY B CA 1
ATOM 6099 C C . GLY B 1 239 ? -6.965 -3.648 -6.25 1 97.38 239 GLY B C 1
ATOM 6100 O O . GLY B 1 239 ? -6.484 -4.785 -6.234 1 97.38 239 GLY B O 1
ATOM 6101 N N . ALA B 1 240 ? -7.785 -3.209 -7.156 1 97.62 240 ALA B N 1
ATOM 6102 C CA . ALA B 1 240 ? -8.148 -4.066 -8.281 1 97.62 240 ALA B CA 1
ATOM 6103 C C . ALA B 1 240 ? -6.922 -4.414 -9.125 1 97.62 240 ALA B C 1
ATOM 6105 O O . ALA B 1 240 ? -6.77 -5.555 -9.562 1 97.62 240 ALA B O 1
ATOM 6106 N N . TYR B 1 241 ? -6.117 -3.492 -9.336 1 98.06 241 TYR B N 1
ATOM 6107 C CA . TYR B 1 241 ? -4.883 -3.67 -10.094 1 98.06 241 TYR B CA 1
ATOM 6108 C C . TYR B 1 241 ? -3.963 -4.668 -9.406 1 98.06 241 TYR B C 1
ATOM 6110 O O . TYR B 1 241 ? -3.535 -5.652 -10.016 1 98.06 241 TYR B O 1
ATOM 6118 N N . TYR B 1 242 ? -3.648 -4.504 -8.109 1 98.12 242 TYR B N 1
ATOM 6119 C CA . TYR B 1 242 ? -2.668 -5.316 -7.402 1 98.12 242 TYR B CA 1
ATOM 6120 C C . TYR B 1 242 ? -3.207 -6.719 -7.145 1 98.12 242 TYR B C 1
ATOM 6122 O O . TYR B 1 242 ? -2.438 -7.676 -7.012 1 98.12 242 TYR B O 1
ATOM 6130 N N . LYS B 1 243 ? -4.543 -6.855 -7.066 1 96.56 243 LYS B N 1
ATOM 6131 C CA . LYS B 1 243 ? -5.133 -8.188 -6.984 1 96.56 243 LYS B CA 1
ATOM 6132 C C . LYS B 1 243 ? -4.605 -9.094 -8.102 1 96.56 243 LYS B C 1
ATOM 6134 O O . LYS B 1 243 ? -4.125 -10.195 -7.836 1 96.56 243 LYS B O 1
ATOM 6139 N N . TYR B 1 244 ? -4.609 -8.555 -9.227 1 97.5 244 TYR B N 1
ATOM 6140 C CA . TYR B 1 244 ? -4.285 -9.367 -10.391 1 97.5 244 TYR B CA 1
ATOM 6141 C C . TYR B 1 244 ? -2.783 -9.375 -10.648 1 97.5 244 TYR B C 1
ATOM 6143 O O . TYR B 1 244 ? -2.246 -10.328 -11.211 1 97.5 244 TYR B O 1
ATOM 6151 N N . ILE B 1 245 ? -2.062 -8.344 -10.227 1 98.19 245 ILE B N 1
ATOM 6152 C CA . ILE B 1 245 ? -0.607 -8.375 -10.305 1 98.19 245 ILE B CA 1
ATOM 6153 C C . ILE B 1 245 ? -0.06 -9.461 -9.391 1 98.19 245 ILE B C 1
ATOM 6155 O O . ILE B 1 245 ? 0.771 -10.273 -9.805 1 98.19 245 ILE B O 1
ATOM 6159 N N . LYS B 1 246 ? -0.541 -9.43 -8.172 1 97.81 246 LYS B N 1
ATOM 6160 C CA . LYS B 1 246 ? -0.083 -10.43 -7.211 1 97.81 246 LYS B CA 1
ATOM 6161 C C . LYS B 1 246 ? -0.475 -11.836 -7.648 1 97.81 246 LYS B C 1
ATOM 6163 O O . LYS B 1 246 ? 0.282 -12.789 -7.445 1 97.81 246 LYS B O 1
ATOM 6168 N N . LEU B 1 247 ? -1.671 -11.93 -8.203 1 97.06 247 LEU B N 1
ATOM 6169 C CA . LEU B 1 247 ? -2.08 -13.227 -8.734 1 97.06 247 LEU B CA 1
ATOM 6170 C C . LEU B 1 247 ? -1.157 -13.664 -9.867 1 97.06 247 LEU B C 1
ATOM 6172 O O . LEU B 1 247 ? -0.743 -14.828 -9.922 1 97.06 247 LEU B O 1
ATOM 6176 N N . HIS B 1 248 ? -0.877 -12.781 -10.789 1 96.81 248 HIS B N 1
ATOM 6177 C CA . HIS B 1 248 ? 0.048 -13.055 -11.883 1 96.81 248 HIS B CA 1
ATOM 6178 C C . HIS B 1 248 ? 1.391 -13.547 -11.359 1 96.81 248 HIS B C 1
ATOM 6180 O O . HIS B 1 248 ? 1.938 -14.531 -11.867 1 96.81 248 HIS B O 1
ATOM 6186 N N . GLU B 1 249 ? 1.881 -12.922 -10.359 1 96.19 249 GLU B N 1
ATOM 6187 C CA . GLU B 1 249 ? 3.148 -13.312 -9.758 1 96.19 249 GLU B CA 1
ATOM 6188 C C . GLU B 1 249 ? 3.033 -14.672 -9.07 1 96.19 249 GLU B C 1
ATOM 6190 O O . GLU B 1 249 ? 3.93 -15.508 -9.18 1 96.19 249 GLU B O 1
ATOM 6195 N N . ALA B 1 250 ? 1.976 -14.859 -8.352 1 96.25 250 ALA B N 1
ATOM 6196 C CA . ALA B 1 250 ? 1.756 -16.125 -7.652 1 96.25 250 ALA B CA 1
ATOM 6197 C C . ALA B 1 250 ? 1.688 -17.281 -8.641 1 96.25 250 ALA B C 1
ATOM 6199 O O . ALA B 1 250 ? 2.236 -18.359 -8.375 1 96.25 250 ALA B O 1
ATOM 6200 N N . ASN B 1 251 ? 1.081 -17.047 -9.727 1 96.31 251 ASN B N 1
ATOM 6201 C CA . ASN B 1 251 ? 0.909 -18.094 -10.727 1 96.31 251 ASN B CA 1
ATOM 6202 C C . ASN B 1 251 ? 2.238 -18.484 -11.367 1 96.31 251 ASN B C 1
ATOM 6204 O O . ASN B 1 251 ? 2.379 -19.594 -11.898 1 96.31 251 ASN B O 1
ATOM 6208 N N . GLN B 1 252 ? 3.152 -17.688 -11.383 1 93.88 252 GLN B N 1
ATOM 6209 C CA . GLN B 1 252 ? 4.445 -17.938 -12.008 1 93.88 252 GLN B CA 1
ATOM 6210 C C . GLN B 1 252 ? 5.293 -18.875 -11.148 1 93.88 252 GLN B C 1
ATOM 6212 O O . GLN B 1 252 ? 6.324 -19.375 -11.602 1 93.88 252 GLN B O 1
ATOM 6217 N N . ARG B 1 253 ? 4.848 -19.219 -9.977 1 93.56 253 ARG B N 1
ATOM 6218 C CA . ARG B 1 253 ? 5.574 -20.125 -9.102 1 93.56 253 ARG B CA 1
ATOM 6219 C C . ARG B 1 253 ? 5.184 -21.578 -9.367 1 93.56 253 ARG B C 1
ATOM 6221 O O . ARG B 1 253 ? 5.613 -22.484 -8.656 1 93.56 253 ARG B O 1
ATOM 6228 N N . LEU B 1 254 ? 4.434 -21.781 -10.344 1 96.81 254 LEU B N 1
ATOM 6229 C CA . LEU B 1 254 ? 3.963 -23.109 -10.703 1 96.81 254 LEU B CA 1
ATOM 6230 C C . LEU B 1 254 ? 5.133 -24.031 -11.047 1 96.81 254 LEU B C 1
ATOM 6232 O O . LEU B 1 254 ? 6.008 -23.672 -11.836 1 96.81 254 LEU B O 1
ATOM 6236 N N . THR B 1 255 ? 5.16 -25.172 -10.414 1 97.5 255 THR B N 1
ATOM 6237 C CA . THR B 1 255 ? 6.172 -26.172 -10.719 1 97.5 255 THR B CA 1
ATOM 6238 C C . THR B 1 255 ? 5.605 -27.25 -11.633 1 97.5 255 THR B C 1
ATOM 6240 O O . THR B 1 255 ? 4.422 -27.594 -11.547 1 97.5 255 THR B O 1
ATOM 6243 N N . VAL B 1 256 ? 6.48 -27.797 -12.508 1 98.25 256 VAL B N 1
ATOM 6244 C CA . VAL B 1 256 ? 6.016 -28.75 -13.5 1 98.25 256 VAL B CA 1
ATOM 6245 C C . VAL B 1 256 ? 6.855 -30.031 -13.43 1 98.25 256 VAL B C 1
ATOM 6247 O O . VAL B 1 256 ? 8.078 -29.969 -13.312 1 98.25 256 VAL B O 1
ATOM 6250 N N . SER B 1 257 ? 6.227 -31.172 -13.406 1 98.69 257 SER B N 1
ATOM 6251 C CA . SER B 1 257 ? 6.844 -32.469 -13.664 1 98.69 257 SER B CA 1
ATOM 6252 C C . SER B 1 257 ? 6.555 -32.938 -15.086 1 98.69 257 SER B C 1
ATOM 6254 O O . SER B 1 257 ? 5.395 -33.031 -15.492 1 98.69 257 SER B O 1
ATOM 6256 N N . LEU B 1 258 ? 7.602 -33.219 -15.805 1 98.69 258 LEU B N 1
ATOM 6257 C CA . LEU B 1 258 ? 7.445 -33.781 -17.141 1 98.69 258 LEU B CA 1
ATOM 6258 C C . LEU B 1 258 ? 7.598 -35.281 -17.109 1 98.69 258 LEU B C 1
ATOM 6260 O O . LEU B 1 258 ? 8.633 -35.812 -16.688 1 98.69 258 LEU B O 1
ATOM 6264 N N . ILE B 1 259 ? 6.566 -36 -17.531 1 98.69 259 ILE B N 1
ATOM 6265 C CA . ILE B 1 259 ? 6.602 -37.469 -17.609 1 98.69 259 ILE B CA 1
ATOM 6266 C C . ILE B 1 259 ? 6.727 -37.906 -19.062 1 98.69 259 ILE B C 1
ATOM 6268 O O . ILE B 1 259 ? 5.922 -37.531 -19.906 1 98.69 259 ILE B O 1
ATOM 6272 N N . ILE B 1 260 ? 7.715 -38.688 -19.344 1 98.56 260 ILE B N 1
ATOM 6273 C CA . ILE B 1 260 ? 7.977 -39.219 -20.672 1 98.56 260 ILE B CA 1
ATOM 6274 C C . ILE B 1 260 ? 7.785 -40.719 -20.688 1 98.56 260 ILE B C 1
ATOM 6276 O O . ILE B 1 260 ? 8.539 -41.469 -20.047 1 98.56 260 ILE B O 1
ATOM 6280 N N . THR B 1 261 ? 6.82 -41.188 -21.453 1 97.25 261 THR B N 1
ATOM 6281 C CA . THR B 1 261 ? 6.602 -42.625 -21.531 1 97.25 261 THR B CA 1
ATOM 6282 C C . THR B 1 261 ? 7.543 -43.25 -22.562 1 97.25 261 THR B C 1
ATOM 6284 O O . THR B 1 261 ? 7.875 -42.625 -23.578 1 97.25 261 THR B O 1
ATOM 6287 N N . THR B 1 262 ? 7.992 -44.438 -22.266 1 96.62 262 THR B N 1
ATOM 6288 C CA . THR B 1 262 ? 8.883 -45.062 -23.219 1 96.62 262 THR B CA 1
ATOM 6289 C C . THR B 1 262 ? 8.789 -46.594 -23.109 1 96.62 262 THR B C 1
ATOM 6291 O O . THR B 1 262 ? 8.352 -47.125 -22.094 1 96.62 262 THR B O 1
ATOM 6294 N N . TYR B 1 263 ? 9.055 -47.281 -24.188 1 95.62 263 TYR B N 1
ATOM 6295 C CA . TYR B 1 263 ? 9.156 -48.75 -24.281 1 95.62 263 TYR B CA 1
ATOM 6296 C C . TYR B 1 263 ? 10.086 -49.156 -25.406 1 95.62 263 TYR B C 1
ATOM 6298 O O . TYR B 1 263 ? 9.68 -49.188 -26.578 1 95.62 263 TYR B O 1
ATOM 6306 N N . ASN B 1 264 ? 11.273 -49.469 -25.172 1 94.88 264 ASN B N 1
ATOM 6307 C CA . ASN B 1 264 ? 12.297 -50.062 -26.031 1 94.88 264 ASN B CA 1
ATOM 6308 C C . ASN B 1 264 ? 12.562 -49.188 -27.25 1 94.88 264 ASN B C 1
ATOM 6310 O O . ASN B 1 264 ? 12.617 -49.688 -28.375 1 94.88 264 ASN B O 1
ATOM 6314 N N . ARG B 1 265 ? 12.727 -47.969 -27.062 1 93.75 265 ARG B N 1
ATOM 6315 C CA . ARG B 1 265 ? 13.109 -47 -28.094 1 93.75 265 ARG B CA 1
ATOM 6316 C C . ARG B 1 265 ? 14.117 -46 -27.531 1 93.75 265 ARG B C 1
ATOM 6318 O O . ARG B 1 265 ? 13.82 -44.812 -27.422 1 93.75 265 ARG B O 1
ATOM 6325 N N . PRO B 1 266 ? 15.297 -46.531 -27.234 1 95.25 266 PRO B N 1
ATOM 6326 C CA . PRO B 1 266 ? 16.312 -45.625 -26.688 1 95.25 266 PRO B CA 1
ATOM 6327 C C . PRO B 1 266 ? 16.703 -44.5 -27.641 1 95.25 266 PRO B C 1
ATOM 6329 O O . PRO B 1 266 ? 17.047 -43.406 -27.203 1 95.25 266 PRO B O 1
ATOM 6332 N N . ASP B 1 267 ? 16.594 -44.719 -28.953 1 93.5 267 ASP B N 1
ATOM 6333 C CA . ASP B 1 267 ? 16.922 -43.688 -29.953 1 93.5 267 ASP B CA 1
ATOM 6334 C C . ASP B 1 267 ? 15.961 -42.5 -29.859 1 93.5 267 ASP B C 1
ATOM 6336 O O . ASP B 1 267 ? 16.391 -41.344 -29.828 1 93.5 267 ASP B O 1
ATOM 6340 N N . ALA B 1 268 ? 14.719 -42.844 -29.812 1 94.19 268 ALA B N 1
ATOM 6341 C CA . ALA B 1 268 ? 13.703 -41.812 -29.719 1 94.19 268 ALA B CA 1
ATOM 6342 C C . ALA B 1 268 ? 13.805 -41.062 -28.391 1 94.19 268 ALA B C 1
ATOM 6344 O O . ALA B 1 268 ? 13.711 -39.844 -28.344 1 94.19 268 ALA B O 1
ATOM 6345 N N . LEU B 1 269 ? 14.016 -41.812 -27.359 1 95.94 269 LEU B N 1
ATOM 6346 C CA . LEU B 1 269 ? 14.125 -41.219 -26.031 1 95.94 269 LEU B CA 1
ATOM 6347 C C . LEU B 1 269 ? 15.273 -40.219 -25.969 1 95.94 269 LEU B C 1
ATOM 6349 O O . LEU B 1 269 ? 15.133 -39.156 -25.391 1 95.94 269 LEU B O 1
ATOM 6353 N N . GLU B 1 270 ? 16.344 -40.594 -26.547 1 94.75 270 GLU B N 1
ATOM 6354 C CA . GLU B 1 270 ? 17.5 -39.688 -26.562 1 94.75 270 GLU B CA 1
ATOM 6355 C C . GLU B 1 270 ? 17.172 -38.375 -27.266 1 94.75 270 GLU B C 1
ATOM 6357 O O . GLU B 1 270 ? 17.516 -37.312 -26.766 1 94.75 270 GLU B O 1
ATOM 6362 N N . ALA B 1 271 ? 16.531 -38.469 -28.375 1 93.88 271 ALA B N 1
ATOM 6363 C CA . ALA B 1 271 ? 16.125 -37.281 -29.109 1 93.88 271 ALA B CA 1
ATOM 6364 C C . ALA B 1 271 ? 15.195 -36.406 -28.266 1 93.88 271 ALA B C 1
ATOM 6366 O O . ALA B 1 271 ? 15.32 -35.156 -28.266 1 93.88 271 ALA B O 1
ATOM 6367 N N . VAL B 1 272 ? 14.328 -37.031 -27.578 1 95.81 272 VAL B N 1
ATOM 6368 C CA . VAL B 1 272 ? 13.359 -36.312 -26.75 1 95.81 272 VAL B CA 1
ATOM 6369 C C . VAL B 1 272 ? 14.078 -35.625 -25.594 1 95.81 272 VAL B C 1
ATOM 6371 O O . VAL B 1 272 ? 13.82 -34.469 -25.297 1 95.81 272 VAL B O 1
ATOM 6374 N N . LEU B 1 273 ? 14.969 -36.312 -24.938 1 95.94 273 LEU B N 1
ATOM 6375 C CA . LEU B 1 273 ? 15.711 -35.75 -23.812 1 95.94 273 LEU B CA 1
ATOM 6376 C C . LEU B 1 273 ? 16.516 -34.531 -24.234 1 95.94 273 LEU B C 1
ATOM 6378 O O . LEU B 1 273 ? 16.625 -33.562 -23.5 1 95.94 273 LEU B O 1
ATOM 6382 N N . HIS B 1 274 ? 17.047 -34.562 -25.422 1 93.94 274 HIS B N 1
ATOM 6383 C CA . HIS B 1 274 ? 17.766 -33.375 -25.953 1 93.94 274 HIS B CA 1
ATOM 6384 C C . HIS B 1 274 ? 16.828 -32.188 -26.109 1 93.94 274 HIS B C 1
ATOM 6386 O O . HIS B 1 274 ? 17.203 -31.062 -25.844 1 93.94 274 HIS B O 1
ATOM 6392 N N . SER B 1 275 ? 15.688 -32.531 -26.641 1 94.62 275 SER B N 1
ATOM 6393 C CA . SER B 1 275 ? 14.719 -31.453 -26.812 1 94.62 275 SER B CA 1
ATOM 6394 C C . SER B 1 275 ? 14.297 -30.859 -25.484 1 94.62 275 SER B C 1
ATOM 6396 O O . SER B 1 275 ? 13.961 -29.672 -25.391 1 94.62 275 SER B O 1
ATOM 6398 N N . VAL B 1 276 ? 14.289 -31.641 -24.391 1 96.31 276 VAL B N 1
ATOM 6399 C CA . VAL B 1 276 ? 13.984 -31.156 -23.047 1 96.31 276 VAL B CA 1
ATOM 6400 C C . VAL B 1 276 ? 15.086 -30.203 -22.562 1 96.31 276 VAL B C 1
ATOM 6402 O O . VAL B 1 276 ? 14.805 -29.141 -22.031 1 96.31 276 VAL B O 1
ATOM 6405 N N . LEU B 1 277 ? 16.297 -30.516 -22.797 1 94.12 277 LEU B N 1
ATOM 6406 C CA . LEU B 1 277 ? 17.438 -29.703 -22.406 1 94.12 277 LEU B CA 1
ATOM 6407 C C . LEU B 1 277 ? 17.406 -28.344 -23.109 1 94.12 277 LEU B C 1
ATOM 6409 O O . LEU B 1 277 ? 17.969 -27.359 -22.594 1 94.12 277 LEU B O 1
ATOM 6413 N N . ALA B 1 278 ? 16.719 -28.281 -24.188 1 93.44 278 ALA B N 1
ATOM 6414 C CA . ALA B 1 278 ? 16.688 -27.078 -25 1 93.44 278 ALA B CA 1
ATOM 6415 C C . ALA B 1 278 ? 15.508 -26.188 -24.594 1 93.44 278 ALA B C 1
ATOM 6417 O O . ALA B 1 278 ? 15.312 -25.109 -25.172 1 93.44 278 ALA B O 1
ATOM 6418 N N . GLN B 1 279 ? 14.797 -26.594 -23.641 1 95.62 279 GLN B N 1
ATOM 6419 C CA . GLN B 1 279 ? 13.633 -25.812 -23.234 1 95.62 279 GLN B CA 1
ATOM 6420 C C . GLN B 1 279 ? 14.055 -24.484 -22.641 1 95.62 279 GLN B C 1
ATOM 6422 O O . GLN B 1 279 ? 15.023 -24.406 -21.891 1 95.62 279 GLN B O 1
ATOM 6427 N N . ARG B 1 280 ? 13.383 -23.453 -22.969 1 94.06 280 ARG B N 1
ATOM 6428 C CA . ARG B 1 280 ? 13.633 -22.141 -22.391 1 94.06 280 ARG B CA 1
ATOM 6429 C C . ARG B 1 280 ? 13.344 -22.125 -20.891 1 94.06 280 ARG B C 1
ATOM 6431 O O . ARG B 1 280 ? 14.078 -21.5 -20.125 1 94.06 280 ARG B O 1
ATOM 6438 N N . VAL B 1 281 ? 12.273 -22.719 -20.562 1 94.5 281 VAL B N 1
ATOM 6439 C CA . VAL B 1 281 ? 11.914 -22.969 -19.172 1 94.5 281 VAL B CA 1
ATOM 6440 C C . VAL B 1 281 ? 11.969 -24.469 -18.891 1 94.5 281 VAL B C 1
ATOM 6442 O O . VAL B 1 281 ? 11.258 -25.266 -19.516 1 94.5 281 VAL B O 1
ATOM 6445 N N . LEU B 1 282 ? 12.789 -24.75 -17.953 1 96.31 282 LEU B N 1
ATOM 6446 C CA . LEU B 1 282 ? 12.938 -26.156 -17.625 1 96.31 282 LEU B CA 1
ATOM 6447 C C . LEU B 1 282 ? 11.859 -26.594 -16.625 1 96.31 282 LEU B C 1
ATOM 6449 O O . LEU B 1 282 ? 11.422 -25.812 -15.789 1 96.31 282 LEU B O 1
ATOM 6453 N N . PRO B 1 283 ? 11.383 -27.828 -16.781 1 97.5 283 PRO B N 1
ATOM 6454 C CA . PRO B 1 283 ? 10.562 -28.375 -15.695 1 97.5 283 PRO B CA 1
ATOM 6455 C C . PRO B 1 283 ? 11.359 -28.578 -14.414 1 97.5 283 PRO B C 1
ATOM 6457 O O . PRO B 1 283 ? 12.594 -28.516 -14.43 1 97.5 283 PRO B O 1
ATOM 6460 N N . GLN B 1 284 ? 10.672 -28.766 -13.367 1 97 284 GLN B N 1
ATOM 6461 C CA . GLN B 1 284 ? 11.352 -28.969 -12.086 1 97 284 GLN B CA 1
ATOM 6462 C C . GLN B 1 284 ? 11.938 -30.375 -12 1 97 284 GLN B C 1
ATOM 6464 O O . GLN B 1 284 ? 12.914 -30.594 -11.273 1 97 284 GLN B O 1
ATOM 6469 N N . GLU B 1 285 ? 11.305 -31.266 -12.719 1 97.88 285 GLU B N 1
ATOM 6470 C CA . GLU B 1 285 ? 11.781 -32.625 -12.781 1 97.88 285 GLU B CA 1
ATOM 6471 C C . GLU B 1 285 ? 11.266 -33.344 -14.023 1 97.88 285 GLU B C 1
ATOM 6473 O O . GLU B 1 285 ? 10.234 -32.969 -14.586 1 97.88 285 GLU B O 1
ATOM 6478 N N . VAL B 1 286 ? 12.031 -34.375 -14.414 1 98.44 286 VAL B N 1
ATOM 6479 C CA . VAL B 1 286 ? 11.664 -35.219 -15.539 1 98.44 286 VAL B CA 1
ATOM 6480 C C . VAL B 1 286 ? 11.617 -36.688 -15.086 1 98.44 286 VAL B C 1
ATOM 6482 O O . VAL B 1 286 ? 12.547 -37.156 -14.43 1 98.44 286 VAL B O 1
ATOM 6485 N N . ILE B 1 287 ? 10.547 -37.312 -15.391 1 98.56 287 ILE B N 1
ATOM 6486 C CA . ILE B 1 287 ? 10.375 -38.719 -15.016 1 98.56 287 ILE B CA 1
ATOM 6487 C C . ILE B 1 287 ? 10.141 -39.562 -16.266 1 98.56 287 ILE B C 1
ATOM 6489 O O . ILE B 1 287 ? 9.148 -39.375 -16.969 1 98.56 287 ILE B O 1
ATOM 6493 N N . VAL B 1 288 ? 10.984 -40.5 -16.484 1 98.44 288 VAL B N 1
ATOM 6494 C CA . VAL B 1 288 ? 10.812 -41.438 -17.594 1 98.44 288 VAL B CA 1
ATOM 6495 C C . VAL B 1 288 ? 9.984 -42.625 -17.125 1 98.44 288 VAL B C 1
ATOM 6497 O O . VAL B 1 288 ? 10.461 -43.469 -16.359 1 98.44 288 VAL B O 1
ATOM 6500 N N . ALA B 1 289 ? 8.797 -42.656 -17.547 1 98.25 289 ALA B N 1
ATOM 6501 C CA . ALA B 1 289 ? 7.922 -43.781 -17.281 1 98.25 289 ALA B CA 1
ATOM 6502 C C . ALA B 1 289 ? 8.188 -44.938 -18.266 1 98.25 289 ALA B C 1
ATOM 6504 O O . ALA B 1 289 ? 7.703 -44.906 -19.391 1 98.25 289 ALA B O 1
ATOM 6505 N N . ASP B 1 290 ? 8.781 -45.969 -17.812 1 97.75 290 ASP B N 1
ATOM 6506 C CA . ASP B 1 290 ? 9.281 -47.031 -18.656 1 97.75 290 ASP B CA 1
ATOM 6507 C C . ASP B 1 290 ? 8.477 -48.312 -18.453 1 97.75 290 ASP B C 1
ATOM 6509 O O . ASP B 1 290 ? 8.484 -48.875 -17.359 1 97.75 290 ASP B O 1
ATOM 6513 N N . ASP B 1 291 ? 7.824 -48.75 -19.516 1 95.62 291 ASP B N 1
ATOM 6514 C CA . ASP B 1 291 ? 6.93 -49.906 -19.469 1 95.62 291 ASP B CA 1
ATOM 6515 C C . ASP B 1 291 ? 7.699 -51.219 -19.688 1 95.62 291 ASP B C 1
ATOM 6517 O O . ASP B 1 291 ? 7.258 -52.094 -20.438 1 95.62 291 ASP B O 1
ATOM 6521 N N . GLY B 1 292 ? 8.867 -51.281 -19.172 1 96.12 292 GLY B N 1
ATOM 6522 C CA . GLY B 1 292 ? 9.609 -52.531 -19.156 1 96.12 292 GLY B CA 1
ATOM 6523 C C . GLY B 1 292 ? 10.625 -52.656 -20.281 1 96.12 292 GLY B C 1
ATOM 6524 O O . GLY B 1 292 ? 10.773 -53.688 -20.906 1 96.12 292 GLY B O 1
ATOM 6525 N N . SER B 1 293 ? 11.266 -51.594 -20.625 1 95.69 293 SER B N 1
ATOM 6526 C CA . SER B 1 293 ? 12.297 -51.594 -21.656 1 95.69 293 SER B CA 1
ATOM 6527 C C . SER B 1 293 ? 13.523 -52.406 -21.234 1 95.69 293 SER B C 1
ATOM 6529 O O . SER B 1 293 ? 13.703 -52.656 -20.031 1 95.69 293 SER B O 1
ATOM 6531 N N . ARG B 1 294 ? 14.297 -52.688 -22.234 1 95.62 294 ARG B N 1
ATOM 6532 C CA . ARG B 1 294 ? 15.539 -53.406 -22 1 95.62 294 ARG B CA 1
ATOM 6533 C C . ARG B 1 294 ? 16.625 -52.5 -21.453 1 95.62 294 ARG B C 1
ATOM 6535 O O . ARG B 1 294 ? 16.375 -51.312 -21.25 1 95.62 294 ARG B O 1
ATOM 6542 N N . ASP B 1 295 ? 17.812 -53.031 -21.25 1 95.94 295 ASP B N 1
ATOM 6543 C CA . ASP B 1 295 ? 18.906 -52.344 -20.578 1 95.94 295 ASP B CA 1
ATOM 6544 C C . ASP B 1 295 ? 19.438 -51.188 -21.422 1 95.94 295 ASP B C 1
ATOM 6546 O O . ASP B 1 295 ? 19.984 -50.219 -20.891 1 95.94 295 ASP B O 1
ATOM 6550 N N . ASP B 1 296 ? 19.266 -51.219 -22.641 1 95.62 296 ASP B N 1
ATOM 6551 C CA . ASP B 1 296 ? 19.75 -50.156 -23.5 1 95.62 296 ASP B CA 1
ATOM 6552 C C . ASP B 1 296 ? 19.016 -48.844 -23.219 1 95.62 296 ASP B C 1
ATOM 6554 O O . ASP B 1 296 ? 19.625 -47.781 -23.25 1 95.62 296 ASP B O 1
ATOM 6558 N N . THR B 1 297 ? 17.797 -48.969 -22.953 1 95.81 297 THR B N 1
ATOM 6559 C CA . THR B 1 297 ? 17.031 -47.781 -22.594 1 95.81 297 THR B CA 1
ATOM 6560 C C . THR B 1 297 ? 17.469 -47.219 -21.25 1 95.81 297 THR B C 1
ATOM 6562 O O . THR B 1 297 ? 17.609 -46 -21.078 1 95.81 297 THR B O 1
ATOM 6565 N N . ARG B 1 298 ? 17.672 -48.062 -20.297 1 95.69 298 ARG B N 1
ATOM 6566 C CA . ARG B 1 298 ? 18.188 -47.688 -18.984 1 95.69 298 ARG B CA 1
ATOM 6567 C C . ARG B 1 298 ? 19.516 -46.938 -19.109 1 95.69 298 ARG B C 1
ATOM 6569 O O . ARG B 1 298 ? 19.766 -45.969 -18.406 1 95.69 298 ARG B O 1
ATOM 6576 N N . ALA B 1 299 ? 20.328 -47.438 -19.953 1 95.81 299 ALA B N 1
ATOM 6577 C CA . ALA B 1 299 ? 21.641 -46.844 -20.172 1 95.81 299 ALA B CA 1
ATOM 6578 C C . ALA B 1 299 ? 21.531 -45.406 -20.656 1 95.81 299 ALA B C 1
ATOM 6580 O O . ALA B 1 299 ? 22.328 -44.562 -20.281 1 95.81 299 ALA B O 1
ATOM 6581 N N . VAL B 1 300 ? 20.625 -45.188 -21.531 1 94.56 300 VAL B N 1
ATOM 6582 C CA . VAL B 1 300 ? 20.406 -43.844 -22.031 1 94.56 300 VAL B CA 1
ATOM 6583 C C . VAL B 1 300 ? 20 -42.938 -20.891 1 94.56 300 VAL B C 1
ATOM 6585 O O . VAL B 1 300 ? 20.531 -41.812 -20.75 1 94.56 300 VAL B O 1
ATOM 6588 N N . VAL B 1 301 ? 19.109 -43.312 -20.016 1 96.19 301 VAL B N 1
ATOM 6589 C CA . VAL B 1 301 ? 18.609 -42.5 -18.891 1 96.19 301 VAL B CA 1
ATOM 6590 C C . VAL B 1 301 ? 19.766 -42.188 -17.938 1 96.19 301 VAL B C 1
ATOM 6592 O O . VAL B 1 301 ? 19.922 -41.062 -17.5 1 96.19 301 VAL B O 1
ATOM 6595 N N . GLU B 1 302 ? 20.562 -43.156 -17.672 1 95.31 302 GLU B N 1
ATOM 6596 C CA . GLU B 1 302 ? 21.688 -42.969 -16.75 1 95.31 302 GLU B CA 1
ATOM 6597 C C . GLU B 1 302 ? 22.719 -42 -17.328 1 95.31 302 GLU B C 1
ATOM 6599 O O . GLU B 1 302 ? 23.266 -41.156 -16.594 1 95.31 302 GLU B O 1
ATOM 6604 N N . ARG B 1 303 ? 22.984 -42.125 -18.562 1 94 303 ARG B N 1
ATOM 6605 C CA . ARG B 1 303 ? 23.938 -41.219 -19.203 1 94 303 ARG B CA 1
ATOM 6606 C C . ARG B 1 303 ? 23.469 -39.781 -19.125 1 94 303 ARG B C 1
ATOM 6608 O O . ARG B 1 303 ? 24.25 -38.875 -18.844 1 94 303 ARG B O 1
ATOM 6615 N N . TYR B 1 304 ? 22.266 -39.594 -19.297 1 93.94 304 TYR B N 1
ATOM 6616 C CA . TYR B 1 304 ? 21.734 -38.25 -19.359 1 93.94 304 TYR B CA 1
ATOM 6617 C C . TYR B 1 304 ? 21.469 -37.719 -17.953 1 93.94 304 TYR B C 1
ATOM 6619 O O . TYR B 1 304 ? 21.375 -36.5 -17.75 1 93.94 304 TYR B O 1
ATOM 6627 N N . ARG B 1 305 ? 21.266 -38.5 -17 1 93.56 305 ARG B N 1
ATOM 6628 C CA . ARG B 1 305 ? 21.062 -38.094 -15.617 1 93.56 305 ARG B CA 1
ATOM 6629 C C . ARG B 1 305 ? 22.203 -37.188 -15.148 1 93.56 305 ARG B C 1
ATOM 6631 O O . ARG B 1 305 ? 21.969 -36.219 -14.43 1 93.56 305 ARG B O 1
ATOM 6638 N N . ALA B 1 306 ? 23.359 -37.375 -15.555 1 88.94 306 ALA B N 1
ATOM 6639 C CA . ALA B 1 306 ? 24.531 -36.625 -15.148 1 88.94 306 ALA B CA 1
ATOM 6640 C C . ALA B 1 306 ? 24.562 -35.25 -15.836 1 88.94 306 ALA B C 1
ATOM 6642 O O . ALA B 1 306 ? 25.141 -34.312 -15.297 1 88.94 306 ALA B O 1
ATOM 6643 N N . GLN B 1 307 ? 23.922 -35.156 -16.906 1 87.81 307 GLN B N 1
ATOM 6644 C CA . GLN B 1 307 ? 24 -33.969 -17.703 1 87.81 307 GLN B CA 1
ATOM 6645 C C . GLN B 1 307 ? 22.812 -33.031 -17.438 1 87.81 307 GLN B C 1
ATOM 6647 O O . GLN B 1 307 ? 22.859 -31.844 -17.734 1 87.81 307 GLN B O 1
ATOM 6652 N N . PHE B 1 308 ? 21.828 -33.562 -16.922 1 91.62 308 PHE B N 1
ATOM 6653 C CA . PHE B 1 308 ? 20.594 -32.812 -16.734 1 91.62 308 PHE B CA 1
ATOM 6654 C C . PHE B 1 308 ? 20.719 -31.828 -15.586 1 91.62 308 PHE B C 1
ATOM 6656 O O . PHE B 1 308 ? 21.188 -32.188 -14.508 1 91.62 308 PHE B O 1
ATOM 6663 N N . PRO B 1 309 ? 20.359 -30.609 -15.781 1 93.75 309 PRO B N 1
ATOM 6664 C CA . PRO B 1 309 ? 20.375 -29.594 -14.719 1 93.75 309 PRO B CA 1
ATOM 6665 C C . PRO B 1 309 ? 19.25 -29.797 -13.695 1 93.75 309 PRO B C 1
ATOM 6667 O O . PRO B 1 309 ? 19.25 -29.156 -12.641 1 93.75 309 PRO B O 1
ATOM 6670 N N . VAL B 1 310 ? 18.266 -30.625 -13.977 1 95.44 310 VAL B N 1
ATOM 6671 C CA . VAL B 1 310 ? 17.172 -30.984 -13.07 1 95.44 310 VAL B CA 1
ATOM 6672 C C . VAL B 1 310 ? 17.156 -32.5 -12.867 1 95.44 310 VAL B C 1
ATOM 6674 O O . VAL B 1 310 ? 17.734 -33.25 -13.648 1 95.44 310 VAL B O 1
ATOM 6677 N N . PRO B 1 311 ? 16.469 -32.906 -11.812 1 96.5 311 PRO B N 1
ATOM 6678 C CA . PRO B 1 311 ? 16.438 -34.344 -11.57 1 96.5 311 PRO B CA 1
ATOM 6679 C C . PRO B 1 311 ? 15.797 -35.125 -12.727 1 96.5 311 PRO B C 1
ATOM 6681 O O . PRO B 1 311 ? 14.734 -34.719 -13.227 1 96.5 311 PRO B O 1
ATOM 6684 N N . LEU B 1 312 ? 16.469 -36.125 -13.172 1 97.62 312 LEU B N 1
ATOM 6685 C CA . LEU B 1 312 ? 15.977 -37.094 -14.141 1 97.62 312 LEU B CA 1
ATOM 6686 C C . LEU B 1 312 ? 15.742 -38.469 -13.484 1 97.62 312 LEU B C 1
ATOM 6688 O O . LEU B 1 312 ? 16.688 -39.156 -13.141 1 97.62 312 LEU B O 1
ATOM 6692 N N . LEU B 1 313 ? 14.492 -38.812 -13.367 1 97.25 313 LEU B N 1
ATOM 6693 C CA . LEU B 1 313 ? 14.117 -40.031 -12.68 1 97.25 313 LEU B CA 1
ATOM 6694 C C . LEU B 1 313 ? 13.703 -41.125 -13.68 1 97.25 313 LEU B C 1
ATOM 6696 O O . LEU B 1 313 ? 13.273 -40.812 -14.789 1 97.25 313 LEU B O 1
ATOM 6700 N N . HIS B 1 314 ? 13.93 -42.375 -13.281 1 97.62 314 HIS B N 1
ATOM 6701 C CA . HIS B 1 314 ? 13.562 -43.531 -14.094 1 97.62 314 HIS B CA 1
ATOM 6702 C C . HIS B 1 314 ? 12.555 -44.406 -13.367 1 97.62 314 HIS B C 1
ATOM 6704 O O . HIS B 1 314 ? 12.906 -45.125 -12.422 1 97.62 314 HIS B O 1
ATOM 6710 N N . ALA B 1 315 ? 11.305 -44.344 -13.758 1 97.31 315 ALA B N 1
ATOM 6711 C CA . ALA B 1 315 ? 10.258 -45.188 -13.211 1 97.31 315 ALA B CA 1
ATOM 6712 C C . ALA B 1 315 ? 10.055 -46.438 -14.078 1 97.31 315 ALA B C 1
ATOM 6714 O O . ALA B 1 315 ? 9.211 -46.438 -14.977 1 97.31 315 ALA B O 1
ATOM 6715 N N . TRP B 1 316 ? 10.68 -47.438 -13.734 1 96.94 316 TRP B N 1
ATOM 6716 C CA . TRP B 1 316 ? 10.695 -48.656 -14.516 1 96.94 316 TRP B CA 1
ATOM 6717 C C . TRP B 1 316 ? 9.758 -49.719 -13.914 1 96.94 316 TRP B C 1
ATOM 6719 O O . TRP B 1 316 ? 9.555 -49.75 -12.703 1 96.94 316 TRP B O 1
ATOM 6729 N N . GLN B 1 317 ? 9.133 -50.5 -14.75 1 95.5 317 GLN B N 1
ATOM 6730 C CA . GLN B 1 317 ? 8.391 -51.688 -14.32 1 95.5 317 GLN B CA 1
ATOM 6731 C C . GLN B 1 317 ? 8.734 -52.906 -15.18 1 95.5 317 GLN B C 1
ATOM 6733 O O . GLN B 1 317 ? 9.234 -52.75 -16.297 1 95.5 317 GLN B O 1
ATOM 6738 N N . PRO B 1 318 ? 8.422 -54.125 -14.664 1 94.81 318 PRO B N 1
ATOM 6739 C CA . PRO B 1 318 ? 8.727 -55.344 -15.453 1 94.81 318 PRO B CA 1
ATOM 6740 C C . PRO B 1 318 ? 7.891 -55.438 -16.719 1 94.81 318 PRO B C 1
ATOM 6742 O O . PRO B 1 318 ? 6.734 -55 -16.734 1 94.81 318 PRO B O 1
ATOM 6745 N N . ASP B 1 319 ? 8.461 -56.031 -17.719 1 94.31 319 ASP B N 1
ATOM 6746 C CA . ASP B 1 319 ? 7.785 -56.188 -19 1 94.31 319 ASP B CA 1
ATOM 6747 C C . ASP B 1 319 ? 6.754 -57.312 -18.938 1 94.31 319 ASP B C 1
ATOM 6749 O O . ASP B 1 319 ? 7.043 -58.469 -19.312 1 94.31 319 ASP B O 1
ATOM 6753 N N . ASP B 1 320 ? 5.633 -57.031 -18.484 1 91.06 320 ASP B N 1
ATOM 6754 C CA . ASP B 1 320 ? 4.543 -58 -18.406 1 91.06 320 ASP B CA 1
ATOM 6755 C C . ASP B 1 320 ? 3.408 -57.625 -19.359 1 91.06 320 ASP B C 1
ATOM 6757 O O . ASP B 1 320 ? 2.238 -57.625 -18.969 1 91.06 320 ASP B O 1
ATOM 6761 N N . GLY B 1 321 ? 3.848 -57.094 -20.547 1 86.5 321 GLY B N 1
ATOM 6762 C CA . GLY B 1 321 ? 2.854 -56.688 -21.516 1 86.5 321 GLY B CA 1
ATOM 6763 C C . GLY B 1 321 ? 2.672 -55.188 -21.578 1 86.5 321 GLY B C 1
ATOM 6764 O O . GLY B 1 321 ? 3.369 -54.438 -20.891 1 86.5 321 GLY B O 1
ATOM 6765 N N . PHE B 1 322 ? 1.777 -54.844 -22.453 1 88 322 PHE B N 1
ATOM 6766 C CA . PHE B 1 322 ? 1.51 -53.406 -22.641 1 88 322 PHE B CA 1
ATOM 6767 C C . PHE B 1 322 ? 0.682 -52.875 -21.484 1 88 322 PHE B C 1
ATOM 6769 O O . PHE B 1 322 ? -0.542 -53 -21.469 1 88 322 PHE B O 1
ATOM 6776 N N . ARG B 1 323 ? 1.336 -52.188 -20.531 1 92.38 323 ARG B N 1
ATOM 6777 C CA . ARG B 1 323 ? 0.698 -51.656 -19.344 1 92.38 323 ARG B CA 1
ATOM 6778 C C . ARG B 1 323 ? 1.012 -50.188 -19.156 1 92.38 323 ARG B C 1
ATOM 6780 O O . ARG B 1 323 ? 1.533 -49.781 -18.125 1 92.38 323 ARG B O 1
ATOM 6787 N N . LEU B 1 324 ? 0.602 -49.438 -20.078 1 92.62 324 LEU B N 1
ATOM 6788 C CA . LEU B 1 324 ? 0.91 -48 -20.141 1 92.62 324 LEU B CA 1
ATOM 6789 C C . LEU B 1 324 ? 0.301 -47.281 -18.953 1 92.62 324 LEU B C 1
ATOM 6791 O O . LEU B 1 324 ? 0.954 -46.438 -18.344 1 92.62 324 LEU B O 1
ATOM 6795 N N . ALA B 1 325 ? -0.93 -47.594 -18.594 1 94.94 325 ALA B N 1
ATOM 6796 C CA . ALA B 1 325 ? -1.623 -46.938 -17.484 1 94.94 325 ALA B CA 1
ATOM 6797 C C . ALA B 1 325 ? -0.863 -47.125 -16.172 1 94.94 325 ALA B C 1
ATOM 6799 O O . ALA B 1 325 ? -0.665 -46.156 -15.43 1 94.94 325 ALA B O 1
ATOM 6800 N N . GLU B 1 326 ? -0.446 -48.312 -15.945 1 95.56 326 GLU B N 1
ATOM 6801 C CA . GLU B 1 326 ? 0.303 -48.594 -14.727 1 95.56 326 GLU B CA 1
ATOM 6802 C C . GLU B 1 326 ? 1.647 -47.875 -14.727 1 95.56 326 GLU B C 1
ATOM 6804 O O . GLU B 1 326 ? 2.086 -47.375 -13.688 1 95.56 326 GLU B O 1
ATOM 6809 N N . SER B 1 327 ? 2.27 -47.875 -15.844 1 96.38 327 SER B N 1
ATOM 6810 C CA . SER B 1 327 ? 3.541 -47.188 -15.977 1 96.38 327 SER B CA 1
ATOM 6811 C C . SER B 1 327 ? 3.385 -45.688 -15.672 1 96.38 327 SER B C 1
ATOM 6813 O O . SER B 1 327 ? 4.203 -45.125 -14.961 1 96.38 327 SER B O 1
ATOM 6815 N N . ARG B 1 328 ? 2.367 -45.062 -16.188 1 97.5 328 ARG B N 1
ATOM 6816 C CA . ARG B 1 328 ? 2.088 -43.656 -15.945 1 97.5 328 ARG B CA 1
ATOM 6817 C C . ARG B 1 328 ? 1.805 -43.406 -14.461 1 97.5 328 ARG B C 1
ATOM 6819 O O . ARG B 1 328 ? 2.238 -42.406 -13.898 1 97.5 328 ARG B O 1
ATOM 6826 N N . ASN B 1 329 ? 1.1 -44.344 -13.844 1 97.88 329 ASN B N 1
ATOM 6827 C CA . ASN B 1 329 ? 0.785 -44.219 -12.43 1 97.88 329 ASN B CA 1
ATOM 6828 C C . ASN B 1 329 ? 2.045 -44.281 -11.57 1 97.88 329 ASN B C 1
ATOM 6830 O O . ASN B 1 329 ? 2.152 -43.531 -10.578 1 97.88 329 ASN B O 1
ATOM 6834 N N . ARG B 1 330 ? 2.951 -45.125 -11.922 1 97.12 330 ARG B N 1
ATOM 6835 C CA . ARG B 1 330 ? 4.207 -45.188 -11.188 1 97.12 330 ARG B CA 1
ATOM 6836 C C . ARG B 1 330 ? 4.961 -43.875 -11.266 1 97.12 330 ARG B C 1
ATOM 6838 O O . ARG B 1 330 ? 5.547 -43.406 -10.273 1 97.12 330 ARG B O 1
ATOM 6845 N N . ALA B 1 331 ? 4.992 -43.344 -12.43 1 97.88 331 ALA B N 1
ATOM 6846 C CA . ALA B 1 331 ? 5.641 -42.062 -12.617 1 97.88 331 ALA B CA 1
ATOM 6847 C C . ALA B 1 331 ? 4.891 -40.938 -11.875 1 97.88 331 ALA B C 1
ATOM 6849 O O . ALA B 1 331 ? 5.504 -40.094 -11.234 1 97.88 331 ALA B O 1
ATOM 6850 N N . LEU B 1 332 ? 3.572 -40.938 -12 1 97.62 332 LEU B N 1
ATOM 6851 C CA . LEU B 1 332 ? 2.721 -39.969 -11.328 1 97.62 332 LEU B CA 1
ATOM 6852 C C . LEU B 1 332 ? 2.955 -40 -9.82 1 97.62 332 LEU B C 1
ATOM 6854 O O . LEU B 1 332 ? 2.947 -38.938 -9.172 1 97.62 332 LEU B O 1
ATOM 6858 N N . ALA B 1 333 ? 3.129 -41.125 -9.266 1 97.5 333 ALA B N 1
ATOM 6859 C CA . ALA B 1 333 ? 3.34 -41.281 -7.832 1 97.5 333 ALA B CA 1
ATOM 6860 C C . ALA B 1 333 ? 4.668 -40.688 -7.395 1 97.5 333 ALA B C 1
ATOM 6862 O O . ALA B 1 333 ? 4.82 -40.281 -6.238 1 97.5 333 ALA B O 1
ATOM 6863 N N . GLN B 1 334 ? 5.586 -40.625 -8.297 1 97.06 334 GLN B N 1
ATOM 6864 C CA . GLN B 1 334 ? 6.91 -40.094 -7.984 1 97.06 334 GLN B CA 1
ATOM 6865 C C . GLN B 1 334 ? 6.965 -38.594 -8.211 1 97.06 334 GLN B C 1
ATOM 6867 O O . GLN B 1 334 ? 7.895 -37.906 -7.758 1 97.06 334 GLN B O 1
ATOM 6872 N N . ALA B 1 335 ? 6.008 -38.062 -8.922 1 97.56 335 ALA B N 1
ATOM 6873 C CA . ALA B 1 335 ? 6.023 -36.656 -9.297 1 97.56 335 ALA B CA 1
ATOM 6874 C C . ALA B 1 335 ? 5.828 -35.75 -8.07 1 97.56 335 ALA B C 1
ATOM 6876 O O . ALA B 1 335 ? 4.953 -36.031 -7.242 1 97.56 335 ALA B O 1
ATOM 6877 N N . GLY B 1 336 ? 6.625 -34.719 -7.969 1 96.44 336 GLY B N 1
ATOM 6878 C CA . GLY B 1 336 ? 6.566 -33.844 -6.809 1 96.44 336 GLY B CA 1
ATOM 6879 C C . GLY B 1 336 ? 6.082 -32.438 -7.145 1 96.44 336 GLY B C 1
ATOM 6880 O O . GLY B 1 336 ? 5.941 -31.594 -6.258 1 96.44 336 GLY B O 1
ATOM 6881 N N . SER B 1 337 ? 5.773 -32.188 -8.383 1 97.81 337 SER B N 1
ATOM 6882 C CA . SER B 1 337 ? 5.426 -30.844 -8.805 1 97.81 337 SER B CA 1
ATOM 6883 C C . SER B 1 337 ? 3.916 -30.641 -8.82 1 97.81 337 SER B C 1
ATOM 6885 O O . SER B 1 337 ? 3.152 -31.594 -8.703 1 97.81 337 SER B O 1
ATOM 6887 N N . ASP B 1 338 ? 3.5 -29.391 -8.93 1 98 338 ASP B N 1
ATOM 6888 C CA . ASP B 1 338 ? 2.09 -29.016 -8.922 1 98 338 ASP B CA 1
ATOM 6889 C C . ASP B 1 338 ? 1.381 -29.516 -10.18 1 98 338 ASP B C 1
ATOM 6891 O O . ASP B 1 338 ? 0.236 -29.969 -10.109 1 98 338 ASP B O 1
ATOM 6895 N N . TYR B 1 339 ? 2.016 -29.344 -11.266 1 98.56 339 TYR B N 1
ATOM 6896 C CA . TYR B 1 339 ? 1.444 -29.562 -12.594 1 98.56 339 TYR B CA 1
ATOM 6897 C C . TYR B 1 339 ? 2.174 -30.672 -13.328 1 98.56 339 TYR B C 1
ATOM 6899 O O . TYR B 1 339 ? 3.402 -30.766 -13.258 1 98.56 339 TYR B O 1
ATOM 6907 N N . ILE B 1 340 ? 1.398 -31.547 -14.008 1 98.75 340 ILE B N 1
ATOM 6908 C CA . ILE B 1 340 ? 1.944 -32.719 -14.672 1 98.75 340 ILE B CA 1
ATOM 6909 C C . ILE B 1 340 ? 1.749 -32.594 -16.188 1 98.75 340 ILE B C 1
ATOM 6911 O O . ILE B 1 340 ? 0.641 -32.312 -16.656 1 98.75 340 ILE B O 1
ATOM 6915 N N . VAL B 1 341 ? 2.805 -32.75 -16.844 1 98.69 341 VAL B N 1
ATOM 6916 C CA . VAL B 1 341 ? 2.758 -32.844 -18.297 1 98.69 341 VAL B CA 1
ATOM 6917 C C . VAL B 1 341 ? 3.238 -34.219 -18.734 1 98.69 341 VAL B C 1
ATOM 6919 O O . VAL B 1 341 ? 4.328 -34.656 -18.359 1 98.69 341 VAL B O 1
ATOM 6922 N N . ILE B 1 342 ? 2.443 -34.938 -19.516 1 98.44 342 ILE B N 1
ATOM 6923 C CA . ILE B 1 342 ? 2.791 -36.25 -19.984 1 98.44 342 ILE B CA 1
ATOM 6924 C C . ILE B 1 342 ? 2.969 -36.25 -21.5 1 98.44 342 ILE B C 1
ATOM 6926 O O . ILE B 1 342 ? 2.121 -35.719 -22.219 1 98.44 342 ILE B O 1
ATOM 6930 N N . ILE B 1 343 ? 4.047 -36.781 -21.906 1 98.12 343 ILE B N 1
ATOM 6931 C CA . ILE B 1 343 ? 4.285 -36.938 -23.344 1 98.12 343 ILE B CA 1
ATOM 6932 C C . ILE B 1 343 ? 4.746 -38.344 -23.656 1 98.12 343 ILE B C 1
ATOM 6934 O O . ILE B 1 343 ? 5.207 -39.062 -22.766 1 98.12 343 ILE B O 1
ATOM 6938 N N . ASP B 1 344 ? 4.594 -38.656 -24.922 1 95.56 344 ASP B N 1
ATOM 6939 C CA . ASP B 1 344 ? 5.145 -39.938 -25.391 1 95.56 344 ASP B CA 1
ATOM 6940 C C . ASP B 1 344 ? 6.652 -39.844 -25.609 1 95.56 344 ASP B C 1
ATOM 6942 O O . ASP B 1 344 ? 7.18 -38.75 -25.844 1 95.56 344 ASP B O 1
ATOM 6946 N N . GLY B 1 345 ? 7.281 -40.938 -25.547 1 95 345 GLY B N 1
ATOM 6947 C CA . GLY B 1 345 ? 8.734 -40.969 -25.656 1 95 345 GLY B CA 1
ATOM 6948 C C . GLY B 1 345 ? 9.234 -40.719 -27.062 1 95 345 GLY B C 1
ATOM 6949 O O . GLY B 1 345 ? 10.438 -40.781 -27.328 1 95 345 GLY B O 1
ATOM 6950 N N . ASP B 1 346 ? 8.367 -40.469 -27.953 1 94.56 346 ASP B N 1
ATOM 6951 C CA . ASP B 1 346 ? 8.766 -40.125 -29.328 1 94.56 346 ASP B CA 1
ATOM 6952 C C . ASP B 1 346 ? 8.258 -38.75 -29.734 1 94.56 346 ASP B C 1
ATOM 6954 O O . ASP B 1 346 ? 8.039 -38.5 -30.922 1 94.56 346 ASP B O 1
ATOM 6958 N N . MET B 1 347 ? 8.07 -37.938 -28.781 1 95.19 347 MET B N 1
ATOM 6959 C CA . MET B 1 347 ? 7.625 -36.562 -29.016 1 95.19 347 MET B CA 1
ATOM 6960 C C . MET B 1 347 ? 8.773 -35.594 -28.812 1 95.19 347 MET B C 1
ATOM 6962 O O . MET B 1 347 ? 9.156 -35.281 -27.688 1 95.19 347 MET B O 1
ATOM 6966 N N . VAL B 1 348 ? 9.234 -35 -29.859 1 94.56 348 VAL B N 1
ATOM 6967 C CA . VAL B 1 348 ? 10.281 -33.969 -29.766 1 94.56 348 VAL B CA 1
ATOM 6968 C C . VAL B 1 348 ? 9.648 -32.594 -29.5 1 94.56 348 VAL B C 1
ATOM 6970 O O . VAL B 1 348 ? 8.781 -32.156 -30.25 1 94.56 348 VAL B O 1
ATOM 6973 N N . LEU B 1 349 ? 10.18 -31.938 -28.578 1 95.81 349 LEU B N 1
ATOM 6974 C CA . LEU B 1 349 ? 9.469 -30.781 -28.047 1 95.81 349 LEU B CA 1
ATOM 6975 C C . LEU B 1 349 ? 10.023 -29.484 -28.641 1 95.81 349 LEU B C 1
ATOM 6977 O O . LEU B 1 349 ? 11.234 -29.328 -28.797 1 95.81 349 LEU B O 1
ATOM 6981 N N . HIS B 1 350 ? 9.156 -28.547 -28.922 1 94.44 350 HIS B N 1
ATOM 6982 C CA . HIS B 1 350 ? 9.547 -27.172 -29.203 1 94.44 350 HIS B CA 1
ATOM 6983 C C . HIS B 1 350 ? 10.148 -26.5 -27.969 1 94.44 350 HIS B C 1
ATOM 6985 O O . HIS B 1 350 ? 9.734 -26.797 -26.844 1 94.44 350 HIS B O 1
ATOM 6991 N N . PRO B 1 351 ? 11.047 -25.547 -28.094 1 95.31 351 PRO B N 1
ATOM 6992 C CA . PRO B 1 351 ? 11.734 -24.938 -26.953 1 95.31 351 PRO B CA 1
ATOM 6993 C C . PRO B 1 351 ? 10.781 -24.234 -26 1 95.31 351 PRO B C 1
ATOM 6995 O O . PRO B 1 351 ? 11.117 -24 -24.844 1 95.31 351 PRO B O 1
ATOM 6998 N N . GLU B 1 352 ? 9.609 -23.875 -26.422 1 95.69 352 GLU B N 1
ATOM 6999 C CA . GLU B 1 352 ? 8.656 -23.141 -25.594 1 95.69 352 GLU B CA 1
ATOM 7000 C C . GLU B 1 352 ? 7.586 -24.078 -25.016 1 95.69 352 GLU B C 1
ATOM 7002 O O . GLU B 1 352 ? 6.594 -23.609 -24.453 1 95.69 352 GLU B O 1
ATOM 7007 N N . PHE B 1 353 ? 7.801 -25.359 -25.172 1 96.56 353 PHE B N 1
ATOM 7008 C CA . PHE B 1 353 ? 6.781 -26.359 -24.875 1 96.56 353 PHE B CA 1
ATOM 7009 C C . PHE B 1 353 ? 6.371 -26.266 -23.406 1 96.56 353 PHE B C 1
ATOM 7011 O O . PHE B 1 353 ? 5.191 -26.094 -23.094 1 96.56 353 PHE B O 1
ATOM 7018 N N . ILE B 1 354 ? 7.309 -26.297 -22.516 1 97.56 354 ILE B N 1
ATOM 7019 C CA . ILE B 1 354 ? 7.027 -26.281 -21.078 1 97.56 354 ILE B CA 1
ATOM 7020 C C . ILE B 1 354 ? 6.441 -24.938 -20.688 1 97.56 354 ILE B C 1
ATOM 7022 O O . ILE B 1 354 ? 5.477 -24.875 -19.922 1 97.56 354 ILE B O 1
ATOM 7026 N N . ALA B 1 355 ? 6.992 -23.844 -21.172 1 95.62 355 ALA B N 1
ATOM 7027 C CA . ALA B 1 355 ? 6.492 -22.5 -20.891 1 95.62 355 ALA B CA 1
ATOM 7028 C C . ALA B 1 355 ? 5.027 -22.359 -21.281 1 95.62 355 ALA B C 1
ATOM 7030 O O . ALA B 1 355 ? 4.23 -21.766 -20.562 1 95.62 355 ALA B O 1
ATOM 7031 N N . ASP B 1 356 ? 4.711 -22.906 -22.438 1 96 356 ASP B N 1
ATOM 7032 C CA . ASP B 1 356 ? 3.342 -22.828 -22.938 1 96 356 ASP B CA 1
ATOM 7033 C C . ASP B 1 356 ? 2.381 -23.609 -22.031 1 96 356 ASP B C 1
ATOM 7035 O O . ASP B 1 356 ? 1.273 -23.141 -21.75 1 96 356 ASP B O 1
ATOM 7039 N N . HIS B 1 357 ? 2.791 -24.766 -21.625 1 97 357 HIS B N 1
ATOM 7040 C CA . HIS B 1 357 ? 1.947 -25.547 -20.719 1 97 357 HIS B CA 1
ATOM 7041 C C . HIS B 1 357 ? 1.756 -24.828 -19.391 1 97 357 HIS B C 1
ATOM 7043 O O . HIS B 1 357 ? 0.664 -24.844 -18.812 1 97 357 HIS B O 1
ATOM 7049 N N . LYS B 1 358 ? 2.777 -24.219 -18.906 1 95.88 358 LYS B N 1
ATOM 7050 C CA . LYS B 1 358 ? 2.672 -23.453 -17.672 1 95.88 358 LYS B CA 1
ATOM 7051 C C . LYS B 1 358 ? 1.638 -22.344 -17.797 1 95.88 358 LYS B C 1
ATOM 7053 O O . LYS B 1 358 ? 0.869 -22.094 -16.859 1 95.88 358 LYS B O 1
ATOM 7058 N N . ARG B 1 359 ? 1.653 -21.719 -18.922 1 93.38 359 ARG B N 1
ATOM 7059 C CA . ARG B 1 359 ? 0.719 -20.625 -19.156 1 93.38 359 ARG B CA 1
ATOM 7060 C C . ARG B 1 359 ? -0.715 -21.125 -19.234 1 93.38 359 ARG B C 1
ATOM 7062 O O . ARG B 1 359 ? -1.655 -20.422 -18.875 1 93.38 359 ARG B O 1
ATOM 7069 N N . ALA B 1 360 ? -0.843 -22.328 -19.688 1 95.25 360 ALA B N 1
ATOM 7070 C CA . ALA B 1 360 ? -2.17 -22.891 -19.922 1 95.25 360 ALA B CA 1
ATOM 7071 C C . ALA B 1 360 ? -2.725 -23.531 -18.656 1 95.25 360 ALA B C 1
ATOM 7073 O O . ALA B 1 360 ? -3.922 -23.812 -18.578 1 95.25 360 ALA B O 1
ATOM 7074 N N . ALA B 1 361 ? -1.967 -23.703 -17.703 1 96.94 361 ALA B N 1
ATOM 7075 C CA . ALA B 1 361 ? -2.299 -24.484 -16.516 1 96.94 361 ALA B CA 1
ATOM 7076 C C . ALA B 1 361 ? -3.43 -23.828 -15.727 1 96.94 361 ALA B C 1
ATOM 7078 O O . ALA B 1 361 ? -3.453 -22.609 -15.555 1 96.94 361 ALA B O 1
ATOM 7079 N N . LYS B 1 362 ? -4.324 -24.594 -15.289 1 96.94 362 LYS B N 1
ATOM 7080 C CA . LYS B 1 362 ? -5.453 -24.188 -14.461 1 96.94 362 LYS B CA 1
ATOM 7081 C C . LYS B 1 362 ? -6.008 -25.375 -13.664 1 96.94 362 LYS B C 1
ATOM 7083 O O . LYS B 1 362 ? -6.195 -26.453 -14.211 1 96.94 362 LYS B O 1
ATOM 7088 N N . LYS B 1 363 ? -6.195 -25.188 -12.398 1 97.38 363 LYS B N 1
ATOM 7089 C CA . LYS B 1 363 ? -6.773 -26.266 -11.586 1 97.38 363 LYS B CA 1
ATOM 7090 C C . LYS B 1 363 ? -8.148 -26.672 -12.109 1 97.38 363 LYS B C 1
ATOM 7092 O O . LYS B 1 363 ? -8.945 -25.812 -12.516 1 97.38 363 LYS B O 1
ATOM 7097 N N . GLY B 1 364 ? -8.352 -28 -12.109 1 97.06 364 GLY B N 1
ATOM 7098 C CA . GLY B 1 364 ? -9.633 -28.516 -12.57 1 97.06 364 GLY B CA 1
ATOM 7099 C C . GLY B 1 364 ? -9.742 -28.578 -14.086 1 97.06 364 GLY B C 1
ATOM 7100 O O . GLY B 1 364 ? -10.828 -28.797 -14.625 1 97.06 364 GLY B O 1
ATOM 7101 N N . LEU B 1 365 ? -8.695 -28.328 -14.719 1 97.31 365 LEU B N 1
ATOM 7102 C CA . LEU B 1 365 ? -8.711 -28.312 -16.172 1 97.31 365 LEU B CA 1
ATOM 7103 C C . LEU B 1 365 ? -7.754 -29.344 -16.75 1 97.31 365 LEU B C 1
ATOM 7105 O O . LEU B 1 365 ? -6.574 -29.375 -16.375 1 97.31 365 LEU B O 1
ATOM 7109 N N . PHE B 1 366 ? -8.203 -30.219 -17.578 1 97.44 366 PHE B N 1
ATOM 7110 C CA . PHE B 1 366 ? -7.395 -31.125 -18.391 1 97.44 366 PHE B CA 1
ATOM 7111 C C . PHE B 1 366 ? -7.004 -30.453 -19.719 1 97.44 366 PHE B C 1
ATOM 7113 O O . PHE B 1 366 ? -7.871 -30.062 -20.5 1 97.44 366 PHE B O 1
ATOM 7120 N N . VAL B 1 367 ? -5.746 -30.375 -19.969 1 97.38 367 VAL B N 1
ATOM 7121 C CA . VAL B 1 367 ? -5.281 -29.688 -21.156 1 97.38 367 VAL B CA 1
ATOM 7122 C C . VAL B 1 367 ? -4.762 -30.719 -22.172 1 97.38 367 VAL B C 1
ATOM 7124 O O . VAL B 1 367 ? -3.857 -31.5 -21.875 1 97.38 367 VAL B O 1
ATOM 7127 N N . GLN B 1 368 ? -5.336 -30.719 -23.312 1 96.25 368 GLN B N 1
ATOM 7128 C CA . GLN B 1 368 ? -4.926 -31.594 -24.391 1 96.25 368 GLN B CA 1
ATOM 7129 C C . GLN B 1 368 ? -4.062 -30.859 -25.406 1 96.25 368 GLN B C 1
ATOM 7131 O O . GLN B 1 368 ? -4.539 -29.922 -26.078 1 96.25 368 GLN B O 1
ATOM 7136 N N . GLY B 1 369 ? -2.875 -31.219 -25.469 1 93.94 369 GLY B N 1
ATOM 7137 C CA . GLY B 1 369 ? -1.993 -30.641 -26.469 1 93.94 369 GLY B CA 1
ATOM 7138 C C . GLY B 1 369 ? -2.123 -31.281 -27.844 1 93.94 369 GLY B C 1
ATOM 7139 O O . GLY B 1 369 ? -2.877 -32.219 -28.016 1 93.94 369 GLY B O 1
ATOM 7140 N N . SER B 1 370 ? -1.363 -30.703 -28.781 1 88.81 370 SER B N 1
ATOM 7141 C CA . SER B 1 370 ? -1.385 -31.203 -30.156 1 88.81 370 SER B CA 1
ATOM 7142 C C . SER B 1 370 ? -0.08 -31.922 -30.5 1 88.81 370 SER B C 1
ATOM 7144 O O . SER B 1 370 ? 0.854 -31.938 -29.703 1 88.81 370 SER B O 1
ATOM 7146 N N . ARG B 1 371 ? -0.127 -32.594 -31.625 1 89.06 371 ARG B N 1
ATOM 7147 C CA . ARG B 1 371 ? 1.065 -33.25 -32.156 1 89.06 371 ARG B CA 1
ATOM 7148 C C . ARG B 1 371 ? 1.232 -32.969 -33.656 1 89.06 371 ARG B C 1
ATOM 7150 O O . ARG B 1 371 ? 0.247 -32.906 -34.375 1 89.06 371 ARG B O 1
ATOM 7157 N N . VAL B 1 372 ? 2.432 -32.812 -33.969 1 88.62 372 VAL B N 1
ATOM 7158 C CA . VAL B 1 372 ? 2.795 -32.688 -35.375 1 88.62 372 VAL B CA 1
ATOM 7159 C C . VAL B 1 372 ? 3.523 -33.969 -35.812 1 88.62 372 VAL B C 1
ATOM 7161 O O . VAL B 1 372 ? 4.605 -34.281 -35.312 1 88.62 372 VAL B O 1
ATOM 7164 N N . ILE B 1 373 ? 2.977 -34.594 -36.812 1 88.38 373 ILE B N 1
ATOM 7165 C CA . ILE B 1 373 ? 3.551 -35.875 -37.25 1 88.38 373 ILE B CA 1
ATOM 7166 C C . ILE B 1 373 ? 4.676 -35.625 -38.25 1 88.38 373 ILE B C 1
ATOM 7168 O O . ILE B 1 373 ? 4.512 -34.844 -39.188 1 88.38 373 ILE B O 1
ATOM 7172 N N . LEU B 1 374 ? 5.703 -36.344 -38.031 1 88.88 374 LEU B N 1
ATOM 7173 C CA . LEU B 1 374 ? 6.848 -36.219 -38.938 1 88.88 374 LEU B CA 1
ATOM 7174 C C . LEU B 1 374 ? 6.879 -37.344 -39.969 1 88.88 374 LEU B C 1
ATOM 7176 O O . LEU B 1 374 ? 6.367 -38.438 -39.688 1 88.88 374 LEU B O 1
ATOM 7180 N N . THR B 1 375 ? 7.488 -37.062 -41.031 1 86.81 375 THR B N 1
ATOM 7181 C CA . THR B 1 375 ? 7.688 -38.094 -42.062 1 86.81 375 THR B CA 1
ATOM 7182 C C . THR B 1 375 ? 8.82 -39.031 -41.656 1 86.81 375 THR B C 1
ATOM 7184 O O . THR B 1 375 ? 9.625 -38.719 -40.781 1 86.81 375 THR B O 1
ATOM 7187 N N . PRO B 1 376 ? 8.781 -40.188 -42.281 1 89.19 376 PRO B N 1
ATOM 7188 C CA . PRO B 1 376 ? 9.875 -41.094 -42 1 89.19 376 PRO B CA 1
ATOM 7189 C C . PRO B 1 376 ? 11.25 -40.5 -42.281 1 89.19 376 PRO B C 1
ATOM 7191 O O . PRO B 1 376 ? 12.203 -40.75 -41.531 1 89.19 376 PRO B O 1
ATOM 7194 N N . GLU B 1 377 ? 11.359 -39.781 -43.312 1 86.62 377 GLU B N 1
ATOM 7195 C CA . GLU B 1 377 ? 12.633 -39.188 -43.719 1 86.62 377 GLU B CA 1
ATOM 7196 C C . GLU B 1 377 ? 13.117 -38.188 -42.656 1 86.62 377 GLU B C 1
ATOM 7198 O O . GLU B 1 377 ? 14.289 -38.219 -42.281 1 86.62 377 GLU B O 1
ATOM 7203 N N . LYS B 1 378 ? 12.273 -37.406 -42.281 1 87.75 378 LYS B N 1
ATOM 7204 C CA . LYS B 1 378 ? 12.633 -36.375 -41.312 1 87.75 378 LYS B CA 1
ATOM 7205 C C . LYS B 1 378 ? 12.953 -37.031 -39.969 1 87.75 378 LYS B C 1
ATOM 7207 O O . LYS B 1 378 ? 13.836 -36.562 -39.219 1 87.75 378 LYS B O 1
ATOM 7212 N N . THR B 1 379 ? 12.211 -38 -39.5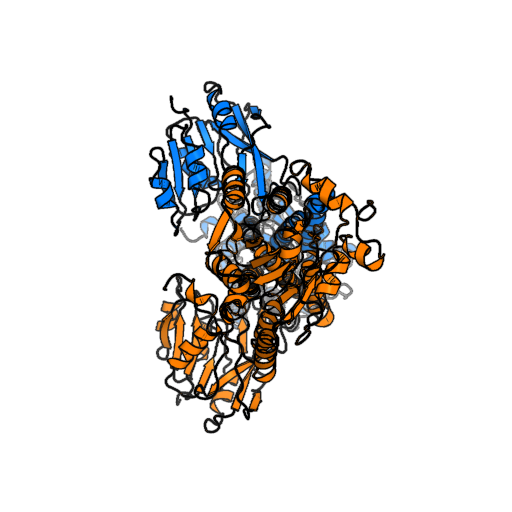94 1 90.12 379 THR B N 1
ATOM 7213 C CA . THR B 1 379 ? 12.461 -38.75 -38.375 1 90.12 379 THR B CA 1
ATOM 7214 C C . THR B 1 379 ? 13.883 -39.312 -38.375 1 90.12 379 THR B C 1
ATOM 7216 O O . THR B 1 379 ? 14.609 -39.188 -37.375 1 90.12 379 THR B O 1
ATOM 7219 N N . ASN B 1 380 ? 14.203 -39.906 -39.469 1 89.19 380 ASN B N 1
ATOM 7220 C CA . ASN B 1 380 ? 15.531 -40.5 -39.594 1 89.19 380 ASN B CA 1
ATOM 7221 C C . ASN B 1 380 ? 16.625 -39.438 -39.5 1 89.19 380 ASN B C 1
ATOM 7223 O O . ASN B 1 380 ? 17.688 -39.688 -38.906 1 89.19 380 ASN B O 1
ATOM 7227 N N . GLU B 1 381 ? 16.344 -38.406 -40.031 1 86.88 381 GLU B N 1
ATOM 7228 C CA . GLU B 1 381 ? 17.281 -37.281 -39.969 1 86.88 381 GLU B CA 1
ATOM 7229 C C . GLU B 1 381 ? 17.5 -36.844 -38.531 1 86.88 381 GLU B C 1
ATOM 7231 O O . GLU B 1 381 ? 18.641 -36.625 -38.094 1 86.88 381 GLU B O 1
ATOM 7236 N N . LEU B 1 382 ? 16.484 -36.75 -37.781 1 86.62 382 LEU B N 1
ATOM 7237 C CA . LEU B 1 382 ? 16.547 -36.281 -36.375 1 86.62 382 LEU B CA 1
ATOM 7238 C C . LEU B 1 382 ? 17.234 -37.344 -35.5 1 86.62 382 LEU B C 1
ATOM 7240 O O . LEU B 1 382 ? 17.969 -37 -34.594 1 86.62 382 LEU B O 1
ATOM 7244 N N . LEU B 1 383 ? 17.016 -38.594 -35.781 1 89.62 383 LEU B N 1
ATOM 7245 C CA . LEU B 1 383 ? 17.547 -39.688 -34.969 1 89.62 383 LEU B CA 1
ATOM 7246 C C . LEU B 1 383 ? 19.031 -39.906 -35.281 1 89.62 383 LEU B C 1
ATOM 7248 O O . LEU B 1 383 ? 19.75 -40.469 -34.438 1 89.62 383 LEU B O 1
ATOM 7252 N N . ALA B 1 384 ? 19.406 -39.531 -36.469 1 86.88 384 ALA B N 1
ATOM 7253 C CA . ALA B 1 384 ? 20.797 -39.719 -36.875 1 86.88 384 ALA B CA 1
ATOM 7254 C C . ALA B 1 384 ? 21.719 -38.812 -36.062 1 86.88 384 ALA B C 1
ATOM 7256 O O . ALA B 1 384 ? 22.875 -39.156 -35.812 1 86.88 384 ALA B O 1
ATOM 7257 N N . ASN B 1 385 ? 21.25 -37.656 -35.75 1 82.88 385 ASN B N 1
ATOM 7258 C CA . ASN B 1 385 ? 22.031 -36.719 -34.969 1 82.88 385 ASN B CA 1
ATOM 7259 C C . ASN B 1 385 ? 21.203 -36.125 -33.844 1 82.88 385 ASN B C 1
ATOM 7261 O O . ASN B 1 385 ? 20.859 -34.938 -33.844 1 82.88 385 ASN B O 1
ATOM 7265 N N . PRO B 1 386 ? 21.172 -36.812 -32.844 1 74 386 PRO B N 1
ATOM 7266 C CA . PRO B 1 386 ? 20.281 -36.375 -31.766 1 74 386 PRO B CA 1
ATOM 7267 C C . PRO B 1 386 ? 20.812 -35.125 -31.031 1 74 386 PRO B C 1
ATOM 7269 O O . PRO B 1 386 ? 20.031 -34.344 -30.5 1 74 386 PRO B O 1
ATOM 7272 N N . SER B 1 387 ? 22.109 -34.969 -31.047 1 75.19 387 SER B N 1
ATOM 7273 C CA . SER B 1 387 ? 22.719 -33.875 -30.312 1 75.19 387 SER B CA 1
ATOM 7274 C C . SER B 1 387 ? 22.5 -32.531 -31.047 1 75.19 387 SER B C 1
ATOM 7276 O O . SER B 1 387 ? 22.641 -31.484 -30.438 1 75.19 387 SER B O 1
ATOM 7278 N N . SER B 1 388 ? 22.203 -32.688 -32.281 1 74.69 388 SER B N 1
ATOM 7279 C CA . SER B 1 388 ? 21.984 -31.484 -33.062 1 74.69 388 SER B CA 1
ATOM 7280 C C . SER B 1 388 ? 20.531 -31.047 -33.062 1 74.69 388 SER B C 1
ATOM 7282 O O . SER B 1 388 ? 19.844 -31.109 -34.062 1 74.69 388 SER B O 1
ATOM 7284 N N . TYR B 1 389 ? 20.094 -30.828 -31.875 1 76.94 389 TYR B N 1
ATOM 7285 C CA . TYR B 1 389 ? 18.719 -30.375 -31.734 1 76.94 389 TYR B CA 1
ATOM 7286 C C . TYR B 1 389 ? 18.516 -29 -32.375 1 76.94 389 TYR B C 1
ATOM 7288 O O . TYR B 1 389 ? 19.344 -28.094 -32.188 1 76.94 389 TYR B O 1
ATOM 7296 N N . ARG B 1 390 ? 17.609 -28.906 -33.312 1 76.75 390 ARG B N 1
ATOM 7297 C CA . ARG B 1 390 ? 17.234 -27.625 -33.875 1 76.75 390 ARG B CA 1
ATOM 7298 C C . ARG B 1 390 ? 15.719 -27.469 -33.938 1 76.75 390 ARG B C 1
ATOM 7300 O O . ARG B 1 390 ? 14.984 -28.453 -34.031 1 76.75 390 ARG B O 1
ATOM 7307 N N . VAL B 1 391 ? 15.289 -26.219 -33.812 1 75.44 391 VAL B N 1
ATOM 7308 C CA . VAL B 1 391 ? 13.867 -25.922 -33.875 1 75.44 391 VAL B CA 1
ATOM 7309 C C . VAL B 1 391 ? 13.375 -26.078 -35.312 1 75.44 391 VAL B C 1
ATOM 7311 O O . VAL B 1 391 ? 14.008 -25.594 -36.25 1 75.44 391 VAL B O 1
ATOM 7314 N N . LEU B 1 392 ? 12.305 -26.844 -35.375 1 76.06 392 LEU B N 1
ATOM 7315 C CA . LEU B 1 392 ? 11.742 -27.047 -36.719 1 76.06 392 LEU B CA 1
ATOM 7316 C C . LEU B 1 392 ? 10.789 -25.922 -37.094 1 76.06 392 LEU B C 1
ATOM 7318 O O . LEU B 1 392 ? 10.008 -25.469 -36.25 1 76.06 392 LEU B O 1
ATOM 7322 N N . LYS B 1 393 ? 11.078 -25.422 -38.281 1 74.12 393 LYS B N 1
ATOM 7323 C CA . LYS B 1 393 ? 10.18 -24.391 -38.781 1 74.12 393 LYS B CA 1
ATOM 7324 C C . LYS B 1 393 ? 8.945 -25 -39.438 1 74.12 393 LYS B C 1
ATOM 7326 O O . LYS B 1 393 ? 9.016 -26.109 -40 1 74.12 393 LYS B O 1
ATOM 7331 N N . TRP B 1 394 ? 7.891 -24.312 -39.469 1 73.12 394 TRP B N 1
ATOM 7332 C CA . TRP B 1 394 ? 6.613 -24.828 -39.938 1 73.12 394 TRP B CA 1
ATOM 7333 C C . TRP B 1 394 ? 6.66 -25.109 -41.438 1 73.12 394 TRP B C 1
ATOM 7335 O O . TRP B 1 394 ? 5.902 -25.938 -41.938 1 73.12 394 TRP B O 1
ATOM 7345 N N . TYR B 1 395 ? 7.559 -24.484 -42.125 1 70.94 395 TYR B N 1
ATOM 7346 C CA . TYR B 1 395 ? 7.582 -24.625 -43.562 1 70.94 395 TYR B CA 1
ATOM 7347 C C . TYR B 1 395 ? 8.633 -25.625 -44 1 70.94 395 TYR B C 1
ATOM 7349 O O . TYR B 1 395 ? 8.805 -25.891 -45.219 1 70.94 395 TYR B O 1
ATOM 7357 N N . GLU B 1 396 ? 9.234 -26.172 -43.031 1 73.19 396 GLU B N 1
ATOM 7358 C CA . GLU B 1 396 ? 10.312 -27.078 -43.375 1 73.19 396 GLU B CA 1
ATOM 7359 C C . GLU B 1 396 ? 9.766 -28.359 -44 1 73.19 396 GLU B C 1
ATOM 7361 O O . GLU B 1 396 ? 8.641 -28.766 -43.719 1 73.19 396 GLU B O 1
ATOM 7366 N N . LYS B 1 397 ? 10.523 -28.891 -44.938 1 71.19 397 LYS B N 1
ATOM 7367 C CA . LYS B 1 397 ? 10.172 -30.156 -45.562 1 71.19 397 LYS B CA 1
ATOM 7368 C C . LYS B 1 397 ? 10.203 -31.297 -44.562 1 71.19 397 LYS B C 1
ATOM 7370 O O . LYS B 1 397 ? 10.992 -31.281 -43.625 1 71.19 397 LYS B O 1
ATOM 7375 N N . GLY B 1 398 ? 9.25 -32.188 -44.625 1 71.25 398 GLY B N 1
ATOM 7376 C CA . GLY B 1 398 ? 9.273 -33.375 -43.781 1 71.25 398 GLY B CA 1
ATOM 7377 C C . GLY B 1 398 ? 8.211 -33.375 -42.719 1 71.25 398 GLY B C 1
ATOM 7378 O O . GLY B 1 398 ? 8.164 -34.25 -41.844 1 71.25 398 GLY B O 1
ATOM 7379 N N . LEU B 1 399 ? 7.574 -32.25 -42.688 1 70.69 399 LEU B N 1
ATOM 7380 C CA . LEU B 1 399 ? 6.43 -32.188 -41.781 1 70.69 399 LEU B CA 1
ATOM 7381 C C . LEU B 1 399 ? 5.164 -32.656 -42.469 1 70.69 399 LEU B C 1
ATOM 7383 O O . LEU B 1 399 ? 5.125 -32.75 -43.719 1 70.69 399 LEU B O 1
ATOM 7387 N N . GLU B 1 400 ? 4.121 -33.094 -41.656 1 66.44 400 GLU B N 1
ATOM 7388 C CA . GLU B 1 400 ? 2.838 -33.531 -42.188 1 66.44 400 GLU B CA 1
ATOM 7389 C C . GLU B 1 400 ? 2.365 -32.625 -43.312 1 66.44 400 GLU B C 1
ATOM 7391 O O . GLU B 1 400 ? 2.512 -31.406 -43.219 1 66.44 400 GLU B O 1
ATOM 7396 N N . LYS B 1 401 ? 1.911 -33.25 -44.594 1 64.69 401 LYS B N 1
ATOM 7397 C CA . LYS B 1 401 ? 1.619 -32.531 -45.812 1 64.69 401 LYS B CA 1
ATOM 7398 C C . LYS B 1 401 ? 0.271 -31.828 -45.75 1 64.69 401 LYS B C 1
ATOM 7400 O O . LYS B 1 401 ? 0.034 -30.859 -46.469 1 64.69 401 LYS B O 1
ATOM 7405 N N . ARG B 1 402 ? -0.56 -32.188 -44.969 1 65.62 402 ARG B N 1
ATOM 7406 C CA . ARG B 1 402 ? -1.856 -31.531 -44.938 1 65.62 402 ARG B CA 1
ATOM 7407 C C . ARG B 1 402 ? -1.745 -30.172 -44.25 1 65.62 402 ARG B C 1
ATOM 7409 O O . ARG B 1 402 ? -1.275 -30.078 -43.094 1 65.62 402 ARG B O 1
ATOM 7416 N N . PHE B 1 403 ? -2.137 -29.406 -44.969 1 61.81 403 PHE B N 1
ATOM 7417 C CA . PHE B 1 403 ? -1.991 -28 -44.594 1 61.81 403 PHE B CA 1
ATOM 7418 C C . PHE B 1 403 ? -2.57 -27.75 -43.219 1 61.81 403 PHE B C 1
ATOM 7420 O O . PHE B 1 403 ? -1.972 -27.031 -42.406 1 61.81 403 PHE B O 1
ATOM 7427 N N . GLU B 1 404 ? -3.633 -28.219 -42.906 1 64.31 404 GLU B N 1
ATOM 7428 C CA . GLU B 1 404 ? -4.305 -27.984 -41.625 1 64.31 404 GLU B CA 1
ATOM 7429 C C . GLU B 1 404 ? -3.479 -28.531 -40.469 1 64.31 404 GLU B C 1
ATOM 7431 O O . GLU B 1 404 ? -3.404 -27.891 -39.406 1 64.31 404 GLU B O 1
ATOM 7436 N N . LYS B 1 405 ? -2.9 -29.594 -40.688 1 69.69 405 LYS B N 1
ATOM 7437 C CA . LYS B 1 405 ? -2.096 -30.203 -39.656 1 69.69 405 LYS B CA 1
ATOM 7438 C C . LYS B 1 405 ? -0.734 -29.531 -39.531 1 69.69 405 LYS B C 1
ATOM 7440 O O . LYS B 1 405 ? -0.163 -29.453 -38.438 1 69.69 405 LYS B O 1
ATOM 7445 N N . ARG B 1 406 ? -0.33 -28.953 -40.625 1 73.25 406 ARG B N 1
ATOM 7446 C CA . ARG B 1 406 ? 0.94 -28.234 -40.656 1 73.25 406 ARG B CA 1
ATOM 7447 C C . ARG B 1 406 ? 0.847 -26.953 -39.812 1 73.25 406 ARG B C 1
ATOM 7449 O O . ARG B 1 406 ? 1.82 -26.547 -39.188 1 73.25 406 ARG B O 1
ATOM 7456 N N . PHE B 1 407 ? -0.3 -26.438 -39.875 1 77.94 407 PHE B N 1
ATOM 7457 C CA . PHE B 1 407 ? -0.502 -25.172 -39.188 1 77.94 407 PHE B CA 1
ATOM 7458 C C . PHE B 1 407 ? -0.422 -25.359 -37.656 1 77.94 407 PHE B C 1
ATOM 7460 O O . PHE B 1 407 ? -0.161 -24.422 -36.938 1 77.94 407 PHE B O 1
ATOM 7467 N N . SER B 1 408 ? -0.564 -26.562 -37.25 1 77.69 408 SER B N 1
ATOM 7468 C CA . SER B 1 408 ? -0.452 -26.859 -35.812 1 77.69 408 SER B CA 1
ATOM 7469 C C . SER B 1 408 ? 0.988 -26.719 -35.344 1 77.69 408 SER B C 1
ATOM 7471 O O . SER B 1 408 ? 1.241 -26.656 -34.125 1 77.69 408 SER B O 1
ATOM 7473 N N . ALA B 1 409 ? 1.858 -26.578 -36.312 1 81.12 409 ALA B N 1
ATOM 7474 C CA . ALA B 1 409 ? 3.271 -26.422 -35.969 1 81.12 409 ALA B CA 1
ATOM 7475 C C . ALA B 1 409 ? 3.621 -24.953 -35.719 1 81.12 409 ALA B C 1
ATOM 7477 O O . ALA B 1 409 ? 4.711 -24.641 -35.219 1 81.12 409 ALA B O 1
ATOM 7478 N N . CYS B 1 410 ? 2.631 -24.125 -35.969 1 85.5 410 CYS B N 1
ATOM 7479 C CA . CYS B 1 410 ? 2.848 -22.703 -35.75 1 85.5 410 CYS B CA 1
ATOM 7480 C C . CYS B 1 410 ? 2.529 -22.328 -34.312 1 85.5 410 CYS B C 1
ATOM 7482 O O . CYS B 1 410 ? 1.537 -22.797 -33.75 1 85.5 410 CYS B O 1
ATOM 7484 N N . ARG B 1 411 ? 3.434 -21.562 -33.75 1 88.5 411 ARG B N 1
ATOM 7485 C CA . ARG B 1 411 ? 3.197 -21.047 -32.375 1 88.5 411 ARG B CA 1
ATOM 7486 C C . ARG B 1 411 ? 2.586 -19.641 -32.438 1 88.5 411 ARG B C 1
ATOM 7488 O O . ARG B 1 411 ? 3.266 -18.672 -32.781 1 88.5 411 ARG B O 1
ATOM 7495 N N . LEU B 1 412 ? 1.375 -19.562 -32.094 1 91.06 412 LEU B N 1
ATOM 7496 C CA . LEU B 1 412 ? 0.632 -18.312 -32.031 1 91.06 412 LEU B CA 1
ATOM 7497 C C . LEU B 1 412 ? -0.001 -18.125 -30.656 1 91.06 412 LEU B C 1
ATOM 7499 O O . LEU B 1 412 ? -1.18 -18.438 -30.469 1 91.06 412 LEU B O 1
ATOM 7503 N N . PRO B 1 413 ? 0.767 -17.484 -29.797 1 86 413 PRO B N 1
ATOM 7504 C CA . PRO B 1 413 ? 0.339 -17.422 -28.406 1 86 413 PRO B CA 1
ATOM 7505 C C . PRO B 1 413 ? -1.013 -16.734 -28.219 1 86 413 PRO B C 1
ATOM 7507 O O . PRO B 1 413 ? -1.831 -17.172 -27.406 1 86 413 PRO B O 1
ATOM 7510 N N . TRP B 1 414 ? -1.27 -15.711 -28.953 1 87.31 414 TRP B N 1
ATOM 7511 C CA . TRP B 1 414 ? -2.521 -14.977 -28.781 1 87.31 414 TRP B CA 1
ATOM 7512 C C . TRP B 1 414 ? -3.711 -15.836 -29.203 1 87.31 414 TRP B C 1
ATOM 7514 O O . TRP B 1 414 ? -4.754 -15.828 -28.547 1 87.31 414 TRP B O 1
ATOM 7524 N N . LEU B 1 415 ? -3.598 -16.516 -30.25 1 89.31 415 LEU B N 1
ATOM 7525 C CA . LEU B 1 415 ? -4.66 -17.391 -30.734 1 89.31 415 LEU B CA 1
ATOM 7526 C C . LEU B 1 415 ? -4.836 -18.594 -29.797 1 89.31 415 LEU B C 1
ATOM 7528 O O . LEU B 1 415 ? -5.965 -19.016 -29.531 1 89.31 415 LEU B O 1
ATOM 7532 N N . SER B 1 416 ? -3.732 -19.109 -29.359 1 91.62 416 SER B N 1
ATOM 7533 C CA . SER B 1 416 ? -3.768 -20.234 -28.438 1 91.62 416 SER B CA 1
ATOM 7534 C C . SER B 1 416 ? -4.551 -19.891 -27.172 1 91.62 416 SER B C 1
ATOM 7536 O O . SER B 1 416 ? -5.34 -20.703 -26.688 1 91.62 416 SER B O 1
ATOM 7538 N N . GLN B 1 417 ? -4.371 -18.688 -26.719 1 89.38 417 GLN B N 1
ATOM 7539 C CA . GLN B 1 417 ? -5.047 -18.25 -25.5 1 89.38 417 GLN B CA 1
ATOM 7540 C C . GLN B 1 417 ? -6.555 -18.156 -25.719 1 89.38 417 GLN B C 1
ATOM 7542 O O . GLN B 1 417 ? -7.336 -18.484 -24.812 1 89.38 417 GLN B O 1
ATOM 7547 N N . ARG B 1 418 ? -6.945 -17.703 -26.781 1 90.69 418 ARG B N 1
ATOM 7548 C CA . ARG B 1 418 ? -8.367 -17.609 -27.094 1 90.69 418 ARG B CA 1
ATOM 7549 C C . ARG B 1 418 ? -9 -19 -27.141 1 90.69 418 ARG B C 1
ATOM 7551 O O . ARG B 1 418 ? -10.109 -19.203 -26.641 1 90.69 418 ARG B O 1
ATOM 7558 N N . ILE B 1 419 ? -8.305 -19.906 -27.719 1 90.88 419 ILE B N 1
ATOM 7559 C CA . ILE B 1 419 ? -8.805 -21.281 -27.828 1 90.88 419 ILE B CA 1
ATOM 7560 C C . ILE B 1 419 ? -8.867 -21.922 -26.453 1 90.88 419 ILE B C 1
ATOM 7562 O O . ILE B 1 419 ? -9.805 -22.672 -2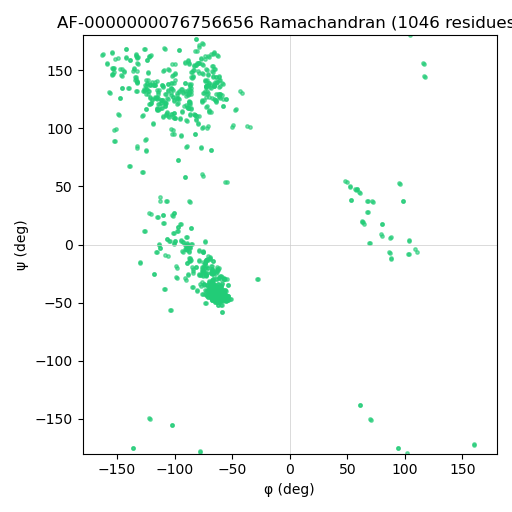6.156 1 90.88 419 ILE B O 1
ATOM 7566 N N . LEU B 1 420 ? -7.91 -21.609 -25.719 1 91 420 LEU B N 1
ATOM 7567 C CA . LEU B 1 420 ? -7.789 -22.172 -24.391 1 91 420 LEU B CA 1
ATOM 7568 C C . LEU B 1 420 ? -8.969 -21.75 -23.516 1 91 420 LEU B C 1
ATOM 7570 O O . LEU B 1 420 ? -9.312 -22.453 -22.562 1 91 420 LEU B O 1
ATOM 7574 N N . ARG B 1 421 ? -9.617 -20.672 -23.828 1 90.38 421 ARG B N 1
ATOM 7575 C CA . ARG B 1 421 ? -10.727 -20.156 -23.047 1 90.38 421 ARG B CA 1
ATOM 7576 C C . ARG B 1 421 ? -11.977 -21.016 -23.203 1 90.38 421 ARG B C 1
ATOM 7578 O O . ARG B 1 421 ? -12.867 -21 -22.359 1 90.38 421 ARG B O 1
ATOM 7585 N N . ARG B 1 422 ? -11.945 -21.719 -24.219 1 93.44 422 ARG B N 1
ATOM 7586 C CA . ARG B 1 422 ? -13.078 -22.609 -24.438 1 93.44 422 ARG B CA 1
ATOM 7587 C C . ARG B 1 422 ? -12.922 -23.891 -23.641 1 93.44 422 ARG B C 1
ATOM 7589 O O . ARG B 1 422 ? -12.312 -24.859 -24.109 1 93.44 422 ARG B O 1
ATOM 7596 N N . GLU B 1 423 ? -13.492 -23.922 -22.531 1 94.81 423 GLU B N 1
ATOM 7597 C CA . GLU B 1 423 ? -13.484 -25.094 -21.656 1 94.81 423 GLU B CA 1
ATOM 7598 C C . GLU B 1 423 ? -14.766 -25.906 -21.812 1 94.81 423 GLU B C 1
ATOM 7600 O O . GLU B 1 423 ? -15.867 -25.359 -21.797 1 94.81 423 GLU B O 1
ATOM 7605 N N . THR B 1 424 ? -14.617 -27.156 -22.094 1 94.19 424 THR B N 1
ATOM 7606 C CA . THR B 1 424 ? -15.766 -28.016 -22.344 1 94.19 424 THR B CA 1
ATOM 7607 C C . THR B 1 424 ? -15.812 -29.188 -21.359 1 94.19 424 THR B C 1
ATOM 7609 O O . THR B 1 424 ? -14.812 -29.469 -20.703 1 94.19 424 THR B O 1
ATOM 7612 N N . ARG B 1 425 ? -17.016 -29.734 -21.359 1 92.25 425 ARG B N 1
ATOM 7613 C CA . ARG B 1 425 ? -17.25 -30.953 -20.578 1 92.25 425 ARG B CA 1
ATOM 7614 C C . ARG B 1 425 ? -17.812 -32.062 -21.453 1 92.25 425 ARG B C 1
ATOM 7616 O O . ARG B 1 425 ? -18.516 -31.797 -22.422 1 92.25 425 ARG B O 1
ATOM 7623 N N . ASP B 1 426 ? -17.375 -33.25 -21.203 1 88.56 426 ASP B N 1
ATOM 7624 C CA . ASP B 1 426 ? -17.891 -34.469 -21.859 1 88.56 426 ASP B CA 1
ATOM 7625 C C . ASP B 1 426 ? -17.531 -34.469 -23.344 1 88.56 426 ASP B C 1
ATOM 7627 O O . ASP B 1 426 ? -18.328 -34.906 -24.172 1 88.56 426 ASP B O 1
ATOM 7631 N N . ASP B 1 427 ? -16.5 -33.844 -23.609 1 89.81 427 ASP B N 1
ATOM 7632 C CA . ASP B 1 427 ? -15.953 -33.906 -24.969 1 89.81 427 ASP B CA 1
ATOM 7633 C C . ASP B 1 427 ? -14.773 -34.875 -25.031 1 89.81 427 ASP B C 1
ATOM 7635 O O . ASP B 1 427 ? -13.664 -34.531 -24.594 1 89.81 427 ASP B O 1
ATOM 7639 N N . PHE B 1 428 ? -14.977 -35.938 -25.656 1 88.69 428 PHE B N 1
ATOM 7640 C CA . PHE B 1 428 ? -13.969 -37 -25.656 1 88.69 428 PHE B CA 1
ATOM 7641 C C . PHE B 1 428 ? -13.234 -37.031 -26.984 1 88.69 428 PHE B C 1
ATOM 7643 O O . PHE B 1 428 ? -12.352 -37.875 -27.188 1 88.69 428 PHE B O 1
ATOM 7650 N N . HIS B 1 429 ? -13.539 -36.156 -27.812 1 86.94 429 HIS B N 1
ATOM 7651 C CA . HIS B 1 429 ? -12.93 -36.156 -29.141 1 86.94 429 HIS B CA 1
ATOM 7652 C C . HIS B 1 429 ? -11.469 -35.719 -29.078 1 86.94 429 HIS B C 1
ATOM 7654 O O . HIS B 1 429 ? -11.141 -34.688 -28.469 1 86.94 429 HIS B O 1
ATOM 7660 N N . GLY B 1 430 ? -10.688 -36.531 -29.625 1 86.31 430 GLY B N 1
ATOM 7661 C CA . GLY B 1 430 ? -9.297 -36.156 -29.828 1 86.31 430 GLY B CA 1
ATOM 7662 C C . GLY B 1 430 ? -8.453 -36.312 -28.578 1 86.31 430 GLY B C 1
ATOM 7663 O O . GLY B 1 430 ? -7.422 -35.656 -28.438 1 86.31 430 GLY B O 1
ATOM 7664 N N . ILE B 1 431 ? -8.828 -37 -27.641 1 90.31 431 ILE B N 1
ATOM 7665 C CA . ILE B 1 431 ? -8.039 -37.25 -26.438 1 90.31 431 ILE B CA 1
ATOM 7666 C C . ILE B 1 431 ? -6.875 -38.188 -26.766 1 90.31 431 ILE B C 1
ATOM 7668 O O . ILE B 1 431 ? -7.086 -39.281 -27.281 1 90.31 431 ILE B O 1
ATOM 7672 N N . ARG B 1 432 ? -5.688 -37.656 -26.547 1 88 432 ARG B N 1
ATOM 7673 C CA . ARG B 1 432 ? -4.465 -38.406 -26.797 1 88 432 ARG B CA 1
ATOM 7674 C C . ARG B 1 432 ? -3.488 -38.25 -25.625 1 88 432 ARG B C 1
ATOM 7676 O O . ARG B 1 432 ? -3.359 -37.188 -25.047 1 88 432 ARG B O 1
ATOM 7683 N N . GLY B 1 433 ? -2.828 -39.312 -25.406 1 89.88 433 GLY B N 1
ATOM 7684 C CA . GLY B 1 433 ? -1.907 -39.312 -24.281 1 89.88 433 GLY B CA 1
ATOM 7685 C C . GLY B 1 433 ? -0.529 -38.781 -24.641 1 89.88 433 GLY B C 1
ATOM 7686 O O . GLY B 1 433 ? 0.328 -38.625 -23.781 1 89.88 433 GLY B O 1
ATOM 7687 N N . CYS B 1 434 ? -0.303 -38.438 -25.891 1 91.56 434 CYS B N 1
ATOM 7688 C CA . CYS B 1 434 ? 1.032 -38.031 -26.328 1 91.56 434 CYS B CA 1
ATOM 7689 C C . CYS B 1 434 ? 1.385 -36.625 -25.844 1 91.56 434 CYS B C 1
ATOM 7691 O O . CYS B 1 434 ? 2.557 -36.25 -25.844 1 91.56 434 CYS B O 1
ATOM 7693 N N . ASN B 1 435 ? 0.409 -35.844 -25.562 1 95.94 435 ASN B N 1
ATOM 7694 C CA . ASN B 1 435 ? 0.564 -34.5 -25.078 1 95.94 435 ASN B CA 1
ATOM 7695 C C . ASN B 1 435 ? -0.625 -34.062 -24.219 1 95.94 435 ASN B C 1
ATOM 7697 O O . ASN B 1 435 ? -1.613 -33.531 -24.734 1 95.94 435 ASN B O 1
ATOM 7701 N N . MET B 1 436 ? -0.535 -34.312 -23 1 96.94 436 MET B N 1
ATOM 7702 C CA . MET B 1 436 ? -1.621 -33.938 -22.094 1 96.94 436 MET B CA 1
ATOM 7703 C C . MET B 1 436 ? -1.075 -33.375 -20.797 1 96.94 436 MET B C 1
ATOM 7705 O O . MET B 1 436 ? 0.087 -33.594 -20.453 1 96.94 436 MET B O 1
ATOM 7709 N N . ALA B 1 437 ? -1.909 -32.625 -20.125 1 98.38 437 ALA B N 1
ATOM 7710 C CA . ALA B 1 437 ? -1.443 -32 -18.891 1 98.38 437 ALA B CA 1
ATOM 7711 C C . ALA B 1 437 ? -2.605 -31.75 -17.938 1 98.38 437 ALA B C 1
ATOM 7713 O O . ALA B 1 437 ? -3.74 -31.547 -18.375 1 98.38 437 ALA B O 1
ATOM 7714 N N . PHE B 1 438 ? -2.344 -31.812 -16.672 1 98.25 438 PHE B N 1
ATOM 7715 C CA . PHE B 1 438 ? -3.301 -31.594 -15.594 1 98.25 438 PHE B CA 1
ATOM 7716 C C . PHE B 1 438 ? -2.584 -31.344 -14.273 1 98.25 438 PHE B C 1
ATOM 7718 O O . PHE B 1 438 ? -1.377 -31.578 -14.164 1 98.25 438 PHE B O 1
ATOM 7725 N N . PHE B 1 439 ? -3.281 -30.828 -13.367 1 98.56 439 PHE B N 1
ATOM 7726 C CA . PHE B 1 439 ? -2.699 -30.656 -12.039 1 98.56 439 PHE B CA 1
ATOM 7727 C C . PHE B 1 439 ? -2.566 -32 -11.328 1 98.56 439 PHE B C 1
ATOM 7729 O O . PHE B 1 439 ? -3.455 -32.844 -11.422 1 98.56 439 PHE B O 1
ATOM 7736 N N . HIS B 1 440 ? -1.49 -32.156 -10.633 1 98.38 440 HIS B N 1
ATOM 7737 C CA . HIS B 1 440 ? -1.202 -33.375 -9.891 1 98.38 440 HIS B CA 1
ATOM 7738 C C . HIS B 1 440 ? -2.34 -33.719 -8.93 1 98.38 440 HIS B C 1
ATOM 7740 O O . HIS B 1 440 ? -2.797 -34.875 -8.891 1 98.38 440 HIS B O 1
ATOM 7746 N N . GLU B 1 441 ? -2.836 -32.781 -8.211 1 97.06 441 GLU B N 1
ATOM 7747 C CA . GLU B 1 441 ? -3.912 -32.969 -7.246 1 97.06 441 GLU B CA 1
ATOM 7748 C C . GLU B 1 441 ? -5.188 -33.438 -7.922 1 97.06 441 GLU B C 1
ATOM 7750 O O . GLU B 1 441 ? -5.938 -34.25 -7.348 1 97.06 441 GLU B O 1
ATOM 7755 N N . ASP B 1 442 ? -5.461 -32.938 -9.07 1 97.62 442 ASP B N 1
ATOM 7756 C CA . ASP B 1 442 ? -6.652 -33.344 -9.805 1 97.62 442 ASP B CA 1
ATOM 7757 C C . ASP B 1 442 ? -6.566 -34.812 -10.211 1 97.62 442 ASP B C 1
ATOM 7759 O O . ASP B 1 442 ? -7.57 -35.531 -10.188 1 97.62 442 ASP B O 1
ATOM 7763 N N . ALA B 1 443 ? -5.41 -35.25 -10.633 1 97.75 443 ALA B N 1
ATOM 7764 C CA . ALA B 1 443 ? -5.195 -36.656 -10.984 1 97.75 443 ALA B CA 1
ATOM 7765 C C . ALA B 1 443 ? -5.348 -37.562 -9.758 1 97.75 443 ALA B C 1
ATOM 7767 O O . ALA B 1 443 ? -5.926 -38.625 -9.852 1 97.75 443 ALA B O 1
ATOM 7768 N N . LEU B 1 444 ? -4.828 -37.094 -8.688 1 97.06 444 LEU B N 1
ATOM 7769 C CA . LEU B 1 444 ? -4.91 -37.875 -7.461 1 97.06 444 LEU B CA 1
ATOM 7770 C C . LEU B 1 444 ? -6.359 -38 -7 1 97.06 444 LEU B C 1
ATOM 7772 O O . LEU B 1 444 ? -6.742 -39.031 -6.441 1 97.06 444 LEU B O 1
ATOM 7776 N N . LYS B 1 445 ? -7.156 -37 -7.184 1 96.44 445 LYS B N 1
ATOM 7777 C CA . LYS B 1 445 ? -8.562 -37.031 -6.781 1 96.44 445 LYS B CA 1
ATOM 7778 C C . LYS B 1 445 ? -9.32 -38.156 -7.461 1 96.44 445 LYS B C 1
ATOM 7780 O O . LYS B 1 445 ? -10.297 -38.688 -6.914 1 96.44 445 LYS B O 1
ATOM 7785 N N . ILE B 1 446 ? -8.906 -38.562 -8.641 1 97.31 446 ILE B N 1
ATOM 7786 C CA . ILE B 1 446 ? -9.586 -39.625 -9.359 1 97.31 446 ILE B CA 1
ATOM 7787 C C . ILE B 1 446 ? -8.742 -40.875 -9.32 1 97.31 446 ILE B C 1
ATOM 7789 O O . ILE B 1 446 ? -9.008 -41.844 -10.047 1 97.31 446 ILE B O 1
ATOM 7793 N N . ASN B 1 447 ? -7.668 -40.875 -8.641 1 97.94 447 ASN B N 1
ATOM 7794 C CA . ASN B 1 447 ? -6.754 -41.969 -8.383 1 97.94 447 ASN B CA 1
ATOM 7795 C C . ASN B 1 447 ? -5.965 -42.344 -9.633 1 97.94 447 ASN B C 1
ATOM 7797 O O . ASN B 1 447 ? -5.73 -43.531 -9.891 1 97.94 447 ASN B O 1
ATOM 7801 N N . GLY B 1 448 ? -5.613 -41.406 -10.375 1 97.81 448 GLY B N 1
ATOM 7802 C CA . GLY B 1 448 ? -4.723 -41.594 -11.508 1 97.81 448 GLY B CA 1
ATOM 7803 C C . GLY B 1 448 ? -5.363 -42.344 -12.656 1 97.81 448 GLY B C 1
ATOM 7804 O O . GLY B 1 448 ? -6.543 -42.156 -12.953 1 97.81 448 GLY B O 1
ATOM 7805 N N . PHE B 1 449 ? -4.516 -43.062 -13.406 1 97.38 449 PHE B N 1
ATOM 7806 C CA . PHE B 1 449 ? -4.973 -43.906 -14.516 1 97.38 449 PHE B CA 1
ATOM 7807 C C . PHE B 1 449 ? -5.449 -45.25 -14.023 1 97.38 449 PHE B C 1
ATOM 7809 O O . PHE B 1 449 ? -4.988 -45.75 -13 1 97.38 449 PHE B O 1
ATOM 7816 N N . ASN B 1 450 ? -6.395 -45.844 -14.734 1 96.69 450 ASN B N 1
ATOM 7817 C CA . ASN B 1 450 ? -6.898 -47.156 -14.406 1 96.69 450 ASN B CA 1
ATOM 7818 C C . ASN B 1 450 ? -5.965 -48.25 -14.906 1 96.69 450 ASN B C 1
ATOM 7820 O O . ASN B 1 450 ? -5.934 -48.562 -16.109 1 96.69 450 ASN B O 1
ATOM 7824 N N . SER B 1 451 ? -5.34 -48.906 -14.023 1 94.81 451 SER B N 1
ATOM 7825 C CA . SER B 1 451 ? -4.316 -49.906 -14.359 1 94.81 451 SER B CA 1
ATOM 7826 C C . SER B 1 451 ? -4.938 -51.188 -14.875 1 94.81 451 SER B C 1
ATOM 7828 O O . SER B 1 451 ? -4.223 -52.094 -15.289 1 94.81 451 SER B O 1
ATOM 7830 N N . ASP B 1 452 ? -6.223 -51.281 -14.836 1 93 452 ASP B N 1
ATOM 7831 C CA . ASP B 1 452 ? -6.895 -52.438 -15.406 1 93 452 ASP B CA 1
ATOM 7832 C C . ASP B 1 452 ? -6.824 -52.438 -16.938 1 93 452 ASP B C 1
ATOM 7834 O O . ASP B 1 452 ? -7.082 -53.438 -17.578 1 93 452 ASP B O 1
ATOM 7838 N N . PHE B 1 453 ? -6.578 -51.281 -17.406 1 91.12 453 PHE B N 1
ATOM 7839 C CA . PHE B 1 453 ? -6.387 -51.188 -18.844 1 91.12 453 PHE B CA 1
ATOM 7840 C C . PHE B 1 453 ? -5.074 -51.844 -19.266 1 91.12 453 PHE B C 1
ATOM 7842 O O . PHE B 1 453 ? -3.996 -51.406 -18.875 1 91.12 453 PHE B O 1
ATOM 7849 N N . VAL B 1 454 ? -5.164 -52.844 -20 1 87.94 454 VAL B N 1
ATOM 7850 C CA . VAL B 1 454 ? -4.023 -53.531 -20.562 1 87.94 454 VAL B CA 1
ATOM 7851 C C . VAL B 1 454 ? -4.172 -53.625 -22.078 1 87.94 454 VAL B C 1
ATOM 7853 O O . VAL B 1 454 ? -5.27 -53.844 -22.594 1 87.94 454 VAL B O 1
ATOM 7856 N N . GLY B 1 455 ? -3.07 -53.375 -22.766 1 82.5 455 GLY B N 1
ATOM 7857 C CA . GLY B 1 455 ? -3.139 -53.281 -24.219 1 82.5 455 GLY B CA 1
ATOM 7858 C C . GLY B 1 455 ? -3.326 -51.844 -24.719 1 82.5 455 GLY B C 1
ATOM 7859 O O . GLY B 1 455 ? -3.348 -50.906 -23.938 1 82.5 455 GLY B O 1
ATOM 7860 N N . TRP B 1 456 ? -3.48 -51.844 -26.016 1 77.25 456 TRP B N 1
ATOM 7861 C CA . TRP B 1 456 ? -3.461 -50.5 -26.609 1 77.25 456 TRP B CA 1
ATOM 7862 C C . TRP B 1 456 ? -4.852 -49.875 -26.594 1 77.25 456 TRP B C 1
ATOM 7864 O O . TRP B 1 456 ? -5.836 -50.531 -26.938 1 77.25 456 TRP B O 1
ATOM 7874 N N . GLY B 1 457 ? -4.945 -48.719 -25.969 1 78.88 457 GLY B N 1
ATOM 7875 C CA . GLY B 1 457 ? -6.055 -47.844 -26.344 1 78.88 457 GLY B CA 1
ATOM 7876 C C . GLY B 1 457 ? -7.02 -47.594 -25.203 1 78.88 457 GLY B C 1
ATOM 7877 O O . GLY B 1 457 ? -7.133 -48.406 -24.281 1 78.88 457 GLY B O 1
ATOM 7878 N N . ARG B 1 458 ? -7.609 -46.406 -25.094 1 85.94 458 ARG B N 1
ATOM 7879 C CA . ARG B 1 458 ? -8.805 -45.969 -24.359 1 85.94 458 ARG B CA 1
ATOM 7880 C C . ARG B 1 458 ? -8.461 -45.562 -22.938 1 85.94 458 ARG B C 1
ATOM 7882 O O . ARG B 1 458 ? -9.312 -45.062 -22.219 1 85.94 458 ARG B O 1
ATOM 7889 N N . GLU B 1 459 ? -7.309 -45.844 -22.422 1 90.44 459 GLU B N 1
ATOM 7890 C CA . GLU B 1 459 ? -6.961 -45.5 -21.047 1 90.44 459 GLU B CA 1
ATOM 7891 C C . GLU B 1 459 ? -7.02 -44 -20.844 1 90.44 459 GLU B C 1
ATOM 7893 O O . GLU B 1 459 ? -7.449 -43.531 -19.781 1 90.44 459 GLU B O 1
ATOM 7898 N N . ASP B 1 460 ? -6.625 -43.25 -21.859 1 93.38 460 ASP B N 1
ATOM 7899 C CA . ASP B 1 460 ? -6.637 -41.812 -21.766 1 93.38 460 ASP B CA 1
ATOM 7900 C C . ASP B 1 460 ? -8.07 -41.281 -21.688 1 93.38 460 ASP B C 1
ATOM 7902 O O . ASP B 1 460 ? -8.375 -40.406 -20.859 1 93.38 460 ASP B O 1
ATOM 7906 N N . SER B 1 461 ? -8.875 -41.812 -22.594 1 93.88 461 SER B N 1
ATOM 7907 C CA . SER B 1 461 ? -10.273 -41.375 -22.625 1 93.88 461 SER B CA 1
ATOM 7908 C C . SER B 1 461 ? -10.977 -41.719 -21.312 1 93.88 461 SER B C 1
ATOM 7910 O O . SER B 1 461 ? -11.812 -40.938 -20.844 1 93.88 461 SER B O 1
ATOM 7912 N N . GLU B 1 462 ? -10.68 -42.875 -20.812 1 95.31 462 GLU B N 1
ATOM 7913 C CA . GLU B 1 462 ? -11.289 -43.25 -19.547 1 95.31 462 GLU B CA 1
ATOM 7914 C C . GLU B 1 462 ? -10.828 -42.344 -18.422 1 95.31 462 GLU B C 1
ATOM 7916 O O . GLU B 1 462 ? -11.633 -41.969 -17.562 1 95.31 462 GLU B O 1
ATOM 7921 N N . PHE B 1 463 ? -9.633 -42 -18.359 1 96.69 463 PHE B N 1
ATOM 7922 C CA . PHE B 1 463 ? -9.102 -41.062 -17.391 1 96.69 463 PHE B CA 1
ATOM 7923 C C . PHE B 1 463 ? -9.867 -39.719 -17.469 1 96.69 463 PHE B C 1
ATOM 7925 O O . PHE B 1 463 ? -10.281 -39.188 -16.438 1 96.69 463 PHE B O 1
ATOM 7932 N N . VAL B 1 464 ? -10.047 -39.219 -18.641 1 96.81 464 VAL B N 1
ATOM 7933 C CA . VAL B 1 464 ? -10.711 -37.938 -18.844 1 96.81 464 VAL B CA 1
ATOM 7934 C C . VAL B 1 464 ? -12.188 -38.062 -18.469 1 96.81 464 VAL B C 1
ATOM 7936 O O . VAL B 1 464 ? -12.773 -37.094 -17.938 1 96.81 464 VAL B O 1
ATOM 7939 N N . ALA B 1 465 ? -12.758 -39.219 -18.75 1 96.25 465 ALA B N 1
ATOM 7940 C CA . ALA B 1 465 ? -14.141 -39.438 -18.344 1 96.25 465 ALA B CA 1
ATOM 7941 C C . ALA B 1 465 ? -14.297 -39.281 -16.828 1 96.25 465 ALA B C 1
ATOM 7943 O O . ALA B 1 465 ? -15.211 -38.594 -16.359 1 96.25 465 ALA B O 1
ATOM 7944 N N . ARG B 1 466 ? -13.43 -39.875 -16.141 1 97.25 466 ARG B N 1
ATOM 7945 C CA . ARG B 1 466 ? -13.484 -39.75 -14.68 1 97.25 466 ARG B CA 1
ATOM 7946 C C . ARG B 1 466 ? -13.172 -38.344 -14.242 1 97.25 466 ARG B C 1
ATOM 7948 O O . ARG B 1 466 ? -13.734 -37.844 -13.258 1 97.25 466 ARG B O 1
ATOM 7955 N N . PHE B 1 467 ? -12.336 -37.719 -14.93 1 97.12 467 PHE B N 1
ATOM 7956 C CA . PHE B 1 467 ? -12.008 -36.312 -14.68 1 97.12 467 PHE B CA 1
ATOM 7957 C C . PHE B 1 467 ? -13.25 -35.438 -14.805 1 97.12 467 PHE B C 1
ATOM 7959 O O . PHE B 1 467 ? -13.5 -34.594 -13.945 1 97.12 467 PHE B O 1
ATOM 7966 N N . PHE B 1 468 ? -14.008 -35.625 -15.82 1 96.62 468 PHE B N 1
ATOM 7967 C CA . PHE B 1 468 ? -15.273 -34.906 -16.016 1 96.62 468 PHE B CA 1
ATOM 7968 C C . PHE B 1 468 ? -16.234 -35.219 -14.883 1 96.62 468 PHE B C 1
ATOM 7970 O O . PHE B 1 468 ? -16.875 -34.281 -14.344 1 96.62 468 PHE B O 1
ATOM 7977 N N . ASN B 1 469 ? -16.344 -36.469 -14.586 1 96.56 469 ASN B N 1
ATOM 7978 C CA . ASN B 1 469 ? -17.266 -36.906 -13.539 1 96.56 469 ASN B CA 1
ATOM 7979 C C . ASN B 1 469 ? -16.906 -36.281 -12.195 1 96.56 469 ASN B C 1
ATOM 7981 O O . ASN B 1 469 ? -17.797 -36.062 -11.359 1 96.56 469 ASN B O 1
ATOM 7985 N N . GLY B 1 470 ? -15.695 -35.969 -12.047 1 95.31 470 GLY B N 1
ATOM 7986 C CA . GLY B 1 470 ? -15.234 -35.312 -10.828 1 95.31 470 GLY B CA 1
ATOM 7987 C C . GLY B 1 470 ? -15.406 -33.781 -10.859 1 95.31 470 GLY B C 1
ATOM 7988 O O . GLY B 1 470 ? -14.945 -33.094 -9.953 1 95.31 470 GLY B O 1
ATOM 7989 N N . GLY B 1 471 ? -15.906 -33.25 -11.883 1 94.5 471 GLY B N 1
ATOM 7990 C CA . GLY B 1 471 ? -16.203 -31.828 -11.961 1 94.5 471 GLY B CA 1
ATOM 7991 C C . GLY B 1 471 ? -15.188 -31.062 -12.789 1 94.5 471 GLY B C 1
ATOM 7992 O O . GLY B 1 471 ? -15.266 -29.828 -12.883 1 94.5 471 GLY B O 1
ATOM 7993 N N . GLY B 1 472 ? -14.289 -31.766 -13.352 1 96.56 472 GLY B N 1
ATOM 7994 C CA . GLY B 1 472 ? -13.281 -31.109 -14.156 1 96.56 472 GLY B CA 1
ATOM 7995 C C . GLY B 1 472 ? -13.742 -30.797 -15.57 1 96.56 472 GLY B C 1
ATOM 7996 O O . GLY B 1 472 ? -14.812 -31.25 -15.984 1 96.56 472 GLY B O 1
ATOM 7997 N N . LYS B 1 473 ? -12.938 -29.938 -16.25 1 97.56 473 LYS B N 1
ATOM 7998 C CA . LYS B 1 473 ? -13.188 -29.578 -17.641 1 97.56 473 LYS B CA 1
ATOM 7999 C C . LYS B 1 473 ? -11.953 -29.828 -18.5 1 97.56 473 LYS B C 1
ATOM 8001 O O . LYS B 1 473 ? -10.906 -30.219 -18 1 97.56 473 LYS B O 1
ATOM 8006 N N . ARG B 1 474 ? -12.133 -29.766 -19.766 1 96.88 474 ARG B N 1
ATOM 8007 C CA . ARG B 1 474 ? -11 -29.922 -20.672 1 96.88 474 ARG B CA 1
ATOM 8008 C C . ARG B 1 474 ? -10.867 -28.719 -21.594 1 96.88 474 ARG B C 1
ATOM 8010 O O . ARG B 1 474 ? -11.852 -28.047 -21.891 1 96.88 474 ARG B O 1
ATOM 8017 N N . ALA B 1 475 ? -9.688 -28.391 -21.953 1 96.31 475 ALA B N 1
ATOM 8018 C CA . ALA B 1 475 ? -9.383 -27.391 -22.984 1 96.31 475 ALA B CA 1
ATOM 8019 C C . ALA B 1 475 ? -8.297 -27.891 -23.922 1 96.31 475 ALA B C 1
ATOM 8021 O O . ALA B 1 475 ? -7.488 -28.75 -23.562 1 96.31 475 ALA B O 1
ATOM 8022 N N . ASN B 1 476 ? -8.336 -27.422 -25.125 1 95.12 476 ASN B N 1
ATOM 8023 C CA . ASN B 1 476 ? -7.332 -27.766 -26.125 1 95.12 476 ASN B CA 1
ATOM 8024 C C . ASN B 1 476 ? -6.234 -26.719 -26.203 1 95.12 476 ASN B C 1
ATOM 8026 O O . ASN B 1 476 ? -6.516 -25.516 -26.172 1 95.12 476 ASN B O 1
ATOM 8030 N N . LEU B 1 477 ? -5.086 -27.141 -26.188 1 94.81 477 LEU B N 1
ATOM 8031 C CA . LEU B 1 477 ? -3.934 -26.266 -26.359 1 94.81 477 LEU B CA 1
ATOM 8032 C C . LEU B 1 477 ? -3.385 -26.375 -27.781 1 94.81 477 LEU B C 1
ATOM 8034 O O . LEU B 1 477 ? -2.568 -27.25 -28.062 1 94.81 477 LEU B O 1
ATOM 8038 N N . LYS B 1 478 ? -3.82 -25.484 -28.578 1 92.31 478 LYS B N 1
ATOM 8039 C CA . LYS B 1 478 ? -3.393 -25.453 -29.984 1 92.31 478 LYS B CA 1
ATOM 8040 C C . LYS B 1 478 ? -2.482 -24.25 -30.234 1 92.31 478 LYS B C 1
ATOM 8042 O O . LYS B 1 478 ? -2.594 -23.219 -29.562 1 92.31 478 LYS B O 1
ATOM 8047 N N . PHE B 1 479 ? -1.57 -24.406 -31.172 1 92.62 479 PHE B N 1
ATOM 8048 C CA . PHE B 1 479 ? -0.641 -23.359 -31.594 1 92.62 479 PHE B CA 1
ATOM 8049 C C . PHE B 1 479 ? 0.292 -22.984 -30.438 1 92.62 479 PHE B C 1
ATOM 8051 O O . PHE B 1 479 ? 0.751 -21.844 -30.359 1 92.62 479 PHE B O 1
ATOM 8058 N N . ALA B 1 480 ? 0.348 -23.781 -29.562 1 94.12 480 ALA B N 1
ATOM 8059 C CA . ALA B 1 480 ? 1.251 -23.719 -28.422 1 94.12 480 ALA B CA 1
ATOM 8060 C C . ALA B 1 480 ? 1.611 -25.125 -27.938 1 94.12 480 ALA B C 1
ATOM 8062 O O . ALA B 1 480 ? 0.938 -26.094 -28.266 1 94.12 480 ALA B O 1
ATOM 8063 N N . ALA B 1 481 ? 2.717 -25.156 -27.188 1 94.94 481 ALA B N 1
ATOM 8064 C CA . ALA B 1 481 ? 3.213 -26.453 -26.703 1 94.94 481 ALA B CA 1
ATOM 8065 C C . ALA B 1 481 ? 3.354 -27.438 -27.859 1 94.94 481 ALA B C 1
ATOM 8067 O O . ALA B 1 481 ? 2.842 -28.562 -27.797 1 94.94 481 ALA B O 1
ATOM 8068 N N . VAL B 1 482 ? 4.012 -26.938 -28.828 1 92.56 482 VAL B N 1
ATOM 8069 C CA . VAL B 1 482 ? 4.188 -27.719 -30.062 1 92.56 482 VAL B CA 1
ATOM 8070 C C . VAL B 1 482 ? 5.18 -28.844 -29.812 1 92.56 482 VAL B C 1
ATOM 8072 O O . VAL B 1 482 ? 6.211 -28.656 -29.172 1 92.56 482 VAL B O 1
ATOM 8075 N N . ALA B 1 483 ? 4.84 -29.938 -30.297 1 93.69 483 ALA B N 1
ATOM 8076 C CA . ALA B 1 483 ? 5.695 -31.125 -30.219 1 93.69 483 ALA B CA 1
ATOM 8077 C C . ALA B 1 483 ? 5.59 -31.969 -31.484 1 93.69 483 ALA B C 1
ATOM 8079 O O . ALA B 1 483 ? 4.539 -32 -32.125 1 93.69 483 ALA B O 1
ATOM 8080 N N . TYR B 1 484 ? 6.645 -32.594 -31.797 1 91.94 484 TYR B N 1
ATOM 8081 C CA . TYR B 1 484 ? 6.754 -33.375 -33.031 1 91.94 484 TYR B CA 1
ATOM 8082 C C . TYR B 1 484 ? 6.824 -34.844 -32.75 1 91.94 484 TYR B C 1
ATOM 8084 O O . TYR B 1 484 ? 7.695 -35.312 -32 1 91.94 484 TYR B O 1
ATOM 8092 N N . HIS B 1 485 ? 5.941 -35.531 -33.344 1 92.44 485 HIS B N 1
ATOM 8093 C CA . HIS B 1 485 ? 5.867 -37 -33.188 1 92.44 485 HIS B CA 1
ATOM 8094 C C . HIS B 1 485 ? 6.723 -37.719 -34.188 1 92.44 485 HIS B C 1
ATOM 8096 O O . HIS B 1 485 ? 6.461 -37.625 -35.406 1 92.44 485 HIS B O 1
ATOM 8102 N N . LEU B 1 486 ? 7.66 -38.406 -33.75 1 91.56 486 LEU B N 1
ATOM 8103 C CA . LEU B 1 486 ? 8.508 -39.188 -34.625 1 91.56 486 LEU B CA 1
ATOM 8104 C C . LEU B 1 486 ? 7.699 -40.281 -35.312 1 91.56 486 LEU B C 1
ATOM 8106 O O . LEU B 1 486 ? 6.809 -40.875 -34.719 1 91.56 486 LEU B O 1
ATOM 8110 N N . TYR B 1 487 ? 8.055 -40.531 -36.5 1 87.94 487 TYR B N 1
ATOM 8111 C CA . TYR B 1 487 ? 7.309 -41.531 -37.281 1 87.94 487 TYR B CA 1
ATOM 8112 C C . TYR B 1 487 ? 7.594 -42.938 -36.781 1 87.94 487 TYR B C 1
ATOM 8114 O O . TYR B 1 487 ? 8.734 -43.281 -36.469 1 87.94 487 TYR B O 1
ATOM 8122 N N . HIS B 1 488 ? 6.555 -43.688 -36.594 1 83.44 488 HIS B N 1
ATOM 8123 C CA . HIS B 1 488 ? 6.668 -45.125 -36.406 1 83.44 488 HIS B CA 1
ATOM 8124 C C . HIS B 1 488 ? 5.461 -45.875 -36.969 1 83.44 488 HIS B C 1
ATOM 8126 O O . HIS B 1 488 ? 4.383 -45.281 -37.125 1 83.44 488 HIS B O 1
ATOM 8132 N N . PRO B 1 489 ? 5.719 -47.094 -37.375 1 76.38 489 PRO B N 1
ATOM 8133 C CA . PRO B 1 489 ? 4.605 -47.875 -37.906 1 76.38 489 PRO B CA 1
ATOM 8134 C C . PRO B 1 489 ? 3.52 -48.125 -36.875 1 76.38 489 PRO B C 1
ATOM 8136 O O . PRO B 1 489 ? 3.822 -48.344 -35.688 1 76.38 489 PRO B O 1
ATOM 8139 N N . GLU B 1 490 ? 2.324 -47.844 -37.25 1 65.19 490 GLU B N 1
ATOM 8140 C CA . GLU B 1 490 ? 1.204 -48.031 -36.312 1 65.19 490 GLU B CA 1
ATOM 8141 C C . GLU B 1 490 ? 0.924 -49.5 -36.062 1 65.19 490 GLU B C 1
ATOM 8143 O O . GLU B 1 490 ? 0.918 -50.312 -37 1 65.19 490 GLU B O 1
ATOM 8148 N N . ALA B 1 491 ? 1.133 -49.969 -34.844 1 57.53 491 ALA B N 1
ATOM 8149 C CA . ALA B 1 491 ? 0.816 -51.344 -34.469 1 57.53 491 ALA B CA 1
ATOM 8150 C C . ALA B 1 491 ? -0.676 -51.625 -34.625 1 57.53 491 ALA B C 1
ATOM 8152 O O . ALA B 1 491 ? -1.497 -50.719 -34.562 1 57.53 491 ALA B O 1
ATOM 8153 N N . GLU B 1 492 ? -1.027 -52.781 -35 1 54.66 492 GLU B N 1
ATOM 8154 C CA . GLU B 1 492 ? -2.391 -53.281 -35.188 1 54.66 492 GLU B CA 1
ATOM 8155 C C . GLU B 1 492 ? -3.254 -52.969 -33.969 1 54.66 492 GLU B C 1
ATOM 8157 O O . GLU B 1 492 ? -2.82 -53.188 -32.844 1 54.66 492 GLU B O 1
ATOM 8162 N N . ARG B 1 493 ? -4.18 -51.906 -34 1 55.81 493 ARG B N 1
ATOM 8163 C CA . ARG B 1 493 ? -5.18 -51.469 -33.031 1 55.81 493 ARG B CA 1
ATOM 8164 C C . ARG B 1 493 ? -6.152 -52.594 -32.688 1 55.81 493 ARG B C 1
ATOM 8166 O O . ARG B 1 493 ? -7.133 -52.812 -33.406 1 55.81 493 ARG B O 1
ATOM 8173 N N . ALA B 1 494 ? -5.688 -53.625 -32.312 1 50.91 494 ALA B N 1
ATOM 8174 C CA . ALA B 1 494 ? -6.809 -54.5 -31.969 1 50.91 494 ALA B CA 1
ATOM 8175 C C . ALA B 1 494 ? -7.543 -53.969 -30.734 1 50.91 494 ALA B C 1
ATOM 8177 O O . ALA B 1 494 ? -6.945 -53.812 -29.672 1 50.91 494 ALA B O 1
ATOM 8178 N N . ALA B 1 495 ? -8.383 -53.031 -30.984 1 55.62 495 ALA B N 1
ATOM 8179 C CA . ALA B 1 495 ? -9.297 -52.562 -29.953 1 55.62 495 ALA B CA 1
ATOM 8180 C C . ALA B 1 495 ? -9.742 -53.688 -29.031 1 55.62 495 ALA B C 1
ATOM 8182 O O . ALA B 1 495 ? -10.273 -54.688 -29.484 1 55.62 495 ALA B O 1
ATOM 8183 N N . LEU B 1 496 ? -9.047 -53.656 -27.844 1 70.81 496 LEU B N 1
ATOM 8184 C CA . LEU B 1 496 ? -9.438 -54.75 -26.969 1 70.81 496 LEU B CA 1
ATOM 8185 C C . LEU B 1 496 ? -10.836 -54.531 -26.391 1 70.81 496 LEU B C 1
ATOM 8187 O O . LEU B 1 496 ? -11.094 -53.469 -25.812 1 70.81 496 LEU B O 1
ATOM 8191 N N . PRO B 1 497 ? -11.93 -55.188 -26.938 1 78.81 497 PRO B N 1
ATOM 8192 C CA . PRO B 1 497 ? -13.305 -55.125 -26.438 1 78.81 497 PRO B CA 1
ATOM 8193 C C . PRO B 1 497 ? -13.375 -54.844 -24.938 1 78.81 497 PRO B C 1
ATOM 8195 O O . PRO B 1 497 ? -14.273 -54.156 -24.469 1 78.81 497 PRO B O 1
ATOM 8198 N N . GLU B 1 498 ? -12.453 -55.25 -24.281 1 86.12 498 GLU B N 1
ATOM 8199 C CA . GLU B 1 498 ? -12.469 -55.094 -22.844 1 86.12 498 GLU B CA 1
ATOM 8200 C C . GLU B 1 498 ? -12.227 -53.625 -22.453 1 86.12 498 GLU B C 1
ATOM 8202 O O . GLU B 1 498 ? -12.852 -53.125 -21.516 1 86.12 498 GLU B O 1
ATOM 8207 N N . ASN B 1 499 ? -11.398 -52.969 -23.078 1 89.44 499 ASN B N 1
ATOM 8208 C CA . ASN B 1 499 ? -11.094 -51.562 -22.781 1 89.44 499 ASN B CA 1
ATOM 8209 C C . ASN B 1 499 ? -12.273 -50.656 -23.109 1 89.44 499 ASN B C 1
ATOM 8211 O O . ASN B 1 499 ? -12.531 -49.688 -22.391 1 89.44 499 ASN B O 1
ATOM 8215 N N . ASP B 1 500 ? -12.953 -51 -24.109 1 90 500 ASP B N 1
ATOM 8216 C CA . ASP B 1 500 ? -14.156 -50.25 -24.453 1 90 500 ASP B CA 1
ATOM 8217 C C . ASP B 1 500 ? -15.211 -50.375 -23.359 1 90 500 ASP B C 1
ATOM 8219 O O . ASP B 1 500 ? -15.93 -49.406 -23.062 1 90 500 ASP B O 1
ATOM 8223 N N . ARG B 1 501 ? -15.25 -51.531 -22.875 1 90.94 501 ARG B N 1
ATOM 8224 C CA . ARG B 1 501 ? -16.203 -51.781 -21.797 1 90.94 501 ARG B CA 1
ATOM 8225 C C . ARG B 1 501 ? -15.852 -50.938 -20.562 1 90.94 501 ARG B C 1
ATOM 8227 O O . ARG B 1 501 ? -16.734 -50.406 -19.906 1 90.94 501 ARG B O 1
ATOM 8234 N N . LEU B 1 502 ? -14.648 -50.906 -20.25 1 91.38 502 LEU B N 1
ATOM 8235 C CA . LEU B 1 502 ? -14.195 -50.156 -19.094 1 91.38 502 LEU B CA 1
ATOM 8236 C C . LEU B 1 502 ? -14.508 -48.656 -19.281 1 91.38 502 LEU B C 1
ATOM 8238 O O . LEU B 1 502 ? -14.938 -48 -18.328 1 91.38 502 LEU B O 1
ATOM 8242 N N . LEU B 1 503 ? -14.305 -48.188 -20.406 1 92.5 503 LEU B N 1
ATOM 8243 C CA . LEU B 1 503 ? -14.617 -46.781 -20.703 1 92.5 503 LEU B CA 1
ATOM 8244 C C . LEU B 1 503 ? -16.125 -46.531 -20.609 1 92.5 503 LEU B C 1
ATOM 8246 O O . LEU B 1 503 ? -16.547 -45.562 -20.016 1 92.5 503 LEU B O 1
ATOM 8250 N N . ALA B 1 504 ? -16.875 -47.406 -21.188 1 93.19 504 ALA B N 1
ATOM 8251 C CA . ALA B 1 504 ? -18.328 -47.281 -21.156 1 93.19 504 ALA B CA 1
ATOM 8252 C C . ALA B 1 504 ? -18.844 -47.281 -19.719 1 93.19 504 ALA B C 1
ATOM 8254 O O . ALA B 1 504 ? -19.766 -46.531 -19.375 1 93.19 504 ALA B O 1
ATOM 8255 N N . ALA B 1 505 ? -18.281 -48.094 -18.969 1 93.75 505 ALA B N 1
ATOM 8256 C CA . ALA B 1 505 ? -18.688 -48.156 -17.562 1 93.75 505 ALA B CA 1
ATOM 8257 C C . ALA B 1 505 ? -18.422 -46.844 -16.844 1 93.75 505 ALA B C 1
ATOM 8259 O O . ALA B 1 505 ? -19.25 -46.406 -16.047 1 93.75 505 ALA B O 1
ATOM 8260 N N . ALA B 1 506 ? -17.281 -46.344 -17.094 1 93.62 506 ALA B N 1
ATOM 8261 C CA . ALA B 1 506 ? -16.938 -45.062 -16.453 1 93.62 506 ALA B CA 1
ATOM 8262 C C . ALA B 1 506 ? -17.891 -43.969 -16.875 1 93.62 506 ALA B C 1
ATOM 8264 O O . ALA B 1 506 ? -18.266 -43.094 -16.062 1 93.62 506 ALA B O 1
ATOM 8265 N N . GLN B 1 507 ? -18.297 -43.906 -18.094 1 93.44 507 GLN B N 1
ATOM 8266 C CA . GLN B 1 507 ? -19.188 -42.875 -18.625 1 93.44 507 GLN B CA 1
ATOM 8267 C C . GLN B 1 507 ? -20.625 -43.094 -18.141 1 93.44 507 GLN B C 1
ATOM 8269 O O . GLN B 1 507 ? -21.281 -42.125 -17.734 1 93.44 507 GLN B O 1
ATOM 8274 N N . GLU B 1 508 ? -21.047 -44.312 -18.156 1 94 508 GLU B N 1
ATOM 8275 C CA . GLU B 1 508 ? -22.438 -44.625 -17.828 1 94 508 GLU B CA 1
ATOM 8276 C C . GLU B 1 508 ? -22.688 -44.531 -16.328 1 94 508 GLU B C 1
ATOM 8278 O O . GLU B 1 508 ? -23.734 -44.062 -15.891 1 94 508 GLU B O 1
ATOM 8283 N N . GLN B 1 509 ? -21.766 -45.031 -15.617 1 95.62 509 GLN B N 1
ATOM 8284 C CA . GLN B 1 509 ? -21.938 -45.062 -14.164 1 95.62 509 GLN B CA 1
ATOM 8285 C C . GLN B 1 509 ? -21.391 -43.781 -13.516 1 95.62 509 GLN B C 1
ATOM 8287 O O . GLN B 1 509 ? -21.453 -43.656 -12.297 1 95.62 509 GLN B O 1
ATOM 8292 N N . LYS B 1 510 ? -20.797 -42.938 -14.297 1 95.31 510 LYS B N 1
ATOM 8293 C CA . LYS B 1 510 ? -20.266 -41.688 -13.828 1 95.31 510 LYS B CA 1
ATOM 8294 C C . LYS B 1 510 ? -19.234 -41.906 -12.719 1 95.31 510 LYS B C 1
ATOM 8296 O O . LYS B 1 510 ? -19.297 -41.25 -11.664 1 95.31 510 LYS B O 1
ATOM 8301 N N . LEU B 1 511 ? -18.344 -42.812 -12.984 1 95.69 511 LEU B N 1
ATOM 8302 C CA . LEU B 1 511 ? -17.312 -43.156 -12.016 1 95.69 511 LEU B CA 1
ATOM 8303 C C . LEU B 1 511 ? -16.312 -42 -11.883 1 95.69 511 LEU B C 1
ATOM 8305 O O . LEU B 1 511 ? -15.938 -41.375 -12.883 1 95.69 511 LEU B O 1
ATOM 8309 N N . VAL B 1 512 ? -15.914 -41.719 -10.711 1 96.81 512 VAL B N 1
ATOM 8310 C CA . VAL B 1 512 ? -14.914 -40.688 -10.469 1 96.81 512 VAL B CA 1
ATOM 8311 C C . VAL B 1 512 ? -13.602 -41.344 -10.039 1 96.81 512 VAL B C 1
ATOM 8313 O O . VAL B 1 512 ? -12.531 -40.969 -10.523 1 96.81 512 VAL B O 1
ATOM 8316 N N . TRP B 1 513 ? -13.664 -42.375 -9.266 1 97.12 513 TRP B N 1
ATOM 8317 C CA . TRP B 1 513 ? -12.516 -43.031 -8.664 1 97.12 513 TRP B CA 1
ATOM 8318 C C . TRP B 1 513 ? -12.289 -44.406 -9.297 1 97.12 513 TRP B C 1
ATOM 8320 O O . TRP B 1 513 ? -13.25 -45.125 -9.578 1 97.12 513 TRP B O 1
ATOM 8330 N N . CYS B 1 514 ? -11.109 -44.781 -9.617 1 95.31 514 CYS B N 1
ATOM 8331 C CA . CYS B 1 514 ? -10.789 -46.125 -10.031 1 95.31 514 CYS B CA 1
ATOM 8332 C C . CYS B 1 514 ? -10.055 -46.875 -8.93 1 95.31 514 CYS B C 1
ATOM 8334 O O . CYS B 1 514 ? -9.156 -46.312 -8.289 1 95.31 514 CYS B O 1
ATOM 8336 N N . GLU B 1 515 ? -10.352 -48.031 -8.719 1 94.38 515 GLU B N 1
ATOM 8337 C CA . GLU B 1 515 ? -9.828 -48.812 -7.605 1 94.38 515 GLU B CA 1
ATOM 8338 C C . GLU B 1 515 ? -8.359 -49.156 -7.809 1 94.38 515 GLU B C 1
ATOM 8340 O O . GLU B 1 515 ? -7.57 -49.125 -6.859 1 94.38 515 GLU B O 1
ATOM 8345 N N . ASN B 1 516 ? -8.039 -49.531 -9.102 1 96.12 516 ASN B N 1
ATOM 8346 C CA . ASN B 1 516 ? -6.66 -49.875 -9.43 1 96.12 516 ASN B CA 1
ATOM 8347 C C . ASN B 1 516 ? -5.914 -48.688 -10.047 1 96.12 516 ASN B C 1
ATOM 8349 O O . ASN B 1 516 ? -5.543 -48.719 -11.219 1 96.12 516 ASN B O 1
ATOM 8353 N N . GLY B 1 517 ? -5.637 -47.781 -9.164 1 96.69 517 GLY B N 1
ATOM 8354 C CA . GLY B 1 517 ? -5.062 -46.531 -9.664 1 96.69 517 GLY B CA 1
ATOM 8355 C C . GLY B 1 517 ? -3.707 -46.219 -9.062 1 96.69 517 GLY B C 1
ATOM 8356 O O . GLY B 1 517 ? -2.896 -47.125 -8.828 1 96.69 517 GLY B O 1
ATOM 8357 N N . VAL B 1 518 ? -3.369 -44.938 -8.93 1 97.19 518 VAL B N 1
ATOM 8358 C CA . VAL B 1 518 ? -2.047 -44.469 -8.555 1 97.19 518 VAL B CA 1
ATOM 8359 C C . VAL B 1 518 ? -1.827 -44.656 -7.059 1 97.19 518 VAL B C 1
ATOM 8361 O O . VAL B 1 518 ? -0.687 -44.75 -6.598 1 97.19 518 VAL B O 1
ATOM 8364 N N . ASP B 1 519 ? -2.857 -44.812 -6.203 1 95.94 519 ASP B N 1
ATOM 8365 C CA . ASP B 1 519 ? -2.771 -44.938 -4.75 1 95.94 519 ASP B CA 1
ATOM 8366 C C . ASP B 1 519 ? -1.877 -46.094 -4.352 1 95.94 519 ASP B C 1
ATOM 8368 O O . ASP B 1 519 ? -1.235 -46.062 -3.301 1 95.94 519 ASP B O 1
ATOM 8372 N N . ARG B 1 520 ? -1.805 -47.125 -5.18 1 93.88 520 ARG B N 1
ATOM 8373 C CA . ARG B 1 520 ? -1.019 -48.344 -4.91 1 93.88 520 ARG B CA 1
ATOM 8374 C C . ARG B 1 520 ? 0.475 -48.031 -4.926 1 93.88 520 ARG B C 1
ATOM 8376 O O . ARG B 1 520 ? 1.275 -48.781 -4.363 1 93.88 520 ARG B O 1
ATOM 8383 N N . PHE B 1 521 ? 0.8 -47 -5.551 1 95.38 521 PHE B N 1
ATOM 8384 C CA . PHE B 1 521 ? 2.213 -46.656 -5.719 1 95.38 521 PHE B CA 1
ATOM 8385 C C . PHE B 1 521 ? 2.615 -45.5 -4.832 1 95.38 521 PHE B C 1
ATOM 8387 O O . PHE B 1 521 ? 3.785 -45.125 -4.797 1 95.38 521 PHE B O 1
ATOM 8394 N N . LEU B 1 522 ? 1.691 -44.812 -4.195 1 93.06 522 LEU B N 1
ATOM 8395 C CA . LEU B 1 522 ? 1.98 -43.688 -3.305 1 93.06 522 LEU B CA 1
ATOM 8396 C C . LEU B 1 522 ? 2.562 -44.188 -1.984 1 93.06 522 LEU B C 1
ATOM 8398 O O . LEU B 1 522 ? 2.211 -45.25 -1.51 1 93.06 522 LEU B O 1
ATOM 8402 N N . PRO B 1 523 ? 3.525 -43.406 -1.547 1 82.62 523 PRO B N 1
ATOM 8403 C CA . PRO B 1 523 ? 4.039 -43.781 -0.233 1 82.62 523 PRO B CA 1
ATOM 8404 C C . PRO B 1 523 ? 2.963 -43.781 0.851 1 82.62 523 PRO B C 1
ATOM 8406 O O . PRO B 1 523 ? 2.029 -42.969 0.784 1 82.62 523 PRO B O 1
ATOM 8409 N N . ALA B 1 524 ? 2.844 -44.875 1.613 1 66.56 524 ALA B N 1
ATOM 8410 C CA . ALA B 1 524 ? 1.897 -44.938 2.725 1 66.56 524 ALA B CA 1
ATOM 8411 C C . ALA B 1 524 ? 1.978 -43.688 3.598 1 66.56 524 ALA B C 1
ATOM 8413 O O . ALA B 1 524 ? 3.066 -43.188 3.846 1 66.56 524 ALA B O 1
ATOM 8414 N N . GLU B 1 525 ? 0.846 -42.781 3.721 1 54.91 525 GLU B N 1
ATOM 8415 C CA . GLU B 1 525 ? 0.823 -41.656 4.664 1 54.91 525 GLU B CA 1
ATOM 8416 C C . GLU B 1 525 ? 1.135 -42.125 6.082 1 54.91 525 GLU B C 1
ATOM 8418 O O . GLU B 1 525 ? 0.75 -43.25 6.477 1 54.91 525 GLU B O 1
#

Foldseek 3Di:
DAAQQEEEEEEDAQLVPQQLQAVVLRLRHQAYEYEYQDHPDCNVVSQVVRPRYDYHYDHQPADQVVRLVRCVVDPGQKYFYDYSQKHADPVQVVQSSPDDPPDQQEWEKFFEFEDELRHTDCFLPRPRDIAGGIHGSVQKGWDRQRPPIHIDRDPPHYYHYTDNPGGIYGHQYNDLVSLVVVLVVVLLSLLVVCALADAADLVVLLVQLVVQLCCGVPVRVLVVVPPVSNSNSNSRSVSSSSSRVSNNVSLVVFAEEEEEEDAACLLLLLLQVLLQQLAPDHHQEYEYQYQAHDVSNVVSQVVCCVVDPHHYHYQYDHNPAFQRQVSVLLRLQVDDGFKYKYAYSNKRWANCQVVQCSNLGHALEKEAEDEKEFAQVVLVVCSVCSNPDDQDDLPDPGTDPDPVSSCLSAADSVVQVVQSPDWAAPDLPPFDRRTMMHTSVLCVQQQGWARVDGDDDQRRSLSVLLSRLVVGIYTYGTSHSYIYGRDDDDPDCPPDVVSVVSSVCCNVVSRNHHPRHSVVNHDDD/DAAQQEEEEEEDAQLVPQQLQAVVLRLRHQAYEYEYADHPDCNVVSQVVRPRYDYHYDHQPADQVVRLVRCVVDPGQKYFYDYSQKHADPVQVVQSSPDDPPDQQEFEKFFEFEDELRHTDCFLPRPRDIAGGIHGSVQKGWDRQRPPIHIDRDDPHYYHYTDNPGGIYGHQYNDLVSLVVVLVVVLLSLLVVCALADAADLVVLLVQLVVQLCCGVPVRVLVVVPPVSNSSSNSRSVSSSSSRVSNNVSLVPFAEEEEEEDAACLLLLLLQLLLQQLAPDHHQEYEYQYQAHDVSNVVSQVVCCVVDPHGYHYQYDHNPAFQRQVSVLLRLQVDDGFKYKYAYSNKRWANCQVVQCSNLGHALEKEAEDEKEFAQVVLVVCSVCSNPDDQDDLPDPGTDPDPVSSCLSAADPVVQVVQSPDWAAPDLPPFDRRTMMHTSVLCVQQQGWARVDGDDDDRRSLSVLLSRLVVGIYTYRTSHSYIYGRDDDDPDPPPDVVSVVSSVCCNVVSRNHHPRHSVVNHDDD

Sequence (1050 aa):
MTPIPVSITMLVKNAERHLEACLAALAAFDEIIVLDNGSTDRTLDIARRFPNVAVHHHDFIGFGPMKNLAAGLARNDWVLNIDSDEILPPEQVEAIRALDWGDSGKIYALPRLNHYRGRPIKSCGWYPDWVKRLYHRQTVRFNDNQVHESLIEPTGSSVVRLPEKHPLMHYSFDGAAALISKMQHYTDLFAAQQQFKRRASVLSAVGHGAAAFFKNYILKRGMFDGGDGWTIAFANASGAYYKYIKLHEANQRLTVSLIITTYNRPDALEAVLHSVLAQRVLPQEVIVADDGSRDDTRAVVERYRAQFPVPLLHAWQPDDGFRLAESRNRALAQAGSDYIVIIDGDMVLHPEFIADHKRAAKKGLFVQGSRVILTPEKTNELLANPSSYRVLKWYEKGLEKRFEKRFSACRLPWLSQRILRRETRDDFHGIRGCNMAFFHEDALKINGFNSDFVGWGREDSEFVARFFNGGGKRANLKFAAVAYHLYHPEAERAALPENDRLLAAAQEQKLVWCENGVDRFLPAEMTPIPVSITMLVKNAERHLEACLAALAAFDEIIVLDNGSTDRTLDIARRFPNVAVHHHDFIGFGPMKNLAAGLARNDWVLNIDSDEILPPEQVEAIRALDWGDSGKIYALPRLNHYRGRPIKSCGWYPDWVKRLYHRQTVRFNDNQVHESLIEPTGSSVVRLPEKHPLMHYSFDGAAALISKMQHYTDLFAAQQQFKRRASVLSAVGHGAAAFFKNYILKRGMFDGGDGWTIAFANASGAYYKYIKLHEANQRLTVSLIITTYNRPDALEAVLHSVLAQRVLPQEVIVADDGSRDDTRAVVERYRAQFPVPLLHAWQPDDGFRLAESRNRALAQAGSDYIVIIDGDMVLHPEFIADHKRAAKKGLFVQGSRVILTPEKTNELLANPSSYRVLKWYEKGLEKRFEKRFSACRLPWLSQRILRRETRDDFHGIRGCNMAFFHEDALKINGFNSDFVGWGREDSEFVARFFNGGGKRANLKFAAVAYHLYHPEAERAALPENDRLLAAAQEQKLVWCENGVDRFLPAE

Solvent-accessible surface area (backbone atoms only — not comparable to full-atom values): 53579 Å² total; per-residue (Å²): 130,83,54,33,79,34,21,32,26,28,62,40,58,57,36,50,89,39,33,61,63,22,53,61,50,48,64,58,36,53,34,32,40,36,39,29,53,75,53,84,57,58,29,63,64,55,49,66,72,40,87,46,46,46,84,45,79,49,77,86,76,33,53,12,50,49,53,47,52,42,57,68,70,43,88,42,60,33,34,34,59,46,54,42,46,30,34,52,40,72,71,41,53,52,55,58,64,68,55,76,86,82,55,68,50,46,31,33,24,41,29,39,43,34,18,53,60,84,38,78,41,74,28,47,69,38,40,86,32,75,44,77,37,34,37,26,61,88,70,38,48,54,36,76,34,61,64,87,53,48,69,47,77,50,92,85,52,44,81,43,76,52,71,67,91,49,36,34,38,28,60,74,27,79,41,64,69,49,50,51,52,51,36,54,52,52,22,50,52,46,18,64,72,36,47,42,64,56,88,52,39,59,67,56,11,52,50,42,13,52,51,38,26,47,44,19,28,60,74,32,41,4,63,79,50,52,62,59,18,48,52,51,15,48,50,49,9,49,33,43,20,45,26,26,41,42,24,30,56,53,43,67,66,68,38,32,23,37,33,34,33,42,66,70,45,46,63,41,37,49,33,24,54,44,25,53,73,53,27,77,46,70,54,63,28,37,32,35,15,22,40,30,45,54,68,66,37,53,50,51,54,58,62,44,39,76,69,45,94,42,59,59,44,78,35,71,45,78,66,81,58,55,36,60,32,44,21,48,17,49,32,57,45,67,52,84,38,56,29,36,36,36,28,36,30,43,39,35,44,41,43,54,22,55,48,40,49,61,70,66,56,34,61,57,34,37,36,38,44,47,73,31,50,35,32,64,67,42,33,50,56,47,61,74,40,35,85,66,70,72,85,78,58,62,82,46,86,42,50,48,82,50,62,77,56,30,53,47,52,39,76,38,67,72,61,20,53,59,47,41,66,54,65,43,68,90,71,73,78,84,68,54,64,55,25,27,34,35,33,42,66,57,38,56,72,24,21,41,31,48,41,79,40,65,51,66,69,54,52,56,50,35,38,51,40,17,39,37,54,67,70,26,33,35,25,46,37,45,24,34,35,35,29,35,30,54,52,69,84,78,71,86,76,60,70,48,69,64,42,55,48,54,33,48,48,31,62,74,67,51,33,35,67,44,91,54,26,19,69,82,57,36,79,84,130,129,82,55,34,80,33,19,33,28,28,61,40,59,60,34,50,88,38,32,61,61,22,52,61,50,48,65,58,37,54,33,32,39,36,39,28,53,75,52,85,58,58,29,64,66,54,50,66,71,39,88,46,47,46,84,45,79,49,78,87,76,33,54,12,50,48,54,45,52,42,57,67,70,44,88,42,58,33,34,36,59,46,54,40,47,30,34,51,40,70,71,42,54,51,56,58,62,68,55,75,87,82,55,68,49,45,32,37,25,41,32,39,43,33,18,53,60,83,38,78,40,76,28,48,69,38,40,85,32,75,44,77,37,35,35,26,60,89,68,38,49,52,34,75,35,61,64,86,54,49,68,47,77,49,92,85,51,45,81,42,76,51,70,68,90,50,38,34,40,28,60,74,28,78,41,63,69,48,51,50,51,50,36,54,53,52,21,50,52,48,16,64,72,37,47,43,64,55,89,54,40,59,67,57,11,51,50,42,13,52,50,39,27,48,45,19,28,59,75,33,41,4,64,78,49,50,65,60,19,49,53,50,16,49,49,49,10,50,34,44,20,45,26,27,42,41,23,32,56,52,43,68,67,66,40,32,24,37,34,32,34,42,63,70,44,44,63,41,36,49,32,24,53,44,25,54,73,54,26,77,44,67,55,64,29,36,33,36,16,22,41,30,43,55,69,66,37,55,49,52,53,58,62,45,40,77,68,44,95,42,57,59,45,78,34,71,44,79,65,81,57,56,34,60,33,44,20,50,17,49,31,57,44,68,53,85,37,56,28,36,35,35,27,36,30,45,38,36,44,40,42,53,21,55,48,39,48,62,71,66,56,32,62,56,35,38,37,38,43,48,73,30,50,34,32,64,67,42,32,51,56,47,60,72,40,36,86,68,71,72,86,79,59,62,80,46,85,43,50,48,81,50,64,75,56,29,54,46,52,39,77,38,66,71,61,21,52,60,48,40,67,54,65,43,66,92,70,72,77,85,66,52,65,54,27,27,33,35,33,40,67,58,38,55,72,24,21,41,32,47,40,80,41,65,52,66,66,55,52,59,50,35,39,51,39,16,38,35,54,66,70,26,33,34,26,46,36,46,23,36,35,37,29,34,30,53,52,70,84,80,70,86,78,62,71,46,70,64,40,55,49,54,34,48,47,31,60,74,68,52,35,35,66,43,90,53,25,19,68,82,57,37,77,83,131

Organism: NCBI:txid1073362

pLDDT: mean 92.62, std 7.52, range [50.91, 98.75]

Radius of gyration: 38.53 Å; Cα contacts (8 Å, |Δi|>4): 2256; chains: 2; bounding box: 86×118×80 Å

InterPro domains:
  IPR001173 Glycosyltransferase 2-like [PF00535] (7-95)
  IPR001173 Glycosyltransferase 2-like [PF00535] (257-393)
  IPR027791 Galactosyltransferase, C-terminal [PF02709] (425-488)
  IPR029044 Nucleotide-diphospho-sugar transferases [G3DSA:3.90.550.10] (2-161)
  IPR029044 Nucleotide-diphospho-sugar transferases [G3DSA:3.90.550.10] (242-496)
  IPR029044 Nucleotide-diphospho-sugar transferases [SSF53448] (3-149)
  IPR029044 Nucleotide-diphospho-sugar transferases [SSF53448] (253-490)

Nearest PDB structures (foldseek):
  2z86-assembly2_C  TM=7.495E-01  e=8.015E-17  Escherichia coli
  2z86-assembly1_A  TM=7.636E-01  e=3.826E-16  Escherichia coli
  2z86-assembly2_D  TM=7.296E-01  e=1.071E-16  Escherichia coli
  2z87-assembly2_A  TM=7.328E-01  e=2.408E-16  Escherichia coli
  2z86-assembly1_B  TM=7.288E-01  e=3.826E-16  Escherichia coli

Secondary structure (DSSP, 8-state):
-PPEEEEEEEEESS-HHHHHHHHHTTTTEEEEEEEES---SSHHHHHHTSTTEEEEE-----HHHHHHHHHHT-SSSEEEE--TTEE--HHHHHHHHTS-TT-TTEEEEEEEEEEETTEE--STT-SSEEEEEEEETTT-EE---SSS--EE--TT-EEEEPPTTS-EEEEEESSHHHHHHHHHHHHHHHHHHHTTTS---HHHHHHHHHHHHIIIIIIT-GGGGHHHHHHHHHHHHHHHHHHHHHHHHHHTT--EEEEEEESS-HHHHHHHHHHHHT-SS--SEEEEEESS--HHHHHHHHHHHTT-SS-EEEEE---SS--HHHHHHHHHHH--SSEEEEEETTEEEPTTHHHHHHHH--TTEEEEE--EEBPHHHHHHHHH-TT---PPPTTSTTB-SSHHHHGGG---HHHHHHHHT--BSS--TT--TTEEEEEHHHHHHTTSS-TT--SSSSHHHHHHHHHHHTT-EEEEE-SSS-EEEPP---------HHHHHHHHHHHHTT----SSSGGGGS---/-PPEEEEEEEEESS-HHHHHHHHHTTTTEEEEEEEES---SSHHHHHHTSTTEEEEE-----HHHHHHHHHHT-SSSEEEE--TTEE--HHHHHHHHTS-TT-TTEEEEEEEEEEETTEE--STT-SSEEEEEEEETTT-EE---SSS--EE--TT-EEEEPPTTS-EEEEEESSHHHHHHHHHHHHHHHHHHHTTTS---HHHHHHHHHHHHIIIIIIT-GGGGHHHHHHHHHHHHHHHHHHHHHHHHHHTT--EEEEEEESS-HHHHHHHHHHHHT-SS--SEEEEEESS--HHHHHHHHHHHTT-SS-EEEEE---SS--HHHHHHHHHHH--SSEEEEEETTEEEPTTHHHHHHHH--TTEEEEE--EEBPHHHHHHHHH-TT---PPPTTSTTB-SSHHHHGGGS--HHHHHHHHT--BSS--TT--TTEEEEEHHHHHHTTSS-TT--SSSSHHHHHHHHHHHTT-EEEEE-SSS-EEEPP---------HHHHHHHHHHHHTT----SSSGGGGSPP-